Protein AF-A0AA36I013-F1 (afdb_monomer_lite)

Foldseek 3Di:
DVCQLEPVVLVCQVVLLVVCLVLLFLFAPLVSLLSNLLSVLVVVLVVDPVCVDPVSNLLSSLLSSLLSNCLRFVQNLLSLVCSVQPVDLDQAPVSSLSSSVSSLVSSVVCLVVVPPPPNDSFLQAEDDDDFDDPVCLVVLLVLLLVLLVLQLVLLVLLLVLLLCCDPPHPNCVVAPLVNLVVVLSVLLCVLQVPAQLSVDNLSVSLNLLLYFPPDPPDDDSSNCLNVDPDPVSLVVLLVSLLSNLVSLSVSLSSVPNGPTDGHNLSSQLSSQLSVQLSSQSVVQVCCVPPVPVDRRTSSLRSLSRSLSNNLSQAVDALSSLSSSCLNYLDLSSSLSNNSSSLSSNVSNVVRDDHSVVSVCVSVVPLDQDQLPPDQQPAFQLVLFDQDFDAAEQWNFFLQVVLVCLVPDPDQWHFYANDPVGQQGQFIAGSVVVNVVSVVVCVVPVDRRAIDGLPDDPRHNHPVVRGHRFAWEWERRFGLNVVSLCCSFVVDQKYFHDDLRGGRGIHGSVSSSVVVVVVVVVVVVVVPPPDDDDDDPDPPPPPVPPPPDDDDDDDDDDDDDDDDDDDDDDDDDDDDDDDDDDDDDDPDPDPPVVVVVVVVVVVPDDPPPPDDDDDDPVVLVVVLLPKAFAFPPPPPQVPPPDDPPVCPVVLQVLLLVLLQVLLVLLLVLLVLLCVLQVVLVVVLVPDDPDPVSLVVLLVLLLVLLLVLLVLCLVPVFAELCLLVLLLVLLGIDDPSQLEPSVLVSQSSSVSSNVSSLALFACQSNLLSNSLSSLQVSVVVDPDPGVVSSSLSSLLSQLSSNCSRQVFNSLSLVCSVQPRHLDDDPVSSSSSSSSSSSSSSSNVVSCVVDVVVVVLRAQLADEDDRFFDPVCLVVLLVLLLVLLVLLLVLLVLLLVLLVVCVVVVCPPSDPSLSVLSSVLSSLSSVLCVVAVCSVDLSLSSSLLLDFLVVPDVSVVVRVVNDPDDPPCLLVQLVVLQVNLVSLSVSLSSSHRSSTYGYCLSSQLSSQSSNQLSVQSVVCVVCVVVVNPGPDGSSLRSLSRSLSNNLSAAVDASSSLSSSCSSHSHSSCSSSSNSSSSSSSVNNVLRDDHSSVSVCVVVVRQDQDSDQDQFPAFQLVQFDQCPVDAAAQPFAFPVVLVVCLVPPSDQWHFYANDPVQQQTQAIAGSVLSVVVNVPPDDDDDDDDDDDDDDDDDPPTGDRCVSRGDRGAIETERRHGVSVVSCCCRRRRVRQKHFYDDSRHGRGIDGSSSSSVCVVPPPVVVVVVDSVVVVVVVVVVVPDPPDD

InterPro domains:
  IPR000644 CBS domain [PF00571] (467-515)
  IPR000644 CBS domain [PS51371] (466-521)
  IPR000644 CBS domain [SM00116] (389-438)
  IPR000644 CBS domain [SM00116] (469-516)
  IPR000644 CBS domain [SM00116] (1204-1252)
  IPR001807 Chloride channel [PF00654] (5-348)
  IPR001807 Chloride channel [PF00654] (715-1081)
  IPR001807 Chloride channel [PR00762] (13-32)
  IPR001807 Chloride channel [PR00762] (66-85)
  IPR001807 Chloride channel [PR00762] (260-280)
  IPR001807 Chloride channel [PR00762] (299-315)
  IPR001807 Chloride channel [PR00762] (317-336)
  IPR001807 Chloride channel [PR00762] (355-369)
  IPR014743 Chloride channel, core [SSF81340] (3-370)
  IPR014743 Chloride channel, core [SSF81340] (649-1101)
  IPR046342 CBS domain superfamily [G3DSA:3.10.580.10] (373-519)
  IPR046342 CBS domain superfamily [G3DSA:3.10.580.10] (1112-1264)
  IPR046342 CBS domain superfamily [SSF54631] (373-514)
  IPR046342 CBS domain superfamily [SSF54631] (1107-1252)

Secondary structure (DSSP, 8-state):
-GGGGSHHHHHHHHHHHHHHHHTT-S-BSHHHHHHHHHHHHHHHHTT-GGG-SHHHHHHHHHHHHHHHHHHHHS-HHHHHHHIIIII-S---HHHHHHHHHHHHHHHHHHHHH-TTSSS-S-SS-----SPPPTTTHHHHHHHHHHHHHHHHHHHHHHHHHHHHTSTTSHHHHHS-HHHHHHHHHHHHHHHHSS-HHHHS-HHHHHHHHH--TT--SS---TT-TT---SHHHHHHHHHHHHHHHHHHHHHHHHHTTSSS--BSHHHHHHHHHHHHHHHHHHHHHHHHHH--SS---HHHHHHHHHHHHHHHHH---HHHHHHHHHHH--GGGHHHHHHHHHHHHHHHHTT---HHHHHHHHTT------GGG-----BHHHHSB-----EESS-EEHHHHHHHHHH---SEEEEES-SS--BEEEEEEHHHHHHHHHHHHHHH--TTPEEESS--TTSEE-GGG-B----EE-TTSBHHHHHHIIIII--SEEEEEETTEEEEEEEHHHHHHHHHHHHHHHHHHHTTSS---S-SSSSTTSSSSS-------------------------------------------HHHHHHHHHHHHHSS-----------THHHHHHHHTPPBPPSSPP--TT--S--GGGHHHHHHHHHHHHHHHHHHHHHHHHHHHHHHHHHHHHHHT--S-HHHHHHHHHHHHHHHHHHHHHTTSS---B-SHHHHHHHHTTB--GGGGSHHHHHHHHHHHHHHHHTT-S-BSHHHHHHHHHHHHHHHHHHSS---HHHHHHHHHHHHHHHHHHHHT-HHHHHHHIIIII-S---HHHHHHHHHHHHHHHHHHHHHHHH-HHHHHHHS-SPPP--SPPPTTHHHHHHHHHHHHHHHHHHHHHHHHHHHHHHHHTTTTSTTHHHHHHHHHHHHHHHHHHHH-GGGT-HHHHHHHHHS-GGG--HHHHHTTSS-SS-TTSHHHHHHHHHHHHHHHHHHHHHHTTSSSB-BSHHHHHHHHHHHHHHHHHHHHHHHHHHT------HHHHHHHHHHHHHHHHH---HHHHHHHHHHH--GGGHHHHHHHHHHHHHHHHTT---HHHHHHHHHT------S-----SBGGGTSB---S-PEESS-EEHHHHHHHHHH-SSSEEEEES-TTT-BEEEEEEHHHHHHHHHHS-------------PPPS-TTEE--TTT-B----EE-TTSBHHHHHHIIIIIS--SEEEEEETTEEEEEEEHHHHHHHHHHHTHHHHTT-HHHHHHHHHHHHH-----

Sequence (1280 aa):
MQDVLSLRTLVVKILGLMLSVSSGLALGKEGPTVHIACCWANVCSQWSRRYSTELRRRELLSVAAAAGVSVAFGAPVGGVLFSYEEVSTRFPRATMIRAFFSAVVAALTLAWYDPLGTGKLTLFEVSYQNEPALLEYPLFLAMGCVGGLVGALFVKLNIQISEARKDGSAFREKVPITLEVALIALFTAITSYPSIYTRDLSSLAIHSLFCSCSSPTNGVDRLTLCEGDQEAASASLVAALLLAAAVRFAQVTVTFGTGVPCGLFVPSLYVGACLGRCLGIVAAWGNGYLHFAQRVHPGVYAMVGAASVLGGVCRVTISLVVIMFELTGGTHLILPFMIAVLAAKWVGDLFNDSIYDCCIHLRGYPYLHEPGDVTYSTRACDVMQEELHCLGVEPGPLGVLLKELREAPFKGFPVVKSEDDFSVVGYVKSKPLQKFLEDQLCQNNDDSVPVSFRGRPGAINADFLLDTSVLSVVPDTPVAQVHSIFRHMGGKLVFVTRLGQVVGIITKKHFLHCLSRSLDQEVEGLDVDQKSSEHSSYLQAYCHETSSYGLLSSPEESPDASPEVSPKTNITRASVSFIRHSLPSREFSLENMRQSAVRALKSCPVVATRSQSENPGGRKARHSAIQSISWPAEVNKGSSGRDLRKSGLHLGLPAVIGLLSGMTRCFLIWSISSFLEKLYEEGAALTLSAWEHLRWSLVCVALAVLAARLNWRVPCTASGMSEVKTILNGFVMDERLSFDVLFSRSLGLVFASAARLCLDLQGVMLHLAACWADLCYRLSSINNEATRRELISVACAAGISAAFGTPLGGVLWSYEQMSSKFTQQTLIYAFLASILADLVVDAYAQRFDAVREELQSLGARYDHLPAFVEYVVFVFLGVLGGVLGAACIFYNMLVCRARQNWGWTKWGVWGSISITLVTLCSCAISWFSPLLFRQDDALQALFASCTSRSPLAESFGICSGSVTAMHSEVAWSLCGCALLCWLELAITYDAGTPGGYFISSLLIGGCLGRGTGILVHEFGQWSQVPLPSQPGVYAMVGAAAMLAGITRVHISLVVMMFELTGALQLVVPFMVAIMTANWVGSLLTCSMDECHISLRGYPHLMSESVVFKSRAGDVMDEELDECLTCNACQISVLTKLVNQAEYGGFPVIVSEEDRALVGYVSTESLREYLQQLPVRVTMKTNPMASFQPLDDKTLDLSSLVDRTVIQIVPETRLEQVHQIFLETLGLKLVLVCSFGQLVGMITKKAFVQYLEQGEIGNMTRDPAVILEDHKKGLDEPLLP

Radius of gyration: 34.46 Å; chains: 1; bounding box: 108×86×106 Å

Structure (mmCIF, N/CA/C/O backbone):
data_AF-A0AA36I013-F1
#
_entry.id   AF-A0AA36I013-F1
#
loop_
_atom_site.group_PDB
_atom_site.id
_atom_site.type_symbol
_atom_site.label_atom_id
_atom_site.label_alt_id
_atom_site.label_comp_id
_atom_site.label_asym_id
_atom_site.label_entity_id
_atom_site.label_seq_id
_atom_site.pdbx_PDB_ins_code
_atom_site.Cartn_x
_atom_site.Cartn_y
_atom_site.Cartn_z
_atom_site.occupancy
_atom_site.B_iso_or_equiv
_atom_site.auth_seq_id
_atom_site.auth_comp_id
_atom_site.auth_asym_id
_atom_site.auth_atom_id
_atom_site.pdbx_PDB_model_num
ATOM 1 N N . MET A 1 1 ? -29.058 8.510 6.497 1.00 56.53 1 MET A N 1
ATOM 2 C CA . MET A 1 1 ? -27.930 8.029 5.658 1.00 56.53 1 MET A CA 1
ATOM 3 C C . MET A 1 1 ? -28.268 6.826 4.770 1.00 56.53 1 MET A C 1
ATOM 5 O O . MET A 1 1 ? -27.573 6.649 3.780 1.00 56.53 1 MET A O 1
ATOM 9 N N . GLN A 1 2 ? -29.287 5.998 5.060 1.00 56.88 2 GLN A N 1
ATOM 10 C CA . GLN A 1 2 ? -29.590 4.813 4.229 1.00 56.88 2 GLN A CA 1
ATOM 11 C C . GLN A 1 2 ? -29.959 5.160 2.770 1.00 56.88 2 GLN A C 1
ATOM 13 O O . GLN A 1 2 ? -29.617 4.401 1.866 1.00 56.88 2 GLN A O 1
ATOM 18 N N . ASP A 1 3 ? -30.527 6.344 2.524 1.00 73.12 3 ASP A N 1
ATOM 19 C CA . ASP A 1 3 ? -30.899 6.798 1.175 1.00 73.12 3 ASP A CA 1
ATOM 20 C C . ASP A 1 3 ? -29.718 7.255 0.301 1.00 73.12 3 ASP A C 1
ATOM 22 O O . ASP A 1 3 ? -29.855 7.358 -0.921 1.00 73.12 3 ASP A O 1
ATOM 26 N N . VAL A 1 4 ? -28.534 7.485 0.888 1.00 82.38 4 VAL A N 1
ATOM 27 C CA . VAL A 1 4 ? -27.352 8.014 0.173 1.00 82.38 4 VAL A CA 1
ATOM 28 C C . VAL A 1 4 ? -26.883 7.053 -0.921 1.00 82.38 4 VAL A C 1
ATOM 30 O O . VAL A 1 4 ? -26.505 7.490 -2.001 1.00 82.38 4 VAL A O 1
ATOM 33 N N . LEU A 1 5 ? -26.987 5.744 -0.687 1.00 86.06 5 LEU A N 1
ATOM 34 C CA . LEU A 1 5 ? -26.591 4.703 -1.644 1.00 86.06 5 LEU A CA 1
ATOM 35 C C . LEU A 1 5 ? -27.783 4.126 -2.428 1.00 86.06 5 LEU A C 1
ATOM 37 O O . LEU A 1 5 ? -27.675 3.047 -3.011 1.00 86.06 5 LEU A O 1
ATOM 41 N N . SER A 1 6 ? -28.948 4.779 -2.392 1.00 88.94 6 SER A N 1
ATOM 42 C CA . SER A 1 6 ? -30.172 4.262 -3.010 1.00 88.94 6 SER A CA 1
ATOM 43 C C . SER A 1 6 ? -30.101 4.224 -4.544 1.00 88.94 6 SER A C 1
ATOM 45 O O . SER A 1 6 ? -29.342 4.961 -5.177 1.00 88.94 6 SER A O 1
ATOM 47 N N . LEU A 1 7 ? -30.966 3.409 -5.159 1.00 89.75 7 LEU A N 1
ATOM 48 C CA . LEU A 1 7 ? -31.138 3.372 -6.617 1.00 89.75 7 LEU A CA 1
ATOM 49 C C . LEU A 1 7 ? -31.544 4.745 -7.184 1.00 89.75 7 LEU A C 1
ATOM 51 O O . LEU A 1 7 ? -31.145 5.106 -8.288 1.00 89.75 7 LEU A O 1
ATOM 55 N N . ARG A 1 8 ? -32.301 5.543 -6.419 1.00 91.44 8 ARG A N 1
ATOM 56 C CA . ARG A 1 8 ? -32.663 6.911 -6.820 1.00 91.44 8 ARG A CA 1
ATOM 57 C C . ARG A 1 8 ? -31.416 7.784 -6.942 1.00 91.44 8 ARG A C 1
ATOM 59 O O . ARG A 1 8 ? -31.240 8.458 -7.954 1.00 91.44 8 ARG A O 1
ATOM 66 N N . THR A 1 9 ? -30.520 7.715 -5.958 1.00 91.56 9 THR A N 1
ATOM 67 C CA . THR A 1 9 ? -29.256 8.462 -5.977 1.00 91.56 9 THR A CA 1
ATOM 68 C C . THR A 1 9 ? -28.357 8.042 -7.138 1.00 91.56 9 THR A C 1
ATOM 70 O O . THR A 1 9 ? -27.709 8.900 -7.734 1.00 91.56 9 THR A O 1
ATOM 73 N N . LEU A 1 10 ? -28.351 6.754 -7.502 1.00 92.81 10 LEU A N 1
ATOM 74 C CA . LEU A 1 10 ? -27.627 6.244 -8.671 1.00 92.81 10 LEU A CA 1
ATOM 75 C C . LEU A 1 10 ? -28.069 6.953 -9.962 1.00 92.81 10 LEU A C 1
ATOM 77 O O . LEU A 1 10 ? -27.236 7.538 -10.653 1.00 92.81 10 LEU A O 1
ATOM 81 N N . VAL A 1 11 ? -29.373 6.941 -10.262 1.00 93.50 11 VAL A N 1
ATOM 82 C CA . VAL A 1 11 ? -29.928 7.534 -11.494 1.00 93.50 11 VAL A CA 1
ATOM 83 C C . VAL A 1 11 ? -29.670 9.039 -11.544 1.00 93.50 11 VAL A C 1
ATOM 85 O O . VAL A 1 11 ? -29.201 9.557 -12.558 1.00 93.50 11 VAL A O 1
ATOM 88 N N . VAL A 1 12 ? -29.913 9.738 -10.430 1.00 91.81 12 VAL A N 1
ATOM 89 C CA . VAL A 1 12 ? -29.710 11.190 -10.340 1.00 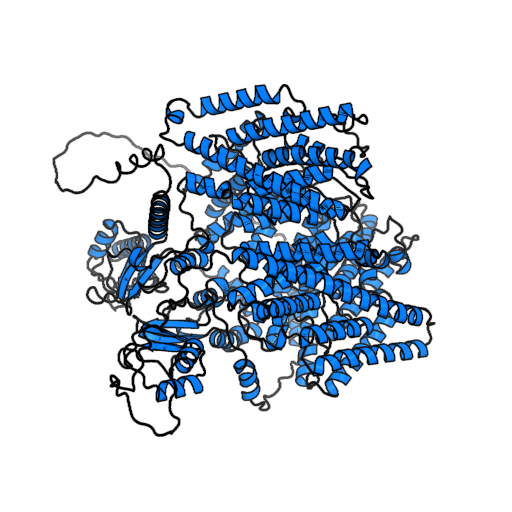91.81 12 VAL A CA 1
ATOM 90 C C . VAL A 1 12 ? -28.239 11.560 -10.527 1.00 91.81 12 VAL A C 1
ATOM 92 O O . VAL A 1 12 ? -27.942 12.510 -11.248 1.00 91.81 12 VAL A O 1
ATOM 95 N N . LYS A 1 13 ? -27.299 10.812 -9.932 1.00 92.44 13 LYS A N 1
ATOM 96 C CA . LYS A 1 13 ? -25.865 11.095 -10.090 1.00 92.44 13 LYS A CA 1
ATOM 97 C C . LYS A 1 13 ? -25.369 10.848 -11.508 1.00 92.44 13 LYS A C 1
ATOM 99 O O . LYS A 1 13 ? -24.577 11.654 -11.978 1.00 92.44 13 LYS A O 1
ATOM 104 N N . ILE A 1 14 ? -25.827 9.795 -12.189 1.00 93.19 14 ILE A N 1
ATOM 105 C CA . ILE A 1 14 ? -25.428 9.521 -13.580 1.00 93.19 14 ILE A CA 1
ATOM 106 C C . ILE A 1 14 ? -25.892 10.658 -14.500 1.00 93.19 14 ILE A C 1
ATOM 108 O O . ILE A 1 14 ? -25.070 11.261 -15.188 1.00 93.19 14 ILE A O 1
ATOM 112 N N . LEU A 1 15 ? -27.186 10.997 -14.470 1.00 94.19 15 LEU A N 1
ATOM 113 C CA . LEU A 1 15 ? -27.743 12.055 -15.322 1.00 94.19 15 LEU A CA 1
ATOM 114 C C . LEU A 1 15 ? -27.165 13.433 -14.974 1.00 94.19 15 LEU A C 1
ATOM 116 O O . LEU A 1 15 ? -26.785 14.190 -15.865 1.00 94.19 15 LEU A O 1
ATOM 120 N N . GLY A 1 16 ? -27.048 13.741 -13.680 1.00 92.31 16 GLY A N 1
ATOM 121 C CA . GLY A 1 16 ? -26.468 14.996 -13.212 1.00 92.31 16 GLY A CA 1
ATOM 122 C C . GLY A 1 16 ? -25.007 15.158 -13.628 1.00 92.31 16 GLY A C 1
ATOM 123 O O . GLY A 1 16 ? -24.611 16.256 -14.004 1.00 92.31 16 GLY A O 1
ATOM 124 N N . LEU A 1 17 ? -24.223 14.074 -13.611 1.00 91.75 17 LEU A N 1
ATOM 125 C CA . LEU A 1 17 ? -22.821 14.096 -14.026 1.00 91.75 17 LEU A CA 1
ATOM 126 C C . LEU A 1 17 ? -22.667 14.299 -15.536 1.00 91.75 17 LEU A C 1
ATOM 128 O O . LEU A 1 17 ? -21.806 15.060 -15.967 1.00 91.75 17 LEU A O 1
ATOM 132 N N . MET A 1 18 ? -23.513 13.654 -16.346 1.00 91.44 18 MET A N 1
ATOM 133 C CA . MET A 1 18 ? -23.511 13.853 -17.800 1.00 91.44 18 MET A CA 1
ATOM 134 C C . MET A 1 18 ? -23.785 15.316 -18.158 1.00 91.44 18 MET A C 1
ATOM 136 O O . MET A 1 18 ? -23.061 15.898 -18.964 1.00 91.44 18 MET A O 1
ATOM 140 N N . LEU A 1 19 ? -24.794 15.926 -17.529 1.00 91.62 19 LEU A N 1
ATOM 141 C CA . LEU A 1 19 ? -25.150 17.325 -17.770 1.00 91.62 19 LEU A CA 1
ATOM 142 C C . LEU A 1 19 ? -24.075 18.294 -17.261 1.00 91.62 19 LEU A C 1
ATOM 144 O O . LEU A 1 19 ? -23.754 19.254 -17.957 1.00 91.62 19 LEU A O 1
ATOM 148 N N . SER A 1 20 ? -23.489 18.032 -16.088 1.00 89.94 20 SER A N 1
ATOM 149 C CA . SER A 1 20 ? -22.498 18.921 -15.470 1.00 89.94 20 SER A CA 1
ATOM 150 C C . SER A 1 20 ? -21.152 18.936 -16.198 1.00 89.94 20 SER A C 1
ATOM 152 O O . SER A 1 20 ? -20.534 19.992 -16.340 1.00 89.94 20 SER A O 1
ATOM 154 N N . VAL A 1 21 ? -20.709 17.782 -16.705 1.00 87.88 21 VAL A N 1
ATOM 155 C CA . VAL A 1 21 ? -19.499 17.685 -17.535 1.00 87.88 21 VAL A CA 1
ATOM 156 C C . VAL A 1 21 ? -19.748 18.313 -18.909 1.00 87.88 21 VAL A C 1
ATOM 158 O O . VAL A 1 21 ? -18.909 19.067 -19.397 1.00 87.88 21 VAL A O 1
ATOM 161 N N . SER A 1 22 ? -20.923 18.076 -19.507 1.00 87.44 22 SER A N 1
ATOM 162 C CA . SER A 1 22 ? -21.277 18.637 -20.822 1.00 87.44 22 SER A CA 1
ATOM 163 C C . SER A 1 22 ? -21.408 20.163 -20.812 1.00 87.44 22 SER A C 1
ATOM 165 O O . SER A 1 22 ? -21.179 20.798 -21.837 1.00 87.44 22 SER A O 1
ATOM 167 N N . SER A 1 23 ? -21.741 20.775 -19.669 1.00 88.00 23 SER A N 1
ATOM 168 C CA . SER A 1 23 ? -21.825 22.235 -19.538 1.00 88.00 23 SER A CA 1
ATOM 169 C C . SER A 1 23 ? -20.464 22.940 -19.436 1.00 88.00 23 SER A C 1
ATOM 171 O O . SER A 1 23 ? -20.432 24.162 -19.324 1.00 88.00 23 SER A O 1
ATOM 173 N N . GLY A 1 24 ? -19.344 22.206 -19.435 1.00 84.56 24 GLY A N 1
ATOM 174 C CA . GLY A 1 24 ? -17.996 22.788 -19.382 1.00 84.56 24 GLY A CA 1
ATOM 175 C C . GLY A 1 24 ? -17.615 23.396 -18.026 1.00 84.56 24 GLY A C 1
ATOM 176 O O . GLY A 1 24 ? -16.705 24.222 -17.954 1.00 84.56 24 GLY A O 1
ATOM 177 N N . LEU A 1 25 ? -18.307 23.011 -16.947 1.00 87.88 25 LEU A N 1
ATOM 178 C CA . LEU A 1 25 ? -17.959 23.431 -15.589 1.00 87.88 25 LEU A CA 1
ATOM 179 C C . LEU A 1 25 ? -16.580 22.879 -15.196 1.00 87.88 25 LEU A C 1
ATOM 181 O O . LEU A 1 25 ? -16.195 21.787 -15.613 1.00 87.88 25 LEU A O 1
ATOM 185 N N . ALA A 1 26 ? -15.849 23.609 -14.351 1.00 87.00 26 ALA A N 1
ATOM 186 C CA . ALA A 1 26 ? -14.533 23.201 -13.852 1.00 87.00 26 ALA A CA 1
ATOM 187 C C . ALA A 1 26 ? -14.635 22.106 -12.770 1.00 87.00 26 ALA A C 1
ATOM 189 O O . ALA A 1 26 ? -14.281 22.316 -11.614 1.00 87.00 26 ALA A O 1
ATOM 190 N N . LEU A 1 27 ? -15.150 20.937 -13.146 1.00 88.56 27 LEU A N 1
ATOM 191 C CA . LEU A 1 27 ? -15.380 19.791 -12.269 1.00 88.56 27 LEU A CA 1
ATOM 192 C C . LEU A 1 27 ? -14.820 18.501 -12.876 1.00 88.56 27 LEU A C 1
ATOM 194 O O . LEU A 1 27 ? -14.705 18.352 -14.089 1.00 88.56 27 LEU A O 1
ATOM 198 N N . GLY A 1 28 ? -14.450 17.553 -12.018 1.00 86.56 28 GLY A N 1
ATOM 199 C CA . GLY A 1 28 ? -13.994 16.221 -12.408 1.00 86.56 28 GLY A CA 1
ATOM 200 C C . GLY A 1 28 ? -15.112 15.181 -12.345 1.00 86.56 28 GLY A C 1
ATOM 201 O O . GLY A 1 28 ? -15.974 15.238 -11.470 1.00 86.56 28 GLY A O 1
ATOM 202 N N . LYS A 1 29 ? -15.073 14.179 -13.228 1.00 88.06 29 LYS A N 1
ATOM 203 C CA . LYS A 1 29 ? -16.017 13.047 -13.187 1.00 88.06 29 LYS A CA 1
ATOM 204 C C . LYS A 1 29 ? -15.636 11.943 -12.192 1.00 88.06 29 LYS A C 1
ATOM 206 O O . LYS A 1 29 ? -16.505 11.202 -11.745 1.00 88.06 29 LYS A O 1
ATOM 211 N N . GLU A 1 30 ? -14.367 11.896 -11.790 1.00 87.94 30 GLU A N 1
ATOM 212 C CA . GLU A 1 30 ? -13.766 10.728 -11.126 1.00 87.94 30 GLU A CA 1
ATOM 213 C C . GLU A 1 30 ? -14.209 10.507 -9.673 1.00 87.94 30 GLU A C 1
ATOM 215 O O . GLU A 1 30 ? -14.318 9.378 -9.223 1.00 87.94 30 GLU A O 1
ATOM 220 N N . GLY A 1 31 ? -14.519 11.560 -8.911 1.00 88.56 31 GLY A N 1
ATOM 221 C CA . GLY A 1 31 ? -15.077 11.386 -7.559 1.00 88.56 31 GLY A CA 1
ATOM 222 C C . GLY A 1 31 ? -16.494 10.782 -7.589 1.00 88.56 31 GLY A C 1
ATOM 223 O O . GLY A 1 31 ? -16.767 9.774 -6.931 1.00 88.56 31 GLY A O 1
ATOM 224 N N . PRO A 1 32 ? -17.424 11.363 -8.374 1.00 92.06 32 PRO A N 1
ATOM 225 C CA . PRO A 1 32 ? -18.769 10.821 -8.546 1.00 92.06 32 PRO A CA 1
ATOM 226 C C . PRO A 1 32 ? -18.834 9.375 -9.064 1.00 92.06 32 PRO A C 1
ATOM 228 O O . PRO A 1 32 ? -19.739 8.651 -8.643 1.00 92.06 32 PRO A O 1
ATOM 231 N N . THR A 1 33 ? -17.909 8.930 -9.923 1.00 91.94 33 THR A N 1
ATOM 232 C CA . THR A 1 33 ? -17.881 7.543 -10.436 1.00 91.94 33 THR A CA 1
ATOM 233 C C . THR A 1 33 ? -17.631 6.518 -9.329 1.00 91.94 33 THR A C 1
ATOM 235 O O . THR A 1 33 ? -18.318 5.496 -9.295 1.00 91.94 33 THR A O 1
ATOM 238 N N . VAL A 1 34 ? -16.763 6.817 -8.356 1.00 93.31 34 VAL A N 1
ATOM 239 C CA . VAL A 1 34 ? -16.552 5.969 -7.164 1.00 93.31 34 VAL A CA 1
ATOM 240 C C . VAL A 1 34 ? -17.854 5.801 -6.378 1.00 93.31 34 VAL A C 1
ATOM 242 O O . VAL A 1 34 ? -18.255 4.690 -6.030 1.00 93.31 34 VAL A O 1
ATOM 245 N N . HIS A 1 35 ? -18.587 6.895 -6.157 1.00 92.75 35 HIS A N 1
ATOM 246 C CA . HIS A 1 35 ? -19.873 6.833 -5.462 1.00 92.75 35 HIS A CA 1
ATOM 247 C C . HIS A 1 35 ? -20.939 6.058 -6.259 1.00 92.75 35 HIS A C 1
ATOM 249 O O . HIS A 1 35 ? -21.758 5.347 -5.672 1.00 92.75 35 HIS A O 1
ATOM 255 N N . ILE A 1 36 ? -20.951 6.186 -7.589 1.00 94.12 36 ILE A N 1
ATOM 256 C CA . ILE A 1 36 ? -21.838 5.424 -8.482 1.00 94.12 36 ILE A CA 1
ATOM 257 C C . ILE A 1 36 ? -21.553 3.919 -8.361 1.00 94.12 36 ILE A C 1
ATOM 259 O O . ILE A 1 36 ? -22.497 3.138 -8.227 1.00 94.12 36 ILE A O 1
ATOM 263 N N . ALA A 1 37 ? -20.281 3.511 -8.311 1.00 94.69 37 ALA A N 1
ATOM 264 C CA . ALA A 1 37 ? -19.895 2.118 -8.088 1.00 94.69 37 ALA A CA 1
ATOM 265 C C . ALA A 1 37 ? -20.393 1.591 -6.726 1.00 94.69 37 ALA A C 1
ATOM 267 O O . ALA A 1 37 ? -20.988 0.513 -6.652 1.00 94.69 37 ALA A O 1
ATOM 268 N N . CYS A 1 38 ? -20.268 2.382 -5.656 1.00 93.38 38 CYS A N 1
ATOM 269 C CA . CYS A 1 38 ? -20.814 2.040 -4.336 1.00 93.38 38 CYS A CA 1
ATOM 270 C C . CYS A 1 38 ? -22.350 1.915 -4.326 1.00 93.38 38 CYS A C 1
ATOM 272 O O . CYS A 1 38 ? -22.899 1.056 -3.631 1.00 93.38 38 CYS A O 1
ATOM 274 N N . CYS A 1 39 ? -23.062 2.740 -5.101 1.00 93.19 39 CYS A N 1
ATOM 275 C CA . CYS A 1 39 ? -24.516 2.623 -5.254 1.00 93.19 39 CYS A CA 1
ATOM 276 C C . CYS A 1 39 ? -24.896 1.311 -5.953 1.00 93.19 39 CYS A C 1
ATOM 278 O O . CYS A 1 39 ? -25.796 0.612 -5.486 1.00 93.19 39 CYS A O 1
ATOM 280 N N . TRP A 1 40 ? -24.178 0.936 -7.016 1.00 92.81 40 TRP A N 1
ATOM 281 C CA . TRP A 1 40 ? -24.349 -0.363 -7.672 1.00 92.81 40 TRP A CA 1
ATOM 282 C C . TRP A 1 40 ? -24.118 -1.523 -6.709 1.00 92.81 40 TRP A C 1
ATOM 284 O O . TRP A 1 40 ? -24.955 -2.416 -6.606 1.00 92.81 40 TRP A O 1
ATOM 294 N N . ALA A 1 41 ? -23.039 -1.477 -5.934 1.00 91.94 41 ALA A N 1
ATOM 295 C CA . ALA A 1 41 ? -22.742 -2.501 -4.943 1.00 91.94 41 ALA A CA 1
ATOM 296 C C . ALA A 1 41 ? -23.830 -2.618 -3.866 1.00 91.94 41 ALA A C 1
ATOM 298 O O . ALA A 1 41 ? -24.195 -3.726 -3.474 1.00 91.94 41 ALA A O 1
ATOM 299 N N . ASN A 1 42 ? -24.409 -1.495 -3.429 1.00 90.00 42 ASN A N 1
ATOM 300 C CA . ASN A 1 42 ? -25.552 -1.507 -2.522 1.00 90.00 42 ASN A CA 1
ATOM 301 C C . ASN A 1 42 ? -26.777 -2.201 -3.143 1.00 90.00 42 ASN A C 1
ATOM 303 O O . ASN A 1 42 ? -27.400 -3.024 -2.474 1.00 90.00 42 ASN A O 1
ATOM 307 N N . VAL A 1 43 ? -27.102 -1.912 -4.405 1.00 89.31 43 VAL A N 1
ATOM 308 C CA . VAL A 1 43 ? -28.207 -2.573 -5.123 1.00 89.31 43 VAL A CA 1
ATOM 309 C C . VAL A 1 43 ? -27.941 -4.076 -5.247 1.00 89.31 43 VAL A C 1
ATOM 311 O O . VAL A 1 43 ? -28.784 -4.879 -4.855 1.00 89.31 43 VAL A O 1
ATOM 314 N N . CYS A 1 44 ? -26.738 -4.467 -5.669 1.00 88.38 44 CYS A N 1
ATOM 315 C CA . CYS A 1 44 ? -26.342 -5.871 -5.781 1.00 88.38 44 CYS A CA 1
ATOM 316 C C . CYS A 1 44 ? -26.348 -6.599 -4.426 1.00 88.38 44 CYS A C 1
ATOM 318 O O . CYS A 1 44 ? -26.679 -7.781 -4.359 1.00 88.38 44 CYS A O 1
ATOM 320 N N . SER A 1 45 ? -26.033 -5.905 -3.324 1.00 87.12 45 SER A N 1
ATOM 321 C CA . SER A 1 45 ? -26.045 -6.497 -1.977 1.00 87.12 45 SER A CA 1
ATOM 322 C C . SER A 1 45 ? -27.431 -6.986 -1.553 1.00 87.12 45 SER A C 1
ATOM 324 O O . SER A 1 45 ? -27.536 -7.945 -0.792 1.00 87.12 45 SER A O 1
ATOM 326 N N . GLN A 1 46 ? -28.498 -6.380 -2.086 1.00 83.31 46 GLN A N 1
ATOM 327 C CA . GLN A 1 46 ? -29.878 -6.772 -1.793 1.00 83.31 46 GLN A CA 1
ATOM 328 C C . GLN A 1 46 ? -30.247 -8.122 -2.424 1.00 83.31 46 GLN A C 1
ATOM 330 O O . GLN A 1 46 ? -31.171 -8.779 -1.950 1.00 83.31 46 GLN A O 1
ATOM 335 N N . TRP A 1 47 ? -29.510 -8.577 -3.445 1.00 83.44 47 TRP A N 1
ATOM 336 C CA . TRP A 1 47 ? -29.748 -9.864 -4.105 1.00 83.44 47 TRP A CA 1
ATOM 337 C C . TRP A 1 47 ? -29.222 -11.073 -3.320 1.00 83.44 47 TRP A C 1
ATOM 339 O O . TRP A 1 47 ? -29.560 -12.205 -3.656 1.00 83.44 47 TRP A O 1
ATOM 349 N N . SER A 1 48 ? -28.426 -10.878 -2.260 1.00 79.44 48 SER A N 1
ATOM 350 C CA . SER A 1 48 ? -27.885 -11.982 -1.458 1.00 79.44 48 SER A CA 1
ATOM 351 C C . SER A 1 48 ? -27.952 -11.713 0.044 1.00 79.44 48 SER A C 1
ATOM 353 O O . SER A 1 48 ? -27.342 -10.777 0.560 1.00 79.44 48 SER A O 1
ATOM 355 N N . ARG A 1 49 ? -28.596 -12.627 0.789 1.00 74.06 49 ARG A N 1
ATOM 356 C CA . ARG A 1 49 ? -28.654 -12.585 2.266 1.00 74.06 49 ARG A CA 1
ATOM 357 C C . ARG A 1 49 ? -27.268 -12.634 2.926 1.00 74.06 49 ARG A C 1
ATOM 359 O O . ARG A 1 49 ? -27.120 -12.188 4.062 1.00 74.06 49 ARG A O 1
ATOM 366 N N . ARG A 1 50 ? -26.234 -13.117 2.223 1.00 71.38 50 ARG A N 1
ATOM 367 C CA . ARG A 1 50 ? -24.856 -13.226 2.739 1.00 71.38 50 ARG A CA 1
ATOM 368 C C . ARG A 1 50 ? -24.242 -11.870 3.113 1.00 71.38 50 ARG A C 1
ATOM 370 O O . ARG A 1 50 ? -23.390 -11.838 4.004 1.00 71.38 50 ARG A O 1
ATOM 377 N N . TYR A 1 51 ? -24.690 -10.785 2.475 1.00 72.06 51 TYR A N 1
ATOM 378 C CA . TYR A 1 51 ? -24.243 -9.407 2.720 1.00 72.06 51 TYR A CA 1
ATOM 379 C C . TYR A 1 51 ? -25.183 -8.619 3.645 1.00 72.06 51 TYR A C 1
ATOM 381 O O . TYR A 1 51 ? -25.081 -7.399 3.741 1.00 72.06 51 TYR A O 1
ATOM 389 N N . SER A 1 52 ? -26.079 -9.304 4.366 1.00 65.44 52 SER A N 1
ATOM 390 C CA . SER A 1 52 ? -26.974 -8.662 5.335 1.00 65.44 52 SER A CA 1
ATOM 391 C C . SER A 1 52 ? -26.241 -8.113 6.568 1.00 65.44 52 SER A C 1
ATOM 393 O O . SER A 1 52 ? -26.812 -7.305 7.301 1.00 65.44 52 SER A O 1
ATOM 395 N N . THR A 1 53 ? -25.005 -8.549 6.841 1.00 69.44 53 THR A N 1
ATOM 396 C CA . THR A 1 53 ? -24.203 -8.035 7.958 1.00 69.44 53 THR A CA 1
ATOM 397 C C . THR A 1 53 ? -23.484 -6.741 7.581 1.00 69.44 53 THR A C 1
ATOM 399 O O . THR A 1 53 ? -22.859 -6.636 6.528 1.00 69.44 53 THR A O 1
ATOM 402 N N . GLU A 1 54 ? -23.509 -5.760 8.487 1.00 72.06 54 GLU A N 1
ATOM 403 C CA . GLU A 1 54 ? -22.878 -4.442 8.290 1.00 72.06 54 GLU A CA 1
ATOM 404 C C . GLU A 1 54 ? -21.377 -4.528 7.969 1.00 72.06 54 GLU A C 1
ATOM 406 O O . GLU A 1 54 ? -20.879 -3.753 7.159 1.00 72.06 54 GLU A O 1
ATOM 411 N N . LEU A 1 55 ? -20.654 -5.488 8.564 1.00 72.00 55 LEU A N 1
ATOM 412 C CA . LEU A 1 55 ? -19.227 -5.695 8.293 1.00 72.00 55 LEU A CA 1
ATOM 413 C C . LEU A 1 55 ? -18.984 -6.077 6.825 1.00 72.00 55 LEU A C 1
ATOM 415 O O . LEU A 1 55 ? -18.233 -5.404 6.128 1.00 72.00 55 LEU A O 1
ATOM 419 N N . ARG A 1 56 ? -19.686 -7.103 6.327 1.00 78.12 56 ARG A N 1
ATOM 420 C CA . ARG A 1 56 ? -19.558 -7.561 4.933 1.00 78.12 56 ARG A CA 1
ATOM 421 C C . ARG A 1 56 ? -20.069 -6.532 3.935 1.00 78.12 56 ARG A C 1
ATOM 423 O O . ARG A 1 56 ? -19.548 -6.434 2.829 1.00 78.12 56 ARG A O 1
ATOM 430 N N . ARG A 1 57 ? -21.082 -5.753 4.319 1.00 82.25 57 ARG A N 1
ATOM 431 C CA . ARG A 1 57 ? -21.562 -4.624 3.524 1.00 82.25 57 ARG A CA 1
ATOM 432 C C . ARG A 1 57 ? -20.476 -3.553 3.372 1.00 82.25 57 ARG A C 1
ATOM 434 O O . ARG A 1 57 ? -20.294 -3.060 2.267 1.00 82.25 57 ARG A O 1
ATOM 441 N N . ARG A 1 58 ? -19.730 -3.224 4.435 1.00 82.31 58 ARG A N 1
ATOM 442 C CA . ARG A 1 58 ? -18.581 -2.300 4.360 1.00 82.31 58 ARG A CA 1
ATOM 443 C C . ARG A 1 58 ? -17.463 -2.846 3.477 1.00 82.31 58 ARG A C 1
ATOM 445 O O . ARG A 1 58 ? -16.997 -2.115 2.615 1.00 82.31 58 ARG A O 1
ATOM 452 N N . GLU A 1 59 ? -17.110 -4.125 3.622 1.00 86.19 59 GLU A N 1
ATOM 453 C CA . GLU A 1 59 ? -16.129 -4.780 2.740 1.00 86.19 59 GLU A CA 1
ATOM 454 C C . GLU A 1 59 ? -16.539 -4.681 1.265 1.00 86.19 59 GLU A C 1
ATOM 456 O O . GLU A 1 59 ? -15.720 -4.342 0.415 1.00 86.19 59 GLU A O 1
ATOM 461 N N . LEU A 1 60 ? -17.817 -4.928 0.956 1.00 89.69 60 LEU A N 1
ATOM 462 C CA . LEU A 1 60 ? -18.344 -4.823 -0.405 1.00 89.69 60 LEU A CA 1
ATOM 463 C C . LEU A 1 60 ? -18.272 -3.387 -0.951 1.00 89.69 60 LEU A C 1
ATOM 465 O O . LEU A 1 60 ? -17.981 -3.205 -2.130 1.00 89.69 60 LEU A O 1
ATOM 469 N N . LEU A 1 61 ? -18.513 -2.374 -0.114 1.00 91.00 61 LEU A N 1
ATOM 470 C CA . LEU A 1 61 ? -18.380 -0.968 -0.509 1.00 91.00 61 LEU A CA 1
ATOM 471 C C . LEU A 1 61 ? -16.920 -0.585 -0.785 1.00 91.00 61 LEU A C 1
ATOM 473 O O . LEU A 1 61 ? -16.672 0.135 -1.746 1.00 91.00 61 LEU A O 1
ATOM 477 N N . SER A 1 62 ? -15.959 -1.099 -0.013 1.00 91.62 62 SER A N 1
ATOM 478 C CA . SER A 1 62 ? -14.530 -0.909 -0.297 1.00 91.62 62 SER A CA 1
ATOM 479 C C . SER A 1 62 ? -14.131 -1.556 -1.631 1.00 91.62 62 SER A C 1
ATOM 481 O O . SER A 1 62 ? -13.535 -0.911 -2.488 1.00 91.62 62 SER A O 1
ATOM 483 N N . VAL A 1 63 ? -14.560 -2.798 -1.884 1.00 93.69 63 VAL A N 1
ATOM 484 C CA . VAL A 1 63 ? -14.352 -3.473 -3.184 1.00 93.69 63 VAL A CA 1
ATOM 485 C C . VAL A 1 63 ? -14.937 -2.646 -4.339 1.00 93.69 63 VAL A C 1
ATOM 487 O O . VAL A 1 63 ? -14.290 -2.453 -5.364 1.00 93.69 63 VAL A O 1
ATOM 490 N N . ALA A 1 64 ? -16.142 -2.102 -4.161 1.00 94.75 64 ALA A N 1
ATOM 491 C CA . ALA A 1 64 ? -16.793 -1.269 -5.167 1.00 94.75 64 ALA A CA 1
ATOM 492 C C . ALA A 1 64 ? -16.066 0.058 -5.412 1.00 94.75 64 ALA A C 1
ATOM 494 O O . ALA A 1 64 ? -15.980 0.502 -6.557 1.00 94.75 64 ALA A O 1
ATOM 495 N N . ALA A 1 65 ? -15.527 0.679 -4.360 1.00 94.38 65 ALA A N 1
ATOM 496 C CA . ALA A 1 65 ? -14.736 1.892 -4.487 1.00 94.38 65 ALA A CA 1
ATOM 497 C C . ALA A 1 65 ? -13.464 1.642 -5.311 1.00 94.38 65 ALA A C 1
ATOM 499 O O . ALA A 1 65 ? -13.180 2.417 -6.222 1.00 94.38 65 ALA A O 1
ATOM 500 N N . ALA A 1 66 ? -12.766 0.524 -5.071 1.00 94.75 66 ALA A N 1
ATOM 501 C CA . ALA A 1 66 ? -11.593 0.132 -5.852 1.00 94.75 66 ALA A CA 1
ATOM 502 C C . ALA A 1 66 ? -11.913 -0.037 -7.347 1.00 94.75 66 ALA A C 1
ATOM 504 O O . ALA A 1 66 ? -11.219 0.522 -8.199 1.00 94.75 66 ALA A O 1
ATOM 505 N N . ALA A 1 67 ? -13.003 -0.741 -7.671 1.00 95.44 67 ALA A N 1
ATOM 506 C CA . ALA A 1 67 ? -13.475 -0.876 -9.048 1.00 95.44 67 ALA A CA 1
ATOM 507 C C . ALA A 1 67 ? -13.865 0.482 -9.663 1.00 95.44 67 ALA A C 1
ATOM 509 O O . ALA A 1 67 ? -13.535 0.758 -10.813 1.00 95.44 67 ALA A O 1
ATOM 510 N N . GLY A 1 68 ? -14.523 1.354 -8.893 1.00 94.31 68 GLY A N 1
ATOM 511 C CA . GLY A 1 68 ? -14.910 2.694 -9.335 1.00 94.31 68 GLY A CA 1
ATOM 512 C C . GLY A 1 68 ? -13.715 3.564 -9.728 1.00 94.31 68 GLY A C 1
ATOM 513 O O . GLY A 1 68 ? -13.742 4.173 -10.794 1.00 94.31 68 GLY A O 1
ATOM 514 N N . VAL A 1 69 ? -12.655 3.578 -8.912 1.00 93.06 69 VAL A N 1
ATOM 515 C CA . VAL A 1 69 ? -11.405 4.301 -9.216 1.00 93.06 69 VAL A CA 1
ATOM 516 C C . VAL A 1 69 ? -10.679 3.671 -10.408 1.00 93.06 69 VAL A C 1
ATOM 518 O O . VAL A 1 69 ? -10.191 4.391 -11.277 1.00 93.06 69 VAL A O 1
ATOM 521 N N . SER A 1 70 ? -10.669 2.337 -10.501 1.00 92.31 70 SER A N 1
ATOM 522 C CA . SER A 1 70 ? -10.075 1.621 -11.635 1.00 92.31 70 SER A CA 1
ATOM 523 C C . SER A 1 70 ? -10.726 2.006 -12.968 1.00 92.31 70 SER A C 1
ATOM 525 O O . SER A 1 70 ? -10.009 2.315 -13.914 1.00 92.31 70 SER A O 1
ATOM 527 N N . VAL A 1 71 ? -12.063 2.080 -13.043 1.00 90.56 71 VAL A N 1
ATOM 528 C CA . VAL A 1 71 ? -12.770 2.549 -14.254 1.00 90.56 71 VAL A CA 1
ATOM 529 C C . VAL A 1 71 ? -12.572 4.050 -14.487 1.00 90.56 71 VAL A C 1
ATOM 531 O O . VAL A 1 71 ? -12.497 4.490 -15.631 1.00 90.56 71 VAL A O 1
ATOM 534 N N . ALA A 1 72 ? -12.509 4.847 -13.418 1.00 88.81 72 ALA A N 1
ATOM 535 C CA . ALA A 1 72 ? -12.365 6.300 -13.492 1.00 88.81 72 ALA A CA 1
ATOM 536 C C . ALA A 1 72 ? -11.059 6.722 -14.188 1.00 88.81 72 ALA A C 1
ATOM 538 O O . ALA A 1 72 ? -11.077 7.542 -15.108 1.00 88.81 72 ALA A O 1
ATOM 539 N N . PHE A 1 73 ? -9.945 6.118 -13.768 1.00 86.44 73 PHE A N 1
ATOM 540 C CA . PHE A 1 73 ? -8.598 6.485 -14.210 1.00 86.44 73 PHE A CA 1
ATOM 541 C C . PHE A 1 73 ? -7.952 5.479 -15.169 1.00 86.44 73 PHE A C 1
ATOM 543 O O . PHE A 1 73 ? -6.909 5.784 -15.734 1.00 86.44 73 PHE A O 1
ATOM 550 N N . GLY A 1 74 ? -8.518 4.282 -15.345 1.00 86.06 74 GLY A N 1
ATOM 551 C CA . GLY A 1 74 ? -7.812 3.184 -16.019 1.00 86.06 74 GLY A CA 1
ATOM 552 C C . GLY A 1 74 ? -6.635 2.641 -15.196 1.00 86.06 74 GLY A C 1
ATOM 553 O O . GLY A 1 74 ? -5.718 2.050 -15.754 1.00 86.06 74 GLY A O 1
ATOM 554 N N . ALA A 1 75 ? -6.662 2.856 -13.875 1.00 89.00 75 ALA A N 1
ATOM 555 C CA . ALA A 1 75 ? -5.577 2.595 -12.928 1.00 89.00 75 ALA A CA 1
ATOM 556 C C . ALA A 1 75 ? -6.009 1.515 -11.907 1.00 89.00 75 ALA A C 1
ATOM 558 O O . ALA A 1 75 ? -6.549 1.846 -10.842 1.00 89.00 75 ALA A O 1
ATOM 559 N N . PRO A 1 76 ? -5.922 0.210 -12.243 1.00 91.38 76 PRO A N 1
ATOM 560 C CA . PRO A 1 76 ? -6.449 -0.861 -11.400 1.00 91.38 76 PRO A CA 1
ATOM 561 C C . PRO A 1 76 ? -5.696 -1.024 -10.079 1.00 91.38 76 PRO A C 1
ATOM 563 O O . PRO A 1 76 ? -6.345 -1.225 -9.050 1.00 91.38 76 PRO A O 1
ATOM 566 N N . VAL A 1 77 ? -4.365 -0.912 -10.068 1.00 91.25 77 VAL A N 1
ATOM 567 C CA . VAL A 1 77 ? -3.589 -1.035 -8.825 1.00 91.25 77 VAL A CA 1
ATOM 568 C C . VAL A 1 77 ? -3.796 0.207 -7.967 1.00 91.25 77 VAL A C 1
ATOM 570 O O . VAL A 1 77 ? -4.090 0.091 -6.773 1.00 91.25 77 VAL A O 1
ATOM 573 N N . GLY A 1 78 ? -3.752 1.386 -8.593 1.00 90.56 78 GLY A N 1
ATOM 574 C CA . GLY A 1 78 ? -4.048 2.656 -7.945 1.00 90.56 78 GLY A CA 1
ATOM 575 C C . GLY A 1 78 ? -5.435 2.679 -7.298 1.00 90.56 78 GLY A C 1
ATOM 576 O O . GLY A 1 78 ? -5.585 3.164 -6.180 1.00 90.56 78 GLY A O 1
ATOM 577 N N . GLY A 1 79 ? -6.441 2.073 -7.939 1.00 92.19 79 GLY A N 1
ATOM 578 C CA . GLY A 1 79 ? -7.797 1.972 -7.397 1.00 92.19 79 GLY A CA 1
ATOM 579 C C . GLY A 1 79 ? -7.918 1.105 -6.145 1.00 92.19 79 GLY A C 1
ATOM 580 O O . GLY A 1 79 ? -8.581 1.502 -5.182 1.00 92.19 79 GLY A O 1
ATOM 581 N N . VAL A 1 80 ? -7.253 -0.053 -6.112 1.00 92.38 80 VAL A N 1
ATOM 582 C CA . VAL A 1 80 ? -7.234 -0.912 -4.914 1.00 92.38 80 VAL A CA 1
ATOM 583 C C . VAL A 1 80 ? -6.529 -0.205 -3.761 1.00 92.38 80 VAL A C 1
ATOM 585 O O . VAL A 1 80 ? -7.046 -0.206 -2.643 1.00 92.38 80 VAL A O 1
ATOM 588 N N . LEU A 1 81 ? -5.399 0.449 -4.041 1.00 91.00 81 LEU A N 1
ATOM 589 C CA . LEU A 1 81 ? -4.655 1.216 -3.046 1.00 91.00 81 LEU A CA 1
ATOM 590 C C . LEU A 1 81 ? -5.429 2.444 -2.569 1.00 91.00 81 LEU A C 1
ATOM 592 O O . LEU A 1 81 ? -5.375 2.754 -1.389 1.00 91.00 81 LEU A O 1
ATOM 596 N N . PHE A 1 82 ? -6.203 3.102 -3.432 1.00 91.31 82 PHE A N 1
ATOM 597 C CA . PHE A 1 82 ? -7.048 4.225 -3.027 1.00 91.31 82 PHE A CA 1
ATOM 598 C C . PHE A 1 82 ? -8.170 3.775 -2.091 1.00 91.31 82 PHE A C 1
ATOM 600 O O . PHE A 1 82 ? -8.408 4.389 -1.053 1.00 91.31 82 PHE A O 1
ATOM 607 N N . SER A 1 83 ? -8.851 2.667 -2.412 1.00 91.31 83 SER A N 1
ATOM 608 C CA . SER A 1 83 ? -9.846 2.115 -1.486 1.00 91.31 83 SER A CA 1
ATOM 609 C C . SER A 1 83 ? -9.220 1.716 -0.153 1.00 91.31 83 SER A C 1
ATOM 611 O O . SER A 1 83 ? -9.908 1.744 0.868 1.00 91.31 83 SER A O 1
ATOM 613 N N . TYR A 1 84 ? -7.966 1.286 -0.184 1.00 84.94 84 TYR A N 1
ATOM 614 C CA . TYR A 1 84 ? -7.228 0.896 0.996 1.00 84.94 84 TYR A CA 1
ATOM 615 C C . TYR A 1 84 ? -6.831 2.108 1.855 1.00 84.94 84 TYR A C 1
ATOM 617 O O . TYR A 1 84 ? -7.153 2.128 3.038 1.00 84.94 84 TYR A O 1
ATOM 625 N N . GLU A 1 85 ? -6.187 3.110 1.254 1.00 85.06 85 GLU A N 1
ATOM 626 C CA . GLU A 1 85 ? -5.608 4.281 1.921 1.00 85.06 85 GLU A CA 1
ATOM 627 C C . GLU A 1 85 ? -6.675 5.277 2.400 1.00 85.06 85 GLU A C 1
ATOM 629 O O . GLU A 1 85 ? -6.568 5.774 3.519 1.00 85.06 85 GLU A O 1
ATOM 634 N N . GLU A 1 86 ? -7.716 5.516 1.591 1.00 84.50 86 GLU A N 1
ATOM 635 C CA . GLU A 1 86 ? -8.682 6.605 1.812 1.00 84.50 86 GLU A CA 1
ATOM 636 C C . GLU A 1 86 ? -10.070 6.117 2.265 1.00 84.50 86 GLU A C 1
ATOM 638 O O . GLU A 1 86 ? -10.759 6.774 3.042 1.00 84.50 86 GLU A O 1
ATOM 643 N N . VAL A 1 87 ? -10.534 4.957 1.780 1.00 84.75 87 VAL A N 1
ATOM 644 C CA . VAL A 1 87 ? -11.944 4.544 1.966 1.00 84.75 87 VAL A CA 1
ATOM 645 C C . VAL A 1 87 ? -12.142 3.608 3.161 1.00 84.75 87 VAL A C 1
ATOM 647 O O . VAL A 1 87 ? -13.221 3.592 3.762 1.00 84.75 87 VAL A O 1
ATOM 650 N N . SER A 1 88 ? -11.148 2.784 3.506 1.00 78.38 88 SER A N 1
ATOM 651 C CA . SER A 1 88 ? -11.306 1.716 4.500 1.00 78.38 88 SER A CA 1
ATOM 652 C C . SER A 1 88 ? -10.406 1.887 5.720 1.00 78.38 88 SER A C 1
ATOM 654 O O . SER A 1 88 ? -9.191 1.864 5.610 1.00 78.38 88 SER A O 1
ATOM 656 N N . THR A 1 89 ? -10.996 1.914 6.919 1.00 70.62 89 THR A N 1
ATOM 657 C CA . THR A 1 89 ? -10.227 1.886 8.181 1.00 70.62 89 THR A CA 1
ATOM 658 C C . THR A 1 89 ? -9.658 0.502 8.503 1.00 70.62 89 THR A C 1
ATOM 660 O O . THR A 1 89 ? -8.758 0.365 9.323 1.00 70.62 89 THR A O 1
ATOM 663 N N . ARG A 1 90 ? -10.245 -0.555 7.928 1.00 69.62 90 ARG A N 1
ATOM 664 C CA . ARG A 1 90 ? -9.808 -1.944 8.084 1.00 69.62 90 ARG A CA 1
ATOM 665 C C . ARG A 1 90 ? -9.956 -2.656 6.748 1.00 69.62 90 ARG A C 1
ATOM 667 O O . ARG A 1 90 ? -11.062 -2.714 6.211 1.00 69.62 90 ARG A O 1
ATOM 674 N N . PHE A 1 91 ? -8.867 -3.245 6.266 1.00 72.62 91 PHE A N 1
ATOM 675 C CA . PHE A 1 91 ? -8.824 -3.910 4.967 1.00 72.62 91 PHE A CA 1
ATOM 676 C C . PHE A 1 91 ? -8.212 -5.311 5.091 1.00 72.62 91 PHE A C 1
ATOM 678 O O . PHE A 1 91 ? -7.009 -5.491 4.910 1.00 72.62 91 PHE A O 1
ATOM 685 N N . PRO A 1 92 ? -9.024 -6.323 5.454 1.00 73.62 92 PRO A N 1
ATOM 686 C CA . PRO A 1 92 ? -8.549 -7.697 5.570 1.00 73.62 92 PRO A CA 1
ATOM 687 C C . PRO A 1 92 ? -7.940 -8.197 4.255 1.00 73.62 92 PRO A C 1
ATOM 689 O O . PRO A 1 92 ? -8.424 -7.843 3.176 1.00 73.62 92 PRO A O 1
ATOM 692 N N . ARG A 1 93 ? -6.958 -9.107 4.333 1.00 72.88 93 ARG A N 1
ATOM 693 C CA . ARG A 1 93 ? -6.327 -9.742 3.155 1.00 72.88 93 ARG A CA 1
ATOM 694 C C . ARG A 1 93 ? -7.357 -10.330 2.179 1.00 72.88 93 ARG A C 1
ATOM 696 O O . ARG A 1 93 ? -7.248 -10.157 0.971 1.00 72.88 93 ARG A O 1
ATOM 703 N N . ALA A 1 94 ? -8.427 -10.942 2.688 1.00 75.88 94 ALA A N 1
ATOM 704 C CA . ALA A 1 94 ? -9.510 -11.464 1.850 1.00 75.88 94 ALA A CA 1
ATOM 705 C C . ALA A 1 94 ? -10.267 -10.366 1.071 1.00 75.88 94 ALA A C 1
ATOM 707 O O . ALA A 1 94 ? -10.663 -10.579 -0.075 1.00 75.88 94 ALA A O 1
ATOM 708 N N . THR A 1 95 ? -10.474 -9.190 1.671 1.00 84.75 95 THR A N 1
ATOM 709 C CA . THR A 1 95 ? -11.108 -8.037 1.009 1.00 84.75 95 THR A CA 1
ATOM 710 C C . THR A 1 95 ? -10.181 -7.437 -0.039 1.00 84.75 95 THR A C 1
ATOM 712 O O . THR A 1 95 ? -10.650 -7.097 -1.122 1.00 84.75 95 THR A O 1
ATOM 715 N N . MET A 1 96 ? -8.874 -7.404 0.233 1.00 84.19 96 MET A N 1
ATOM 716 C CA . MET A 1 96 ? -7.849 -6.993 -0.726 1.00 84.19 96 MET A CA 1
ATOM 717 C C . MET A 1 96 ? -7.895 -7.831 -2.005 1.00 84.19 96 MET A C 1
ATOM 719 O O . MET A 1 96 ? -8.007 -7.269 -3.091 1.00 84.19 96 MET A O 1
ATOM 723 N N . ILE A 1 97 ? -7.926 -9.163 -1.888 1.00 83.69 97 ILE A N 1
ATOM 724 C CA . ILE A 1 97 ? -8.014 -10.068 -3.048 1.00 83.69 97 ILE A CA 1
ATOM 725 C C . ILE A 1 97 ? -9.308 -9.833 -3.845 1.00 83.69 97 ILE A C 1
ATOM 727 O O . ILE A 1 97 ? -9.292 -9.808 -5.076 1.00 83.69 97 ILE A O 1
ATOM 731 N N . ARG A 1 98 ? -10.443 -9.620 -3.163 1.00 89.06 98 ARG A N 1
ATOM 732 C CA . ARG A 1 98 ? -11.733 -9.331 -3.822 1.00 89.06 98 ARG A CA 1
ATOM 733 C C . ARG A 1 98 ? -11.727 -7.978 -4.538 1.00 89.06 98 ARG A C 1
ATOM 735 O O . ARG A 1 98 ? -12.235 -7.887 -5.653 1.00 89.06 98 ARG A O 1
ATOM 742 N N . ALA A 1 99 ? -11.158 -6.948 -3.912 1.00 91.56 99 ALA A N 1
ATOM 743 C CA . ALA A 1 99 ? -11.006 -5.617 -4.498 1.00 91.56 99 ALA A CA 1
ATOM 744 C C . ALA A 1 99 ? -10.133 -5.689 -5.750 1.00 91.56 99 ALA A C 1
ATOM 746 O O . ALA A 1 99 ? -10.507 -5.183 -6.805 1.00 91.56 99 ALA A O 1
ATOM 747 N N . PHE A 1 100 ? -9.031 -6.420 -5.653 1.00 87.81 100 PHE A N 1
ATOM 748 C CA . PHE A 1 100 ? -8.115 -6.657 -6.748 1.00 87.81 100 PHE A CA 1
ATOM 749 C C . PHE A 1 100 ? -8.786 -7.374 -7.927 1.00 87.81 100 PHE A C 1
ATOM 751 O O . PHE A 1 100 ? -8.722 -6.879 -9.048 1.00 87.81 100 PHE A O 1
ATOM 758 N N . PHE A 1 101 ? -9.537 -8.455 -7.680 1.00 90.00 101 PHE A N 1
ATOM 759 C CA . PHE A 1 101 ? -10.330 -9.116 -8.725 1.00 90.00 101 PHE A CA 1
ATOM 760 C C . PHE A 1 101 ? -11.305 -8.148 -9.405 1.00 90.00 101 PHE A C 1
ATOM 762 O O . PHE A 1 101 ? -11.397 -8.099 -10.630 1.00 90.00 101 PHE A O 1
ATOM 769 N N . SER A 1 102 ? -12.023 -7.350 -8.610 1.00 92.81 102 SER A N 1
ATOM 770 C CA . SER A 1 102 ? -12.992 -6.393 -9.145 1.00 92.81 102 SER A CA 1
ATOM 771 C C . SER A 1 102 ? -12.338 -5.294 -9.990 1.00 92.81 102 SER A C 1
ATOM 773 O O . SER A 1 102 ? -12.903 -4.910 -11.011 1.00 92.81 102 SER A O 1
ATOM 775 N N . ALA A 1 103 ? -11.138 -4.839 -9.614 1.00 92.75 103 ALA A N 1
ATOM 776 C CA . ALA A 1 103 ? -10.368 -3.845 -10.355 1.00 92.75 103 ALA A CA 1
ATOM 777 C C . ALA A 1 103 ? -9.820 -4.412 -11.675 1.00 92.75 103 ALA A C 1
ATOM 779 O O . ALA A 1 103 ? -9.887 -3.744 -12.700 1.00 92.75 103 ALA A O 1
ATOM 780 N N . VAL A 1 104 ? -9.362 -5.671 -11.689 1.00 89.25 104 VAL A N 1
ATOM 781 C CA . VAL A 1 104 ? -8.966 -6.371 -12.926 1.00 89.25 104 VAL A CA 1
ATOM 782 C C . VAL A 1 104 ? -10.136 -6.452 -13.899 1.00 89.25 104 VAL A C 1
ATOM 784 O O . VAL A 1 104 ? -9.996 -6.089 -15.063 1.00 89.25 104 VAL A O 1
ATOM 787 N N . VAL A 1 105 ? -11.302 -6.900 -13.425 1.00 90.56 105 VAL A N 1
ATOM 788 C CA . VAL A 1 105 ? -12.500 -7.000 -14.269 1.00 90.56 105 VAL A CA 1
ATOM 789 C C . VAL A 1 105 ? -12.905 -5.619 -14.784 1.00 90.56 105 VAL A C 1
ATOM 791 O O . VAL A 1 105 ? -13.162 -5.475 -15.975 1.00 90.56 105 VAL A O 1
ATOM 794 N N . ALA A 1 106 ? -12.893 -4.597 -13.926 1.00 91.50 106 ALA A N 1
ATOM 795 C CA . ALA A 1 106 ? -13.141 -3.212 -14.314 1.00 91.50 106 ALA A CA 1
ATOM 796 C C . ALA A 1 106 ? -12.190 -2.733 -15.427 1.00 91.50 106 ALA A C 1
ATOM 798 O O . ALA A 1 106 ? -12.654 -2.259 -16.466 1.00 91.50 106 ALA A O 1
ATOM 799 N N . ALA A 1 107 ? -10.879 -2.916 -15.263 1.00 87.62 107 ALA A N 1
ATOM 800 C CA . ALA A 1 107 ? -9.888 -2.534 -16.265 1.00 87.62 107 ALA A CA 1
ATOM 801 C C . ALA A 1 107 ? -10.067 -3.303 -17.584 1.00 87.62 107 ALA A C 1
ATOM 803 O O . ALA A 1 107 ? -10.069 -2.694 -18.649 1.00 87.62 107 ALA A O 1
ATOM 804 N N . LEU A 1 108 ? -10.306 -4.618 -17.534 1.00 85.81 108 LEU A N 1
ATOM 805 C CA . LEU A 1 108 ? -10.575 -5.423 -18.731 1.00 85.81 108 LEU A CA 1
ATOM 806 C C . LEU A 1 108 ? -11.847 -4.972 -19.457 1.00 85.81 108 LEU A C 1
ATOM 808 O O . LEU A 1 108 ? -11.862 -4.914 -20.684 1.00 85.81 108 LEU A O 1
ATOM 812 N N . THR A 1 109 ? -12.907 -4.618 -18.721 1.00 89.06 109 THR A N 1
ATOM 813 C CA . THR A 1 109 ? -14.131 -4.082 -19.338 1.00 89.06 109 THR A CA 1
ATOM 814 C C . THR A 1 109 ? -13.900 -2.725 -19.994 1.00 89.06 109 THR A C 1
ATOM 816 O O . THR A 1 109 ? -14.441 -2.477 -21.070 1.00 89.06 109 THR A O 1
ATOM 819 N N . LEU A 1 110 ? -13.064 -1.872 -19.392 1.00 85.50 110 LEU A N 1
ATOM 820 C CA . LEU A 1 110 ? -12.687 -0.584 -19.966 1.00 85.50 110 LEU A CA 1
ATOM 821 C C . LEU A 1 110 ? -11.839 -0.765 -21.235 1.00 85.50 110 LEU A C 1
ATOM 823 O O . LEU A 1 110 ? -12.135 -0.129 -22.242 1.00 85.50 110 LEU A O 1
ATOM 827 N N . ALA A 1 111 ? -10.858 -1.676 -21.211 1.00 79.81 111 ALA A N 1
ATOM 828 C CA . ALA A 1 111 ? -10.057 -2.039 -22.384 1.00 79.81 111 ALA A CA 1
ATOM 829 C C . ALA A 1 111 ? -10.915 -2.603 -23.522 1.00 79.81 111 ALA A C 1
ATOM 831 O O . ALA A 1 111 ? -10.672 -2.297 -24.682 1.00 79.81 111 ALA A O 1
ATOM 832 N N . TRP A 1 112 ? -11.912 -3.432 -23.198 1.00 82.00 112 TRP A N 1
ATOM 833 C CA . TRP A 1 112 ? -12.776 -4.051 -24.202 1.00 82.00 112 TRP A CA 1
ATOM 834 C C . TRP A 1 112 ? -13.723 -3.052 -24.870 1.00 82.00 112 TRP A C 1
ATOM 836 O O . TRP A 1 112 ? -13.958 -3.146 -26.072 1.00 82.00 112 TRP A O 1
ATOM 846 N N . TYR A 1 113 ? -14.278 -2.109 -24.102 1.00 84.56 113 TYR A N 1
ATOM 847 C CA . TYR A 1 113 ? -15.191 -1.101 -24.643 1.00 84.56 113 TYR A CA 1
ATOM 848 C C . TYR A 1 113 ? -14.459 0.018 -25.405 1.00 84.56 113 TYR A C 1
ATOM 850 O O . TYR A 1 113 ? -15.070 0.629 -26.275 1.00 84.56 113 TYR A O 1
ATOM 858 N N . ASP A 1 114 ? -13.191 0.288 -25.064 1.00 79.88 114 ASP A N 1
ATOM 859 C CA . ASP A 1 114 ? -12.327 1.344 -25.624 1.00 79.88 114 ASP A CA 1
ATOM 860 C C . ASP A 1 114 ? -13.088 2.640 -25.980 1.00 79.88 114 ASP A C 1
ATOM 862 O O . ASP A 1 114 ? -13.213 3.013 -27.150 1.00 79.88 114 ASP A O 1
ATOM 866 N N . PRO A 1 115 ? -13.631 3.358 -24.976 1.00 76.12 115 PRO A N 1
ATOM 867 C CA . PRO A 1 115 ? -14.479 4.524 -25.223 1.00 76.12 115 PRO A CA 1
ATOM 868 C C . PRO A 1 115 ? -13.748 5.679 -25.924 1.00 76.12 115 PRO A C 1
ATOM 870 O O . PRO A 1 115 ? -14.404 6.576 -26.450 1.00 76.12 115 PRO A O 1
ATOM 873 N N . LEU A 1 116 ? -12.411 5.693 -25.889 1.00 68.25 116 LEU A N 1
ATOM 874 C CA . LEU A 1 116 ? -11.574 6.738 -26.481 1.00 68.25 116 LEU A CA 1
ATOM 875 C C . LEU A 1 116 ? -11.047 6.352 -27.871 1.00 68.25 116 LEU A C 1
ATOM 877 O O . LEU A 1 116 ? -10.554 7.228 -28.582 1.00 68.25 116 LEU A O 1
ATOM 881 N N . GLY A 1 117 ? -11.154 5.079 -28.268 1.00 68.00 117 GLY A N 1
ATOM 882 C CA . GLY A 1 117 ? -10.636 4.568 -29.537 1.00 68.00 117 GLY A CA 1
ATOM 883 C C . GLY A 1 117 ? -9.109 4.633 -29.646 1.00 68.00 117 GLY A C 1
ATOM 884 O O . GLY A 1 117 ? -8.578 4.672 -30.756 1.00 68.00 117 GLY A O 1
ATOM 885 N N . THR A 1 118 ? -8.400 4.726 -28.516 1.00 66.50 118 THR A N 1
ATOM 886 C CA . THR A 1 118 ? -6.935 4.861 -28.471 1.00 66.50 118 THR A CA 1
ATOM 887 C C . THR A 1 118 ? -6.231 3.510 -28.403 1.00 66.50 118 THR A C 1
ATOM 889 O O . THR A 1 118 ? -5.011 3.460 -28.559 1.00 66.50 118 THR A O 1
ATOM 892 N N . GLY A 1 119 ? -6.967 2.420 -28.148 1.00 63.72 119 GLY A N 1
ATOM 893 C CA . GLY A 1 119 ? -6.407 1.090 -27.911 1.00 63.72 119 GLY A CA 1
ATOM 894 C C . GLY A 1 119 ? -5.537 1.000 -26.653 1.00 63.72 119 GLY A C 1
ATOM 895 O O . GLY A 1 119 ? -4.782 0.040 -26.505 1.00 63.72 119 GLY A O 1
ATOM 896 N N . LYS A 1 120 ? -5.605 1.996 -25.759 1.00 65.12 120 LYS A N 1
ATOM 897 C CA . LYS A 1 120 ? -4.779 2.120 -24.551 1.00 65.12 120 LYS A CA 1
ATOM 898 C C . LYS A 1 120 ? -5.663 2.263 -23.316 1.00 65.12 120 LYS A C 1
ATOM 900 O O . LYS A 1 120 ? -6.670 2.961 -23.337 1.00 65.12 120 LYS A O 1
ATOM 905 N N . LEU A 1 121 ? -5.253 1.618 -22.224 1.00 63.56 121 LEU A N 1
ATOM 906 C CA . LEU A 1 121 ? -5.934 1.688 -20.924 1.00 63.56 121 LEU A CA 1
ATOM 907 C C . LEU A 1 121 ? -5.744 3.038 -20.213 1.00 63.56 121 LEU A C 1
ATOM 909 O O . LEU A 1 121 ? -6.559 3.415 -19.375 1.00 63.56 121 LEU A O 1
ATOM 913 N N . THR A 1 122 ? -4.662 3.745 -20.529 1.00 65.56 122 THR A N 1
ATOM 914 C CA . THR A 1 122 ? -4.175 4.921 -19.806 1.00 65.56 122 THR A CA 1
ATOM 915 C C . THR A 1 122 ? -4.670 6.219 -20.439 1.00 65.56 122 THR A C 1
ATOM 917 O O . THR A 1 122 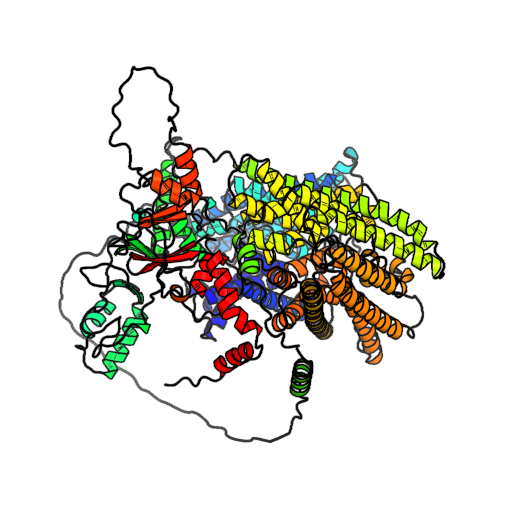? -4.701 6.378 -21.660 1.00 65.56 122 THR A O 1
ATOM 920 N N . LEU A 1 123 ? -5.060 7.180 -19.595 1.00 67.44 123 LEU A N 1
ATOM 921 C CA . LEU A 1 123 ? -5.637 8.448 -20.053 1.00 67.44 123 LEU A CA 1
ATOM 922 C C . LEU A 1 123 ? -4.576 9.463 -20.528 1.00 67.44 123 LEU A C 1
ATOM 924 O O . LEU A 1 123 ? -4.888 10.310 -21.365 1.00 67.44 123 LEU A O 1
ATOM 928 N N . PHE A 1 124 ? -3.346 9.403 -19.996 1.00 68.75 124 PHE A N 1
ATOM 929 C CA . PHE A 1 124 ? -2.307 10.429 -20.174 1.00 68.75 124 PHE A CA 1
ATOM 930 C C . PHE A 1 124 ? -0.916 9.854 -20.483 1.00 68.75 124 PHE A C 1
ATOM 932 O O . PHE A 1 124 ? 0.080 10.333 -19.944 1.00 68.75 124 PHE A O 1
ATOM 939 N N . GLU A 1 125 ? -0.825 8.822 -21.322 1.00 70.25 125 GLU A N 1
ATOM 940 C CA . GLU A 1 125 ? 0.460 8.165 -21.581 1.00 70.25 125 GLU A CA 1
ATOM 941 C C . GLU A 1 125 ? 1.465 9.100 -22.272 1.00 70.25 125 GLU A C 1
ATOM 943 O O . GLU A 1 125 ? 1.266 9.524 -23.412 1.00 70.25 125 GLU A O 1
ATOM 948 N N . VAL A 1 126 ? 2.584 9.374 -21.600 1.00 69.38 126 VAL A N 1
ATOM 949 C CA . VAL A 1 126 ? 3.703 10.145 -22.136 1.00 69.38 126 VAL A CA 1
ATOM 950 C C . VAL A 1 126 ? 5.007 9.402 -21.878 1.00 69.38 126 VAL A C 1
ATOM 952 O O . VAL A 1 126 ? 5.404 9.139 -20.746 1.00 69.38 126 VAL A O 1
ATOM 955 N N . SER A 1 127 ? 5.717 9.092 -22.959 1.00 63.75 127 SER A N 1
ATOM 956 C CA . SER A 1 127 ? 7.004 8.407 -22.888 1.00 63.75 127 SER A CA 1
ATOM 957 C C . SER A 1 127 ? 8.156 9.407 -22.811 1.00 63.75 127 SER A C 1
ATOM 959 O O . SER A 1 127 ? 8.505 10.050 -23.801 1.00 63.75 127 SER A O 1
ATOM 961 N N . TYR A 1 128 ? 8.795 9.477 -21.645 1.00 68.00 128 TYR A N 1
ATOM 962 C CA . TYR A 1 128 ? 10.131 10.047 -21.471 1.00 68.00 128 TYR A CA 1
ATOM 963 C C . TYR A 1 128 ? 11.169 8.922 -21.507 1.00 68.00 128 TYR A C 1
ATOM 965 O O . TYR A 1 128 ? 10.880 7.796 -21.099 1.00 68.00 128 TYR A O 1
ATOM 973 N N . GLN A 1 129 ? 12.346 9.191 -22.071 1.00 58.50 129 GLN A N 1
ATOM 974 C CA . GLN A 1 129 ? 13.428 8.201 -22.191 1.00 58.50 129 GLN A CA 1
ATOM 975 C C . GLN A 1 129 ? 14.628 8.508 -21.288 1.00 58.50 129 GLN A C 1
ATOM 977 O O . GLN A 1 129 ? 15.486 7.651 -21.130 1.00 58.50 129 GLN A O 1
ATOM 982 N N . ASN A 1 130 ? 14.682 9.701 -20.690 1.00 66.00 130 ASN A N 1
ATOM 983 C CA . ASN A 1 130 ? 15.797 10.119 -19.847 1.00 66.00 130 ASN A CA 1
ATOM 984 C C . ASN A 1 130 ? 15.390 10.075 -18.376 1.00 66.00 130 ASN A C 1
ATOM 986 O O . ASN A 1 130 ? 14.327 10.583 -18.012 1.00 66.00 130 ASN A O 1
ATOM 990 N N . GLU A 1 131 ? 16.260 9.504 -17.549 1.00 68.44 131 GLU A N 1
ATOM 991 C CA . GLU A 1 131 ? 16.191 9.642 -16.098 1.00 68.44 131 GLU A CA 1
ATOM 992 C C . GLU A 1 131 ? 16.465 11.099 -15.697 1.00 68.44 131 GLU A C 1
ATOM 994 O O . GLU A 1 131 ? 17.313 11.749 -16.318 1.00 68.44 131 GLU A O 1
ATOM 999 N N . PRO A 1 132 ? 15.760 11.634 -14.686 1.00 73.69 132 PRO A N 1
ATOM 1000 C CA . PRO A 1 132 ? 16.038 12.968 -14.177 1.00 73.69 132 PRO A CA 1
ATOM 1001 C C . PRO A 1 132 ? 17.432 13.022 -13.545 1.00 73.69 132 PRO A C 1
ATOM 1003 O O . PRO A 1 132 ? 17.853 12.109 -12.827 1.00 73.69 132 PRO A O 1
ATOM 1006 N N . ALA A 1 133 ? 18.152 14.118 -13.775 1.00 78.06 133 ALA A N 1
ATOM 1007 C CA . ALA A 1 133 ? 19.464 14.299 -13.168 1.00 78.06 133 ALA A CA 1
ATOM 1008 C C . ALA A 1 133 ? 19.345 14.453 -11.641 1.00 78.06 133 ALA A C 1
ATOM 1010 O O . ALA A 1 133 ? 18.375 15.023 -11.139 1.00 78.06 133 ALA A O 1
ATOM 1011 N N . LEU A 1 134 ? 20.376 14.049 -10.880 1.00 78.81 134 LEU A N 1
ATOM 1012 C CA . LEU A 1 134 ? 20.372 14.191 -9.411 1.00 78.81 134 LEU A CA 1
ATOM 1013 C C . LEU A 1 134 ? 20.107 15.633 -8.933 1.00 78.81 134 LEU A C 1
ATOM 1015 O O . LEU A 1 134 ? 19.536 15.847 -7.865 1.00 78.81 134 LEU A O 1
ATOM 1019 N N . LEU A 1 135 ? 20.501 16.628 -9.736 1.00 81.50 135 LEU A N 1
ATOM 1020 C CA . LEU A 1 135 ? 20.305 18.049 -9.443 1.00 81.50 135 LEU A CA 1
ATOM 1021 C C . LEU A 1 135 ? 18.842 18.514 -9.629 1.00 81.50 135 LEU A C 1
ATOM 1023 O O . LEU A 1 135 ? 18.489 19.596 -9.164 1.00 81.50 135 LEU A O 1
ATOM 1027 N N . GLU A 1 136 ? 17.978 17.713 -10.263 1.00 85.25 136 GLU A N 1
ATOM 1028 C CA . GLU A 1 136 ? 16.546 18.006 -10.426 1.00 85.25 136 GLU A CA 1
ATOM 1029 C C . GLU A 1 136 ? 15.716 17.624 -9.183 1.00 85.25 136 GLU A C 1
ATOM 1031 O O . GLU A 1 136 ? 14.706 18.273 -8.906 1.00 85.25 136 GLU A O 1
ATOM 1036 N N . TYR A 1 137 ? 16.152 16.652 -8.365 1.00 89.00 137 TYR A N 1
ATOM 1037 C CA . TYR A 1 137 ? 15.407 16.212 -7.170 1.00 89.00 137 TYR A CA 1
ATOM 1038 C C . TYR A 1 137 ? 15.100 17.328 -6.152 1.00 89.00 137 TYR A C 1
ATOM 1040 O O . TYR A 1 137 ? 13.959 17.391 -5.680 1.00 89.00 137 TYR A O 1
ATOM 1048 N N . PRO A 1 138 ? 16.024 18.259 -5.827 1.00 89.94 138 PRO A N 1
ATOM 1049 C CA . PRO A 1 138 ? 15.702 19.408 -4.978 1.00 89.94 138 PRO A CA 1
ATOM 1050 C C . PRO A 1 138 ? 14.606 20.315 -5.561 1.00 89.94 138 PRO A C 1
ATOM 1052 O O . PRO A 1 138 ? 13.824 20.899 -4.810 1.00 89.94 138 PRO A O 1
ATOM 1055 N N . LEU A 1 139 ? 14.509 20.418 -6.892 1.00 90.06 139 LEU A N 1
ATOM 1056 C CA . LEU A 1 139 ? 13.445 21.179 -7.552 1.00 90.06 139 LEU A CA 1
ATOM 1057 C C . LEU A 1 139 ? 12.098 20.455 -7.437 1.00 90.06 139 LEU A C 1
ATOM 1059 O O . LEU A 1 139 ? 11.087 21.107 -7.185 1.00 90.06 139 LEU A O 1
ATOM 1063 N N . PHE A 1 140 ? 12.071 19.122 -7.542 1.00 93.19 140 PHE A N 1
ATOM 1064 C CA . PHE A 1 140 ? 10.856 18.334 -7.285 1.00 93.19 140 PHE A CA 1
ATOM 1065 C C . PHE A 1 140 ? 10.391 18.438 -5.827 1.00 93.19 140 PHE A C 1
ATOM 1067 O O . PHE A 1 140 ? 9.191 18.542 -5.571 1.00 93.19 140 PHE A O 1
ATOM 1074 N N . LEU A 1 141 ? 11.322 18.505 -4.871 1.00 94.12 141 LEU A N 1
ATOM 1075 C CA . LEU A 1 141 ? 11.000 18.778 -3.469 1.00 94.12 141 LEU A CA 1
ATOM 1076 C C . LEU A 1 141 ? 10.352 20.164 -3.299 1.00 94.12 141 LEU A C 1
ATOM 1078 O O . LEU A 1 141 ? 9.307 20.285 -2.660 1.00 94.12 141 LEU A O 1
ATOM 1082 N N . ALA A 1 142 ? 10.926 21.203 -3.916 1.00 93.75 142 ALA A N 1
ATOM 1083 C CA . ALA A 1 142 ? 10.368 22.557 -3.883 1.00 93.75 142 ALA A CA 1
ATOM 1084 C C . ALA A 1 142 ? 8.973 22.631 -4.537 1.00 93.75 142 ALA A C 1
ATOM 1086 O O . ALA A 1 142 ? 8.068 23.265 -3.992 1.00 93.75 142 ALA A O 1
ATOM 1087 N N . MET A 1 143 ? 8.775 21.933 -5.661 1.00 94.62 143 MET A N 1
ATOM 1088 C CA . MET A 1 143 ? 7.467 21.743 -6.302 1.00 94.62 143 MET A CA 1
ATOM 1089 C C . MET A 1 143 ? 6.450 21.098 -5.356 1.00 94.62 143 MET A C 1
ATOM 1091 O O . MET A 1 143 ? 5.289 21.509 -5.326 1.00 94.62 143 MET A O 1
ATOM 1095 N N . GLY A 1 144 ? 6.884 20.096 -4.587 1.00 96.25 144 GLY A N 1
ATOM 1096 C CA . GLY A 1 144 ? 6.120 19.481 -3.504 1.00 96.25 144 GLY A CA 1
ATOM 1097 C C . GLY A 1 144 ? 5.617 20.520 -2.505 1.00 96.25 144 GLY A C 1
ATOM 1098 O O . GLY A 1 144 ? 4.416 20.673 -2.301 1.00 96.25 144 GLY A O 1
ATOM 1099 N N . CYS A 1 145 ? 6.531 21.320 -1.955 1.00 96.62 145 CYS A N 1
ATOM 1100 C CA . CYS A 1 145 ? 6.190 22.367 -0.992 1.00 96.62 145 CYS A CA 1
ATOM 1101 C C . CYS A 1 145 ? 5.189 23.393 -1.549 1.00 96.62 145 CYS A C 1
ATOM 1103 O O . CYS A 1 145 ? 4.234 23.763 -0.866 1.00 96.62 145 CYS A O 1
ATOM 1105 N N . VAL A 1 146 ? 5.375 23.837 -2.798 1.00 96.12 146 VAL A N 1
ATOM 1106 C CA . VAL A 1 146 ? 4.449 24.776 -3.455 1.00 96.12 146 VAL A CA 1
ATOM 1107 C C . VAL A 1 146 ? 3.066 24.149 -3.632 1.00 96.12 146 VAL A C 1
ATOM 1109 O O . VAL A 1 146 ? 2.067 24.795 -3.319 1.00 96.12 146 VAL A O 1
ATOM 1112 N N . GLY A 1 147 ? 2.980 22.896 -4.089 1.00 96.06 147 GLY A N 1
ATOM 1113 C CA . GLY A 1 147 ? 1.691 22.221 -4.251 1.00 96.06 147 GLY A CA 1
ATOM 1114 C C . GLY A 1 147 ? 0.984 21.940 -2.926 1.00 96.06 147 GLY A C 1
ATOM 1115 O O . GLY A 1 147 ? -0.234 22.087 -2.860 1.00 96.06 147 GLY A O 1
ATOM 1116 N N . GLY A 1 148 ? 1.733 21.661 -1.854 1.00 96.38 148 GLY A N 1
ATOM 1117 C CA . GLY A 1 148 ? 1.209 21.586 -0.488 1.00 96.38 148 GLY A CA 1
ATOM 1118 C C . GLY A 1 148 ? 0.588 22.903 -0.019 1.00 96.38 148 GLY A C 1
ATOM 1119 O O . GLY A 1 148 ? -0.542 22.913 0.464 1.00 96.38 148 GLY A O 1
ATOM 1120 N N . LEU A 1 149 ? 1.272 24.034 -0.238 1.00 96.94 149 LEU A N 1
ATOM 1121 C CA . LEU A 1 149 ? 0.760 25.364 0.116 1.00 96.94 149 LEU A CA 1
ATOM 1122 C C . LEU A 1 149 ? -0.485 25.746 -0.701 1.00 96.94 149 LEU A C 1
ATOM 1124 O O . LEU A 1 149 ? -1.462 26.248 -0.147 1.00 96.94 149 LEU A O 1
ATOM 1128 N N . VAL A 1 150 ? -0.466 25.495 -2.015 1.00 96.88 150 VAL A N 1
ATOM 1129 C CA . VAL A 1 150 ? -1.622 25.730 -2.899 1.00 96.88 150 VAL A CA 1
ATOM 1130 C C . VAL A 1 150 ? -2.800 24.845 -2.488 1.00 96.88 150 VAL A C 1
ATOM 1132 O O . VAL A 1 150 ? -3.934 25.322 -2.445 1.00 96.88 150 VAL A O 1
ATOM 1135 N N . GLY A 1 151 ? -2.543 23.583 -2.139 1.00 96.00 151 GLY A N 1
ATOM 1136 C CA . GLY A 1 151 ? -3.559 22.661 -1.645 1.00 96.00 151 GLY A CA 1
ATOM 1137 C C . GLY A 1 151 ? -4.166 23.108 -0.317 1.00 96.00 151 GLY A C 1
ATOM 1138 O O . GLY A 1 151 ? -5.388 23.172 -0.197 1.00 96.00 151 GLY A O 1
ATOM 1139 N N . ALA A 1 152 ? -3.339 23.526 0.643 1.00 95.31 152 ALA A N 1
ATOM 1140 C CA . ALA A 1 152 ? -3.808 24.080 1.910 1.00 95.31 152 ALA A CA 1
ATOM 1141 C C . ALA A 1 152 ? -4.645 25.355 1.712 1.00 95.31 152 ALA A C 1
ATOM 1143 O O . ALA A 1 152 ? -5.703 25.510 2.328 1.00 95.31 152 ALA A O 1
ATOM 1144 N N . LEU A 1 153 ? -4.220 26.250 0.813 1.00 96.38 153 LEU A N 1
ATOM 1145 C CA . LEU A 1 153 ? -4.987 27.445 0.461 1.00 96.38 153 LEU A CA 1
ATOM 1146 C C . LEU A 1 153 ? -6.344 27.082 -0.159 1.00 96.38 153 LEU A C 1
ATOM 1148 O O . LEU A 1 153 ? -7.356 27.669 0.223 1.00 96.38 153 LEU A O 1
ATOM 1152 N N . PHE A 1 154 ? -6.378 26.104 -1.072 1.00 95.94 154 PHE A N 1
ATOM 1153 C CA . PHE A 1 154 ? -7.620 25.600 -1.663 1.00 95.94 154 PHE A CA 1
ATOM 1154 C C . PHE A 1 154 ? -8.581 25.088 -0.586 1.00 95.94 154 PHE A C 1
ATOM 1156 O O . PHE A 1 154 ? -9.738 25.503 -0.567 1.00 95.94 154 PHE A O 1
ATOM 1163 N N . VAL A 1 155 ? -8.103 24.230 0.324 1.00 94.38 155 VAL A N 1
ATOM 1164 C CA . VAL A 1 155 ? -8.929 23.659 1.400 1.00 94.38 155 VAL A CA 1
ATOM 1165 C C . VAL A 1 155 ? -9.517 24.773 2.263 1.00 94.38 155 VAL A C 1
ATOM 1167 O O . VAL A 1 155 ? -10.731 24.832 2.444 1.00 94.38 155 VAL A O 1
ATOM 1170 N N . LYS A 1 156 ? -8.685 25.715 2.721 1.00 94.06 156 LYS A N 1
ATOM 1171 C CA . LYS A 1 156 ? -9.130 26.822 3.576 1.00 94.06 156 LYS A CA 1
ATOM 1172 C C . LYS A 1 156 ? -10.213 27.673 2.907 1.00 94.06 156 LYS A C 1
ATOM 1174 O O . LYS A 1 156 ? -11.246 27.938 3.516 1.00 94.06 156 LYS A O 1
ATOM 1179 N N . LEU A 1 157 ? -9.998 28.078 1.655 1.00 94.94 157 LEU A N 1
ATOM 1180 C CA . LEU A 1 157 ? -10.963 28.899 0.919 1.00 94.94 157 LEU A CA 1
ATOM 1181 C C . LEU A 1 157 ? -12.250 28.129 0.601 1.00 94.94 157 LEU A C 1
ATOM 1183 O O . LEU A 1 157 ? -13.346 28.676 0.719 1.00 94.94 157 LEU A O 1
ATOM 1187 N N . ASN A 1 158 ? -12.140 26.860 0.205 1.00 94.25 158 ASN A N 1
ATOM 1188 C CA . ASN A 1 158 ? -13.306 26.055 -0.129 1.00 94.25 158 ASN A CA 1
ATOM 1189 C C . ASN A 1 158 ? -14.192 25.785 1.095 1.00 94.25 158 ASN A C 1
ATOM 1191 O O . ASN A 1 158 ? -15.418 25.836 0.969 1.00 94.25 158 ASN A O 1
ATOM 1195 N N . ILE A 1 159 ? -13.600 25.546 2.268 1.00 91.50 159 ILE A N 1
ATOM 1196 C CA . ILE A 1 159 ? -14.361 25.362 3.507 1.00 91.50 159 ILE A CA 1
ATOM 1197 C C . ILE A 1 159 ? -15.090 26.648 3.897 1.00 91.50 159 ILE A C 1
ATOM 1199 O O . ILE A 1 159 ? -16.295 26.586 4.114 1.00 91.50 159 ILE A O 1
ATOM 1203 N N . GLN A 1 160 ? -14.439 27.814 3.833 1.00 91.06 160 GLN A N 1
ATOM 1204 C CA . GLN A 1 160 ? -15.100 29.107 4.077 1.00 91.06 160 GLN A CA 1
ATOM 1205 C C . GLN A 1 160 ? -16.309 29.341 3.152 1.00 91.06 160 GLN A C 1
ATOM 1207 O O . GLN A 1 160 ? -17.371 29.790 3.584 1.00 91.06 160 GLN A O 1
ATOM 1212 N N . ILE A 1 161 ? -16.182 29.004 1.863 1.00 91.12 161 ILE A N 1
ATOM 1213 C CA . ILE A 1 161 ? -17.300 29.099 0.911 1.00 91.12 161 ILE A CA 1
ATOM 1214 C C . ILE A 1 161 ? -18.392 28.074 1.243 1.00 91.12 161 ILE A C 1
ATOM 1216 O O . ILE A 1 161 ? -19.583 28.372 1.148 1.00 91.12 161 ILE A O 1
ATOM 1220 N N . SER A 1 162 ? -18.008 26.857 1.619 1.00 89.25 162 SER A N 1
ATOM 1221 C CA . SER A 1 162 ? -18.948 25.783 1.946 1.00 89.25 162 SER A CA 1
ATOM 1222 C C . SER A 1 162 ? -19.708 26.052 3.250 1.00 89.25 162 SER A C 1
ATOM 1224 O O . SER A 1 162 ? -20.886 25.711 3.344 1.00 89.25 162 SER A O 1
ATOM 1226 N N . GLU A 1 163 ? -19.092 26.732 4.215 1.00 87.12 163 GLU A N 1
ATOM 1227 C CA . GLU A 1 163 ? -19.746 27.261 5.416 1.00 87.12 163 GLU A CA 1
ATOM 1228 C C . GLU A 1 163 ? -20.786 28.322 5.061 1.00 87.12 163 GLU A C 1
ATOM 1230 O O . GLU A 1 163 ? -21.935 28.234 5.498 1.00 87.12 163 GLU A O 1
ATOM 1235 N N . ALA A 1 164 ? -20.434 29.267 4.182 1.00 85.94 164 ALA A N 1
ATOM 1236 C CA . ALA A 1 164 ? -21.384 30.256 3.682 1.00 85.94 164 ALA A CA 1
ATOM 1237 C C . ALA A 1 164 ? -22.576 29.609 2.948 1.00 85.94 164 ALA A C 1
ATOM 1239 O O . ALA A 1 164 ? -23.666 30.175 2.935 1.00 85.94 164 ALA A O 1
ATOM 1240 N N . ARG A 1 165 ? -22.420 28.408 2.379 1.00 85.69 165 ARG A N 1
ATOM 1241 C CA . ARG A 1 165 ? -23.484 27.652 1.684 1.00 85.69 165 ARG A CA 1
ATOM 1242 C C . ARG A 1 165 ? -24.379 26.807 2.588 1.00 85.69 165 ARG A C 1
ATOM 1244 O O . ARG A 1 165 ? -25.341 26.227 2.082 1.00 85.69 165 ARG A O 1
ATOM 1251 N N . LYS A 1 166 ? -24.063 26.691 3.879 1.00 82.88 166 LYS A N 1
ATOM 1252 C CA . LYS A 1 166 ? -24.788 25.822 4.811 1.00 82.88 166 LYS A CA 1
ATOM 1253 C C . LYS A 1 166 ? -26.266 26.219 4.902 1.00 82.88 166 LYS A C 1
ATOM 1255 O O . LYS A 1 166 ? -26.613 27.399 4.850 1.00 82.88 166 LYS A O 1
ATOM 1260 N N . ASP A 1 167 ? -27.141 25.225 5.033 1.00 72.81 167 ASP A N 1
ATOM 1261 C CA . ASP A 1 167 ? -28.574 25.472 5.194 1.00 72.81 167 ASP A CA 1
ATOM 1262 C C . ASP A 1 167 ? -28.817 26.281 6.485 1.00 72.81 167 ASP A C 1
ATOM 1264 O O . ASP A 1 167 ? -28.282 25.944 7.542 1.00 72.81 167 ASP A O 1
ATOM 1268 N N . GLY A 1 168 ? -29.573 27.380 6.376 1.00 72.31 168 GLY A N 1
ATOM 1269 C CA . GLY A 1 168 ? -29.772 28.360 7.455 1.00 72.31 168 GLY A CA 1
ATOM 1270 C C . GLY A 1 168 ? -28.808 29.557 7.447 1.00 72.31 168 GLY A C 1
ATOM 1271 O O . GLY A 1 168 ? -28.896 30.408 8.327 1.00 72.31 168 GLY A O 1
ATOM 1272 N N . SER A 1 169 ? -27.892 29.661 6.476 1.00 80.06 169 SER A N 1
ATOM 1273 C CA . SER A 1 169 ? -27.048 30.852 6.311 1.00 80.06 169 SER A CA 1
ATOM 1274 C C . SER A 1 169 ? -27.776 31.992 5.579 1.00 80.06 169 SER A C 1
ATOM 1276 O O . SER A 1 169 ? -28.592 31.768 4.680 1.00 80.06 169 SER A O 1
ATOM 1278 N N . ALA A 1 170 ? -27.391 33.241 5.870 1.00 80.81 170 ALA A N 1
ATOM 1279 C CA . ALA A 1 170 ? -27.924 34.433 5.194 1.00 80.81 170 ALA A CA 1
ATOM 1280 C C . ALA A 1 170 ? -27.687 34.440 3.668 1.00 80.81 170 ALA A C 1
ATOM 1282 O O . ALA A 1 170 ? -28.381 35.134 2.922 1.00 80.81 170 ALA A O 1
ATOM 1283 N N . PHE A 1 171 ? -26.687 33.692 3.191 1.00 84.56 171 PHE A N 1
ATOM 1284 C CA . PHE A 1 171 ? -26.420 33.518 1.765 1.00 84.56 171 PHE A CA 1
ATOM 1285 C C . PHE A 1 171 ? -27.414 32.538 1.130 1.00 84.56 171 PHE A C 1
ATOM 1287 O O . PHE A 1 171 ? -27.972 32.833 0.072 1.00 84.56 171 PHE A O 1
ATOM 1294 N N . ARG A 1 172 ? -27.688 31.408 1.795 1.00 84.06 172 ARG A N 1
ATOM 1295 C CA . ARG A 1 172 ? -28.597 30.366 1.304 1.00 84.06 172 ARG A CA 1
ATOM 1296 C C . ARG A 1 172 ? -30.049 30.831 1.220 1.00 84.06 172 ARG A C 1
ATOM 1298 O O . ARG A 1 172 ? -30.759 30.419 0.308 1.00 84.06 172 ARG A O 1
ATOM 1305 N N . GLU A 1 173 ? -30.465 31.724 2.115 1.00 82.75 173 GLU A N 1
ATOM 1306 C CA . GLU A 1 173 ? -31.789 32.360 2.067 1.00 82.75 173 GLU A CA 1
ATOM 1307 C C . GLU A 1 173 ? -31.970 33.269 0.841 1.00 82.75 173 GLU A C 1
ATOM 1309 O O . GLU A 1 173 ? -33.068 33.372 0.296 1.00 82.75 173 GLU A O 1
ATOM 1314 N N . LYS A 1 174 ? -30.894 33.922 0.384 1.00 85.00 174 LYS A N 1
ATOM 1315 C CA . LYS A 1 174 ? -30.931 34.877 -0.735 1.00 85.00 174 LYS A CA 1
ATOM 1316 C C . LYS A 1 174 ? -30.676 34.225 -2.093 1.00 85.00 174 LYS A C 1
ATOM 1318 O O . LYS A 1 174 ? -31.159 34.731 -3.104 1.00 85.00 174 LYS A O 1
ATOM 1323 N N . VAL A 1 175 ? -29.907 33.135 -2.134 1.00 86.06 175 VAL A N 1
ATOM 1324 C CA . VAL A 1 175 ? -29.465 32.491 -3.379 1.00 86.06 175 VAL A CA 1
ATOM 1325 C C . VAL A 1 175 ? -29.867 31.008 -3.387 1.00 86.06 175 VAL A C 1
ATOM 1327 O O . VAL A 1 175 ? -29.209 30.186 -2.742 1.00 86.06 175 VAL A O 1
ATOM 1330 N N . PRO A 1 176 ? -30.918 30.618 -4.140 1.00 88.25 176 PRO A N 1
ATOM 1331 C CA . PRO A 1 176 ? -31.281 29.212 -4.291 1.00 88.25 176 PRO A CA 1
ATOM 1332 C C . PRO A 1 176 ? -30.233 28.448 -5.118 1.00 88.25 176 PRO A C 1
ATOM 1334 O O . PRO A 1 176 ? -29.550 29.028 -5.963 1.00 88.25 176 PRO A O 1
ATOM 1337 N N . ILE A 1 177 ? -30.164 27.120 -4.934 1.00 88.94 177 ILE A N 1
ATOM 1338 C CA . ILE A 1 177 ? -29.191 26.221 -5.599 1.00 88.94 177 ILE A CA 1
ATOM 1339 C C . ILE A 1 177 ? -29.142 26.439 -7.117 1.00 88.94 177 ILE A C 1
ATOM 1341 O O . ILE A 1 177 ? -28.073 26.455 -7.718 1.00 88.94 177 ILE A O 1
ATOM 1345 N N . THR A 1 178 ? -30.301 26.597 -7.756 1.00 89.38 178 THR A N 1
ATOM 1346 C CA . THR A 1 178 ? -30.398 26.754 -9.213 1.00 89.38 178 THR A CA 1
ATOM 1347 C C . THR A 1 178 ? -29.779 28.062 -9.695 1.00 89.38 178 THR A C 1
ATOM 1349 O O . THR A 1 178 ? -29.051 28.059 -10.687 1.00 89.38 178 THR A O 1
ATOM 1352 N N . LEU A 1 179 ? -30.026 29.166 -8.981 1.00 90.81 179 LEU A N 1
ATOM 1353 C CA . LEU A 1 179 ? -29.439 30.468 -9.289 1.00 90.81 179 LEU A CA 1
ATOM 1354 C C . LEU A 1 179 ? -27.928 30.449 -9.049 1.00 90.81 179 LEU A C 1
ATOM 1356 O O . LEU A 1 179 ? -27.175 30.944 -9.879 1.00 90.81 179 LEU A O 1
ATOM 1360 N N . GLU A 1 180 ? -27.483 29.829 -7.957 1.00 90.69 180 GLU A N 1
ATOM 1361 C CA . GLU A 1 180 ? -26.063 29.654 -7.654 1.00 90.69 180 GLU A CA 1
ATOM 1362 C C . GLU A 1 180 ? -25.332 28.924 -8.789 1.00 90.69 180 GLU A C 1
ATOM 1364 O O . GLU A 1 180 ? -24.346 29.430 -9.323 1.00 90.69 180 GLU A O 1
ATOM 1369 N N . VAL A 1 181 ? -25.833 27.755 -9.200 1.00 91.62 181 VAL A N 1
ATOM 1370 C CA . VAL A 1 181 ? -25.218 26.961 -10.274 1.00 91.62 181 VAL A CA 1
ATOM 1371 C C . VAL A 1 181 ? -25.222 27.732 -11.596 1.00 91.62 181 VAL A C 1
ATOM 1373 O O . VAL A 1 181 ? -24.226 27.694 -12.317 1.00 91.62 181 VAL A O 1
ATOM 1376 N N . ALA A 1 182 ? -26.288 28.482 -11.897 1.00 92.12 182 ALA A N 1
ATOM 1377 C CA . ALA A 1 182 ? -26.349 29.336 -13.082 1.00 92.12 182 ALA A CA 1
ATOM 1378 C C . ALA A 1 182 ? -25.300 30.464 -13.049 1.00 92.12 182 ALA A C 1
ATOM 1380 O O . ALA A 1 182 ? -24.637 30.711 -14.056 1.00 92.12 182 ALA A O 1
ATOM 1381 N N . LEU A 1 183 ? -25.096 31.110 -11.895 1.00 92.25 183 LEU A N 1
ATOM 1382 C CA . LEU A 1 183 ? -24.067 32.140 -11.712 1.00 92.25 183 LEU A CA 1
ATOM 1383 C C . LEU A 1 183 ? -22.652 31.564 -11.829 1.00 92.25 183 LEU A C 1
ATOM 1385 O O . LEU A 1 183 ? -21.791 32.177 -12.455 1.00 92.25 183 LEU A O 1
ATOM 1389 N N . ILE A 1 184 ? -22.411 30.371 -11.284 1.00 92.38 184 ILE A N 1
ATOM 1390 C CA . ILE A 1 184 ? -21.116 29.684 -11.386 1.00 92.38 184 ILE A CA 1
ATOM 1391 C C . ILE A 1 184 ? -20.841 29.245 -12.828 1.00 92.38 184 ILE A C 1
ATOM 1393 O O . ILE A 1 184 ? -19.715 29.386 -13.310 1.00 92.38 184 ILE A O 1
ATOM 1397 N N . ALA A 1 185 ? -21.859 28.761 -13.545 1.00 91.94 185 ALA A N 1
ATOM 1398 C CA . ALA A 1 185 ? -21.753 28.442 -14.965 1.00 91.94 185 ALA A CA 1
ATOM 1399 C C . ALA A 1 185 ? -21.444 29.695 -15.797 1.00 91.94 185 ALA A C 1
ATOM 1401 O O . ALA A 1 185 ? -20.538 29.666 -16.630 1.00 91.94 185 ALA A O 1
ATOM 1402 N N . LEU A 1 186 ? -22.118 30.816 -15.518 1.00 92.69 186 LEU A N 1
ATOM 1403 C CA . LEU A 1 186 ? -21.848 32.100 -16.165 1.00 92.69 186 LEU A CA 1
ATOM 1404 C C . LEU A 1 186 ? -20.421 32.594 -15.876 1.00 92.69 186 LEU A C 1
ATOM 1406 O O . LEU A 1 186 ? -19.704 32.971 -16.801 1.00 92.69 186 LEU A O 1
ATOM 1410 N N . PHE A 1 187 ? -19.979 32.536 -14.617 1.00 92.00 187 PHE A N 1
ATOM 1411 C CA . PHE A 1 187 ? -18.612 32.878 -14.220 1.00 92.00 187 PHE A CA 1
ATOM 1412 C C . PHE A 1 187 ? -17.576 32.010 -14.944 1.00 92.00 187 PHE A C 1
ATOM 1414 O O . PHE A 1 187 ? -16.592 32.525 -15.478 1.00 92.00 187 PHE A O 1
ATOM 1421 N N . THR A 1 188 ? -17.820 30.700 -15.017 1.00 92.00 188 THR A N 1
ATOM 1422 C CA . THR A 1 188 ? -16.939 29.752 -15.711 1.00 92.00 188 THR A CA 1
ATOM 1423 C C . THR A 1 188 ? -16.884 30.053 -17.208 1.00 92.00 188 THR A C 1
ATOM 1425 O O . THR A 1 188 ? -15.795 30.060 -17.777 1.00 92.00 188 THR A O 1
ATOM 1428 N N . ALA A 1 189 ? -18.013 30.378 -17.845 1.00 91.19 189 ALA A N 1
ATOM 1429 C CA . ALA A 1 189 ? -18.062 30.739 -19.261 1.00 91.19 189 ALA A CA 1
ATOM 1430 C C . ALA A 1 189 ? -17.291 32.038 -19.560 1.00 91.19 189 ALA A C 1
ATOM 1432 O O . ALA A 1 189 ? -16.463 32.062 -20.469 1.00 91.19 189 ALA A O 1
ATOM 1433 N N . ILE A 1 190 ? -17.501 33.091 -18.759 1.00 92.44 190 ILE A N 1
ATOM 1434 C CA . ILE A 1 190 ? -16.834 34.396 -18.926 1.00 92.44 190 ILE A CA 1
ATOM 1435 C C . ILE A 1 190 ? -15.318 34.273 -18.759 1.00 92.44 190 ILE A C 1
ATOM 1437 O O . ILE A 1 190 ? -14.562 34.876 -19.514 1.00 92.44 190 ILE A O 1
ATOM 1441 N N . THR A 1 191 ? -14.867 33.497 -17.773 1.00 91.00 191 THR A N 1
ATOM 1442 C CA . THR A 1 191 ? -13.435 33.358 -17.466 1.00 91.00 191 THR A CA 1
ATOM 1443 C C . THR A 1 191 ? -12.720 32.326 -18.342 1.00 91.00 191 THR A C 1
ATOM 1445 O O . THR A 1 191 ? -11.514 32.451 -18.554 1.00 91.00 191 THR A O 1
ATOM 1448 N N . SER A 1 192 ? -13.431 31.331 -18.886 1.00 89.25 192 SER A N 1
ATOM 1449 C CA . SER A 1 192 ? -12.831 30.287 -19.737 1.00 89.25 192 SER A CA 1
ATOM 1450 C C . SER A 1 192 ? -12.810 30.640 -21.224 1.00 89.25 192 SER A C 1
ATOM 1452 O O . SER A 1 192 ? -11.931 30.179 -21.940 1.00 89.25 192 SER A O 1
ATOM 1454 N N . TYR A 1 193 ? -13.746 31.463 -21.709 1.00 87.06 193 TYR A N 1
ATOM 1455 C CA . TYR A 1 193 ? -13.809 31.841 -23.126 1.00 87.06 193 TYR A CA 1
ATOM 1456 C C . TYR A 1 193 ? -12.554 32.582 -23.651 1.00 87.06 193 TYR A C 1
ATOM 1458 O O . TYR A 1 193 ? -12.120 32.262 -24.760 1.00 87.06 193 TYR A O 1
ATOM 1466 N N . PRO A 1 194 ? -11.936 33.528 -22.905 1.00 86.38 194 PRO A N 1
ATOM 1467 C CA . PRO A 1 194 ? -10.819 34.329 -23.417 1.00 86.38 194 PRO A CA 1
ATOM 1468 C C . PRO A 1 194 ? -9.477 33.592 -23.508 1.00 86.38 194 PRO A C 1
ATOM 1470 O O . PRO A 1 194 ? -8.623 33.994 -24.294 1.00 86.38 194 PRO A O 1
ATOM 1473 N N . SER A 1 195 ? -9.253 32.554 -22.696 1.00 82.69 195 SER A N 1
ATOM 1474 C CA . SER A 1 195 ? -7.964 31.858 -22.619 1.00 82.69 195 SER A CA 1
ATOM 1475 C C . SER A 1 195 ? -8.038 30.500 -23.306 1.00 82.69 195 SER A C 1
ATOM 1477 O O . SER A 1 195 ? -8.852 29.649 -22.952 1.00 82.69 195 SER A O 1
ATOM 1479 N N . ILE A 1 196 ? -7.146 30.269 -24.273 1.00 81.50 196 ILE A N 1
ATOM 1480 C CA . ILE A 1 196 ? -7.059 28.987 -24.986 1.00 81.50 196 ILE A CA 1
ATOM 1481 C C . ILE A 1 196 ? -6.787 27.818 -24.027 1.00 81.50 196 ILE A C 1
ATOM 1483 O O . ILE A 1 196 ? -7.344 26.738 -24.196 1.00 81.50 196 ILE A O 1
ATOM 1487 N N . TYR A 1 197 ? -6.022 28.071 -22.960 1.00 80.56 197 TYR A N 1
ATOM 1488 C CA . TYR A 1 197 ? -5.642 27.077 -21.960 1.00 80.56 197 TYR A CA 1
ATOM 1489 C C . TYR A 1 197 ? -6.832 26.613 -21.111 1.00 80.56 197 TYR A C 1
ATOM 1491 O O . TYR A 1 197 ? -6.895 25.444 -20.730 1.00 80.56 197 TYR A O 1
ATOM 1499 N N . THR A 1 198 ? -7.785 27.503 -20.806 1.00 83.94 198 THR A N 1
ATOM 1500 C CA . THR A 1 198 ? -8.949 27.193 -19.956 1.00 83.94 198 THR A CA 1
ATOM 1501 C C . THR A 1 198 ? -10.211 26.853 -20.750 1.00 83.94 198 THR A C 1
ATOM 1503 O O . THR A 1 198 ? -11.159 26.325 -20.171 1.00 83.94 198 THR A O 1
ATOM 1506 N N . ARG A 1 199 ? -10.233 27.098 -22.063 1.00 85.50 199 ARG A N 1
ATOM 1507 C CA . ARG A 1 199 ? -11.369 26.768 -22.933 1.00 85.50 199 ARG A CA 1
ATOM 1508 C C . ARG A 1 199 ? -11.509 25.270 -23.216 1.00 85.50 199 ARG A C 1
ATOM 1510 O O . ARG A 1 199 ? -12.631 24.782 -23.318 1.00 85.50 199 ARG A O 1
ATOM 1517 N N . ASP A 1 200 ? -10.395 24.555 -23.351 1.00 79.25 200 ASP A N 1
ATOM 1518 C CA . ASP A 1 200 ? -10.403 23.126 -23.674 1.00 79.25 200 ASP A CA 1
ATOM 1519 C C . ASP A 1 200 ? -10.826 22.252 -22.478 1.00 79.25 200 ASP A C 1
ATOM 1521 O O . ASP A 1 200 ? -10.711 22.635 -21.305 1.00 79.25 200 ASP A O 1
ATOM 1525 N N . LEU A 1 201 ? -11.318 21.045 -22.785 1.00 82.19 201 LEU A N 1
ATOM 1526 C CA . LEU A 1 201 ? -11.676 20.042 -21.782 1.00 82.19 201 LEU A CA 1
ATOM 1527 C C . LEU A 1 201 ? -10.449 19.704 -20.925 1.00 82.19 201 LEU A C 1
ATOM 1529 O O . LEU A 1 201 ? -9.386 19.383 -21.457 1.00 82.19 201 LEU A O 1
ATOM 1533 N N . SER A 1 202 ? -10.601 19.731 -19.598 1.00 84.56 202 SER A N 1
ATOM 1534 C CA . SER A 1 202 ? -9.471 19.640 -18.664 1.00 84.56 202 SER A CA 1
ATOM 1535 C C . SER A 1 202 ? -8.599 18.397 -18.862 1.00 84.56 202 SER A C 1
ATOM 1537 O O . SER A 1 202 ? -7.384 18.511 -18.757 1.00 84.56 202 SER A O 1
ATOM 1539 N N . SER A 1 203 ? -9.176 17.237 -19.196 1.00 82.44 203 SER A N 1
ATOM 1540 C CA . SER A 1 203 ? -8.401 16.022 -19.492 1.00 82.44 203 SER A CA 1
ATOM 1541 C C . SER A 1 203 ? -7.514 16.190 -20.731 1.00 82.44 203 SER A C 1
ATOM 1543 O O . SER A 1 203 ? -6.316 15.937 -20.669 1.00 82.44 203 SER A O 1
ATOM 1545 N N . LEU A 1 204 ? -8.061 16.689 -21.841 1.00 80.50 204 LEU A N 1
ATOM 1546 C CA . LEU A 1 204 ? -7.289 16.919 -23.068 1.00 80.50 204 LEU A CA 1
ATOM 1547 C C . LEU A 1 204 ? -6.181 17.956 -22.856 1.00 80.50 204 LEU A C 1
ATOM 1549 O O . LEU A 1 204 ? -5.063 17.773 -23.332 1.00 80.50 204 LEU A O 1
ATOM 1553 N N . ALA A 1 205 ? -6.470 19.011 -22.093 1.00 84.69 205 ALA A N 1
ATOM 1554 C CA . ALA A 1 205 ? -5.488 20.041 -21.790 1.00 84.69 205 ALA A CA 1
ATOM 1555 C C . ALA A 1 205 ? -4.339 19.515 -20.903 1.00 84.69 205 ALA A C 1
ATOM 1557 O O . ALA A 1 205 ? -3.177 19.840 -21.151 1.00 84.69 205 ALA A O 1
ATOM 1558 N N . ILE A 1 206 ? -4.633 18.654 -19.918 1.00 88.06 206 ILE A N 1
ATOM 1559 C CA . ILE A 1 206 ? -3.608 17.974 -19.103 1.00 88.06 206 ILE A CA 1
ATOM 1560 C C . ILE A 1 206 ? -2.707 17.106 -19.984 1.00 88.06 206 ILE A C 1
ATOM 1562 O O . ILE A 1 206 ? -1.488 17.209 -19.875 1.00 88.06 206 ILE A O 1
ATOM 1566 N N . HIS A 1 207 ? -3.286 16.318 -20.897 1.00 83.88 207 HIS A N 1
ATOM 1567 C CA . HIS A 1 207 ? -2.506 15.509 -21.836 1.00 83.88 207 HIS A CA 1
ATOM 1568 C C . HIS A 1 207 ? -1.505 16.379 -22.616 1.00 83.88 207 HIS A C 1
ATOM 1570 O O . HIS A 1 207 ? -0.312 16.088 -22.633 1.00 83.88 207 HIS A O 1
ATOM 1576 N N . SER A 1 208 ? -1.952 17.500 -23.196 1.00 83.00 208 SER A N 1
ATOM 1577 C CA . SER A 1 208 ? -1.050 18.426 -23.901 1.00 83.00 208 SER A CA 1
ATOM 1578 C C . SER A 1 208 ? 0.004 19.079 -22.996 1.00 83.00 208 SER A C 1
ATOM 1580 O O . SER A 1 208 ? 1.133 19.286 -23.436 1.00 83.00 208 SER A O 1
ATOM 1582 N N . LEU A 1 209 ? -0.317 19.360 -21.725 1.00 86.44 209 LEU A N 1
ATOM 1583 C CA . LEU A 1 209 ? 0.641 19.893 -20.746 1.00 86.44 209 LEU A CA 1
ATOM 1584 C C . LEU A 1 209 ? 1.711 18.869 -20.350 1.00 86.44 209 LEU A C 1
ATOM 1586 O O . LEU A 1 209 ? 2.816 19.269 -19.975 1.00 86.44 209 LEU A O 1
ATOM 1590 N N . PHE A 1 210 ? 1.414 17.573 -20.437 1.00 86.88 210 PHE A N 1
ATOM 1591 C CA . PHE A 1 210 ? 2.381 16.509 -20.179 1.00 86.88 210 PHE A CA 1
ATOM 1592 C C . PHE A 1 210 ? 3.247 16.200 -21.401 1.00 86.88 210 PHE A C 1
ATOM 1594 O O . PHE A 1 210 ? 4.370 15.751 -21.231 1.00 86.88 210 PHE A O 1
ATOM 1601 N N . CYS A 1 211 ? 2.790 16.474 -22.626 1.00 78.00 211 CYS A N 1
ATOM 1602 C CA . CYS A 1 211 ? 3.568 16.191 -23.833 1.00 78.00 211 CYS A CA 1
ATOM 1603 C C . CYS A 1 211 ? 4.848 17.042 -23.961 1.00 78.00 211 CYS A C 1
ATOM 1605 O O . CYS A 1 211 ? 4.885 18.235 -23.640 1.00 78.00 211 CYS A O 1
ATOM 1607 N N . SER A 1 212 ? 5.893 16.427 -24.522 1.00 72.31 212 SER A N 1
ATOM 1608 C CA . SER A 1 212 ? 7.126 17.100 -24.955 1.00 72.31 212 SER A CA 1
ATOM 1609 C C . SER A 1 212 ? 7.008 17.669 -26.365 1.00 72.31 212 SER A C 1
ATOM 1611 O O . SER A 1 212 ? 6.372 17.070 -27.227 1.00 72.31 212 SER A O 1
ATOM 1613 N N . CYS A 1 213 ? 7.748 18.743 -26.636 1.00 67.31 213 CYS A N 1
ATOM 1614 C CA . CYS A 1 213 ? 7.812 19.415 -27.940 1.00 67.31 213 CYS A CA 1
ATOM 1615 C C . CYS A 1 213 ? 8.502 18.624 -29.068 1.00 67.31 213 CYS A C 1
ATOM 1617 O O . CYS A 1 213 ? 8.748 19.161 -30.139 1.00 67.31 213 CYS A O 1
ATOM 1619 N N . SER A 1 214 ? 8.854 17.358 -28.831 1.00 53.81 214 SER A N 1
ATOM 1620 C CA . SER A 1 214 ? 9.709 16.546 -29.708 1.00 53.81 214 SER A CA 1
ATOM 1621 C C . SER A 1 214 ? 8.982 15.376 -30.383 1.00 53.81 214 SER A C 1
ATOM 1623 O O . SER A 1 214 ? 9.603 14.680 -31.180 1.00 53.81 214 SER A O 1
ATOM 1625 N N . SER A 1 215 ? 7.712 15.104 -30.052 1.00 53.06 215 SER A N 1
ATOM 1626 C CA . SER A 1 215 ? 6.973 13.968 -30.632 1.00 53.06 215 SER A CA 1
ATOM 1627 C C . SER A 1 215 ? 6.349 14.334 -31.988 1.00 53.06 215 SER A C 1
ATOM 1629 O O . SER A 1 215 ? 5.520 15.240 -32.033 1.00 53.06 215 SER A O 1
ATOM 1631 N N . PRO A 1 216 ? 6.686 13.631 -33.089 1.00 46.19 216 PRO A N 1
ATOM 1632 C CA . PRO A 1 216 ? 6.214 13.950 -34.439 1.00 46.19 216 PRO A CA 1
ATOM 1633 C C . PRO A 1 216 ? 4.863 13.298 -34.807 1.00 46.19 216 PRO A C 1
ATOM 1635 O O . PRO A 1 216 ? 4.555 13.139 -35.986 1.00 46.19 216 PRO A O 1
ATOM 1638 N N . THR A 1 217 ? 4.037 12.878 -33.846 1.00 43.50 217 THR A N 1
ATOM 1639 C CA . THR A 1 217 ? 2.796 12.140 -34.133 1.00 43.50 217 THR A CA 1
ATOM 1640 C C . THR A 1 217 ? 1.575 13.060 -34.220 1.00 43.50 217 THR A C 1
ATOM 1642 O O . THR A 1 217 ? 0.900 13.293 -33.229 1.00 43.50 217 THR A O 1
ATOM 1645 N N . ASN A 1 218 ? 1.274 13.546 -35.431 1.00 39.91 218 ASN A N 1
ATOM 1646 C CA . ASN A 1 218 ? -0.057 13.910 -35.969 1.00 39.91 218 ASN A CA 1
ATOM 1647 C C . ASN A 1 218 ? -1.068 14.686 -35.085 1.00 39.91 218 ASN A C 1
ATOM 1649 O O . ASN A 1 218 ? -2.265 14.682 -35.373 1.00 39.91 218 ASN A O 1
ATOM 1653 N N . GLY A 1 219 ? -0.624 15.389 -34.048 1.00 47.03 219 GLY A N 1
ATOM 1654 C CA . GLY A 1 219 ? -1.432 16.306 -33.257 1.00 47.03 219 GLY A CA 1
ATOM 1655 C C . GLY A 1 219 ? -0.875 17.710 -33.407 1.00 47.03 219 GLY A C 1
ATOM 1656 O O . GLY A 1 219 ? 0.234 17.978 -32.963 1.00 47.03 219 GLY A O 1
ATOM 1657 N N . VAL A 1 220 ? -1.638 18.604 -34.036 1.00 51.47 220 VAL A N 1
ATOM 1658 C CA . VAL A 1 220 ? -1.399 20.053 -33.964 1.00 51.47 220 VAL A CA 1
ATOM 1659 C C . VAL A 1 220 ? -1.191 20.410 -32.489 1.00 51.47 220 VAL A C 1
ATOM 1661 O O . VAL A 1 220 ? -2.028 20.028 -31.672 1.00 51.47 220 VAL A O 1
ATOM 1664 N N . ASP A 1 221 ? -0.099 21.094 -32.137 1.00 58.31 221 ASP A N 1
ATOM 1665 C CA . ASP A 1 221 ? 0.131 21.625 -30.788 1.00 58.31 221 ASP A CA 1
ATOM 1666 C C . ASP A 1 221 ? -0.986 22.632 -30.455 1.00 58.31 221 ASP A C 1
ATOM 1668 O O . ASP A 1 221 ? -0.900 23.820 -30.757 1.00 58.31 221 ASP A O 1
ATOM 1672 N N . ARG A 1 222 ? -2.110 22.131 -29.919 1.00 60.59 222 ARG A N 1
ATOM 1673 C CA . ARG A 1 222 ? -3.371 22.888 -29.782 1.00 60.59 222 ARG A CA 1
ATOM 1674 C C . ARG A 1 222 ? -3.239 24.073 -28.828 1.00 60.59 222 ARG A C 1
ATOM 1676 O O . ARG A 1 222 ? -4.024 25.012 -28.922 1.00 60.59 222 ARG A O 1
ATOM 1683 N N . LEU A 1 223 ? -2.272 23.998 -27.913 1.00 65.44 223 LEU A N 1
ATOM 1684 C CA . LEU A 1 223 ? -1.978 25.012 -26.906 1.00 65.44 223 LEU A CA 1
ATOM 1685 C C . LEU A 1 223 ? -0.734 25.846 -27.252 1.00 65.44 223 LEU A C 1
ATOM 1687 O O . LEU A 1 223 ? -0.317 26.645 -26.414 1.00 65.44 223 LEU A O 1
ATOM 1691 N N . THR A 1 224 ? -0.151 25.682 -28.452 1.00 69.50 224 THR A N 1
ATOM 1692 C CA . THR A 1 224 ? 1.033 26.436 -28.919 1.00 69.50 224 THR A CA 1
ATOM 1693 C C . THR A 1 224 ? 2.163 26.457 -27.876 1.00 69.50 224 THR A C 1
ATOM 1695 O O . THR A 1 224 ? 2.803 27.479 -27.640 1.00 69.50 224 THR A O 1
ATOM 1698 N N . LEU A 1 225 ? 2.374 25.330 -27.185 1.00 72.25 225 LEU A N 1
ATOM 1699 C CA . LEU A 1 225 ? 3.330 25.201 -26.078 1.00 72.25 225 LEU A CA 1
ATOM 1700 C C . LEU A 1 225 ? 4.787 25.177 -26.561 1.00 72.25 225 LEU A C 1
ATOM 1702 O O . LEU A 1 225 ? 5.695 25.370 -25.752 1.00 72.25 225 LEU A O 1
ATOM 1706 N N . CYS A 1 226 ? 4.999 24.895 -27.846 1.00 65.69 226 CYS A N 1
ATOM 1707 C CA . CYS A 1 226 ? 6.299 24.616 -28.451 1.00 65.69 226 CYS A CA 1
ATOM 1708 C C . CYS A 1 226 ? 6.721 25.638 -29.518 1.00 65.69 226 CYS A C 1
ATOM 1710 O O . CYS A 1 226 ? 7.777 25.488 -30.120 1.00 65.69 226 CYS A O 1
ATOM 1712 N N . GLU A 1 227 ? 5.925 26.684 -29.749 1.00 57.94 227 GLU A N 1
ATOM 1713 C CA . GLU A 1 227 ? 6.142 27.678 -30.814 1.00 57.94 227 GLU A CA 1
ATOM 1714 C C . GLU A 1 227 ? 7.124 28.809 -30.411 1.00 57.94 227 GLU A C 1
ATOM 1716 O O . GLU A 1 227 ? 7.345 29.757 -31.161 1.00 57.94 227 GLU A O 1
ATOM 1721 N N . GLY A 1 228 ? 7.735 28.724 -29.220 1.00 53.31 228 GLY A N 1
ATOM 1722 C CA . GLY A 1 228 ? 8.527 29.794 -28.607 1.00 53.31 228 GLY A CA 1
ATOM 1723 C C . GLY A 1 228 ? 10.003 29.464 -28.370 1.00 53.31 228 GLY A C 1
ATOM 1724 O O . GLY A 1 228 ? 10.423 29.399 -27.220 1.00 53.31 228 GLY A O 1
ATOM 1725 N N . ASP A 1 229 ? 10.808 29.353 -29.430 1.00 50.16 229 ASP A N 1
ATOM 1726 C CA . ASP A 1 229 ? 12.285 29.277 -29.347 1.00 50.16 229 ASP A CA 1
ATOM 1727 C C . ASP A 1 229 ? 12.959 30.651 -29.065 1.00 50.16 229 ASP A C 1
ATOM 1729 O O . ASP A 1 229 ? 14.181 30.786 -29.120 1.00 50.16 229 ASP A O 1
ATOM 1733 N N . GLN A 1 230 ? 12.184 31.701 -28.749 1.00 55.12 230 GLN A N 1
ATOM 1734 C CA . GLN A 1 230 ? 12.675 33.045 -28.400 1.00 55.12 230 GLN A CA 1
ATOM 1735 C C . GLN A 1 230 ? 12.364 33.410 -26.935 1.00 55.12 230 GLN A C 1
ATOM 1737 O O . GLN A 1 230 ? 11.252 33.190 -26.457 1.00 55.12 230 GLN A O 1
ATOM 1742 N N . GLU A 1 231 ? 13.304 34.063 -26.239 1.00 57.91 231 GLU A N 1
ATOM 1743 C CA . GLU A 1 231 ? 13.197 34.434 -24.809 1.00 57.91 231 GLU A CA 1
ATOM 1744 C C . GLU A 1 231 ? 11.968 35.304 -24.456 1.00 57.91 231 GLU A C 1
ATOM 1746 O O . GLU A 1 231 ? 11.441 35.228 -23.349 1.00 57.91 231 GLU A O 1
ATOM 1751 N N . ALA A 1 232 ? 11.459 36.114 -25.392 1.00 52.34 232 ALA A N 1
ATOM 1752 C CA . ALA A 1 232 ? 10.246 36.916 -25.179 1.00 52.34 232 ALA A CA 1
ATOM 1753 C C . ALA A 1 232 ? 8.943 36.093 -25.302 1.00 52.34 232 ALA A C 1
ATOM 1755 O O . ALA A 1 232 ? 7.926 36.411 -24.674 1.00 52.34 232 ALA A O 1
ATOM 1756 N N . ALA A 1 233 ? 8.967 35.014 -26.089 1.00 59.16 233 ALA A N 1
ATOM 1757 C CA . ALA A 1 233 ? 7.835 34.108 -26.268 1.00 59.16 233 ALA A CA 1
ATOM 1758 C C . ALA A 1 233 ? 7.667 33.162 -25.062 1.00 59.16 233 ALA A C 1
ATOM 1760 O O . ALA A 1 233 ? 6.545 32.830 -24.687 1.00 59.16 233 ALA A O 1
ATOM 1761 N N . SER A 1 234 ? 8.759 32.796 -24.381 1.00 68.94 234 SER A N 1
ATOM 1762 C CA . SER A 1 234 ? 8.705 31.942 -23.186 1.00 68.94 234 SER A CA 1
ATOM 1763 C C . SER A 1 234 ? 8.152 32.669 -21.950 1.00 68.94 234 SER A C 1
ATOM 1765 O O . SER A 1 234 ? 7.373 32.086 -21.197 1.00 68.94 234 SER A O 1
ATOM 1767 N N . ALA A 1 235 ? 8.460 33.959 -21.760 1.00 78.44 235 ALA A N 1
ATOM 1768 C CA . ALA A 1 235 ? 7.929 34.744 -20.638 1.00 78.44 235 ALA A CA 1
ATOM 1769 C C . ALA A 1 235 ? 6.408 34.979 -20.735 1.00 78.44 235 ALA A C 1
ATOM 1771 O O . ALA A 1 235 ? 5.686 34.862 -19.741 1.00 78.44 235 ALA A O 1
ATOM 1772 N N . SER A 1 236 ? 5.906 35.273 -21.939 1.00 81.94 236 SER A N 1
ATOM 1773 C CA . SER A 1 236 ? 4.467 35.436 -22.190 1.00 81.94 236 SER A CA 1
ATOM 1774 C C . SER A 1 236 ? 3.699 34.119 -22.026 1.00 81.94 236 SER A C 1
ATOM 1776 O O . SER A 1 236 ? 2.606 34.119 -21.455 1.00 81.94 236 SER A O 1
ATOM 1778 N N . LEU A 1 237 ? 4.300 32.990 -22.417 1.00 83.81 237 LEU A N 1
ATOM 1779 C CA . LEU A 1 237 ? 3.762 31.652 -22.170 1.00 83.81 237 LEU A CA 1
ATOM 1780 C C . LEU A 1 237 ? 3.664 31.330 -20.668 1.00 83.81 237 LEU A C 1
ATOM 1782 O O . LEU A 1 237 ? 2.612 30.891 -20.203 1.00 83.81 237 LEU A O 1
ATOM 1786 N N . VAL A 1 238 ? 4.720 31.594 -19.888 1.00 87.50 238 VAL A N 1
ATOM 1787 C CA . VAL A 1 238 ? 4.706 31.395 -18.425 1.00 87.50 238 VAL A CA 1
ATOM 1788 C C . VAL A 1 238 ? 3.619 32.250 -17.766 1.00 87.50 238 VAL A C 1
ATOM 1790 O O . VAL A 1 238 ? 2.861 31.745 -16.938 1.00 87.50 238 VAL A O 1
ATOM 1793 N N . ALA A 1 239 ? 3.480 33.519 -18.163 1.00 89.00 239 ALA A N 1
ATOM 1794 C CA . ALA A 1 239 ? 2.420 34.389 -17.652 1.00 89.00 239 ALA A CA 1
ATOM 1795 C C . ALA A 1 239 ? 1.015 33.855 -17.987 1.00 89.00 239 ALA A C 1
ATOM 1797 O O . ALA A 1 239 ? 0.127 33.869 -17.132 1.00 89.00 239 ALA A O 1
ATOM 1798 N N . ALA A 1 240 ? 0.814 33.337 -19.202 1.00 89.06 240 ALA A N 1
ATOM 1799 C CA . ALA A 1 240 ? -0.462 32.770 -19.621 1.00 89.06 240 ALA A CA 1
ATOM 1800 C C . ALA A 1 240 ? -0.821 31.484 -18.855 1.00 89.06 240 ALA A C 1
ATOM 1802 O O . ALA A 1 240 ? -1.973 31.313 -18.453 1.00 89.06 240 ALA A O 1
ATOM 1803 N N . LEU A 1 241 ? 0.158 30.613 -18.591 1.00 90.56 241 LEU A N 1
ATOM 1804 C CA . LEU A 1 241 ? -0.024 29.399 -17.790 1.00 90.56 241 LEU A CA 1
ATOM 1805 C C . LEU A 1 241 ? -0.292 29.710 -16.309 1.00 90.56 241 LEU A C 1
ATOM 1807 O O . LEU A 1 241 ? -1.156 29.076 -15.704 1.00 90.56 241 LEU A O 1
ATOM 1811 N N . LEU A 1 242 ? 0.382 30.711 -15.728 1.00 93.00 242 LEU A N 1
ATOM 1812 C CA . LEU A 1 242 ? 0.097 31.181 -14.365 1.00 93.00 242 LEU A CA 1
ATOM 1813 C C . LEU A 1 242 ? -1.311 31.776 -14.254 1.00 93.00 242 LEU A C 1
ATOM 1815 O O . LEU A 1 242 ? -2.033 31.477 -13.302 1.00 93.00 242 LEU A O 1
ATOM 1819 N N . LEU A 1 243 ? -1.734 32.568 -15.244 1.00 93.00 243 LEU A N 1
ATOM 1820 C CA . LEU A 1 243 ? -3.098 33.090 -15.306 1.00 93.00 243 LEU A CA 1
ATOM 1821 C C . LEU A 1 243 ? -4.122 31.954 -15.442 1.00 93.00 243 LEU A C 1
ATOM 1823 O O . LEU A 1 243 ? -5.135 31.957 -14.744 1.00 93.00 243 LEU A O 1
ATOM 1827 N N . ALA A 1 244 ? -3.853 30.960 -16.293 1.00 92.06 244 ALA A N 1
ATOM 1828 C CA . ALA A 1 244 ? -4.709 29.785 -16.444 1.00 92.06 244 ALA A CA 1
ATOM 1829 C C . ALA A 1 244 ? -4.826 28.991 -15.132 1.00 92.06 244 ALA A C 1
ATOM 1831 O O . ALA A 1 244 ? -5.937 28.620 -14.745 1.00 92.06 244 ALA A O 1
ATOM 1832 N N . ALA A 1 245 ? -3.714 28.795 -14.415 1.00 94.31 245 ALA A N 1
ATOM 1833 C CA . ALA A 1 245 ? -3.696 28.156 -13.102 1.00 94.31 245 ALA A CA 1
ATOM 1834 C C . ALA A 1 245 ? -4.535 28.937 -12.080 1.00 94.31 245 ALA A C 1
ATOM 1836 O O . ALA A 1 245 ? -5.364 28.341 -11.398 1.00 94.31 245 ALA A O 1
ATOM 1837 N N . ALA A 1 246 ? -4.382 30.265 -12.011 1.00 94.81 246 ALA A N 1
ATOM 1838 C CA . ALA A 1 246 ? -5.132 31.118 -11.087 1.00 94.81 246 ALA A CA 1
ATOM 1839 C C . ALA A 1 246 ? -6.643 31.117 -11.378 1.00 94.81 246 ALA A C 1
ATOM 1841 O O . ALA A 1 246 ? -7.455 30.969 -10.463 1.00 94.81 246 ALA A O 1
ATOM 1842 N N . VAL A 1 247 ? -7.031 31.223 -12.654 1.00 93.69 247 VAL A N 1
ATOM 1843 C CA . VAL A 1 247 ? -8.441 31.159 -13.072 1.00 93.69 247 VAL A CA 1
ATOM 1844 C C . VAL A 1 247 ? -9.040 29.798 -12.725 1.00 93.69 247 VAL A C 1
ATOM 1846 O O . VAL A 1 247 ? -10.117 29.733 -12.132 1.00 93.69 247 VAL A O 1
ATOM 1849 N N . ARG A 1 248 ? -8.344 28.700 -13.041 1.00 92.69 248 ARG A N 1
ATOM 1850 C CA . ARG A 1 248 ? -8.823 27.344 -12.735 1.00 92.69 248 ARG A CA 1
ATOM 1851 C C . ARG A 1 248 ? -8.883 27.068 -11.241 1.00 92.69 248 ARG A C 1
ATOM 1853 O O . ARG A 1 248 ? -9.856 26.469 -10.795 1.00 92.69 248 ARG A O 1
ATOM 1860 N N . PHE A 1 249 ? -7.915 27.560 -10.472 1.00 95.06 249 PHE A N 1
ATOM 1861 C CA . PHE A 1 249 ? -7.930 27.510 -9.014 1.00 95.06 249 PHE A CA 1
ATOM 1862 C C . PHE A 1 249 ? -9.174 28.212 -8.446 1.00 95.06 249 PHE A C 1
ATOM 1864 O O . PHE A 1 249 ? -9.898 27.634 -7.635 1.00 95.06 249 PHE A O 1
ATOM 1871 N N . ALA A 1 250 ? -9.492 29.420 -8.921 1.00 94.44 250 ALA A N 1
ATOM 1872 C CA . ALA A 1 250 ? -10.693 30.138 -8.496 1.00 94.44 250 ALA A CA 1
ATOM 1873 C C . ALA A 1 250 ? -11.984 29.388 -8.881 1.00 94.44 250 ALA A C 1
ATOM 1875 O O . ALA A 1 250 ? -12.887 29.238 -8.057 1.00 94.44 250 ALA A O 1
ATOM 1876 N N . GLN A 1 251 ? -12.059 28.860 -10.108 1.00 93.19 251 GLN A N 1
ATOM 1877 C CA . GLN A 1 251 ? -13.210 28.083 -10.573 1.00 93.19 251 GLN A CA 1
ATOM 1878 C C . GLN A 1 251 ? -13.426 26.806 -9.748 1.00 93.19 251 GLN A C 1
ATOM 1880 O O . GLN A 1 251 ? -14.556 26.534 -9.340 1.00 93.19 251 GLN A O 1
ATOM 1885 N N . VAL A 1 252 ? -12.375 26.025 -9.469 1.00 92.81 252 VAL A N 1
ATOM 1886 C CA . VAL A 1 252 ? -12.511 24.783 -8.687 1.00 92.81 252 VAL A CA 1
ATOM 1887 C C . VAL A 1 252 ? -12.895 25.073 -7.233 1.00 92.81 252 VAL A C 1
ATOM 1889 O O . VAL A 1 252 ? -13.765 24.403 -6.681 1.00 92.81 252 VAL A O 1
ATOM 1892 N N . THR A 1 253 ? -12.329 26.131 -6.642 1.00 93.56 253 THR A N 1
ATOM 1893 C CA . THR A 1 253 ? -12.629 26.560 -5.265 1.00 93.56 253 THR A CA 1
ATOM 1894 C C . THR A 1 253 ? -14.106 26.903 -5.087 1.00 93.56 253 THR A C 1
ATOM 1896 O O . THR A 1 253 ? -14.703 26.539 -4.076 1.00 93.56 253 THR A O 1
ATOM 1899 N N . VAL A 1 254 ? -14.720 27.543 -6.089 1.00 92.12 254 VAL A N 1
ATOM 1900 C CA . VAL A 1 254 ? -16.148 27.886 -6.066 1.00 92.12 254 VAL A CA 1
ATOM 1901 C C . VAL A 1 254 ? -17.032 26.700 -6.469 1.00 92.12 254 VAL A C 1
ATOM 1903 O O . VAL A 1 254 ? -18.100 26.516 -5.895 1.00 92.12 254 VAL A O 1
ATOM 1906 N N . THR A 1 255 ? -16.647 25.876 -7.442 1.00 91.06 255 THR A N 1
ATOM 1907 C CA . THR A 1 255 ? -17.510 24.783 -7.944 1.00 91.06 255 THR A CA 1
ATOM 1908 C C . THR A 1 255 ? -17.610 23.596 -6.983 1.00 91.06 255 THR A C 1
ATOM 1910 O O . THR A 1 255 ? -18.678 22.980 -6.891 1.00 91.06 255 THR A O 1
ATOM 1913 N N . PHE A 1 256 ? -16.545 23.273 -6.245 1.00 90.00 256 PHE A N 1
ATOM 1914 C CA . PHE A 1 256 ? -16.565 22.172 -5.285 1.00 90.00 256 PHE A CA 1
ATOM 1915 C C . PHE A 1 256 ? -17.456 22.513 -4.078 1.00 90.00 256 PHE A C 1
ATOM 1917 O O . PHE A 1 256 ? -17.357 23.594 -3.500 1.00 90.00 256 PHE A O 1
ATOM 1924 N N . GLY A 1 257 ? -18.371 21.604 -3.724 1.00 85.62 257 GLY A N 1
ATOM 1925 C CA . GLY A 1 257 ? -19.379 21.825 -2.676 1.00 85.62 257 GLY A CA 1
ATOM 1926 C C . GLY A 1 257 ? -20.712 22.412 -3.165 1.00 85.62 257 GLY A C 1
ATOM 1927 O O . GLY A 1 257 ? -21.603 22.652 -2.353 1.00 85.62 257 GLY A O 1
ATOM 1928 N N . THR A 1 258 ? -20.885 22.616 -4.475 1.00 88.00 258 THR A N 1
ATOM 1929 C CA . THR A 1 258 ? -22.175 23.018 -5.069 1.00 88.00 258 THR A CA 1
ATOM 1930 C C . THR A 1 258 ? -23.186 21.862 -5.108 1.00 88.00 258 THR A C 1
ATOM 1932 O O . THR A 1 258 ? -22.844 20.695 -4.916 1.00 88.00 258 THR A O 1
ATOM 1935 N N . GLY A 1 259 ? -24.459 22.163 -5.396 1.00 84.88 259 GLY A N 1
ATOM 1936 C CA . GLY A 1 259 ? -25.545 21.170 -5.493 1.00 84.88 259 GLY A CA 1
ATOM 1937 C C . GLY A 1 259 ? -25.484 20.217 -6.700 1.00 84.88 259 GLY A C 1
ATOM 1938 O O . GLY A 1 259 ? -26.472 19.546 -6.993 1.00 84.88 259 GLY A O 1
ATOM 1939 N N . VAL A 1 260 ? -24.360 20.161 -7.416 1.00 89.00 260 VAL A N 1
ATOM 1940 C CA . VAL A 1 260 ? -24.149 19.365 -8.635 1.00 89.00 260 VAL A CA 1
ATOM 1941 C C . VAL A 1 260 ? -23.107 18.278 -8.345 1.00 89.00 260 VAL A C 1
ATOM 1943 O O . VAL A 1 260 ? -22.165 18.530 -7.595 1.00 89.00 260 VAL A O 1
ATOM 1946 N N . PRO A 1 261 ? -23.218 17.056 -8.906 1.00 89.12 261 PRO A N 1
ATOM 1947 C CA . PRO A 1 261 ? -22.160 16.061 -8.767 1.00 89.12 261 PRO A CA 1
ATOM 1948 C C . PRO A 1 261 ? -20.854 16.574 -9.391 1.00 89.12 261 PRO A C 1
ATOM 1950 O O . PRO A 1 261 ? -20.743 16.706 -10.610 1.00 89.12 261 PRO A O 1
ATOM 1953 N N . CYS A 1 262 ? -19.867 16.837 -8.537 1.00 88.44 262 CYS A N 1
ATOM 1954 C CA . CYS A 1 262 ? -18.540 17.311 -8.908 1.00 88.44 262 CYS A CA 1
ATOM 1955 C C . CYS A 1 262 ? -17.450 16.472 -8.226 1.00 88.44 262 CYS A C 1
ATOM 1957 O O . CYS A 1 262 ? -17.581 16.078 -7.067 1.00 88.44 262 CYS A O 1
ATOM 1959 N N . GLY A 1 263 ? -16.367 16.203 -8.946 1.00 89.19 263 GLY A N 1
ATOM 1960 C CA . GLY A 1 263 ? -15.131 15.617 -8.434 1.00 89.19 263 GLY A CA 1
ATOM 1961 C C . GLY A 1 263 ? -13.980 16.620 -8.481 1.00 89.19 263 GLY A C 1
ATOM 1962 O O . GLY A 1 263 ? -14.006 17.566 -9.266 1.00 89.19 263 GLY A O 1
ATOM 1963 N N . LEU A 1 264 ? -12.966 16.395 -7.650 1.00 91.06 264 LEU A N 1
ATOM 1964 C CA . LEU A 1 264 ? -11.865 17.339 -7.439 1.00 91.06 264 LEU A CA 1
ATOM 1965 C C . LEU A 1 264 ? -10.561 16.955 -8.157 1.00 91.06 264 LEU A C 1
ATOM 1967 O O . LEU A 1 264 ? -9.738 17.817 -8.438 1.00 91.06 264 LEU A O 1
ATOM 1971 N N . PHE A 1 265 ? -10.395 15.675 -8.502 1.00 90.81 265 PHE A N 1
ATOM 1972 C CA . PHE A 1 265 ? -9.138 15.119 -9.015 1.00 90.81 265 PHE A CA 1
ATOM 1973 C C . PHE A 1 265 ? -8.606 15.859 -10.252 1.00 90.81 265 PHE A C 1
ATOM 1975 O O . PHE A 1 265 ? -7.545 16.472 -10.198 1.00 90.81 265 PHE A O 1
ATOM 1982 N N . VAL A 1 266 ? -9.351 15.843 -11.362 1.00 90.69 266 VAL A N 1
ATOM 1983 C CA . VAL A 1 266 ? -8.892 16.401 -12.649 1.00 90.69 266 VAL A CA 1
ATOM 1984 C C . VAL A 1 266 ? -8.631 17.919 -12.590 1.00 90.69 266 VAL A C 1
ATOM 1986 O O . VAL A 1 266 ? -7.576 18.342 -13.060 1.00 90.69 266 VAL A O 1
ATOM 1989 N N . PRO A 1 267 ? -9.506 18.761 -12.003 1.00 91.75 267 PRO A N 1
ATOM 1990 C CA . PRO A 1 267 ? -9.214 20.191 -11.865 1.00 91.75 267 PRO A CA 1
ATOM 1991 C C . PRO A 1 267 ? -7.955 20.495 -11.037 1.00 91.75 267 PRO A C 1
ATOM 1993 O O . PRO A 1 267 ? -7.182 21.374 -11.417 1.00 91.75 267 PRO A O 1
ATOM 1996 N N . SER A 1 268 ? -7.706 19.757 -9.951 1.00 93.75 268 SER A N 1
ATOM 1997 C CA . SER A 1 268 ? -6.491 19.925 -9.138 1.00 93.75 268 SER A CA 1
ATOM 1998 C C . SER A 1 268 ? -5.229 19.495 -9.891 1.00 93.75 268 SER A C 1
ATOM 2000 O O . SER A 1 268 ? -4.224 20.207 -9.848 1.00 93.75 268 SER A O 1
ATOM 2002 N N . LEU A 1 269 ? -5.299 18.390 -10.649 1.00 93.88 269 LEU A N 1
ATOM 2003 C CA . LEU A 1 269 ? -4.219 17.969 -11.550 1.00 93.88 269 LEU A CA 1
ATOM 2004 C C . LEU A 1 269 ? -3.903 19.050 -12.583 1.00 93.88 269 LEU A C 1
ATOM 2006 O O . LEU A 1 269 ? -2.736 19.326 -12.830 1.00 93.88 269 LEU A O 1
ATOM 2010 N N . TYR A 1 270 ? -4.925 19.691 -13.156 1.00 93.69 270 TYR A N 1
ATOM 2011 C CA . TYR A 1 270 ? -4.737 20.769 -14.125 1.00 93.69 270 TYR A CA 1
ATOM 2012 C C . TYR A 1 270 ? -3.980 21.957 -13.514 1.00 93.69 270 TYR A C 1
ATOM 2014 O O . TYR A 1 270 ? -3.004 22.427 -14.096 1.00 93.69 270 TYR A O 1
ATOM 2022 N N . VAL A 1 271 ? -4.403 22.441 -12.337 1.00 95.50 271 VAL A N 1
ATOM 2023 C CA . VAL A 1 271 ? -3.743 23.576 -11.664 1.00 95.50 271 VAL A CA 1
ATOM 2024 C C . VAL A 1 271 ? -2.275 23.248 -11.391 1.00 95.50 271 VAL A C 1
ATOM 2026 O O . VAL A 1 271 ? -1.392 24.045 -11.712 1.00 95.50 271 VAL A O 1
ATOM 2029 N N . GLY A 1 272 ? -2.002 22.050 -10.869 1.00 95.56 272 GLY A N 1
ATOM 2030 C CA . GLY A 1 272 ? -0.637 21.586 -10.643 1.00 95.56 272 GLY A CA 1
ATOM 2031 C C . GLY A 1 272 ? 0.172 21.403 -11.928 1.00 95.56 272 GLY A C 1
ATOM 2032 O O . GLY A 1 272 ? 1.344 21.771 -11.955 1.00 95.56 272 GLY A O 1
ATOM 2033 N N . ALA A 1 273 ? -0.444 20.917 -13.009 1.00 94.00 273 ALA A N 1
ATOM 2034 C CA . ALA A 1 273 ? 0.206 20.760 -14.308 1.00 94.00 273 ALA A CA 1
ATOM 2035 C C . ALA A 1 273 ? 0.658 22.102 -14.888 1.00 94.00 273 ALA A C 1
ATOM 2037 O O . ALA A 1 273 ? 1.780 22.206 -15.381 1.00 94.00 273 ALA A O 1
ATOM 2038 N N . CYS A 1 274 ? -0.169 23.146 -14.778 1.00 93.75 274 CYS A N 1
ATOM 2039 C CA . CYS A 1 274 ? 0.212 24.496 -15.189 1.00 93.75 274 CYS A CA 1
ATOM 2040 C C . CYS A 1 274 ? 1.385 25.034 -14.358 1.00 93.75 274 CYS A C 1
ATOM 2042 O O . CYS A 1 274 ? 2.373 25.486 -14.934 1.00 93.75 274 CYS A O 1
ATOM 2044 N N . LEU A 1 275 ? 1.315 24.944 -13.022 1.00 94.75 275 LEU A N 1
ATOM 2045 C CA . LEU A 1 275 ? 2.391 25.409 -12.134 1.00 94.75 275 LEU A CA 1
ATOM 2046 C C . LEU A 1 275 ? 3.705 24.648 -12.371 1.00 94.75 275 LEU A C 1
ATOM 2048 O O . LEU A 1 275 ? 4.775 25.253 -12.433 1.00 94.75 275 LEU A O 1
ATOM 2052 N N . GLY A 1 276 ? 3.616 23.332 -12.561 1.00 93.44 276 GLY A N 1
ATOM 2053 C CA . GLY A 1 276 ? 4.751 22.477 -12.884 1.00 93.44 276 GLY A CA 1
ATOM 2054 C C . GLY A 1 276 ? 5.368 22.802 -14.237 1.00 93.44 276 GLY A C 1
ATOM 2055 O O . GLY A 1 276 ? 6.576 23.004 -14.325 1.00 93.44 276 GLY A O 1
ATOM 2056 N N . ARG A 1 277 ? 4.553 22.949 -15.289 1.00 89.88 277 ARG A N 1
ATOM 2057 C CA . ARG A 1 277 ? 5.037 23.327 -16.624 1.00 89.88 277 ARG A CA 1
ATOM 2058 C C . ARG A 1 277 ? 5.747 24.683 -16.597 1.00 89.88 277 ARG A C 1
ATOM 2060 O O . ARG A 1 277 ? 6.803 24.807 -17.211 1.00 89.88 277 ARG A O 1
ATOM 2067 N N . CYS A 1 278 ? 5.223 25.665 -15.853 1.00 90.00 278 CYS A N 1
ATOM 2068 C CA . CYS A 1 278 ? 5.886 26.957 -15.647 1.00 90.00 278 CYS A CA 1
ATOM 2069 C C . CYS A 1 278 ? 7.284 26.787 -15.048 1.00 90.00 278 CYS A C 1
ATOM 2071 O O . CYS A 1 278 ? 8.254 27.312 -15.591 1.00 90.00 278 CYS A O 1
ATOM 2073 N N . LEU A 1 279 ? 7.399 26.034 -13.952 1.00 88.69 279 LEU A N 1
ATOM 2074 C CA . LEU A 1 279 ? 8.678 25.824 -13.275 1.00 88.69 279 LEU A CA 1
ATOM 2075 C C . LEU A 1 279 ? 9.661 25.013 -14.128 1.00 88.69 279 LEU A C 1
ATOM 2077 O O . LEU A 1 279 ? 10.846 25.333 -14.141 1.00 88.69 279 LEU A O 1
ATOM 2081 N N . GLY A 1 280 ? 9.176 24.060 -14.927 1.00 87.38 280 GLY A N 1
ATOM 2082 C CA . GLY A 1 280 ? 9.987 23.340 -15.910 1.00 87.38 280 GLY A CA 1
ATOM 2083 C C . GLY A 1 280 ? 10.533 24.231 -17.033 1.00 87.38 280 GLY A C 1
ATOM 2084 O O . GLY A 1 280 ? 11.692 24.089 -17.412 1.00 87.38 280 GLY A O 1
ATOM 2085 N N . ILE A 1 281 ? 9.740 25.184 -17.544 1.00 84.69 281 ILE A N 1
ATOM 2086 C CA . ILE A 1 281 ? 10.198 26.167 -18.548 1.00 84.69 281 ILE A CA 1
ATOM 2087 C C . ILE A 1 281 ? 11.254 27.104 -17.941 1.00 84.69 281 ILE A C 1
ATOM 2089 O O . ILE A 1 281 ? 12.281 27.365 -18.565 1.00 84.69 281 ILE A O 1
ATOM 2093 N N . VAL A 1 282 ? 11.037 27.573 -16.708 1.00 84.56 282 VAL A N 1
ATOM 2094 C CA . VAL A 1 282 ? 12.000 28.430 -15.993 1.00 84.56 282 VAL A CA 1
ATOM 2095 C C . VAL A 1 282 ? 13.306 27.680 -15.709 1.00 84.56 282 VAL A C 1
ATOM 2097 O O . VAL A 1 282 ? 14.387 28.227 -15.927 1.00 84.56 282 VAL A O 1
ATOM 2100 N N . ALA A 1 283 ? 13.231 26.418 -15.278 1.00 80.88 283 ALA A N 1
ATOM 2101 C CA . ALA A 1 283 ? 14.405 25.574 -15.056 1.00 80.88 283 ALA A CA 1
ATOM 2102 C C . ALA A 1 283 ? 15.177 25.310 -16.360 1.00 80.88 283 ALA A C 1
ATOM 2104 O O . ALA A 1 283 ? 16.407 25.371 -16.371 1.00 80.88 283 ALA A O 1
ATOM 2105 N N . ALA A 1 284 ? 14.468 25.102 -17.475 1.00 77.69 284 ALA A N 1
ATOM 2106 C CA . ALA A 1 284 ? 15.083 24.964 -18.792 1.00 77.69 284 ALA A CA 1
ATOM 2107 C C . ALA A 1 284 ? 15.828 26.241 -19.232 1.00 77.69 284 ALA A C 1
ATOM 2109 O O . ALA A 1 284 ? 16.898 26.136 -19.830 1.00 77.69 284 ALA A O 1
ATOM 2110 N N . TRP A 1 285 ? 15.325 27.435 -18.885 1.00 73.75 285 TRP A N 1
ATOM 2111 C CA . TRP A 1 285 ? 16.013 28.710 -19.142 1.00 73.75 285 TRP A CA 1
ATOM 2112 C C . TRP A 1 285 ? 17.286 28.870 -18.295 1.00 73.75 285 TRP A C 1
ATOM 2114 O O . TRP A 1 285 ? 18.337 29.261 -18.802 1.00 73.75 285 TRP A O 1
ATOM 2124 N N . GLY A 1 286 ? 17.225 28.489 -17.014 1.00 67.25 286 GLY A N 1
ATOM 2125 C CA . GLY A 1 286 ? 18.355 28.555 -16.077 1.00 67.25 286 GLY A CA 1
ATOM 2126 C C . GLY A 1 286 ? 19.532 27.626 -16.408 1.00 67.25 286 GLY A C 1
ATOM 2127 O O . GLY A 1 286 ? 20.613 27.774 -15.828 1.00 67.25 286 GLY A O 1
ATOM 2128 N N . ASN A 1 287 ? 19.367 26.701 -17.360 1.00 64.62 287 ASN A N 1
ATOM 2129 C CA . ASN A 1 287 ? 20.403 25.747 -17.754 1.00 64.62 287 ASN A CA 1
ATOM 2130 C C . ASN A 1 287 ? 21.671 26.418 -18.331 1.00 64.62 287 ASN A C 1
ATOM 2132 O O . ASN A 1 287 ? 22.761 25.855 -18.257 1.00 64.62 287 ASN A O 1
ATOM 2136 N N . GLY A 1 288 ? 21.562 27.663 -18.814 1.00 53.81 288 GLY A N 1
ATOM 2137 C CA . GLY A 1 288 ? 22.714 28.470 -19.235 1.00 53.81 288 GLY A CA 1
ATOM 2138 C C . GLY A 1 288 ? 23.645 28.928 -18.098 1.00 53.81 288 GLY A C 1
ATOM 2139 O O . GLY A 1 288 ? 24.803 29.230 -18.368 1.00 53.81 288 GLY A O 1
ATOM 2140 N N . TYR A 1 289 ? 23.177 28.959 -16.840 1.00 52.53 289 TYR A N 1
ATOM 2141 C CA . TYR A 1 289 ? 23.942 29.459 -15.681 1.00 52.53 289 TYR A CA 1
ATOM 2142 C C . TYR A 1 289 ? 24.352 28.369 -14.679 1.00 52.53 289 TYR A C 1
ATOM 2144 O O . TYR A 1 289 ? 25.387 28.497 -14.030 1.00 52.53 289 TYR A O 1
ATOM 2152 N N . LEU A 1 290 ? 23.547 27.312 -14.532 1.00 56.88 290 LEU A N 1
ATOM 2153 C CA . LEU A 1 290 ? 23.736 26.267 -13.512 1.00 56.88 290 LEU A CA 1
ATOM 2154 C C . LEU A 1 290 ? 24.379 24.974 -14.047 1.00 56.88 290 LEU A C 1
ATOM 2156 O O . LEU A 1 290 ? 24.614 24.065 -13.258 1.00 56.88 290 LEU A O 1
ATOM 2160 N N . HIS A 1 291 ? 24.683 24.896 -15.353 1.00 54.34 291 HIS A N 1
ATOM 2161 C CA . HIS A 1 291 ? 25.243 23.711 -16.020 1.00 54.34 291 HIS A CA 1
ATOM 2162 C C . HIS A 1 291 ? 24.554 22.399 -15.579 1.00 54.34 291 HIS A C 1
ATOM 2164 O O . HIS A 1 291 ? 25.214 21.477 -15.095 1.00 54.34 291 HIS A O 1
ATOM 2170 N N . PHE A 1 292 ? 23.228 22.284 -15.749 1.00 57.16 292 PHE A N 1
ATOM 2171 C CA . PHE A 1 292 ? 22.585 20.974 -15.623 1.00 57.16 292 PHE A CA 1
ATOM 2172 C C . PHE A 1 292 ? 23.085 20.116 -16.795 1.00 57.16 292 PHE A C 1
ATOM 2174 O O . PHE A 1 292 ? 22.908 20.462 -17.961 1.00 57.16 292 PHE A O 1
ATOM 2181 N N . ALA A 1 293 ? 23.759 19.004 -16.501 1.00 48.19 293 ALA A N 1
ATOM 2182 C CA . ALA A 1 293 ? 24.438 18.172 -17.499 1.00 48.19 293 ALA A CA 1
ATOM 2183 C C . ALA A 1 293 ? 23.499 17.524 -18.549 1.00 48.19 293 ALA A C 1
ATOM 2185 O O . ALA A 1 293 ? 23.983 16.897 -19.491 1.00 48.19 293 ALA A O 1
ATOM 2186 N N . GLN A 1 294 ? 22.173 17.677 -18.421 1.00 57.25 294 GLN A N 1
ATOM 2187 C CA . GLN A 1 294 ? 21.150 17.119 -19.312 1.00 57.25 294 GLN A CA 1
ATOM 2188 C C . GLN A 1 294 ? 20.017 18.124 -19.603 1.00 57.25 294 GLN A C 1
ATOM 2190 O O . GLN A 1 294 ? 19.806 19.099 -18.881 1.00 57.25 294 GLN A O 1
ATOM 2195 N N . ARG A 1 295 ? 19.297 17.907 -20.714 1.00 65.81 295 ARG A N 1
ATOM 2196 C CA . ARG A 1 295 ? 18.147 18.729 -21.127 1.00 65.81 295 ARG A CA 1
ATOM 2197 C C . ARG A 1 295 ? 16.967 18.506 -20.174 1.00 65.81 295 ARG A C 1
ATOM 2199 O O . ARG A 1 295 ? 16.369 17.436 -20.186 1.00 65.81 295 ARG A O 1
ATOM 2206 N N . VAL A 1 296 ? 16.601 19.542 -19.422 1.00 75.75 296 VAL A N 1
ATOM 2207 C CA . VAL A 1 296 ? 15.392 19.579 -18.585 1.00 75.75 296 VAL A CA 1
ATOM 2208 C C . VAL A 1 296 ? 14.144 19.504 -19.471 1.00 75.75 296 VAL A C 1
ATOM 2210 O O . VAL A 1 296 ? 14.002 20.284 -20.415 1.00 75.75 296 VAL A O 1
ATOM 2213 N N . HIS A 1 297 ? 13.224 18.589 -19.164 1.00 81.06 297 HIS A N 1
ATOM 2214 C CA . HIS A 1 297 ? 11.970 18.421 -19.901 1.00 81.06 297 HIS A CA 1
ATOM 2215 C C . HIS A 1 297 ? 10.780 19.044 -19.144 1.00 81.06 297 HIS A C 1
ATOM 2217 O O . HIS A 1 297 ? 10.345 18.491 -18.132 1.00 81.06 297 HIS A O 1
ATOM 2223 N N . PRO A 1 298 ? 10.159 20.134 -19.641 1.00 85.06 298 PRO A N 1
ATOM 2224 C CA . PRO A 1 298 ? 9.082 20.813 -18.913 1.00 85.06 298 PRO A CA 1
ATOM 2225 C C . PRO A 1 298 ? 7.825 19.972 -18.645 1.00 85.06 298 PRO A C 1
ATOM 2227 O O . PRO A 1 298 ? 7.116 20.228 -17.674 1.00 85.06 298 PRO A O 1
ATOM 2230 N N . GLY A 1 299 ? 7.527 18.971 -19.481 1.00 84.94 299 GLY A N 1
ATOM 2231 C CA . GLY A 1 299 ? 6.374 18.090 -19.259 1.00 84.94 299 GLY A CA 1
ATOM 2232 C C . GLY A 1 299 ? 6.551 17.137 -18.067 1.00 84.94 299 GLY A C 1
ATOM 2233 O O . GLY A 1 299 ? 5.567 16.831 -17.398 1.00 84.94 299 GLY A O 1
ATOM 2234 N N . VAL A 1 300 ? 7.792 16.780 -17.698 1.00 87.94 300 VAL A N 1
ATOM 2235 C CA . VAL A 1 300 ? 8.082 16.034 -16.457 1.00 87.94 300 VAL A CA 1
ATOM 2236 C C . VAL A 1 300 ? 7.678 16.851 -15.233 1.00 87.94 300 VAL A C 1
ATOM 2238 O O . VAL A 1 300 ? 6.953 16.369 -14.365 1.00 87.94 300 VAL A O 1
ATOM 2241 N N . TYR A 1 301 ? 8.055 18.130 -15.212 1.00 90.94 301 TYR A N 1
ATOM 2242 C CA . TYR A 1 301 ? 7.675 19.047 -14.140 1.00 90.94 301 TYR A CA 1
ATOM 2243 C C . TYR A 1 301 ? 6.163 19.275 -14.089 1.00 90.94 301 TYR A C 1
ATOM 2245 O O . TYR A 1 301 ? 5.610 19.394 -12.999 1.00 90.94 301 TYR A O 1
ATOM 2253 N N . ALA A 1 302 ? 5.479 19.298 -15.239 1.00 92.00 302 ALA A N 1
ATOM 2254 C CA . ALA A 1 302 ? 4.021 19.376 -15.290 1.00 92.00 302 ALA A CA 1
ATOM 2255 C C . ALA A 1 302 ? 3.365 18.167 -14.603 1.00 92.00 302 ALA A C 1
ATOM 2257 O O . ALA A 1 302 ? 2.469 18.343 -13.780 1.00 92.00 302 ALA A O 1
ATOM 2258 N N . MET A 1 303 ? 3.841 16.948 -14.866 1.00 92.19 303 MET A N 1
ATOM 2259 C CA . MET A 1 303 ? 3.330 15.749 -14.197 1.00 92.19 303 MET A CA 1
ATOM 2260 C C . MET A 1 303 ? 3.578 15.793 -12.686 1.00 92.19 303 MET A C 1
ATOM 2262 O O . MET A 1 303 ? 2.647 15.592 -11.903 1.00 92.19 303 MET A O 1
ATOM 2266 N N . VAL A 1 304 ? 4.810 16.102 -12.262 1.00 93.88 304 VAL A N 1
ATOM 2267 C CA . VAL A 1 304 ? 5.176 16.183 -10.836 1.00 93.88 304 VAL A CA 1
ATOM 2268 C C . VAL A 1 304 ? 4.382 17.286 -10.124 1.00 93.88 304 VAL A C 1
ATOM 2270 O O . VAL A 1 304 ? 3.897 17.084 -9.012 1.00 93.88 304 VAL A O 1
ATOM 2273 N N . GLY A 1 305 ? 4.171 18.432 -10.777 1.00 95.56 305 GLY A N 1
ATOM 2274 C CA . GLY A 1 305 ? 3.334 19.519 -10.268 1.00 95.56 305 GLY A CA 1
ATOM 2275 C C . GLY A 1 305 ? 1.864 19.130 -10.123 1.00 95.56 305 GLY A C 1
ATOM 2276 O O . GLY A 1 305 ? 1.245 19.459 -9.110 1.00 95.56 305 GLY A O 1
ATOM 2277 N N . ALA A 1 306 ? 1.315 18.387 -11.090 1.00 95.19 306 ALA A N 1
ATOM 2278 C CA . ALA A 1 306 ? -0.045 17.853 -11.026 1.00 95.19 306 ALA A CA 1
ATOM 2279 C C . ALA A 1 306 ? -0.225 16.933 -9.809 1.00 95.19 306 ALA A C 1
ATOM 2281 O O . ALA A 1 306 ? -1.153 17.131 -9.021 1.00 95.19 306 ALA A O 1
ATOM 2282 N N . ALA A 1 307 ? 0.704 15.990 -9.613 1.00 95.38 307 ALA A N 1
ATOM 2283 C CA . ALA A 1 307 ? 0.719 15.101 -8.453 1.00 95.38 307 ALA A CA 1
ATOM 2284 C C . ALA A 1 307 ? 0.861 15.882 -7.135 1.00 95.38 307 ALA A C 1
ATOM 2286 O O . ALA A 1 307 ? 0.125 15.626 -6.187 1.00 95.38 307 ALA A O 1
ATOM 2287 N N . SER A 1 308 ? 1.756 16.872 -7.090 1.00 96.50 308 SER A N 1
ATOM 2288 C CA . SER A 1 308 ? 2.014 17.702 -5.908 1.00 96.50 308 SER A CA 1
ATOM 2289 C C . SER A 1 308 ? 0.766 18.458 -5.431 1.00 96.50 308 SER A C 1
ATOM 2291 O O . SER A 1 308 ? 0.390 18.353 -4.266 1.00 96.50 308 SER A O 1
ATOM 2293 N N . VAL A 1 309 ? 0.059 19.168 -6.322 1.00 96.81 309 VAL A N 1
ATOM 2294 C CA . VAL A 1 309 ? -1.166 19.900 -5.938 1.00 96.81 309 VAL A CA 1
ATOM 2295 C C . VAL A 1 309 ? -2.281 18.939 -5.525 1.00 96.81 309 VAL A C 1
ATOM 2297 O O . VAL A 1 309 ? -2.957 19.185 -4.527 1.00 96.81 309 VAL A O 1
ATOM 2300 N N . LEU A 1 310 ? -2.472 17.825 -6.240 1.00 94.81 310 LEU A N 1
ATOM 2301 C CA . LEU A 1 310 ? -3.489 16.842 -5.859 1.00 94.81 310 LEU A CA 1
ATOM 2302 C C . LEU A 1 310 ? -3.176 16.194 -4.496 1.00 94.81 310 LEU A C 1
ATOM 2304 O O . LEU A 1 310 ? -4.087 16.038 -3.680 1.00 94.81 310 LEU A O 1
ATOM 2308 N N . GLY A 1 311 ? -1.903 15.895 -4.225 1.00 93.81 311 GLY A N 1
ATOM 2309 C CA . GLY A 1 311 ? -1.420 15.379 -2.941 1.00 93.81 311 GLY A CA 1
ATOM 2310 C C . GLY A 1 311 ? -1.577 16.390 -1.809 1.00 93.81 311 GLY A C 1
ATOM 2311 O O . GLY A 1 311 ? -2.029 16.030 -0.726 1.00 93.81 311 GLY A O 1
ATOM 2312 N N . GLY A 1 312 ? -1.321 17.672 -2.075 1.00 94.06 312 GLY A N 1
ATOM 2313 C CA . GLY A 1 312 ? -1.553 18.761 -1.124 1.00 94.06 312 GLY A CA 1
ATOM 2314 C C . GLY A 1 312 ? -3.032 18.992 -0.791 1.00 94.06 312 GLY A C 1
ATOM 2315 O O . GLY A 1 312 ? -3.349 19.419 0.315 1.00 94.06 312 GLY A O 1
ATOM 2316 N N . VAL A 1 313 ? -3.952 18.699 -1.714 1.00 94.06 313 VAL A N 1
ATOM 2317 C CA . VAL A 1 313 ? -5.403 18.849 -1.496 1.00 94.06 313 VAL A CA 1
ATOM 2318 C C . VAL A 1 313 ? -6.014 17.628 -0.801 1.00 94.06 313 VAL A C 1
ATOM 2320 O O . VAL A 1 313 ? -6.789 17.780 0.143 1.00 94.06 313 VAL A O 1
ATOM 2323 N N . CYS A 1 314 ? -5.697 16.418 -1.275 1.00 91.56 314 CYS A N 1
ATOM 2324 C CA . CYS A 1 314 ? -6.309 15.185 -0.769 1.00 91.56 314 CYS A CA 1
ATOM 2325 C C . CYS A 1 314 ? -5.555 14.576 0.420 1.00 91.56 314 CYS A C 1
ATOM 2327 O O . CYS A 1 314 ? -6.146 13.798 1.147 1.00 91.56 314 CYS A O 1
ATOM 2329 N N . ARG A 1 315 ? -4.270 14.903 0.623 1.00 89.38 315 ARG A N 1
ATOM 2330 C CA . ARG A 1 315 ? -3.385 14.304 1.651 1.00 89.38 315 ARG A CA 1
ATOM 2331 C C . ARG A 1 315 ? -3.157 12.800 1.528 1.00 89.38 315 ARG A C 1
ATOM 2333 O O . ARG A 1 315 ? -2.659 12.175 2.463 1.00 89.38 315 ARG A O 1
ATOM 2340 N N . VAL A 1 316 ? -3.430 12.274 0.338 1.00 87.81 316 VAL A N 1
ATOM 2341 C CA . VAL A 1 316 ? -3.213 10.888 -0.075 1.00 87.81 316 VAL A CA 1
ATOM 2342 C C . VAL A 1 316 ? -1.818 10.742 -0.692 1.00 87.81 316 VAL A C 1
ATOM 2344 O O . VAL A 1 316 ? -1.377 11.618 -1.439 1.00 87.81 316 VAL A O 1
ATOM 2347 N N . THR A 1 317 ? -1.126 9.641 -0.395 1.00 89.19 317 THR A N 1
ATOM 2348 C CA . THR A 1 317 ? 0.279 9.402 -0.760 1.00 89.19 317 THR A CA 1
ATOM 2349 C C . THR A 1 317 ? 0.453 8.273 -1.773 1.00 89.19 317 THR A C 1
ATOM 2351 O O . THR A 1 317 ? 0.604 8.538 -2.966 1.00 89.19 317 THR A O 1
ATOM 2354 N N . ILE A 1 318 ? 0.442 7.015 -1.328 1.00 88.94 318 ILE A N 1
ATOM 2355 C CA . ILE A 1 318 ? 0.842 5.857 -2.138 1.00 88.94 318 ILE A CA 1
ATOM 2356 C C . ILE A 1 318 ? -0.112 5.656 -3.304 1.00 88.94 318 ILE A C 1
ATOM 2358 O O . ILE A 1 318 ? 0.330 5.496 -4.441 1.00 88.94 318 ILE A O 1
ATOM 2362 N N . SER A 1 319 ? -1.417 5.680 -3.047 1.00 91.25 319 SER A N 1
ATOM 2363 C CA . SER A 1 319 ? -2.400 5.483 -4.105 1.00 91.25 319 SER A CA 1
ATOM 2364 C C . SER A 1 319 ? -2.348 6.608 -5.132 1.00 91.25 319 SER A C 1
ATOM 2366 O O . SER A 1 319 ? -2.475 6.333 -6.319 1.00 91.25 319 SER A O 1
ATOM 2368 N N . LEU A 1 320 ? -2.057 7.846 -4.717 1.00 92.88 320 LEU A N 1
ATOM 2369 C CA . LEU A 1 320 ? -1.862 8.956 -5.643 1.00 92.88 320 LEU A CA 1
ATOM 2370 C C . LEU A 1 320 ? -0.629 8.752 -6.529 1.00 92.88 320 LEU A C 1
ATOM 2372 O O . LEU A 1 320 ? -0.730 8.937 -7.739 1.00 92.88 320 LEU A O 1
ATOM 2376 N N . VAL A 1 321 ? 0.512 8.359 -5.956 1.00 92.44 321 VAL A N 1
ATOM 2377 C CA . VAL A 1 321 ? 1.722 8.091 -6.747 1.00 92.44 321 VAL A CA 1
ATOM 2378 C C . VAL A 1 321 ? 1.474 6.962 -7.739 1.00 92.44 321 VAL A C 1
ATOM 2380 O O . VAL A 1 321 ? 1.776 7.138 -8.914 1.00 92.44 321 VAL A O 1
ATOM 2383 N N . VAL A 1 322 ? 0.852 5.858 -7.313 1.00 90.81 322 VAL A N 1
ATOM 2384 C CA . VAL A 1 322 ? 0.532 4.733 -8.205 1.00 90.81 322 VAL A CA 1
ATOM 2385 C C . VAL A 1 322 ? -0.471 5.139 -9.286 1.00 90.81 322 VAL A C 1
ATOM 2387 O O . VAL A 1 322 ? -0.262 4.789 -10.439 1.00 90.81 322 VAL A O 1
ATOM 2390 N N . ILE A 1 323 ? -1.514 5.916 -8.968 1.00 90.88 323 ILE A N 1
ATOM 2391 C CA . ILE A 1 323 ? -2.468 6.424 -9.970 1.00 90.88 323 ILE A CA 1
ATOM 2392 C C . ILE A 1 323 ? -1.754 7.329 -10.979 1.00 90.88 323 ILE A C 1
ATOM 2394 O O . ILE A 1 323 ? -1.926 7.155 -12.180 1.00 90.88 323 ILE A O 1
ATOM 2398 N N . MET A 1 324 ? -0.951 8.293 -10.518 1.00 89.75 324 MET A N 1
ATOM 2399 C CA . MET A 1 324 ? -0.223 9.214 -11.401 1.00 89.75 324 MET A CA 1
ATOM 2400 C C . MET A 1 324 ? 0.757 8.473 -12.296 1.00 89.75 324 MET A C 1
ATOM 2402 O O . MET A 1 324 ? 0.873 8.763 -13.485 1.00 89.75 324 MET A O 1
ATOM 2406 N N . PHE A 1 325 ? 1.431 7.489 -11.729 1.00 84.88 325 PHE A N 1
ATOM 2407 C CA . PHE A 1 325 ? 2.337 6.624 -12.441 1.00 84.88 325 PHE A CA 1
ATOM 2408 C C . PHE A 1 325 ? 1.597 5.746 -13.489 1.00 84.88 325 PHE A C 1
ATOM 2410 O O . PHE A 1 325 ? 1.959 5.785 -14.667 1.00 84.88 325 PHE A O 1
ATOM 2417 N N . GLU A 1 326 ? 0.506 5.053 -13.121 1.00 85.19 326 GLU A N 1
ATOM 2418 C CA . GLU A 1 326 ? -0.322 4.251 -14.045 1.00 85.19 326 GLU A CA 1
ATOM 2419 C C . GLU A 1 326 ? -0.933 5.109 -15.162 1.00 85.19 326 GLU A C 1
ATOM 2421 O O . GLU A 1 326 ? -1.030 4.662 -16.300 1.00 85.19 326 GLU A O 1
ATOM 2426 N N . LEU A 1 327 ? -1.294 6.361 -14.871 1.00 84.31 327 LEU A N 1
ATOM 2427 C CA . LEU A 1 327 ? -1.822 7.299 -15.861 1.00 84.31 327 LEU A CA 1
ATOM 2428 C C . LEU A 1 327 ? -0.772 7.779 -16.866 1.00 84.31 327 LEU A C 1
ATOM 2430 O O . LEU A 1 327 ? -1.128 8.025 -18.019 1.00 84.31 327 LEU A O 1
ATOM 2434 N N . THR A 1 328 ? 0.473 7.972 -16.423 1.00 81.44 328 THR A N 1
ATOM 2435 C CA . THR A 1 328 ? 1.498 8.692 -17.195 1.00 81.44 328 THR A CA 1
ATOM 2436 C C . THR A 1 328 ? 2.399 7.799 -18.021 1.00 81.44 328 THR A C 1
ATOM 2438 O O . THR A 1 328 ? 2.906 8.269 -19.033 1.00 81.44 328 THR A O 1
ATOM 2441 N N . GLY A 1 329 ? 2.607 6.529 -17.671 1.00 74.00 329 GLY A N 1
ATOM 2442 C CA . GLY A 1 329 ? 3.455 5.666 -18.503 1.00 74.00 329 GLY A CA 1
ATOM 2443 C C . GLY A 1 329 ? 4.906 5.509 -18.035 1.00 74.00 329 GLY A C 1
ATOM 2444 O O . GLY A 1 329 ? 5.590 4.593 -18.482 1.00 74.00 329 GLY A O 1
ATOM 2445 N N . GLY A 1 330 ? 5.411 6.425 -17.200 1.00 73.19 330 GLY A N 1
ATOM 2446 C CA . GLY A 1 330 ? 6.853 6.626 -17.006 1.00 73.19 330 GLY A CA 1
ATOM 2447 C C . GLY A 1 330 ? 7.387 6.111 -15.671 1.00 73.19 330 GLY A C 1
ATOM 2448 O O . GLY A 1 330 ? 7.185 6.753 -14.645 1.00 73.19 330 GLY A O 1
ATOM 2449 N N . THR A 1 331 ? 8.116 4.992 -15.667 1.00 70.69 331 THR A N 1
ATOM 2450 C CA . THR A 1 331 ? 8.665 4.382 -14.434 1.00 70.69 331 THR A CA 1
ATOM 2451 C C . THR A 1 331 ? 9.723 5.211 -13.745 1.00 70.69 331 THR A C 1
ATOM 2453 O O . THR A 1 331 ? 9.731 5.308 -12.524 1.00 70.69 331 THR A O 1
ATOM 2456 N N . HIS A 1 332 ? 10.552 5.905 -14.517 1.00 77.38 332 HIS A N 1
ATOM 2457 C CA . HIS A 1 332 ? 11.578 6.801 -13.982 1.00 77.38 332 HIS A CA 1
ATOM 2458 C C . HIS A 1 332 ? 10.992 8.012 -13.223 1.00 77.38 332 HIS A C 1
ATOM 2460 O O . HIS A 1 332 ? 11.730 8.781 -12.616 1.00 77.38 332 HIS A O 1
ATOM 2466 N N . LEU A 1 333 ? 9.665 8.209 -13.253 1.00 83.62 333 LEU A N 1
ATOM 2467 C CA . LEU A 1 333 ? 8.973 9.290 -12.547 1.00 83.62 333 LEU A CA 1
ATOM 2468 C C . LEU A 1 333 ? 8.474 8.891 -11.158 1.00 83.62 333 LEU A C 1
ATOM 2470 O O . LEU A 1 333 ? 8.014 9.763 -10.423 1.00 83.62 333 LEU A O 1
ATOM 2474 N N . ILE A 1 334 ? 8.587 7.614 -10.779 1.00 87.50 334 ILE A N 1
ATOM 2475 C CA . ILE A 1 334 ? 8.128 7.128 -9.475 1.00 87.50 334 ILE A CA 1
ATOM 2476 C C . ILE A 1 334 ? 8.832 7.893 -8.352 1.00 87.50 334 ILE A C 1
ATOM 2478 O O . ILE A 1 334 ? 8.157 8.542 -7.554 1.00 87.50 334 ILE A O 1
ATOM 2482 N N . LEU A 1 335 ? 10.169 7.925 -8.338 1.00 88.69 335 LEU A N 1
ATOM 2483 C CA . LEU A 1 335 ? 10.931 8.612 -7.293 1.00 88.69 335 LEU A CA 1
ATOM 2484 C C . LEU A 1 335 ? 10.633 10.135 -7.229 1.00 88.69 335 LEU A C 1
ATOM 2486 O O . LEU A 1 335 ? 10.327 10.628 -6.137 1.00 88.69 335 LEU A O 1
ATOM 2490 N N . PRO A 1 336 ? 10.597 10.891 -8.353 1.00 90.94 336 PRO A N 1
ATOM 2491 C CA . PRO A 1 336 ? 10.110 12.276 -8.370 1.00 90.94 336 PRO A CA 1
ATOM 2492 C C . PRO A 1 336 ? 8.696 12.472 -7.804 1.00 90.94 336 PRO A C 1
ATOM 2494 O O . PRO A 1 336 ? 8.476 13.402 -7.022 1.00 90.94 336 PRO A O 1
ATOM 2497 N N . PHE A 1 337 ? 7.736 11.610 -8.165 1.00 92.81 337 PHE A N 1
ATOM 2498 C CA . PHE A 1 337 ? 6.373 11.680 -7.632 1.00 92.81 337 PHE A CA 1
ATOM 2499 C C . PHE A 1 337 ? 6.348 11.431 -6.128 1.00 92.81 337 PHE A C 1
ATOM 2501 O O . PHE A 1 337 ? 5.696 12.182 -5.404 1.00 92.81 337 PHE A O 1
ATOM 2508 N N . MET A 1 338 ? 7.078 10.420 -5.651 1.00 93.12 338 MET A N 1
ATOM 2509 C CA . MET A 1 338 ? 7.165 10.095 -4.230 1.00 93.12 338 MET A CA 1
ATOM 2510 C C . MET A 1 338 ? 7.690 11.286 -3.415 1.00 93.12 338 MET A C 1
ATOM 2512 O O . MET A 1 338 ? 7.061 11.682 -2.434 1.00 93.12 338 MET A O 1
ATOM 2516 N N . ILE A 1 339 ? 8.787 11.915 -3.850 1.00 93.00 339 ILE A N 1
ATOM 2517 C CA . ILE A 1 339 ? 9.379 13.076 -3.163 1.00 93.00 339 ILE A CA 1
ATOM 2518 C C . ILE A 1 339 ? 8.408 14.263 -3.142 1.00 93.00 339 ILE A C 1
ATOM 2520 O O . ILE A 1 339 ? 8.176 14.857 -2.086 1.00 93.00 339 ILE A O 1
ATOM 2524 N N . ALA A 1 340 ? 7.821 14.605 -4.292 1.00 95.31 340 ALA A N 1
ATOM 2525 C CA . ALA A 1 340 ? 6.938 15.760 -4.400 1.00 95.31 340 ALA A CA 1
ATOM 2526 C C . ALA A 1 340 ? 5.631 15.575 -3.614 1.00 95.31 340 ALA A C 1
ATOM 2528 O O . ALA A 1 340 ? 5.216 16.490 -2.906 1.00 95.31 340 ALA A O 1
ATOM 2529 N N . VAL A 1 341 ? 4.999 14.399 -3.693 1.00 95.25 341 VAL A N 1
ATOM 2530 C CA . VAL A 1 341 ? 3.750 14.098 -2.972 1.00 95.25 341 VAL A CA 1
ATOM 2531 C C . VAL A 1 341 ? 3.984 14.056 -1.463 1.00 95.25 341 VAL A C 1
ATOM 2533 O O . VAL A 1 341 ? 3.178 14.608 -0.714 1.00 95.25 341 VAL A O 1
ATOM 2536 N N . LEU A 1 342 ? 5.097 13.474 -1.003 1.00 92.31 342 LEU A N 1
ATOM 2537 C CA . LEU A 1 342 ? 5.441 13.447 0.419 1.00 92.31 342 LEU A CA 1
ATOM 2538 C C . LEU A 1 342 ? 5.660 14.863 0.974 1.00 92.31 342 LEU A C 1
ATOM 2540 O O . LEU A 1 342 ? 5.110 15.210 2.019 1.00 92.31 342 LEU A O 1
ATOM 2544 N N . ALA A 1 343 ? 6.399 15.707 0.248 1.00 93.38 343 ALA A N 1
ATOM 2545 C CA . ALA A 1 343 ? 6.602 17.102 0.629 1.00 93.38 343 ALA A CA 1
ATOM 2546 C C . ALA A 1 343 ? 5.302 17.919 0.586 1.00 93.38 343 ALA A C 1
ATOM 2548 O O . ALA A 1 343 ? 5.046 18.702 1.500 1.00 93.38 343 ALA A O 1
ATOM 2549 N N . ALA A 1 344 ? 4.457 17.712 -0.428 1.00 95.81 344 ALA A N 1
ATOM 2550 C CA . ALA A 1 344 ? 3.154 18.364 -0.523 1.00 95.81 344 ALA A CA 1
ATOM 2551 C C . ALA A 1 344 ? 2.239 17.988 0.643 1.00 95.81 344 ALA A C 1
ATOM 2553 O O . ALA A 1 344 ? 1.586 18.864 1.213 1.00 95.81 344 ALA A O 1
ATOM 2554 N N . LYS A 1 345 ? 2.231 16.708 1.035 1.00 91.12 345 LYS A N 1
ATOM 2555 C CA . LYS A 1 345 ? 1.496 16.242 2.208 1.00 91.12 345 LYS A CA 1
ATOM 2556 C C . LYS A 1 345 ? 2.005 16.910 3.480 1.00 91.12 345 LYS A C 1
ATOM 2558 O O . LYS A 1 345 ? 1.199 17.503 4.182 1.00 91.12 345 LYS A O 1
ATOM 2563 N N . TRP A 1 346 ? 3.311 16.868 3.758 1.00 89.50 346 TRP A N 1
ATOM 2564 C CA . TRP A 1 346 ? 3.859 17.477 4.975 1.00 89.50 346 TRP A CA 1
ATOM 2565 C C . TRP A 1 346 ? 3.572 18.970 5.051 1.00 89.50 346 TRP A C 1
ATOM 2567 O O . TRP A 1 346 ? 3.085 19.441 6.071 1.00 89.50 346 TRP A O 1
ATOM 2577 N N . VAL A 1 347 ? 3.829 19.713 3.971 1.00 93.19 347 VAL A N 1
ATOM 2578 C CA . VAL A 1 347 ? 3.550 21.152 3.950 1.00 93.19 347 VAL A CA 1
ATOM 2579 C C . VAL A 1 347 ? 2.061 21.421 4.116 1.00 93.19 347 VAL A C 1
ATOM 2581 O O . VAL A 1 347 ? 1.708 22.344 4.837 1.00 93.19 347 VAL A O 1
ATOM 2584 N N . GLY A 1 348 ? 1.190 20.616 3.510 1.00 91.12 348 GLY A N 1
ATOM 2585 C CA . GLY A 1 348 ? -0.242 20.720 3.742 1.00 91.12 348 GLY A CA 1
ATOM 2586 C C . GLY A 1 348 ? -0.624 20.463 5.206 1.00 91.12 348 GLY A C 1
ATOM 2587 O O . GLY A 1 348 ? -1.378 21.250 5.781 1.00 91.12 348 GLY A O 1
ATOM 2588 N N . ASP A 1 349 ? -0.112 19.378 5.802 1.00 87.62 349 ASP A N 1
ATOM 2589 C CA . ASP A 1 349 ? -0.471 18.912 7.155 1.00 87.62 349 ASP A CA 1
ATOM 2590 C C . ASP A 1 349 ? -0.072 19.956 8.219 1.00 87.62 349 ASP A C 1
ATOM 2592 O O . ASP A 1 349 ? -0.676 20.018 9.283 1.00 87.62 349 ASP A O 1
ATOM 2596 N N . LEU A 1 350 ? 0.879 20.849 7.906 1.00 87.62 350 LEU A N 1
ATOM 2597 C CA . LEU A 1 350 ? 1.229 22.000 8.745 1.00 87.62 350 LEU A CA 1
ATOM 2598 C C . LEU A 1 350 ? 0.134 23.082 8.837 1.00 87.62 350 LEU A C 1
ATOM 2600 O O . LEU A 1 350 ? 0.172 23.881 9.773 1.00 87.62 350 LEU A O 1
ATOM 2604 N N . PHE A 1 351 ? -0.790 23.173 7.873 1.00 89.56 351 PHE A N 1
ATOM 2605 C CA . PHE A 1 351 ? -1.769 24.269 7.798 1.00 89.56 351 PHE A CA 1
ATOM 2606 C C . PHE A 1 351 ? -3.212 23.849 8.093 1.00 89.56 351 PHE A C 1
ATOM 2608 O O . PHE A 1 351 ? -3.939 24.620 8.718 1.00 89.56 351 PHE A O 1
ATOM 2615 N N . ASN A 1 352 ? -3.661 22.702 7.580 1.00 87.38 352 ASN A N 1
ATOM 2616 C CA . ASN A 1 352 ? -5.036 22.203 7.730 1.00 87.38 352 ASN A CA 1
ATOM 2617 C C . ASN A 1 352 ? -5.143 20.711 7.395 1.00 87.38 352 ASN A C 1
ATOM 2619 O O . ASN A 1 352 ? -4.225 20.163 6.793 1.00 87.38 352 ASN A O 1
ATOM 2623 N N . ASP A 1 353 ? -6.271 20.085 7.738 1.00 86.69 353 ASP A N 1
ATOM 2624 C CA . ASP A 1 353 ? -6.578 18.687 7.404 1.00 86.69 353 ASP A CA 1
ATOM 2625 C C . ASP A 1 353 ? -6.899 18.485 5.911 1.00 86.69 353 ASP A C 1
ATOM 2627 O O . ASP A 1 353 ? -6.961 19.432 5.117 1.00 86.69 353 ASP A O 1
ATOM 2631 N N . SER A 1 354 ? -7.107 17.227 5.508 1.00 89.50 354 SER A N 1
ATOM 2632 C CA . SER A 1 354 ? -7.530 16.897 4.148 1.00 89.50 354 SER A CA 1
ATOM 2633 C C . SER A 1 354 ? -8.902 17.496 3.816 1.00 89.50 354 SER A C 1
ATOM 2635 O O . SER A 1 354 ? -9.768 17.669 4.677 1.00 89.50 354 SER A O 1
ATOM 2637 N N . ILE A 1 355 ? -9.151 17.760 2.529 1.00 90.88 355 ILE A N 1
ATOM 2638 C CA . ILE A 1 355 ? -10.452 18.274 2.078 1.00 90.88 355 ILE A CA 1
ATOM 2639 C C . ILE A 1 355 ? -11.625 17.367 2.484 1.00 90.88 355 ILE A C 1
ATOM 2641 O O . ILE A 1 355 ? -12.714 17.862 2.791 1.00 90.88 355 ILE A O 1
ATOM 2645 N N . TYR A 1 356 ? -11.424 16.046 2.471 1.00 88.44 356 TYR A N 1
ATOM 2646 C CA . TYR A 1 356 ? -12.473 15.082 2.783 1.00 88.44 356 TYR A CA 1
ATOM 2647 C C . TYR A 1 356 ? -12.765 15.052 4.284 1.00 88.44 356 TYR A C 1
ATOM 2649 O O . TYR A 1 356 ? -13.944 15.074 4.647 1.00 88.44 356 TYR A O 1
ATOM 2657 N N . ASP A 1 357 ? -11.740 15.121 5.136 1.00 85.75 357 ASP A N 1
ATOM 2658 C CA . ASP A 1 357 ? -11.907 15.235 6.589 1.00 85.75 357 ASP A CA 1
ATOM 2659 C C . ASP A 1 357 ? -12.620 16.540 6.959 1.00 85.75 357 ASP A C 1
ATOM 2661 O O . ASP A 1 357 ? -13.631 16.520 7.666 1.00 85.75 357 ASP A O 1
ATOM 2665 N N . CYS A 1 358 ? -12.203 17.676 6.387 1.00 87.00 358 CYS A N 1
ATOM 2666 C CA . CYS A 1 358 ? -12.889 18.949 6.609 1.00 87.00 358 CYS A CA 1
ATOM 2667 C C . CYS A 1 358 ? -14.363 18.901 6.160 1.00 87.00 358 CYS A C 1
ATOM 2669 O O . CYS A 1 358 ? -15.239 19.440 6.836 1.00 87.00 358 CYS A O 1
ATOM 2671 N N . CYS A 1 359 ? -14.679 18.225 5.048 1.00 86.31 359 CYS A N 1
ATOM 2672 C CA . CYS A 1 359 ? -16.063 18.047 4.596 1.00 86.31 359 CYS A CA 1
ATOM 2673 C C . CYS A 1 359 ? -16.893 17.147 5.529 1.00 86.31 359 CYS A C 1
ATOM 2675 O O . CYS A 1 359 ? -18.102 17.363 5.666 1.00 86.31 359 CYS A O 1
ATOM 2677 N N . ILE A 1 360 ? -16.279 16.128 6.139 1.00 84.69 360 ILE A N 1
ATOM 2678 C CA . ILE A 1 360 ? -16.912 15.256 7.141 1.00 84.69 360 ILE A CA 1
ATOM 2679 C C . ILE A 1 360 ? -17.283 16.080 8.377 1.00 84.69 360 ILE A C 1
ATOM 2681 O O . ILE A 1 360 ? -18.436 16.013 8.819 1.00 84.69 360 ILE A O 1
ATOM 2685 N N . HIS A 1 361 ? -16.350 16.903 8.864 1.00 81.94 361 HIS A N 1
ATOM 2686 C CA . HIS A 1 361 ? -16.558 17.819 9.990 1.00 81.94 361 HIS A CA 1
ATOM 2687 C C . HIS A 1 361 ? -17.626 18.870 9.690 1.00 81.94 361 HIS A C 1
ATOM 2689 O O . HIS A 1 361 ? -18.588 19.004 10.444 1.00 81.94 361 HIS A O 1
ATOM 2695 N N . LEU A 1 362 ? -17.548 19.533 8.531 1.00 83.31 362 LEU A N 1
ATOM 2696 C CA . LEU A 1 362 ? -18.509 20.561 8.118 1.00 83.31 362 LEU A CA 1
ATOM 2697 C C . LEU A 1 362 ? -19.956 20.037 8.066 1.00 83.31 362 LEU A C 1
ATOM 2699 O O . LEU A 1 362 ? -20.908 20.762 8.373 1.00 83.31 362 LEU A O 1
ATOM 2703 N N . ARG A 1 363 ? -20.133 18.766 7.679 1.00 80.88 363 ARG A N 1
ATOM 2704 C CA . ARG A 1 363 ? -21.440 18.092 7.614 1.00 80.88 363 ARG A CA 1
ATOM 2705 C C . ARG A 1 363 ? -21.859 17.421 8.925 1.00 80.88 363 ARG A C 1
ATOM 2707 O O . ARG A 1 363 ? -22.963 16.880 8.979 1.00 80.88 363 ARG A O 1
ATOM 2714 N N . GLY A 1 364 ? -21.007 17.428 9.951 1.00 72.88 364 GLY A N 1
ATOM 2715 C CA . GLY A 1 364 ? -21.270 16.786 11.239 1.00 72.88 364 GLY A CA 1
ATOM 2716 C C . GLY A 1 364 ? -21.445 15.269 11.131 1.00 72.88 364 GLY A C 1
ATOM 2717 O O . GLY A 1 364 ? -22.258 14.679 11.848 1.00 72.88 364 GLY A O 1
ATOM 2718 N N . TYR A 1 365 ? -20.752 14.617 10.190 1.00 78.25 365 TYR A N 1
ATOM 2719 C CA . TYR A 1 365 ? -20.840 13.166 10.068 1.00 78.25 365 TYR A CA 1
ATOM 2720 C C . TYR A 1 365 ? -20.057 12.486 11.202 1.00 78.25 365 TYR A C 1
ATOM 2722 O O . TYR A 1 365 ? -18.890 12.798 11.413 1.00 78.25 365 TYR A O 1
ATOM 2730 N N . PRO A 1 366 ? -20.665 11.523 11.921 1.00 68.81 366 PRO A N 1
ATOM 2731 C CA . PRO A 1 366 ? -20.016 10.850 13.039 1.00 68.81 366 PRO A CA 1
ATOM 2732 C C . PRO A 1 366 ? -18.870 9.957 12.533 1.00 68.81 366 PRO A C 1
ATOM 2734 O O . PRO A 1 366 ? -19.112 8.846 12.049 1.00 68.81 366 PRO A O 1
ATOM 2737 N N . TYR A 1 367 ? -17.631 10.440 12.656 1.00 70.25 367 TYR A N 1
ATOM 2738 C CA . TYR A 1 367 ? -16.406 9.758 12.231 1.00 70.25 367 TYR A CA 1
ATOM 2739 C C . TYR A 1 367 ? -15.419 9.623 13.396 1.00 70.25 367 TYR A C 1
ATOM 2741 O O . TYR A 1 367 ? -15.193 10.557 14.160 1.00 70.25 367 TYR A O 1
ATOM 2749 N N . LEU A 1 368 ? -14.861 8.421 13.554 1.00 69.69 368 LEU A N 1
ATOM 2750 C CA . LEU A 1 368 ? -13.899 8.104 14.609 1.00 69.69 368 LEU A CA 1
ATOM 2751 C C . LEU A 1 368 ? -12.496 8.355 14.027 1.00 69.69 368 LEU A C 1
ATOM 2753 O O . LEU A 1 368 ? -12.078 7.579 13.168 1.00 69.69 368 LEU A O 1
ATOM 2757 N N . HIS A 1 369 ? -11.802 9.416 14.452 1.00 64.94 369 HIS A N 1
ATOM 2758 C CA . HIS A 1 369 ? -10.442 9.742 13.985 1.00 64.94 369 HIS A CA 1
ATOM 2759 C C . HIS A 1 369 ? -9.412 8.732 14.513 1.00 64.94 369 HIS A C 1
ATOM 2761 O O . HIS A 1 369 ? -9.775 7.744 15.147 1.00 64.94 369 HIS A O 1
ATOM 2767 N N . GLU A 1 370 ? -8.137 8.856 14.159 1.00 60.09 370 GLU A N 1
ATOM 2768 C CA . GLU A 1 370 ? -7.086 8.009 14.731 1.00 60.09 370 GLU A CA 1
ATOM 2769 C C . GLU A 1 370 ? -6.693 8.581 16.111 1.00 60.09 370 GLU A C 1
ATOM 2771 O O . GLU A 1 370 ? -6.656 9.796 16.268 1.00 60.09 370 GLU A O 1
ATOM 2776 N N . PRO A 1 371 ? -6.459 7.759 17.153 1.00 48.88 371 PRO A N 1
ATOM 2777 C CA . PRO A 1 371 ? -6.251 8.259 18.521 1.00 48.88 371 PRO A CA 1
ATOM 2778 C C . PRO A 1 371 ? -4.993 9.124 18.710 1.00 48.88 371 PRO A C 1
ATOM 2780 O O . PRO A 1 371 ? -4.801 9.647 19.801 1.00 48.88 371 PRO A O 1
ATOM 2783 N N . GLY A 1 372 ? -4.125 9.232 17.697 1.00 44.25 372 GLY A N 1
ATOM 2784 C CA . GLY A 1 372 ? -2.837 9.921 17.788 1.00 44.25 372 GLY A CA 1
ATOM 2785 C C . GLY A 1 372 ? -2.933 11.435 17.980 1.00 44.25 372 GLY A C 1
ATOM 2786 O O . GLY A 1 372 ? -2.008 12.010 18.545 1.00 44.25 372 GLY A O 1
ATOM 2787 N N . ASP A 1 373 ? -4.047 12.056 17.587 1.00 40.50 373 ASP A N 1
ATOM 2788 C CA . ASP A 1 373 ? -4.157 13.522 17.554 1.00 40.50 373 ASP A CA 1
ATOM 2789 C C . ASP A 1 373 ? -4.868 14.122 18.774 1.00 40.50 373 ASP A C 1
ATOM 2791 O O . ASP A 1 373 ? -4.829 15.332 18.979 1.00 40.50 373 ASP A O 1
ATOM 2795 N N . VAL A 1 374 ? -5.488 13.296 19.628 1.00 43.25 374 VAL A N 1
ATOM 2796 C CA . VAL A 1 374 ? -6.247 13.784 20.787 1.00 43.25 374 VAL A CA 1
ATOM 2797 C C . VAL A 1 374 ? -5.927 12.940 22.014 1.00 43.25 374 VAL A C 1
ATOM 2799 O O . VAL A 1 374 ? -6.394 11.810 22.173 1.00 43.25 374 VAL A O 1
ATOM 2802 N N . THR A 1 375 ? -5.120 13.499 22.914 1.00 46.88 375 THR A N 1
ATOM 2803 C CA . THR A 1 375 ? -4.896 12.928 24.246 1.00 46.88 375 THR A CA 1
ATOM 2804 C C . THR A 1 375 ? -6.183 13.073 25.048 1.00 46.88 375 THR A C 1
ATOM 2806 O O . THR A 1 375 ? -6.396 14.072 25.726 1.00 46.88 375 THR A O 1
ATOM 2809 N N . TYR A 1 376 ? -7.069 12.082 24.969 1.00 56.34 376 TYR A N 1
ATOM 2810 C CA . TYR A 1 376 ? -8.257 12.069 25.812 1.00 56.34 376 TYR A CA 1
ATOM 2811 C C . TYR A 1 376 ? -7.823 11.921 27.275 1.00 56.34 376 TYR A C 1
ATOM 2813 O O . TYR A 1 376 ? -7.424 10.840 27.709 1.00 56.34 376 TYR A O 1
ATOM 2821 N N . SER A 1 377 ? -7.875 13.019 28.030 1.00 59.62 377 SER A N 1
ATOM 2822 C CA . SER A 1 377 ? -7.661 13.021 29.484 1.00 59.62 377 SER A CA 1
ATOM 2823 C C . SER A 1 377 ? -8.840 12.398 30.246 1.00 59.62 377 SER A C 1
ATOM 2825 O O . SER A 1 377 ? -8.719 12.067 31.428 1.00 59.62 377 SER A O 1
ATOM 2827 N N . THR A 1 378 ? -9.964 12.204 29.553 1.00 72.88 378 THR A N 1
ATOM 2828 C CA . THR A 1 378 ? -11.207 11.635 30.064 1.00 72.88 378 THR A CA 1
ATOM 2829 C C . THR A 1 378 ? -11.146 10.113 30.193 1.00 72.88 378 THR A C 1
ATOM 2831 O O . THR A 1 378 ? -10.439 9.402 29.464 1.00 72.88 378 THR A O 1
ATOM 2834 N N . ARG A 1 379 ? -11.908 9.596 31.155 1.00 81.56 379 ARG A N 1
ATOM 2835 C CA . ARG A 1 379 ? -12.033 8.167 31.456 1.00 81.56 379 ARG A CA 1
ATOM 2836 C C . ARG A 1 379 ? -13.362 7.625 30.944 1.00 81.56 379 ARG A C 1
ATOM 2838 O O . ARG A 1 379 ? -14.287 8.372 30.637 1.00 81.56 379 ARG A O 1
ATOM 2845 N N . ALA A 1 380 ? -13.471 6.304 30.863 1.00 82.69 380 ALA A N 1
ATOM 2846 C CA . ALA A 1 380 ? -14.693 5.626 30.449 1.00 82.69 380 ALA A CA 1
ATOM 2847 C C . ALA A 1 380 ? -15.904 6.022 31.315 1.00 82.69 380 ALA A C 1
ATOM 2849 O O . ALA A 1 380 ? -17.000 6.158 30.774 1.00 82.69 380 ALA A O 1
ATOM 2850 N N . CYS A 1 381 ? -15.711 6.267 32.619 1.00 84.31 381 CYS A N 1
ATOM 2851 C CA . CYS A 1 381 ? -16.773 6.752 33.507 1.00 84.31 381 CYS A CA 1
ATOM 2852 C C . CYS A 1 381 ? -17.355 8.108 33.108 1.00 84.31 381 CYS A C 1
ATOM 2854 O O . CYS A 1 381 ? -18.536 8.335 33.324 1.00 84.31 381 CYS A O 1
ATOM 2856 N N . ASP A 1 382 ? -16.565 8.977 32.485 1.00 83.44 382 ASP A N 1
ATOM 2857 C CA . ASP A 1 382 ? -17.006 10.329 32.130 1.00 83.44 382 ASP A CA 1
ATOM 2858 C C . ASP A 1 382 ? -17.883 10.327 30.863 1.00 83.44 382 ASP A C 1
ATOM 2860 O O . ASP A 1 382 ? -18.548 11.311 30.548 1.00 83.44 382 ASP A O 1
ATOM 2864 N N . VAL A 1 383 ? -17.867 9.218 30.112 1.00 84.31 383 VAL A N 1
ATOM 2865 C CA . VAL A 1 383 ? -18.523 9.070 28.801 1.00 84.31 383 VAL A CA 1
ATOM 2866 C C . VAL A 1 383 ? -19.624 7.999 28.816 1.00 84.31 383 VAL A C 1
ATOM 2868 O O . VAL A 1 383 ? -20.351 7.839 27.834 1.00 84.31 383 VAL A O 1
ATOM 2871 N N . MET A 1 384 ? -19.741 7.222 29.893 1.00 87.31 384 MET A N 1
ATOM 2872 C CA . MET A 1 384 ? -20.729 6.149 29.990 1.00 87.31 384 MET A CA 1
ATOM 2873 C C . MET A 1 384 ? -22.129 6.678 30.282 1.00 87.31 384 MET A C 1
ATOM 2875 O O . MET A 1 384 ? -22.312 7.676 30.970 1.00 87.31 384 MET A O 1
ATOM 2879 N N . GLN A 1 385 ? -23.130 5.954 29.791 1.00 85.88 385 GLN A N 1
ATOM 2880 C CA . GLN A 1 385 ? -24.504 6.147 30.223 1.00 85.88 385 GLN A CA 1
ATOM 2881 C C . GLN A 1 385 ? -24.735 5.339 31.508 1.00 85.88 385 GLN A C 1
ATOM 2883 O O . GLN A 1 385 ? -24.575 4.117 31.479 1.00 85.88 385 GLN A O 1
ATOM 2888 N N . GLU A 1 386 ? -25.084 6.018 32.605 1.00 81.62 386 GLU A N 1
ATOM 2889 C CA . GLU A 1 386 ? -25.285 5.419 33.941 1.00 81.62 386 GLU A CA 1
ATOM 2890 C C . GLU A 1 386 ? -26.715 4.899 34.155 1.00 81.62 386 GLU A C 1
ATOM 2892 O O . GLU A 1 386 ? -26.920 3.879 34.807 1.00 81.62 386 GLU A O 1
ATOM 2897 N N . GLU A 1 387 ? -27.717 5.560 33.567 1.00 78.62 387 GLU A N 1
ATOM 2898 C CA . GLU A 1 387 ? -29.111 5.112 33.638 1.00 78.62 387 GLU A CA 1
ATOM 2899 C C . GLU A 1 387 ? -29.342 3.945 32.674 1.00 78.62 387 GLU A C 1
ATOM 2901 O O . GLU A 1 387 ? -29.527 4.125 31.462 1.00 78.62 387 GLU A O 1
ATOM 2906 N N . LEU A 1 388 ? -29.296 2.732 33.227 1.00 80.38 388 LEU A N 1
ATOM 2907 C CA . LEU A 1 388 ? -29.438 1.485 32.493 1.00 80.38 388 LEU A CA 1
ATOM 2908 C C . LEU A 1 388 ? -30.743 0.783 32.843 1.00 80.38 388 LEU A C 1
ATOM 2910 O O . LEU A 1 388 ? -31.007 0.468 34.000 1.00 80.38 388 LEU A O 1
ATOM 2914 N N . HIS A 1 389 ? -31.517 0.466 31.809 1.00 84.06 389 HIS A N 1
ATOM 2915 C CA . HIS A 1 389 ? -32.646 -0.445 31.930 1.00 84.06 389 HIS A CA 1
ATOM 2916 C C . HIS A 1 389 ? -32.162 -1.868 31.652 1.00 84.06 389 HIS A C 1
ATOM 2918 O O . HIS A 1 389 ? -31.833 -2.193 30.507 1.00 84.06 389 HIS A O 1
ATOM 2924 N N . CYS A 1 390 ? -32.054 -2.689 32.694 1.00 85.38 390 CYS A N 1
ATOM 2925 C CA . CYS A 1 390 ? -31.519 -4.048 32.624 1.00 85.38 390 CYS A CA 1
ATOM 2926 C C . CYS A 1 390 ? -32.642 -5.083 32.708 1.00 85.38 390 CYS A C 1
ATOM 2928 O O . CYS A 1 390 ? -33.594 -4.900 33.455 1.00 85.38 390 CYS A O 1
ATOM 2930 N N . LEU A 1 391 ? -32.508 -6.189 31.974 1.00 87.88 391 LEU A N 1
ATOM 2931 C CA . LEU A 1 391 ? -33.392 -7.347 32.112 1.00 87.88 391 LEU A CA 1
ATOM 2932 C C . LEU A 1 391 ? -32.721 -8.387 33.011 1.00 87.88 391 LEU A C 1
ATOM 2934 O O . LEU A 1 391 ? -31.558 -8.727 32.793 1.00 87.88 391 LEU A O 1
ATOM 2938 N N . GLY A 1 392 ? -33.438 -8.930 33.991 1.00 85.94 392 GLY A N 1
ATOM 2939 C CA . GLY A 1 392 ? -32.971 -10.113 34.717 1.00 85.94 392 GLY A CA 1
ATOM 2940 C C . GLY A 1 392 ? -32.864 -11.340 33.800 1.00 85.94 392 GLY A C 1
ATOM 2941 O O . GLY A 1 392 ? -33.459 -11.380 32.721 1.00 85.94 392 GLY A O 1
ATOM 2942 N N . VAL A 1 393 ? -32.153 -12.387 34.236 1.00 84.88 393 VAL A N 1
ATOM 2943 C CA . VAL A 1 393 ? -32.169 -13.707 33.563 1.00 84.88 393 VAL A CA 1
ATOM 2944 C C . VAL A 1 393 ? -33.598 -14.252 33.453 1.00 84.88 393 VAL A C 1
ATOM 2946 O O . VAL A 1 393 ? -33.929 -14.931 32.478 1.00 84.88 393 VAL A O 1
ATOM 2949 N N . GLU A 1 394 ? -34.438 -13.917 34.432 1.00 84.75 394 GLU A N 1
ATOM 2950 C CA . GLU A 1 394 ? -35.875 -14.180 34.461 1.00 84.75 394 GLU A CA 1
ATOM 2951 C C . GLU A 1 394 ? -36.634 -12.842 34.519 1.00 84.75 394 GLU A C 1
ATOM 2953 O O . GLU A 1 394 ? -37.003 -12.394 35.601 1.00 84.75 394 GLU A O 1
ATOM 2958 N N . PRO A 1 395 ? -36.864 -12.174 33.375 1.00 79.56 395 PRO A N 1
ATOM 2959 C CA . PRO A 1 395 ? -37.509 -10.857 33.336 1.00 79.56 395 PRO A CA 1
ATOM 2960 C C . PRO A 1 395 ? -39.020 -10.902 33.635 1.00 79.56 395 PRO A C 1
ATOM 2962 O O . PRO A 1 395 ? -39.665 -9.863 33.714 1.00 79.56 395 PRO A O 1
ATOM 2965 N N . GLY A 1 396 ? -39.606 -12.097 33.775 1.00 84.75 396 GLY A N 1
ATOM 2966 C CA . GLY A 1 396 ? -41.019 -12.291 34.096 1.00 84.75 396 GLY A CA 1
ATOM 2967 C C . GLY A 1 396 ? -41.847 -12.923 32.965 1.00 84.75 396 GLY A C 1
ATOM 2968 O O . GLY A 1 396 ? -41.294 -13.597 32.086 1.00 84.75 396 GLY A O 1
ATOM 2969 N N . PRO A 1 397 ? -43.188 -12.789 33.014 1.00 87.00 397 PRO A N 1
ATOM 2970 C CA . PRO A 1 397 ? -44.100 -13.405 32.052 1.00 87.00 397 PRO A CA 1
ATOM 2971 C C . PRO A 1 397 ? -44.060 -12.727 30.674 1.00 87.00 397 PRO A C 1
ATOM 2973 O O . PRO A 1 397 ? -43.863 -11.514 30.557 1.00 87.00 397 PRO A O 1
ATOM 2976 N N . LEU A 1 398 ? -44.305 -13.529 29.635 1.00 86.56 398 LEU A N 1
ATOM 2977 C CA . LEU A 1 398 ? -44.253 -13.163 28.217 1.00 86.56 398 LEU A CA 1
ATOM 2978 C C . LEU A 1 398 ? -44.972 -11.843 27.899 1.00 86.56 398 LEU A C 1
ATOM 2980 O O . LEU A 1 398 ? -44.386 -10.972 27.257 1.00 86.56 398 LEU A O 1
ATOM 2984 N N . GLY A 1 399 ? -46.216 -11.672 28.355 1.00 84.06 399 GLY A N 1
ATOM 2985 C CA . GLY A 1 399 ? -47.029 -10.493 28.041 1.00 84.06 399 GLY A CA 1
ATOM 2986 C C . GLY A 1 399 ? -46.480 -9.184 28.620 1.00 84.06 399 GLY A C 1
ATOM 2987 O O . GLY A 1 399 ? -46.556 -8.141 27.969 1.00 84.06 399 GLY A O 1
ATOM 2988 N N . VAL A 1 400 ? -45.881 -9.237 29.815 1.00 87.31 400 VAL A N 1
ATOM 2989 C CA . VAL A 1 400 ? -45.294 -8.059 30.481 1.00 87.31 400 VAL A CA 1
ATOM 2990 C C . VAL A 1 400 ? -44.030 -7.625 29.751 1.00 87.31 400 VAL A C 1
ATOM 2992 O O . VAL A 1 400 ? -43.926 -6.466 29.350 1.00 87.31 400 VAL A O 1
ATOM 2995 N N . LEU A 1 401 ? -43.134 -8.575 29.475 1.00 87.50 401 LEU A N 1
ATOM 2996 C CA . LEU A 1 401 ? -41.903 -8.311 28.735 1.00 87.50 401 LEU A CA 1
ATOM 2997 C C . LEU A 1 401 ? -42.196 -7.785 27.322 1.00 87.50 401 LEU A C 1
ATOM 2999 O O . LEU A 1 401 ? -41.538 -6.870 26.839 1.00 87.50 401 LEU A O 1
ATOM 3003 N N . LEU A 1 402 ? -43.205 -8.327 26.638 1.00 87.50 402 LEU A N 1
ATOM 3004 C CA . LEU A 1 402 ? -43.554 -7.900 25.281 1.00 87.50 402 LEU A CA 1
ATOM 3005 C C . LEU A 1 402 ? -44.133 -6.476 25.257 1.00 87.50 402 LEU A C 1
ATOM 3007 O O . LEU A 1 402 ? -43.849 -5.713 24.330 1.00 87.50 402 LEU A O 1
ATOM 3011 N N . LYS A 1 403 ? -44.897 -6.091 26.288 1.00 87.50 403 LYS A N 1
ATOM 3012 C CA . LYS A 1 403 ? -45.365 -4.710 26.471 1.00 87.50 403 LYS A CA 1
ATOM 3013 C C . LYS A 1 403 ? -44.194 -3.759 26.725 1.00 87.50 403 LYS A C 1
ATOM 3015 O O . LYS A 1 403 ? -44.086 -2.737 26.052 1.00 87.50 403 LYS A O 1
ATOM 3020 N N . GLU A 1 404 ? -43.285 -4.144 27.612 1.00 87.25 404 GLU A N 1
ATOM 3021 C CA . GLU A 1 404 ? -42.070 -3.391 27.919 1.00 87.25 404 GLU A CA 1
ATOM 3022 C C . GLU A 1 404 ? -41.189 -3.193 26.675 1.00 87.25 404 GLU A C 1
ATOM 3024 O O . GLU A 1 404 ? -40.751 -2.082 26.390 1.00 87.25 404 GLU A O 1
ATOM 3029 N N . LEU A 1 405 ? -41.016 -4.230 25.848 1.00 86.44 405 LEU A N 1
ATOM 3030 C CA . LEU A 1 405 ? -40.265 -4.146 24.591 1.00 86.44 405 LEU A CA 1
ATOM 3031 C C . LEU A 1 405 ? -40.906 -3.219 23.545 1.00 86.44 405 LEU A C 1
ATOM 3033 O O . LEU A 1 405 ? -40.175 -2.647 22.733 1.00 86.44 405 LEU A O 1
ATOM 3037 N N . ARG A 1 406 ? -42.240 -3.074 23.536 1.00 86.06 406 ARG A N 1
ATOM 3038 C CA . ARG A 1 406 ? -42.957 -2.154 22.628 1.00 86.06 406 ARG A CA 1
ATOM 3039 C C . ARG A 1 406 ? -42.864 -0.700 23.076 1.00 86.06 406 ARG A C 1
ATOM 3041 O O . ARG A 1 406 ? -42.796 0.184 22.226 1.00 86.06 406 ARG A O 1
ATOM 3048 N N . GLU A 1 407 ? -42.909 -0.466 24.383 1.00 85.94 407 GLU A N 1
ATOM 3049 C CA . GLU A 1 407 ? -42.880 0.875 24.976 1.00 85.94 407 GLU A CA 1
ATOM 3050 C C . GLU A 1 407 ? -41.447 1.411 25.118 1.00 85.94 407 GLU A C 1
ATOM 3052 O O . GLU A 1 407 ? -41.230 2.624 25.108 1.00 85.94 407 GLU A O 1
ATOM 3057 N N . ALA A 1 408 ? -40.451 0.527 25.190 1.00 81.06 408 ALA A N 1
ATOM 3058 C CA . ALA A 1 408 ? -39.071 0.926 25.391 1.00 81.06 408 ALA A CA 1
ATOM 3059 C C . ALA A 1 408 ? -38.448 1.630 24.165 1.00 81.06 408 ALA A C 1
ATOM 3061 O O . ALA A 1 408 ? -38.451 1.095 23.051 1.00 81.06 408 ALA A O 1
ATOM 3062 N N . PRO A 1 409 ? -37.771 2.779 24.361 1.00 77.50 409 PRO A N 1
ATOM 3063 C CA . PRO A 1 409 ? -37.066 3.488 23.289 1.00 77.50 409 PRO A CA 1
ATOM 3064 C C . PRO A 1 409 ? -35.725 2.829 22.900 1.00 77.50 409 PRO A C 1
ATOM 3066 O O . PRO A 1 409 ? -35.047 3.272 21.964 1.00 77.50 409 PRO A O 1
ATOM 3069 N N . PHE A 1 410 ? -35.301 1.783 23.617 1.00 80.62 410 PHE A N 1
ATOM 3070 C CA . PHE A 1 410 ? -33.977 1.178 23.493 1.00 80.62 410 PHE A CA 1
ATOM 3071 C C . PHE A 1 410 ? -33.914 0.104 22.395 1.00 80.62 410 PHE A C 1
ATOM 3073 O O . PHE A 1 410 ? -34.830 -0.685 22.178 1.00 80.62 410 PHE A O 1
ATOM 3080 N N . LYS A 1 411 ? -32.776 0.021 21.689 1.00 80.12 411 LYS A N 1
ATOM 3081 C CA . LYS A 1 411 ? -32.564 -0.984 20.621 1.00 80.12 411 LYS A CA 1
ATOM 3082 C C . LYS A 1 411 ? -32.210 -2.381 21.144 1.00 80.12 411 LYS A C 1
ATOM 3084 O O . LYS A 1 411 ? -32.150 -3.328 20.353 1.00 80.12 411 LYS A O 1
ATOM 3089 N N . GLY A 1 412 ? -31.976 -2.513 22.441 1.00 86.06 412 GLY A N 1
ATOM 3090 C CA . GLY A 1 412 ? -31.643 -3.752 23.129 1.00 86.06 412 GLY A CA 1
ATOM 3091 C C . GLY A 1 412 ? -31.271 -3.480 24.578 1.00 86.06 412 GLY A C 1
ATOM 3092 O O . GLY A 1 412 ? -31.078 -2.319 24.943 1.00 86.06 412 GLY A O 1
ATOM 3093 N N . PHE A 1 413 ? -31.161 -4.549 25.357 1.00 88.06 413 PHE A N 1
ATOM 3094 C CA . PHE A 1 413 ? -31.064 -4.510 26.809 1.00 88.06 413 PHE A CA 1
ATOM 3095 C C . PHE A 1 413 ? -29.870 -5.334 27.297 1.00 88.06 413 PHE A C 1
ATOM 3097 O O . PHE A 1 413 ? -29.622 -6.424 26.765 1.00 88.06 413 PHE A O 1
ATOM 3104 N N . PRO A 1 414 ? -29.118 -4.833 28.287 1.00 88.25 414 PRO A N 1
ATOM 3105 C CA . PRO A 1 414 ? -28.203 -5.659 29.056 1.00 88.25 414 PRO A CA 1
ATOM 3106 C C . PRO A 1 414 ? -28.992 -6.675 29.890 1.00 88.25 414 PRO A C 1
ATOM 3108 O O . PRO A 1 414 ? -29.998 -6.330 30.508 1.00 88.25 414 PRO A O 1
ATOM 3111 N N . VAL A 1 415 ? -28.534 -7.925 29.891 1.00 87.94 415 VAL A N 1
ATOM 3112 C CA . VAL A 1 415 ? -29.101 -8.996 30.714 1.00 87.94 415 VAL A CA 1
ATOM 3113 C C . VAL A 1 415 ? -28.194 -9.211 31.919 1.00 87.94 415 VAL A C 1
ATOM 3115 O O . VAL A 1 415 ? -26.999 -9.476 31.753 1.00 87.94 415 VAL A O 1
ATOM 3118 N N . VAL A 1 416 ? -28.760 -9.079 33.116 1.00 87.75 416 VAL A N 1
ATOM 3119 C CA . VAL A 1 416 ? -28.082 -9.217 34.413 1.00 87.75 416 VAL A CA 1
ATOM 3120 C C . VAL A 1 416 ? -28.619 -10.418 35.183 1.00 87.75 416 VAL A C 1
ATOM 3122 O O . VAL A 1 416 ? -29.706 -10.916 34.897 1.00 87.75 416 VAL A O 1
ATOM 3125 N N . LYS A 1 417 ? -27.849 -10.918 36.152 1.00 83.12 417 LYS A N 1
ATOM 3126 C CA . LYS A 1 417 ? -28.191 -12.135 36.901 1.00 83.12 417 LYS A CA 1
ATOM 3127 C C . LYS A 1 417 ? -29.495 -11.990 37.693 1.00 83.12 417 LYS A C 1
ATOM 3129 O O . LYS A 1 417 ? -30.328 -12.891 37.643 1.00 83.12 417 LYS A O 1
ATOM 3134 N N . SER A 1 418 ? -29.667 -10.865 38.382 1.00 80.94 418 SER A N 1
ATOM 3135 C CA . SER A 1 418 ? -30.881 -10.486 39.114 1.00 80.94 418 SER A CA 1
ATOM 3136 C C . SER A 1 418 ? -31.031 -8.963 39.097 1.00 80.94 418 SER A C 1
ATOM 3138 O O . SER A 1 418 ? -30.050 -8.264 38.860 1.00 80.94 418 SER A O 1
ATOM 3140 N N . GLU A 1 419 ? -32.220 -8.433 39.385 1.00 75.06 419 GLU A N 1
ATOM 3141 C CA . GLU A 1 419 ? -32.418 -6.981 39.551 1.00 75.06 419 GLU A CA 1
ATOM 3142 C C . GLU A 1 419 ? -31.636 -6.417 40.752 1.00 75.06 419 GLU A C 1
ATOM 3144 O O . GLU A 1 419 ? -31.229 -5.259 40.731 1.00 75.06 419 GLU A O 1
ATOM 3149 N N . ASP A 1 420 ? -31.343 -7.258 41.750 1.00 76.94 420 ASP A N 1
ATOM 3150 C CA . ASP A 1 420 ? -30.514 -6.899 42.911 1.00 76.94 420 ASP A CA 1
ATOM 3151 C C . ASP A 1 420 ? -29.003 -7.089 42.664 1.00 76.94 420 ASP A C 1
ATOM 3153 O O . ASP A 1 420 ? -28.169 -6.513 43.362 1.00 76.94 420 ASP A O 1
ATOM 3157 N N . ASP A 1 421 ? -28.636 -7.918 41.680 1.00 78.38 421 ASP A N 1
ATOM 3158 C CA . ASP A 1 421 ? -27.257 -8.302 41.362 1.00 78.38 421 ASP A CA 1
ATOM 3159 C C . ASP A 1 421 ? -26.973 -8.001 39.885 1.00 78.38 421 ASP A C 1
ATOM 3161 O O . ASP A 1 421 ? -27.153 -8.848 39.001 1.00 78.38 421 ASP A O 1
ATOM 3165 N N . PHE A 1 422 ? -26.498 -6.774 39.633 1.00 82.62 422 PHE A N 1
ATOM 3166 C CA . PHE A 1 422 ? -26.168 -6.203 38.317 1.00 82.62 422 PHE A CA 1
ATOM 3167 C C . PHE A 1 422 ? -24.980 -6.881 37.606 1.00 82.62 422 PHE A C 1
ATOM 3169 O O . PHE A 1 422 ? -24.371 -6.309 36.699 1.00 82.62 422 PHE A O 1
ATOM 3176 N N . SER A 1 423 ? -24.623 -8.097 38.006 1.00 81.50 423 SER A N 1
ATOM 3177 C CA . SER A 1 423 ? -23.622 -8.932 37.351 1.00 81.50 423 SER A CA 1
ATOM 3178 C C . SER A 1 423 ? -24.020 -9.235 35.902 1.00 81.50 423 SER A C 1
ATOM 3180 O O . SER A 1 423 ? -25.109 -9.753 35.641 1.00 81.50 423 SER A O 1
ATOM 3182 N N . VAL A 1 424 ? -23.137 -8.914 34.950 1.00 80.81 424 VAL A N 1
ATOM 3183 C CA . VAL A 1 424 ? -23.433 -9.022 33.509 1.00 80.81 424 VAL A CA 1
ATOM 3184 C C . VAL A 1 424 ? -23.519 -10.483 33.074 1.00 80.81 424 VAL A C 1
ATOM 3186 O O . VAL A 1 424 ? -22.609 -11.264 33.344 1.00 80.81 424 VAL A O 1
ATOM 3189 N N . VAL A 1 425 ? -24.570 -10.837 32.334 1.00 79.81 425 VAL A N 1
ATOM 3190 C CA . VAL A 1 425 ? -24.711 -12.150 31.680 1.00 79.81 425 VAL A CA 1
ATOM 3191 C C . VAL A 1 425 ? -24.554 -12.024 30.164 1.00 79.81 425 VAL A C 1
ATOM 3193 O O . VAL A 1 425 ? -23.923 -12.869 29.534 1.00 79.81 425 VAL A O 1
ATOM 3196 N N . GLY A 1 426 ? -25.111 -10.967 29.565 1.00 82.12 426 GLY A N 1
ATOM 3197 C CA . GLY A 1 426 ? -25.003 -10.728 28.127 1.00 82.12 426 GLY A CA 1
ATOM 3198 C C . GLY A 1 426 ? -25.818 -9.534 27.638 1.00 82.12 426 GLY A C 1
ATOM 3199 O O . GLY A 1 426 ? -26.243 -8.682 28.418 1.00 82.12 426 GLY A O 1
ATOM 3200 N N . TYR A 1 427 ? -26.041 -9.464 26.328 1.00 86.62 427 TYR A N 1
ATOM 3201 C CA . TYR A 1 427 ? -26.829 -8.415 25.681 1.00 86.62 427 TYR A CA 1
ATOM 3202 C C . TYR A 1 427 ? -27.851 -9.006 24.709 1.00 86.62 427 TYR A C 1
ATOM 3204 O O . TYR A 1 427 ? -27.514 -9.850 23.879 1.00 86.62 427 TYR A O 1
ATOM 3212 N N . VAL A 1 428 ? -29.093 -8.520 24.751 1.00 88.81 428 VAL A N 1
ATOM 3213 C CA . VAL A 1 428 ? -30.160 -8.957 23.842 1.00 88.81 428 VAL A CA 1
ATOM 3214 C C . VAL A 1 428 ? -30.694 -7.787 23.019 1.00 88.81 428 VAL A C 1
ATOM 3216 O O . VAL A 1 428 ? -30.926 -6.686 23.515 1.00 88.81 428 VAL A O 1
ATOM 3219 N N . LYS A 1 429 ? -30.897 -8.000 21.716 1.00 87.00 429 LYS A N 1
ATOM 3220 C CA . LYS A 1 429 ? -31.485 -6.980 20.832 1.00 87.00 429 LYS A CA 1
ATOM 3221 C C . LYS A 1 429 ? -33.005 -6.982 20.975 1.00 87.00 429 LYS A C 1
ATOM 3223 O O . LYS A 1 429 ? -33.618 -8.042 20.919 1.00 87.00 429 LYS A O 1
ATOM 3228 N N . SER A 1 430 ? -33.607 -5.793 21.022 1.00 86.94 430 SER A N 1
ATOM 3229 C CA . SER A 1 430 ? -35.055 -5.636 21.220 1.00 86.94 430 SER A CA 1
ATOM 3230 C C . SER A 1 430 ? -35.867 -6.222 20.053 1.00 86.94 430 SER A C 1
ATOM 3232 O O . SER A 1 430 ? -36.708 -7.080 20.270 1.00 86.94 430 SER A O 1
ATOM 3234 N N . LYS A 1 431 ? -35.557 -5.881 18.789 1.00 86.06 431 LYS A N 1
ATOM 3235 C CA . LYS A 1 431 ? -36.352 -6.351 17.627 1.00 86.06 431 LYS A CA 1
ATOM 3236 C C . LYS A 1 431 ? -36.387 -7.878 17.426 1.00 86.06 431 LYS A C 1
ATOM 3238 O O . LYS A 1 431 ? -37.470 -8.399 17.177 1.00 86.06 431 LYS A O 1
ATOM 3243 N N . PRO A 1 432 ? -35.251 -8.610 17.457 1.00 87.19 432 PRO A N 1
ATOM 3244 C CA . PRO A 1 432 ? -35.270 -10.068 17.338 1.00 87.19 432 PRO A CA 1
ATOM 3245 C C . PRO A 1 432 ? -36.010 -10.729 18.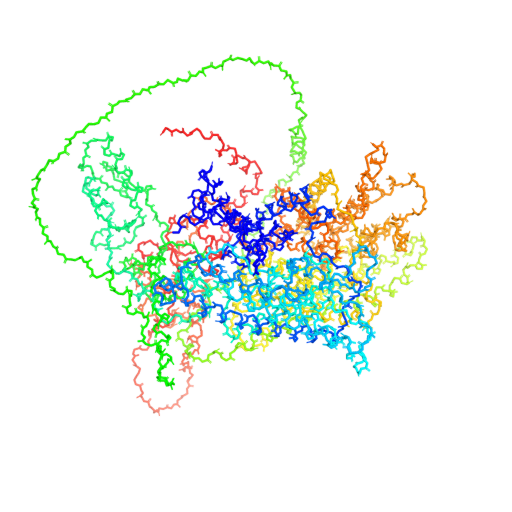497 1.00 87.19 432 PRO A C 1
ATOM 3247 O O . PRO A 1 432 ? -36.760 -11.667 18.260 1.00 87.19 432 PRO A O 1
ATOM 3250 N N . LEU A 1 433 ? -35.825 -10.211 19.717 1.00 89.00 433 LEU A N 1
ATOM 3251 C CA . LEU A 1 433 ? -36.521 -10.696 20.901 1.00 89.00 433 LEU A CA 1
ATOM 3252 C C . LEU A 1 433 ? -38.025 -10.455 20.783 1.00 89.00 433 LEU A C 1
ATOM 3254 O O . LEU A 1 433 ? -38.786 -11.401 20.898 1.00 89.00 433 LEU A O 1
ATOM 3258 N N . GLN A 1 434 ? -38.449 -9.238 20.444 1.00 89.06 434 GLN A N 1
ATOM 3259 C CA . GLN A 1 434 ? -39.853 -8.906 20.224 1.00 89.06 434 GLN A CA 1
ATOM 3260 C C . GLN A 1 434 ? -40.485 -9.840 19.189 1.00 89.06 434 GLN A C 1
ATOM 3262 O O . GLN A 1 434 ? -41.520 -10.430 19.463 1.00 89.06 434 GLN A O 1
ATOM 3267 N N . LYS A 1 435 ? -39.838 -10.026 18.031 1.00 88.56 435 LYS A N 1
ATOM 3268 C CA . LYS A 1 435 ? -40.351 -10.918 16.987 1.00 88.56 435 LYS A CA 1
ATOM 3269 C C . LYS A 1 435 ? -40.468 -12.365 17.478 1.00 88.56 435 LYS A C 1
ATOM 3271 O O . LYS A 1 435 ? -41.479 -13.008 17.237 1.00 88.56 435 LYS A O 1
ATOM 3276 N N . PHE A 1 436 ? -39.451 -12.865 18.178 1.00 88.75 436 PHE A N 1
ATOM 3277 C CA . PHE A 1 436 ? -39.472 -14.216 18.732 1.00 88.75 436 PHE A CA 1
ATOM 3278 C C . PHE A 1 436 ? -40.591 -14.399 19.764 1.00 88.75 436 PHE A C 1
ATOM 3280 O O . PHE A 1 436 ? -41.301 -15.399 19.729 1.00 88.75 436 PHE A O 1
ATOM 3287 N N . LEU A 1 437 ? -40.777 -13.425 20.654 1.00 88.12 437 LEU A N 1
ATOM 3288 C CA . LEU A 1 437 ? -41.829 -13.462 21.662 1.00 88.12 437 LEU A CA 1
ATOM 3289 C C . LEU A 1 437 ? -43.225 -13.323 21.030 1.00 88.12 437 LEU A C 1
ATOM 3291 O O . LEU A 1 437 ? -44.143 -14.003 21.470 1.00 88.12 437 LEU A O 1
ATOM 3295 N N . GLU A 1 438 ? -43.387 -12.523 19.969 1.00 88.75 438 GLU A N 1
ATOM 3296 C CA . GLU A 1 438 ? -44.628 -12.441 19.180 1.00 88.75 438 GLU A CA 1
ATOM 3297 C C . GLU A 1 438 ? -44.950 -13.774 18.484 1.00 88.75 438 GLU A C 1
ATOM 3299 O O . GLU A 1 438 ? -46.097 -14.221 18.520 1.00 88.75 438 GLU A O 1
ATOM 3304 N N . ASP A 1 439 ? -43.943 -14.445 17.917 1.00 87.50 439 ASP A N 1
ATOM 3305 C CA . ASP A 1 439 ? -44.100 -15.766 17.300 1.00 87.50 439 ASP A CA 1
ATOM 3306 C C . ASP A 1 439 ? -44.497 -16.829 18.350 1.00 87.50 439 ASP A C 1
ATOM 3308 O O . ASP A 1 439 ? -45.368 -17.660 18.091 1.00 87.50 439 ASP A O 1
ATOM 3312 N N . GLN A 1 440 ? -43.913 -16.785 19.555 1.00 85.88 440 GLN A N 1
ATOM 3313 C CA . GLN A 1 440 ? -44.265 -17.680 20.669 1.00 85.88 440 GLN A CA 1
ATOM 3314 C C . GLN A 1 440 ? -45.658 -17.396 21.245 1.00 85.88 440 GLN A C 1
ATOM 3316 O O . GLN A 1 440 ? -46.394 -18.335 21.552 1.00 85.88 440 GLN A O 1
ATOM 3321 N N . LEU A 1 441 ? -46.051 -16.123 21.335 1.00 86.06 441 LEU A N 1
ATOM 3322 C CA . LEU A 1 441 ? -47.397 -15.710 21.737 1.00 86.06 441 LEU A CA 1
ATOM 3323 C C . LEU A 1 441 ? -48.448 -16.268 20.768 1.00 86.06 441 LEU A C 1
ATOM 3325 O O . LEU A 1 441 ? -49.454 -16.825 21.197 1.00 86.06 441 LEU A O 1
ATOM 3329 N N . CYS A 1 442 ? -48.173 -16.197 19.460 1.00 82.94 442 CYS A N 1
ATOM 3330 C CA . CYS A 1 442 ? -49.049 -16.747 18.422 1.00 82.94 442 CYS A CA 1
ATOM 3331 C C . CYS A 1 442 ? -49.159 -18.281 18.469 1.00 82.94 442 CYS A C 1
ATOM 3333 O O . CYS A 1 442 ? -50.171 -18.827 18.033 1.00 82.94 442 CYS A O 1
ATOM 3335 N N . GLN A 1 443 ? -48.127 -18.980 18.951 1.00 82.88 443 GLN A N 1
ATOM 3336 C CA . GLN A 1 443 ? -48.116 -20.444 19.045 1.00 82.88 443 GLN A CA 1
ATOM 3337 C C . GLN A 1 443 ? -48.796 -20.961 20.318 1.00 82.88 443 GLN A C 1
ATOM 3339 O O . GLN A 1 443 ? -49.560 -21.921 20.244 1.00 82.88 443 GLN A O 1
ATOM 3344 N N . ASN A 1 444 ? -48.530 -20.336 21.469 1.00 74.94 444 ASN A N 1
ATOM 3345 C CA . ASN A 1 444 ? -48.982 -20.829 22.773 1.00 74.94 444 ASN A CA 1
ATOM 3346 C C . ASN A 1 444 ? -50.284 -20.180 23.270 1.00 74.94 444 ASN A C 1
ATOM 3348 O O . ASN A 1 444 ? -50.941 -20.776 24.119 1.00 74.94 444 ASN A O 1
ATOM 3352 N N . ASN A 1 445 ? -50.686 -19.010 22.748 1.00 76.31 445 ASN A N 1
ATOM 3353 C CA . ASN A 1 445 ? -51.885 -18.261 23.175 1.00 76.31 445 ASN A CA 1
ATOM 3354 C C . ASN A 1 445 ? -51.966 -17.982 24.697 1.00 76.31 445 ASN A C 1
ATOM 3356 O O . ASN A 1 445 ? -53.049 -17.710 25.218 1.00 76.31 445 ASN A O 1
ATOM 3360 N N . ASP A 1 446 ? -50.840 -18.062 25.410 1.00 78.88 446 ASP A N 1
ATOM 3361 C CA . ASP A 1 446 ? -50.747 -17.854 26.854 1.00 78.88 446 ASP A CA 1
ATOM 3362 C C . ASP A 1 446 ? -49.646 -16.835 27.172 1.00 78.88 446 ASP A C 1
ATOM 3364 O O . ASP A 1 446 ? -48.449 -17.085 27.007 1.00 78.88 446 ASP A O 1
ATOM 3368 N N . ASP A 1 447 ? -50.077 -15.667 27.633 1.00 81.00 447 ASP A N 1
ATOM 3369 C CA . ASP A 1 447 ? -49.238 -14.512 27.942 1.00 81.00 447 ASP A CA 1
ATOM 3370 C C . ASP A 1 447 ? -48.532 -14.652 29.304 1.00 81.00 447 ASP A C 1
ATOM 3372 O O . ASP A 1 447 ? -47.648 -13.854 29.631 1.00 81.00 447 ASP A O 1
ATOM 3376 N N . SER A 1 448 ? -48.922 -15.644 30.117 1.00 81.69 448 SER A N 1
ATOM 3377 C CA . SER A 1 448 ? -48.427 -15.834 31.487 1.00 81.69 448 SER A CA 1
ATOM 3378 C C . SER A 1 448 ? -47.159 -16.686 31.580 1.00 81.69 448 SER A C 1
ATOM 3380 O O . SER A 1 448 ? -46.537 -16.754 32.643 1.00 81.69 448 SER A O 1
ATOM 3382 N N . VAL A 1 449 ? -46.742 -17.308 30.473 1.00 85.06 449 VAL A N 1
ATOM 3383 C CA . VAL A 1 449 ? -45.572 -18.190 30.444 1.00 85.06 449 VAL A CA 1
ATOM 3384 C C . VAL A 1 449 ? -44.300 -17.382 30.743 1.00 85.06 449 VAL A C 1
ATOM 3386 O O . VAL A 1 449 ? -44.048 -16.374 30.075 1.00 85.06 449 VAL A O 1
ATOM 3389 N N . PRO A 1 450 ? -43.476 -17.791 31.726 1.00 84.81 450 PRO A N 1
ATOM 3390 C CA . PRO A 1 450 ? -42.237 -17.093 32.045 1.00 84.81 450 PRO A CA 1
ATOM 3391 C C . PRO A 1 450 ? -41.214 -17.249 30.918 1.00 84.81 450 PRO A C 1
ATOM 3393 O O . PRO A 1 450 ? -41.064 -18.326 30.334 1.00 84.81 450 PRO A O 1
ATOM 3396 N N . VAL A 1 451 ? -40.483 -16.176 30.628 1.00 85.56 451 VAL A N 1
ATOM 3397 C CA . VAL A 1 451 ? -39.349 -16.183 29.695 1.00 85.56 451 VAL A CA 1
ATOM 3398 C C . VAL A 1 451 ? -38.063 -16.322 30.501 1.00 85.56 451 VAL A C 1
ATOM 3400 O O . VAL A 1 451 ? -37.929 -15.718 31.563 1.00 85.56 451 VAL A O 1
ATOM 3403 N N . SER A 1 452 ? -37.110 -17.118 30.017 1.00 87.06 452 SER A N 1
ATOM 3404 C CA . SER A 1 452 ? -35.808 -17.264 30.666 1.00 87.06 452 SER A CA 1
ATOM 3405 C C . SER A 1 452 ? -34.666 -17.237 29.656 1.00 87.06 452 SER A C 1
ATOM 3407 O O . SER A 1 452 ? -34.722 -17.886 28.608 1.00 87.06 452 SER A O 1
ATOM 3409 N N . PHE A 1 453 ? -33.609 -16.499 29.997 1.00 83.44 453 PHE A N 1
ATOM 3410 C CA . PHE A 1 453 ? -32.363 -16.435 29.230 1.00 83.44 453 PHE A CA 1
ATOM 3411 C C . PHE A 1 453 ? -31.349 -17.513 29.628 1.00 83.44 453 PHE A C 1
ATOM 3413 O O . PHE A 1 453 ? -30.327 -17.647 28.969 1.00 83.44 453 PHE A O 1
ATOM 3420 N N . ARG A 1 454 ? -31.612 -18.302 30.678 1.00 76.75 454 ARG A N 1
ATOM 3421 C CA . ARG A 1 454 ? -30.834 -19.504 31.008 1.00 76.75 454 ARG A CA 1
ATOM 3422 C C . ARG A 1 454 ? -31.792 -20.645 31.286 1.00 76.75 454 ARG A C 1
ATOM 3424 O O . ARG A 1 454 ? -32.490 -20.630 32.291 1.00 76.75 454 ARG A O 1
ATOM 3431 N N . GLY A 1 455 ? -31.820 -21.609 30.367 1.00 72.25 455 GLY A N 1
ATOM 3432 C CA . GLY A 1 455 ? -32.836 -22.657 30.269 1.00 72.25 455 GLY A CA 1
ATOM 3433 C C . GLY A 1 455 ? -33.401 -23.140 31.609 1.00 72.25 455 GLY A C 1
ATOM 3434 O O . GLY A 1 455 ? -32.714 -23.804 32.384 1.00 72.25 455 GLY A O 1
ATOM 3435 N N . ARG A 1 456 ? -34.686 -22.848 31.836 1.00 77.25 456 ARG A N 1
ATOM 3436 C CA . ARG A 1 456 ? -35.480 -23.365 32.953 1.00 77.25 456 ARG A CA 1
ATOM 3437 C C . ARG A 1 456 ? -36.593 -24.268 32.414 1.00 77.25 456 ARG A C 1
ATOM 3439 O O . ARG A 1 456 ? -37.277 -23.879 31.466 1.00 77.25 456 ARG A O 1
ATOM 3446 N N . PRO A 1 457 ? -36.812 -25.460 32.994 1.00 70.69 457 PRO A N 1
ATOM 3447 C CA . PRO A 1 457 ? -37.917 -26.321 32.584 1.00 70.69 457 PRO A CA 1
ATOM 3448 C C . PRO A 1 457 ? -39.264 -25.618 32.819 1.00 70.69 457 PRO A C 1
ATOM 3450 O O . PRO A 1 457 ? -39.551 -25.186 33.934 1.00 70.69 457 PRO A O 1
ATOM 3453 N N . GLY A 1 458 ? -40.076 -25.497 31.763 1.00 73.75 458 GLY A N 1
ATOM 3454 C CA . GLY A 1 458 ? -41.390 -24.833 31.789 1.00 73.75 458 GLY A CA 1
ATOM 3455 C C . GLY A 1 458 ? -41.396 -23.345 31.407 1.00 73.75 458 GLY A C 1
ATOM 3456 O O . GLY A 1 458 ? -42.470 -22.754 31.365 1.00 73.75 458 GLY A O 1
ATOM 3457 N N . ALA A 1 459 ? -40.237 -22.750 31.105 1.00 81.50 459 ALA A N 1
ATOM 3458 C CA . ALA A 1 459 ? -40.112 -21.375 30.615 1.00 81.50 459 ALA A CA 1
ATOM 3459 C C . ALA A 1 459 ? -39.762 -21.338 29.116 1.00 81.50 459 ALA A C 1
ATOM 3461 O O . ALA A 1 459 ? -39.135 -22.263 28.590 1.00 81.50 459 ALA A O 1
ATOM 3462 N N . ILE A 1 460 ? -40.120 -20.251 28.427 1.00 83.38 460 ILE A N 1
ATOM 3463 C CA . ILE A 1 460 ? -39.696 -20.007 27.042 1.00 83.38 460 ILE A CA 1
ATOM 3464 C C . ILE A 1 460 ? -38.196 -19.711 27.052 1.00 83.38 460 ILE A C 1
ATOM 3466 O O . ILE A 1 460 ? -37.750 -18.736 27.658 1.00 83.38 460 ILE A O 1
ATOM 3470 N N . ASN A 1 461 ? -37.417 -20.556 26.375 1.00 84.31 461 ASN A N 1
ATOM 3471 C CA . ASN A 1 461 ? -35.967 -20.425 26.331 1.00 84.31 461 ASN A CA 1
ATOM 3472 C C . ASN A 1 461 ? -35.539 -19.396 25.272 1.00 84.31 461 ASN A C 1
ATOM 3474 O O . ASN A 1 461 ? -35.659 -19.647 24.072 1.00 84.31 461 ASN A O 1
ATOM 3478 N N . ALA A 1 462 ? -35.016 -18.258 25.727 1.00 84.00 462 ALA A N 1
ATOM 3479 C CA . ALA A 1 462 ? -34.498 -17.181 24.886 1.00 84.00 462 ALA A CA 1
ATOM 3480 C C . ALA A 1 462 ? -32.954 -17.113 24.859 1.00 84.00 462 ALA A C 1
ATOM 3482 O O . ALA A 1 462 ? -32.397 -16.162 24.312 1.00 84.00 462 ALA A O 1
ATOM 3483 N N . ASP A 1 463 ? -32.255 -18.112 25.411 1.00 82.88 463 ASP A N 1
ATOM 3484 C CA . ASP A 1 463 ? -30.784 -18.153 25.526 1.00 82.88 463 ASP A CA 1
ATOM 3485 C C . ASP A 1 463 ? -30.072 -17.991 24.168 1.00 82.88 463 ASP A C 1
ATOM 3487 O O . ASP A 1 463 ? -29.098 -17.260 24.037 1.00 82.88 463 ASP A O 1
ATOM 3491 N N . PHE A 1 464 ? -30.619 -18.556 23.087 1.00 80.69 464 PHE A N 1
ATOM 3492 C CA . PHE A 1 464 ? -30.024 -18.447 21.745 1.00 80.69 464 PHE A CA 1
ATOM 3493 C C . PHE A 1 464 ? -30.007 -17.016 21.164 1.00 80.69 464 PHE A C 1
ATOM 3495 O O . PHE A 1 464 ? -29.307 -16.758 20.181 1.00 80.69 464 PHE A O 1
ATOM 3502 N N . LEU A 1 465 ? -30.796 -16.093 21.728 1.00 83.44 465 LEU A N 1
ATOM 3503 C CA . LEU A 1 465 ? -30.811 -14.674 21.352 1.00 83.44 465 LEU A CA 1
ATOM 3504 C C . LEU A 1 465 ? -29.840 -13.835 22.187 1.00 83.44 465 LEU A C 1
ATOM 3506 O O . LEU A 1 465 ? -29.597 -12.674 21.834 1.00 83.44 465 LEU A O 1
ATOM 3510 N N . LEU A 1 466 ? -29.320 -14.397 23.278 1.00 83.12 466 LEU A N 1
ATOM 3511 C CA . LEU A 1 466 ? -28.390 -13.736 24.172 1.00 83.12 466 LEU A CA 1
ATOM 3512 C C . LEU A 1 466 ? -27.002 -13.699 23.530 1.00 83.12 466 LEU A C 1
ATOM 3514 O O . LEU A 1 466 ? -26.386 -14.725 23.248 1.00 83.12 466 LEU A O 1
ATOM 3518 N N . ASP A 1 467 ? -26.490 -12.492 23.308 1.00 77.56 467 ASP A N 1
ATOM 3519 C CA . ASP A 1 467 ? -25.091 -12.305 22.952 1.00 77.56 467 ASP A CA 1
ATOM 3520 C C . ASP A 1 467 ? -24.272 -12.281 24.242 1.00 77.56 467 ASP A C 1
ATOM 3522 O O . ASP A 1 467 ? -24.280 -11.290 24.973 1.00 77.56 467 ASP A O 1
ATOM 3526 N N . THR A 1 468 ? -23.610 -13.393 24.551 1.00 72.75 468 THR A N 1
ATOM 3527 C CA . THR A 1 468 ? -22.725 -13.524 25.717 1.00 72.75 468 THR A CA 1
ATOM 3528 C C . THR A 1 468 ? -21.325 -12.973 25.448 1.00 72.75 468 THR A C 1
ATOM 3530 O O . THR A 1 468 ? -20.580 -12.716 26.386 1.00 72.75 468 THR A O 1
ATOM 3533 N N . SER A 1 469 ? -20.963 -12.714 24.183 1.00 68.94 469 SER A N 1
ATOM 3534 C CA . SER A 1 469 ? -19.636 -12.224 23.780 1.00 68.94 469 SER A CA 1
ATOM 3535 C C . SER A 1 469 ? -19.483 -10.707 23.943 1.00 68.94 469 SER A C 1
ATOM 3537 O O . SER A 1 469 ? -19.082 -9.974 23.036 1.00 68.94 469 SER A O 1
ATOM 3539 N N . VAL A 1 470 ? -19.854 -10.216 25.120 1.00 73.94 470 VAL A N 1
ATOM 3540 C CA . VAL A 1 470 ? -19.872 -8.794 25.436 1.00 73.94 470 VAL A CA 1
ATOM 3541 C C . VAL A 1 470 ? -18.486 -8.328 25.874 1.00 73.94 470 VAL A C 1
ATOM 3543 O O . VAL A 1 470 ? -17.875 -8.906 26.766 1.00 73.94 470 VAL A O 1
ATOM 3546 N N . LEU A 1 471 ? -18.005 -7.241 25.272 1.00 77.12 471 LEU A N 1
ATOM 3547 C CA . LEU A 1 471 ? -16.761 -6.587 25.675 1.00 77.12 471 LEU A CA 1
ATOM 3548 C C . LEU A 1 471 ? -17.015 -5.638 26.848 1.00 77.12 471 LEU A C 1
ATOM 3550 O O . LEU A 1 471 ? -17.865 -4.745 26.742 1.00 77.12 471 LEU A O 1
ATOM 3554 N N . SER A 1 472 ? -16.244 -5.792 27.923 1.00 79.69 472 SER A N 1
ATOM 3555 C CA . SER A 1 472 ? -16.280 -4.921 29.096 1.00 79.69 472 SER A CA 1
ATOM 3556 C C . SER A 1 472 ? -14.952 -4.191 29.323 1.00 79.69 472 SER A C 1
ATOM 3558 O O . SER A 1 472 ? -13.874 -4.668 28.968 1.00 79.69 472 SER A O 1
ATOM 3560 N N . VAL A 1 473 ? -15.044 -2.996 29.902 1.00 81.81 473 VAL A N 1
ATOM 3561 C CA . VAL A 1 473 ? -13.922 -2.178 30.373 1.00 81.81 473 VAL A CA 1
ATOM 3562 C C . VAL A 1 473 ? -14.211 -1.674 31.783 1.00 81.81 473 VAL A C 1
ATOM 3564 O O . VAL A 1 473 ? -15.354 -1.678 32.239 1.00 81.81 473 VAL A O 1
ATOM 3567 N N . VAL A 1 474 ? -13.179 -1.219 32.482 1.00 81.94 474 VAL A N 1
ATOM 3568 C CA . VAL A 1 474 ? -13.299 -0.673 33.838 1.00 81.94 474 VAL A CA 1
ATOM 3569 C C . VAL A 1 474 ? -13.590 0.837 33.749 1.00 81.94 474 VAL A C 1
ATOM 3571 O O . VAL A 1 474 ? -13.151 1.483 32.798 1.00 81.94 474 VAL A O 1
ATOM 3574 N N . PRO A 1 475 ? -14.300 1.450 34.719 1.00 83.81 475 PRO A N 1
ATOM 3575 C CA . PRO A 1 475 ? -14.562 2.895 34.733 1.00 83.81 475 PRO A CA 1
ATOM 3576 C C . PRO A 1 475 ? -13.318 3.782 34.545 1.00 83.81 475 PRO A C 1
ATOM 3578 O O . PRO A 1 475 ? -13.398 4.827 33.907 1.00 83.81 475 PRO A O 1
ATOM 3581 N N . ASP A 1 476 ? -12.164 3.344 35.060 1.00 79.81 476 ASP A N 1
ATOM 3582 C CA . ASP A 1 476 ? -10.891 4.072 34.983 1.00 79.81 476 ASP A CA 1
ATOM 3583 C C . ASP A 1 476 ? -10.182 3.964 33.620 1.00 79.81 476 ASP A C 1
ATOM 3585 O O . ASP A 1 476 ? -9.137 4.587 33.423 1.00 79.81 476 ASP A O 1
ATOM 3589 N N . THR A 1 477 ? -10.710 3.168 32.685 1.00 76.75 477 THR A N 1
ATOM 3590 C CA . THR A 1 477 ? -10.101 2.957 31.371 1.00 76.75 477 THR A CA 1
ATOM 3591 C C . THR A 1 477 ? -10.022 4.276 30.592 1.00 76.75 477 THR A C 1
ATOM 3593 O O . THR A 1 477 ? -11.045 4.949 30.441 1.00 76.75 477 THR A O 1
ATOM 3596 N N . PRO A 1 478 ? -8.846 4.656 30.056 1.00 77.75 478 PRO A N 1
ATOM 3597 C CA . PRO A 1 478 ? -8.713 5.843 29.223 1.00 77.75 478 PRO A CA 1
ATOM 3598 C C . PRO A 1 478 ? -9.632 5.779 28.002 1.00 77.75 478 PRO A C 1
ATOM 3600 O O . PRO A 1 478 ? -9.721 4.748 27.325 1.00 77.75 478 PRO A O 1
ATOM 3603 N N . VAL A 1 479 ? -10.255 6.905 27.655 1.00 78.50 479 VAL A N 1
ATOM 3604 C CA . VAL A 1 479 ? -11.124 7.014 26.472 1.00 78.50 479 VAL A CA 1
ATOM 3605 C C . VAL A 1 479 ? -10.388 6.636 25.181 1.00 78.50 479 VAL A C 1
ATOM 3607 O O . VAL A 1 479 ? -10.999 6.059 24.285 1.00 78.50 479 VAL A O 1
ATOM 3610 N N . ALA A 1 480 ? -9.065 6.825 25.106 1.00 72.38 480 ALA A N 1
ATOM 3611 C CA . ALA A 1 480 ? -8.235 6.369 23.985 1.00 72.38 480 ALA A CA 1
ATOM 3612 C C . ALA A 1 480 ? -8.301 4.844 23.744 1.00 72.38 480 ALA A C 1
ATOM 3614 O O . ALA A 1 480 ? -8.306 4.386 22.598 1.00 72.38 480 ALA A O 1
ATOM 3615 N N . GLN A 1 481 ? -8.402 4.043 24.807 1.00 74.62 481 GLN A N 1
ATOM 3616 C CA . GLN A 1 481 ? -8.536 2.589 24.703 1.00 74.62 481 GLN A CA 1
ATOM 3617 C C . GLN A 1 481 ? -9.969 2.186 24.328 1.00 74.62 481 GLN A C 1
ATOM 3619 O O . GLN A 1 481 ? -10.171 1.301 23.502 1.00 74.62 481 GLN A O 1
ATOM 3624 N N . VAL A 1 482 ? -10.982 2.883 24.850 1.00 78.38 482 VAL A N 1
ATOM 3625 C CA . VAL A 1 482 ? -12.383 2.692 24.426 1.00 78.38 482 VAL A CA 1
ATOM 3626 C C . VAL A 1 482 ? -12.557 3.045 22.942 1.00 78.38 482 VAL A C 1
ATOM 3628 O O . VAL A 1 482 ? -13.209 2.333 22.174 1.00 78.38 482 VAL A O 1
ATOM 3631 N N . HIS A 1 483 ? -11.904 4.117 22.508 1.00 78.06 483 HIS A N 1
ATOM 3632 C CA . HIS A 1 483 ? -11.834 4.540 21.120 1.00 78.06 483 HIS A CA 1
ATOM 3633 C C . HIS A 1 483 ? -11.188 3.468 20.230 1.00 78.06 483 HIS A C 1
ATOM 3635 O O . HIS A 1 483 ? -11.744 3.111 19.184 1.00 78.06 483 HIS A O 1
ATOM 3641 N N . SER A 1 484 ? -10.063 2.886 20.664 1.00 71.44 484 SER A N 1
ATOM 3642 C CA . SER A 1 484 ? -9.393 1.816 19.922 1.00 71.44 484 SER A CA 1
ATOM 3643 C C . SER A 1 484 ? -10.270 0.563 19.805 1.00 71.44 484 SER A C 1
ATOM 3645 O O . SER A 1 484 ? -10.322 -0.027 18.723 1.00 71.44 484 SER A O 1
ATOM 3647 N N . ILE A 1 485 ? -11.047 0.223 20.841 1.00 75.50 485 ILE A N 1
ATOM 3648 C CA . ILE A 1 485 ? -12.054 -0.848 20.807 1.00 75.50 485 ILE A CA 1
ATOM 3649 C C . ILE A 1 485 ? -13.110 -0.574 19.719 1.00 75.50 485 ILE A C 1
ATOM 3651 O O . ILE A 1 485 ? -13.345 -1.421 18.851 1.00 75.50 485 ILE A O 1
ATOM 3655 N N . PHE A 1 486 ? -13.717 0.618 19.693 1.00 78.75 486 PHE A N 1
ATOM 3656 C CA . PHE A 1 486 ? -14.749 0.961 18.700 1.00 78.75 486 PHE A CA 1
ATOM 3657 C C . PHE A 1 486 ? -14.240 1.072 17.258 1.00 78.75 486 PHE A C 1
ATOM 3659 O O . PHE A 1 486 ? -15.023 0.870 16.314 1.00 78.75 486 PHE A O 1
ATOM 3666 N N . ARG A 1 487 ? -12.967 1.435 17.073 1.00 73.06 487 ARG A N 1
ATOM 3667 C CA . ARG A 1 487 ? -12.320 1.533 15.756 1.00 73.06 487 ARG A CA 1
ATOM 3668 C C . ARG A 1 487 ? -11.936 0.154 15.230 1.00 73.06 487 ARG A C 1
ATOM 3670 O O . ARG A 1 487 ? -12.371 -0.218 14.144 1.00 73.06 487 ARG A O 1
ATOM 3677 N N . HIS A 1 488 ? -11.179 -0.613 16.012 1.00 65.06 488 HIS A N 1
ATOM 3678 C CA . HIS A 1 488 ? -10.524 -1.831 15.534 1.00 65.06 488 HIS A CA 1
ATOM 3679 C C . HIS A 1 488 ? -11.412 -3.072 15.655 1.00 65.06 488 HIS A C 1
ATOM 3681 O O . HIS A 1 488 ? -11.465 -3.877 14.721 1.00 65.06 488 HIS A O 1
ATOM 3687 N N . MET A 1 489 ? -12.128 -3.235 16.777 1.00 65.38 489 MET A N 1
ATOM 3688 C CA . MET A 1 489 ? -13.029 -4.384 16.967 1.00 65.38 489 MET A CA 1
ATOM 3689 C C . MET A 1 489 ? -14.383 -4.164 16.290 1.00 65.38 489 MET A C 1
ATOM 3691 O O . MET A 1 489 ? -15.160 -5.099 16.118 1.00 65.38 489 MET A O 1
ATOM 3695 N N . GLY A 1 490 ? -14.689 -2.925 15.889 1.00 63.75 490 GLY A N 1
ATOM 3696 C CA . GLY A 1 490 ? -15.953 -2.591 15.235 1.00 63.75 490 GLY A CA 1
ATOM 3697 C C . GLY A 1 490 ? -17.178 -2.809 16.130 1.00 63.75 490 GLY A C 1
ATOM 3698 O O . GLY A 1 490 ? -18.302 -2.848 15.618 1.00 63.75 490 GLY A O 1
ATOM 3699 N N . GLY A 1 491 ? -16.964 -2.937 17.446 1.00 67.75 491 GLY A N 1
ATOM 3700 C CA . GLY A 1 491 ? -18.018 -3.063 18.442 1.00 67.75 491 GLY A CA 1
ATOM 3701 C C . GLY A 1 491 ? -19.023 -1.918 18.324 1.00 67.75 491 GLY A C 1
ATOM 3702 O O . GLY A 1 491 ? -18.689 -0.795 17.940 1.00 67.75 491 GLY A O 1
ATOM 3703 N N . LYS A 1 492 ? -20.295 -2.201 18.607 1.00 73.25 492 LYS A N 1
ATOM 3704 C CA . LYS A 1 492 ? -21.346 -1.165 18.677 1.00 73.25 492 LYS A CA 1
ATOM 3705 C C . LYS A 1 492 ? -21.551 -0.655 20.102 1.00 73.25 492 LYS A C 1
ATOM 3707 O O . LYS A 1 492 ? -22.102 0.432 20.282 1.00 73.25 492 LYS A O 1
ATOM 3712 N N . LEU A 1 493 ? -21.112 -1.457 21.064 1.00 84.69 493 LEU A N 1
ATOM 3713 C CA . LEU A 1 493 ? -21.384 -1.351 22.482 1.00 84.69 493 LEU A CA 1
ATOM 3714 C C . LEU A 1 493 ? -20.158 -1.838 23.253 1.00 84.69 493 LEU A C 1
ATOM 3716 O O . LEU A 1 493 ? -19.557 -2.832 22.846 1.00 84.69 493 LEU A O 1
ATOM 3720 N N . VAL A 1 494 ? -19.824 -1.154 24.338 1.00 86.12 494 VAL A N 1
ATOM 3721 C CA . VAL A 1 494 ? -18.847 -1.592 25.335 1.00 86.12 494 VAL A CA 1
ATOM 3722 C C . VAL A 1 494 ? -19.489 -1.396 26.700 1.00 86.12 494 VAL A C 1
ATOM 3724 O O . VAL A 1 494 ? -20.076 -0.346 26.961 1.00 86.12 494 VAL A O 1
ATOM 3727 N N . PHE A 1 495 ? -19.410 -2.409 27.550 1.00 86.56 495 PHE A N 1
ATOM 3728 C CA . PHE A 1 495 ? -19.909 -2.328 28.915 1.00 86.56 495 PHE A CA 1
ATOM 3729 C C . PHE A 1 495 ? -18.845 -1.740 29.826 1.00 86.56 495 PHE A C 1
ATOM 3731 O O . PHE A 1 495 ? -17.666 -2.049 29.686 1.00 86.56 495 PHE A O 1
ATOM 3738 N N . VAL A 1 496 ? -19.260 -0.915 30.776 1.00 87.56 496 VAL A N 1
ATOM 3739 C CA . VAL A 1 496 ? -18.394 -0.423 31.839 1.00 87.56 496 VAL A CA 1
ATOM 3740 C C . VAL A 1 496 ? -18.757 -1.175 33.106 1.00 87.56 496 VAL A C 1
ATOM 3742 O O . VAL A 1 496 ? -19.855 -1.016 33.641 1.00 87.56 496 VAL A O 1
ATOM 3745 N N . THR A 1 497 ? -17.845 -2.029 33.562 1.00 84.25 497 THR A N 1
ATOM 3746 C CA . THR A 1 497 ? -18.068 -2.924 34.698 1.00 84.25 497 THR A CA 1
ATOM 3747 C C . THR A 1 497 ? -17.105 -2.635 35.834 1.00 84.25 497 THR A C 1
ATOM 3749 O O . THR A 1 497 ? -15.905 -2.464 35.613 1.00 84.25 497 THR A O 1
ATOM 3752 N N . ARG A 1 498 ? -17.606 -2.650 37.069 1.00 83.00 498 ARG A N 1
ATOM 3753 C CA . ARG A 1 498 ? -16.790 -2.586 38.286 1.00 83.00 498 ARG A CA 1
ATOM 3754 C C . ARG A 1 498 ? -16.993 -3.891 39.048 1.00 83.00 498 ARG A C 1
ATOM 3756 O O . ARG A 1 498 ? -18.113 -4.187 39.438 1.00 83.00 498 ARG A O 1
ATOM 3763 N N . LEU A 1 499 ? -15.925 -4.677 39.214 1.00 74.75 499 LEU A N 1
ATOM 3764 C CA . LEU A 1 499 ? -15.971 -5.991 39.881 1.00 74.75 499 LEU A CA 1
ATOM 3765 C C . LEU A 1 499 ? -17.054 -6.935 39.303 1.00 74.75 499 LEU A C 1
ATOM 3767 O O . LEU A 1 499 ? -17.727 -7.638 40.042 1.00 74.75 499 LEU A O 1
ATOM 3771 N N . GLY A 1 500 ? -17.260 -6.920 37.980 1.00 71.62 500 GLY A N 1
ATOM 3772 C CA . GLY A 1 500 ? -18.258 -7.762 37.296 1.00 71.62 500 GLY A CA 1
ATOM 3773 C C . GLY A 1 500 ? -19.680 -7.199 37.216 1.00 71.62 500 GLY A C 1
ATOM 3774 O O . GLY A 1 500 ? -20.471 -7.687 36.408 1.00 71.62 500 GLY A O 1
ATOM 3775 N N . GLN A 1 501 ? -19.996 -6.147 37.973 1.00 83.31 501 GLN A N 1
ATOM 3776 C CA . GLN A 1 501 ? -21.300 -5.482 37.928 1.00 83.31 501 GLN A CA 1
ATOM 3777 C C . GLN A 1 501 ? -21.325 -4.395 36.852 1.00 83.31 501 GLN A C 1
ATOM 3779 O O . GLN A 1 501 ? -20.359 -3.636 36.721 1.00 83.31 501 GLN A O 1
ATOM 3784 N N . VAL A 1 502 ? -22.416 -4.301 36.083 1.00 85.00 502 VAL A N 1
ATOM 3785 C CA . VAL A 1 502 ? -22.607 -3.211 35.115 1.00 85.00 502 VAL A CA 1
ATOM 3786 C C . VAL A 1 502 ? -22.815 -1.902 35.871 1.00 85.00 502 VAL A C 1
ATOM 3788 O O . VAL A 1 502 ? -23.756 -1.776 36.646 1.00 85.00 502 VAL A O 1
ATOM 3791 N N . VAL A 1 503 ? -21.957 -0.919 35.609 1.00 86.88 503 VAL A N 1
ATOM 3792 C CA . VAL A 1 503 ? -22.104 0.456 36.118 1.00 86.88 503 VAL A CA 1
ATOM 3793 C C . VAL A 1 503 ? -22.590 1.389 35.015 1.00 86.88 503 VAL A C 1
ATOM 3795 O O . VAL A 1 503 ? -23.317 2.338 35.272 1.00 86.88 503 VAL A O 1
ATOM 3798 N N . GLY A 1 504 ? -22.195 1.115 33.773 1.00 88.38 504 GLY A N 1
ATOM 3799 C CA . GLY A 1 504 ? -22.579 1.936 32.639 1.00 88.38 504 GLY A CA 1
ATOM 3800 C C . GLY A 1 504 ? -22.416 1.209 31.317 1.00 88.38 504 GLY A C 1
ATOM 3801 O O . GLY A 1 504 ? -21.802 0.143 31.224 1.00 88.38 504 GLY A O 1
ATOM 3802 N N . ILE A 1 505 ? -22.962 1.802 30.262 1.00 88.62 505 ILE A N 1
ATOM 3803 C CA . ILE A 1 505 ? -22.795 1.315 28.895 1.00 88.62 505 ILE A CA 1
ATOM 3804 C C . ILE A 1 505 ? -22.334 2.464 28.008 1.00 88.62 505 ILE A C 1
ATOM 3806 O O . ILE A 1 505 ? -22.882 3.563 28.036 1.00 88.62 505 ILE A O 1
ATOM 3810 N N . ILE A 1 506 ? -21.343 2.191 27.164 1.00 88.81 506 ILE A N 1
ATOM 3811 C CA . ILE A 1 506 ? -20.876 3.122 26.143 1.00 88.81 506 ILE A CA 1
ATOM 3812 C C . ILE A 1 506 ? -21.341 2.594 24.786 1.00 88.81 506 ILE A C 1
ATOM 3814 O O . ILE A 1 506 ? -20.931 1.527 24.326 1.00 88.81 506 ILE A O 1
ATOM 3818 N N . THR A 1 507 ? -22.216 3.343 24.112 1.00 87.00 507 THR A N 1
ATOM 3819 C CA . THR A 1 507 ? -22.585 3.063 22.714 1.00 87.00 507 THR A CA 1
ATOM 3820 C C . THR A 1 507 ? -21.690 3.865 21.776 1.00 87.00 507 THR A C 1
ATOM 3822 O O . THR A 1 507 ? -21.371 5.015 22.063 1.00 87.00 507 THR A O 1
ATOM 3825 N N . LYS A 1 508 ? -21.356 3.328 20.594 1.00 81.94 508 LYS A N 1
ATOM 3826 C CA . LYS A 1 508 ? -20.529 4.060 19.610 1.00 81.94 508 LYS A CA 1
ATOM 3827 C C . LYS A 1 508 ? -21.115 5.428 19.228 1.00 81.94 508 LYS A C 1
ATOM 3829 O O . LYS A 1 508 ? -20.374 6.373 18.984 1.00 81.94 508 LYS A O 1
ATOM 3834 N N . LYS A 1 509 ? -22.448 5.534 19.164 1.00 79.25 509 LYS A N 1
ATOM 3835 C CA . LYS A 1 509 ? -23.144 6.791 18.846 1.00 79.25 509 LYS A CA 1
ATOM 3836 C C . LYS A 1 509 ? -22.976 7.818 19.968 1.00 79.25 509 LYS A C 1
ATOM 3838 O O . LYS A 1 509 ? -22.658 8.962 19.675 1.00 79.25 509 LYS A O 1
ATOM 3843 N N . HIS A 1 510 ? -23.204 7.408 21.215 1.00 81.88 510 HIS A N 1
ATOM 3844 C CA . HIS A 1 510 ? -23.061 8.292 22.370 1.00 81.88 510 HIS A CA 1
ATOM 3845 C C . HIS A 1 510 ? -21.603 8.709 22.566 1.00 81.88 510 HIS A C 1
ATOM 3847 O O . HIS A 1 510 ? -21.318 9.889 22.706 1.00 81.88 510 HIS A O 1
ATOM 3853 N N . PHE A 1 511 ? -20.680 7.759 22.423 1.00 84.44 511 PHE A N 1
ATOM 3854 C CA . PHE A 1 511 ? -19.245 7.999 22.479 1.00 84.44 511 PHE A CA 1
ATOM 3855 C C . PHE A 1 511 ? -18.786 9.082 21.495 1.00 84.44 511 PHE A C 1
ATOM 3857 O O . PHE A 1 511 ? -18.101 10.017 21.887 1.00 84.44 511 PHE A O 1
ATOM 3864 N N . LEU A 1 512 ? -19.220 8.998 20.232 1.00 78.56 512 LEU A N 1
ATOM 3865 C CA . LEU A 1 512 ? -18.922 10.009 19.211 1.00 78.56 512 LEU A CA 1
ATOM 3866 C C . LEU A 1 512 ? -19.481 11.393 19.557 1.00 78.56 512 LEU A C 1
ATOM 3868 O O . LEU A 1 512 ? -18.829 12.392 19.287 1.00 78.56 512 LEU A O 1
ATOM 3872 N N . HIS A 1 513 ? -20.669 11.445 20.157 1.00 77.00 513 HIS A N 1
ATOM 3873 C CA . HIS A 1 513 ? -21.292 12.699 20.573 1.00 77.00 513 HIS A CA 1
ATOM 3874 C C . HIS A 1 513 ? -20.582 13.331 21.781 1.00 77.00 513 HIS A C 1
ATOM 3876 O O . HIS A 1 513 ? -20.437 14.547 21.856 1.00 77.00 513 HIS A O 1
ATOM 3882 N N . CYS A 1 514 ? -20.140 12.520 22.743 1.00 76.56 514 CYS A N 1
ATOM 3883 C CA . CYS A 1 514 ? -19.341 13.011 23.863 1.00 76.56 514 CYS A CA 1
ATOM 3884 C C . CYS A 1 514 ? -17.976 13.507 23.382 1.00 76.56 514 CYS A C 1
ATOM 3886 O O . CYS A 1 514 ? -17.563 14.591 23.770 1.00 76.56 514 CYS A O 1
ATOM 3888 N N . LEU A 1 515 ? -17.336 12.774 22.467 1.00 72.88 515 LEU A N 1
ATOM 3889 C CA . LEU A 1 515 ? -16.076 13.179 21.845 1.00 72.88 515 LEU A CA 1
ATOM 3890 C C . LEU A 1 515 ? -16.171 14.524 21.123 1.00 72.88 515 LEU A C 1
ATOM 3892 O O . LEU A 1 515 ? -15.314 15.373 21.339 1.00 72.88 515 LEU A O 1
ATOM 3896 N N . SER A 1 516 ? -17.202 14.735 20.295 1.00 67.75 516 SER A N 1
ATOM 3897 C CA . SER A 1 516 ? -17.377 16.018 19.602 1.00 67.75 516 SER A CA 1
ATOM 3898 C C . SER A 1 516 ? -17.550 17.166 20.594 1.00 67.75 516 SER A C 1
ATOM 3900 O O . SER A 1 516 ? -16.923 18.203 20.448 1.00 67.75 516 SER A O 1
ATOM 3902 N N . ARG A 1 517 ? -18.319 16.944 21.666 1.00 66.88 517 ARG A N 1
ATOM 3903 C CA . ARG A 1 517 ? -18.555 17.956 22.700 1.00 66.88 517 ARG A CA 1
ATOM 3904 C C . ARG A 1 517 ? -17.301 18.285 23.516 1.00 66.88 517 ARG A C 1
ATOM 3906 O O . ARG A 1 517 ? -17.110 19.435 23.891 1.00 66.88 517 ARG A O 1
ATOM 3913 N N . SER A 1 518 ? -16.469 17.288 23.816 1.00 62.34 518 SER A N 1
ATOM 3914 C CA . SER A 1 518 ? -15.196 17.500 24.514 1.00 62.34 518 SER A CA 1
ATOM 3915 C C . SER A 1 518 ? -14.197 18.275 23.653 1.00 62.34 518 SER A C 1
ATOM 3917 O O . SER A 1 518 ? -13.509 19.143 24.176 1.00 62.34 518 SER A O 1
ATOM 3919 N N . LEU A 1 519 ? -14.161 18.008 22.342 1.00 58.16 519 LEU A N 1
ATOM 3920 C CA . LEU A 1 519 ? -13.342 18.770 21.394 1.00 58.16 519 LEU A CA 1
ATOM 3921 C C . LEU A 1 519 ? -13.781 20.239 21.314 1.00 58.16 519 LEU A C 1
ATOM 3923 O O . LEU A 1 519 ? -12.930 21.122 21.360 1.00 58.16 519 LEU A O 1
ATOM 3927 N N . ASP A 1 520 ? -15.090 20.509 21.283 1.00 52.81 520 ASP A N 1
ATOM 3928 C CA . ASP A 1 520 ? -15.622 21.882 21.279 1.00 52.81 520 ASP A CA 1
ATOM 3929 C C . ASP A 1 520 ? -15.195 22.668 22.538 1.00 52.81 520 ASP A C 1
ATOM 3931 O O . ASP A 1 520 ? -14.846 23.845 22.461 1.00 52.81 520 ASP A O 1
ATOM 3935 N N . GLN A 1 521 ? -15.153 22.006 23.701 1.00 49.59 521 GLN A N 1
ATOM 3936 C CA . GLN A 1 521 ? -14.752 22.620 24.975 1.00 49.59 521 GLN A CA 1
ATOM 3937 C C . GLN A 1 521 ? -13.244 22.902 25.079 1.00 49.59 521 GLN A C 1
ATOM 3939 O O . GLN A 1 521 ? -12.852 23.881 25.714 1.00 49.59 521 GLN A O 1
ATOM 3944 N N . GLU A 1 522 ? -12.389 22.069 24.477 1.00 49.62 522 GLU A N 1
ATOM 3945 C CA . GLU A 1 522 ? -10.939 22.310 24.444 1.00 49.62 522 GLU A CA 1
ATOM 3946 C C . GLU A 1 522 ? -10.572 23.469 23.504 1.00 49.62 522 GLU A C 1
ATOM 3948 O O . GLU A 1 522 ? -9.688 24.262 23.835 1.00 49.62 522 GLU A O 1
ATOM 3953 N N . VAL A 1 523 ? -11.285 23.621 22.381 1.00 45.16 523 VAL A N 1
ATOM 3954 C CA . VAL A 1 523 ? -11.109 24.756 21.457 1.00 45.16 523 VAL A CA 1
ATOM 3955 C C . VAL A 1 523 ? -11.518 26.074 22.125 1.00 45.16 523 VAL A C 1
ATOM 3957 O O . VAL A 1 523 ? -10.760 27.040 22.078 1.00 45.16 523 VAL A O 1
ATOM 3960 N N . GLU A 1 524 ? -12.644 26.106 22.845 1.00 35.06 524 GLU A N 1
ATOM 3961 C CA . GLU A 1 524 ? -13.068 27.294 23.607 1.00 35.06 524 GLU A CA 1
ATOM 3962 C C . GLU A 1 524 ? -12.120 27.641 24.777 1.00 35.06 524 GLU A C 1
ATOM 3964 O O . GLU A 1 524 ? -12.004 28.806 25.159 1.00 35.06 524 GLU A O 1
ATOM 3969 N N . GLY A 1 525 ? -11.411 26.654 25.339 1.00 31.94 525 GLY A N 1
ATOM 3970 C CA . GLY A 1 525 ? -10.442 26.854 26.423 1.00 31.94 525 GLY A CA 1
ATOM 3971 C C . GLY A 1 525 ? -9.081 27.409 25.980 1.00 31.94 525 GLY A C 1
ATOM 3972 O O . GLY A 1 525 ? -8.386 28.029 26.788 1.00 31.94 525 GLY A O 1
ATOM 3973 N N . LEU A 1 526 ? -8.696 27.215 24.714 1.00 35.38 526 LEU A N 1
ATOM 3974 C CA . LEU A 1 526 ? -7.427 27.695 24.147 1.00 35.38 526 LEU A CA 1
ATOM 3975 C C . LEU A 1 526 ? -7.492 29.153 23.648 1.00 35.38 526 LEU A C 1
ATOM 3977 O O . LEU A 1 526 ? -6.454 29.808 23.557 1.00 35.38 526 LEU A O 1
ATOM 3981 N N . ASP A 1 527 ? -8.692 29.693 23.415 1.00 29.59 527 ASP A N 1
ATOM 3982 C CA . ASP A 1 527 ? -8.913 31.056 22.900 1.00 29.59 527 ASP A CA 1
ATOM 3983 C C . ASP A 1 527 ? -8.996 32.156 23.986 1.00 29.59 527 ASP A C 1
ATOM 3985 O O . ASP A 1 527 ? -9.290 33.318 23.692 1.00 29.59 527 ASP A O 1
ATOM 3989 N N . VAL A 1 528 ? -8.687 31.849 25.253 1.00 33.69 528 VAL A N 1
ATOM 3990 C CA . VAL A 1 528 ? -8.771 32.837 26.352 1.00 33.69 528 VAL A CA 1
ATOM 3991 C C . VAL A 1 528 ? -7.568 33.800 26.418 1.00 33.69 528 VAL A C 1
ATOM 3993 O O . VAL A 1 528 ? -7.679 34.841 27.063 1.00 33.69 528 VAL A O 1
ATOM 3996 N N . ASP A 1 529 ? -6.466 33.566 25.692 1.00 30.22 529 ASP A N 1
ATOM 3997 C CA . ASP A 1 529 ? -5.262 34.416 25.809 1.00 30.22 529 ASP A CA 1
ATOM 3998 C C . ASP A 1 529 ? -4.967 35.394 24.653 1.00 30.22 529 ASP A C 1
ATOM 4000 O O . ASP A 1 529 ? -4.056 36.213 24.796 1.00 30.22 529 ASP A O 1
ATOM 4004 N N . GLN A 1 530 ? -5.739 35.452 23.556 1.00 27.64 530 GLN A N 1
ATOM 4005 C CA . GLN A 1 530 ? -5.571 36.524 22.551 1.00 27.64 530 GLN A CA 1
ATOM 4006 C C . GLN A 1 530 ? -6.880 37.006 21.896 1.00 27.64 530 GLN A C 1
ATOM 4008 O O . GLN A 1 530 ? -7.338 36.473 20.899 1.00 27.64 530 GLN A O 1
ATOM 4013 N N . LYS A 1 531 ? -7.370 38.144 22.413 1.00 23.67 531 LYS A N 1
ATOM 4014 C CA . LYS A 1 531 ? -8.265 39.147 21.793 1.00 23.67 531 LYS A CA 1
ATOM 4015 C C . LYS A 1 531 ? -9.606 38.670 21.207 1.00 23.67 531 LYS A C 1
ATOM 4017 O O . LYS A 1 531 ? -9.714 38.149 20.106 1.00 23.67 531 LYS A O 1
ATOM 4022 N N . SER A 1 532 ? -10.648 39.109 21.904 1.00 23.48 532 SER A N 1
ATOM 4023 C CA . SER A 1 532 ? -12.039 39.202 21.476 1.00 23.48 532 SER A CA 1
ATOM 4024 C C . SER A 1 532 ? -12.256 39.986 20.172 1.00 23.48 532 SER A C 1
ATOM 4026 O O . SER A 1 532 ? -11.787 41.116 20.028 1.00 23.48 532 SER A O 1
ATOM 4028 N N . SER A 1 533 ? -13.057 39.402 19.273 1.00 27.55 533 SER A N 1
ATOM 4029 C CA . SER A 1 533 ? -14.235 39.993 18.603 1.00 27.55 533 SER A CA 1
ATOM 4030 C C . SER A 1 533 ? -14.520 39.233 17.297 1.00 27.55 533 SER A C 1
ATOM 4032 O O . SER A 1 533 ? -13.662 39.203 16.428 1.00 27.55 533 SER A O 1
ATOM 4034 N N . GLU A 1 534 ? -15.745 38.699 17.152 1.00 27.48 534 GLU A N 1
ATOM 4035 C CA . GLU A 1 534 ? -16.364 38.106 15.935 1.00 27.48 534 GLU A CA 1
ATOM 4036 C C . GLU A 1 534 ? -16.439 36.568 15.764 1.00 27.48 534 GLU A C 1
ATOM 4038 O O . GLU A 1 534 ? -16.615 36.106 14.642 1.00 27.48 534 GLU A O 1
ATOM 4043 N N . HIS A 1 535 ? -16.415 35.744 16.822 1.00 28.42 535 HIS A N 1
ATOM 4044 C CA . HIS A 1 535 ? -16.742 34.295 16.710 1.00 28.42 535 HIS A CA 1
ATOM 4045 C C . HIS A 1 535 ? -17.868 33.795 17.643 1.00 28.42 535 HIS A C 1
ATOM 4047 O O . HIS A 1 535 ? -18.088 32.598 17.773 1.00 28.42 535 HIS A O 1
ATOM 4053 N N . SER A 1 536 ? -18.652 34.691 18.257 1.00 26.19 536 SER A N 1
ATOM 4054 C CA . SER A 1 536 ? -19.588 34.330 19.345 1.00 26.19 536 SER A CA 1
ATOM 4055 C C . SER A 1 536 ? -21.088 34.470 19.007 1.00 26.19 536 SER A C 1
ATOM 4057 O O . SER A 1 536 ? -21.885 34.841 19.861 1.00 26.19 536 SER A O 1
ATOM 4059 N N . SER A 1 537 ? -21.527 34.184 17.774 1.00 24.83 537 SER A N 1
ATOM 4060 C CA . SER A 1 537 ? -22.968 34.282 17.436 1.00 24.83 537 SER A CA 1
ATOM 4061 C C . SER A 1 537 ? -23.583 33.123 16.644 1.00 24.83 537 SER A C 1
ATOM 4063 O O . SER A 1 537 ? -24.713 33.265 16.187 1.00 24.83 537 SER A O 1
ATOM 4065 N N . TYR A 1 538 ? -22.917 31.970 16.486 1.00 36.84 538 TYR A N 1
ATOM 4066 C CA . TYR A 1 538 ? -23.341 30.993 15.462 1.00 36.84 538 TYR A CA 1
ATOM 4067 C C . TYR A 1 538 ? -23.742 29.579 15.919 1.00 36.84 538 TYR A C 1
ATOM 4069 O O . TYR A 1 538 ? -24.109 28.770 15.071 1.00 36.84 538 TYR A O 1
ATOM 4077 N N . LEU A 1 539 ? -23.796 29.273 17.223 1.00 32.62 539 LEU A N 1
ATOM 4078 C CA . LEU A 1 539 ? -24.217 27.940 17.710 1.00 32.62 539 LEU A CA 1
ATOM 4079 C C . LEU A 1 539 ? -25.477 27.921 18.596 1.00 32.62 539 LEU A C 1
ATOM 4081 O O . LEU A 1 539 ? -25.972 26.851 18.939 1.00 32.62 539 LEU A O 1
ATOM 4085 N N . GLN A 1 540 ? -26.087 29.075 18.884 1.00 25.27 540 GLN A N 1
ATOM 4086 C CA . GLN A 1 540 ? -27.318 29.141 19.690 1.00 25.27 540 GLN A CA 1
ATOM 4087 C C . GLN A 1 540 ? -28.593 28.683 18.951 1.00 25.27 540 GLN A C 1
ATOM 4089 O O . GLN A 1 540 ? -29.635 28.511 19.579 1.00 25.27 540 GLN A O 1
ATOM 4094 N N . ALA A 1 541 ? -28.529 28.425 17.639 1.00 27.48 541 ALA A N 1
ATOM 4095 C CA . ALA A 1 541 ? -29.698 28.043 16.842 1.00 27.48 541 ALA A CA 1
ATOM 4096 C C . ALA A 1 541 ? -30.068 26.544 16.910 1.00 27.48 541 ALA A C 1
ATOM 4098 O O . ALA A 1 541 ? -31.155 26.182 16.474 1.00 27.48 541 ALA A O 1
ATOM 4099 N N . TYR A 1 542 ? -29.220 25.668 17.469 1.00 29.42 542 TYR A N 1
ATOM 4100 C CA . TYR A 1 542 ? -29.485 24.215 17.500 1.00 29.42 542 TYR A CA 1
ATOM 4101 C C . TYR A 1 542 ? -30.025 23.680 18.840 1.00 29.42 542 TYR A C 1
ATOM 4103 O O . TYR A 1 542 ? -30.410 22.516 18.926 1.00 29.42 542 TYR A O 1
ATOM 4111 N N . CYS A 1 543 ? -30.126 24.520 19.876 1.00 24.89 543 CYS A N 1
ATOM 4112 C CA . CYS A 1 543 ? -30.693 24.130 21.176 1.00 24.89 543 CYS A CA 1
ATOM 4113 C C . CYS A 1 543 ? -32.228 24.245 21.259 1.00 24.89 543 CYS A C 1
ATOM 4115 O O . CYS A 1 543 ? -32.797 23.897 22.292 1.00 24.89 543 CYS A O 1
ATOM 4117 N N . HIS A 1 544 ? -32.918 24.700 20.205 1.00 24.84 544 HIS A N 1
ATOM 4118 C CA . HIS A 1 544 ? -34.356 24.991 20.276 1.00 24.84 544 HIS A CA 1
ATOM 4119 C C . HIS A 1 544 ? -35.313 23.881 19.797 1.00 24.84 544 HIS A C 1
ATOM 4121 O O . HIS A 1 544 ? -36.520 24.075 19.904 1.00 24.84 544 HIS A O 1
ATOM 4127 N N . GLU A 1 545 ? -34.833 22.704 19.369 1.00 27.91 545 GLU A N 1
ATOM 4128 C CA . GLU A 1 545 ? -35.718 21.605 18.912 1.00 27.91 545 GLU A CA 1
ATOM 4129 C C . GLU A 1 545 ? -35.631 20.283 19.700 1.00 27.91 545 GLU A C 1
ATOM 4131 O O . GLU A 1 545 ? -36.316 19.320 19.364 1.00 27.91 545 GLU A O 1
ATOM 4136 N N . THR A 1 546 ? -34.885 20.219 20.807 1.00 25.59 546 THR A N 1
ATOM 4137 C CA . THR A 1 546 ? -34.885 19.030 21.697 1.00 25.59 546 THR A CA 1
ATOM 4138 C C . THR A 1 546 ? -35.249 19.336 23.152 1.00 25.59 546 THR A C 1
ATOM 4140 O O . THR A 1 546 ? -35.019 18.516 24.035 1.00 25.59 546 THR A O 1
ATOM 4143 N N . SER A 1 547 ? -35.859 20.497 23.405 1.00 24.36 547 SER A N 1
ATOM 4144 C CA . SER A 1 547 ? -36.388 20.913 24.711 1.00 24.36 547 SER A CA 1
ATOM 4145 C C . SER A 1 547 ? -37.903 21.118 24.635 1.00 24.36 547 SER A C 1
ATOM 4147 O O . SER A 1 547 ? -38.426 22.219 24.799 1.00 24.36 547 SER A O 1
ATOM 4149 N N . SER A 1 548 ? -38.640 20.058 24.349 1.00 25.80 548 SER A N 1
ATOM 4150 C CA . SER A 1 548 ? -40.067 19.960 24.655 1.00 25.80 548 SER A CA 1
ATOM 4151 C C . SER A 1 548 ? -40.370 18.480 24.743 1.00 25.80 548 SER A C 1
ATOM 4153 O O . SER A 1 548 ? -40.064 17.773 23.797 1.00 25.80 548 SER A O 1
ATOM 4155 N N . TYR A 1 549 ? -40.856 18.029 25.894 1.00 26.42 549 TYR A N 1
ATOM 4156 C CA . TYR A 1 549 ? -41.775 16.907 26.126 1.00 26.42 549 TYR A CA 1
ATOM 4157 C C . TYR A 1 549 ? -41.479 16.297 27.496 1.00 26.42 549 TYR A C 1
ATOM 4159 O O . TYR A 1 549 ? -40.840 15.262 27.644 1.00 26.42 549 TYR A O 1
ATOM 4167 N N . GLY A 1 550 ? -42.006 16.974 28.510 1.00 24.59 550 GLY A N 1
ATOM 4168 C CA . GLY A 1 550 ? -42.450 16.354 29.743 1.00 24.59 550 GLY A CA 1
ATOM 4169 C C . GLY A 1 550 ? -43.732 17.062 30.158 1.00 24.59 550 GLY A C 1
ATOM 4170 O O . GLY A 1 550 ? -43.676 18.261 30.405 1.00 24.59 550 GLY A O 1
ATOM 4171 N N . LEU A 1 551 ? -44.864 16.347 30.145 1.00 24.47 551 LEU A N 1
ATOM 4172 C CA . LEU A 1 551 ? -45.978 16.413 31.110 1.00 24.47 551 LEU A CA 1
ATOM 4173 C C . LEU A 1 551 ? -47.275 15.828 30.528 1.00 24.47 551 LEU A C 1
ATOM 4175 O O . LEU A 1 551 ? -47.641 16.062 29.380 1.00 24.47 551 LEU A O 1
ATOM 4179 N N . LEU A 1 552 ? -47.945 15.050 31.379 1.00 26.38 552 LEU A N 1
ATOM 4180 C CA . LEU A 1 552 ? -49.220 14.374 31.170 1.00 26.38 552 LEU A CA 1
ATOM 4181 C C . LEU A 1 552 ? -50.369 15.329 30.802 1.00 26.38 552 LEU A C 1
ATOM 4183 O O . LEU A 1 552 ? -50.514 16.383 31.414 1.00 26.38 552 LEU A O 1
ATOM 4187 N N . SER A 1 553 ? -51.286 14.868 29.947 1.00 22.94 553 SER A N 1
ATOM 4188 C CA . SER A 1 553 ? -52.741 14.933 30.193 1.00 22.94 553 SER A CA 1
ATOM 4189 C C . SER A 1 553 ? -53.507 14.023 29.219 1.00 22.94 553 SER A C 1
ATOM 4191 O O . SER A 1 553 ? -53.126 13.847 28.066 1.00 22.94 553 SER A O 1
ATOM 4193 N N . SER A 1 554 ? -54.542 13.374 29.747 1.00 22.64 554 SER A N 1
ATOM 4194 C CA . SER A 1 554 ? -55.445 12.412 29.103 1.00 22.64 554 SER A CA 1
ATOM 4195 C C . SER A 1 554 ? -56.738 13.116 28.597 1.00 22.64 554 SER A C 1
ATOM 4197 O O . SER A 1 554 ? -56.774 14.342 28.624 1.00 22.64 554 SER A O 1
ATOM 4199 N N . PRO A 1 555 ? -57.781 12.417 28.095 1.00 36.66 555 PRO A N 1
ATOM 4200 C CA . PRO A 1 555 ? -58.246 12.509 26.705 1.00 36.66 555 PRO A CA 1
ATOM 4201 C C . PRO A 1 555 ? -59.628 13.179 26.531 1.00 36.66 555 PRO A C 1
ATOM 4203 O O . PRO A 1 555 ? -60.459 13.102 27.429 1.00 36.66 555 PRO A O 1
ATOM 4206 N N . GLU A 1 556 ? -59.931 13.711 25.341 1.00 22.81 556 GLU A N 1
ATOM 4207 C CA . GLU A 1 556 ? -61.311 14.045 24.938 1.00 22.81 556 GLU A CA 1
ATOM 4208 C C . GLU A 1 556 ? -61.625 13.606 23.490 1.00 22.81 556 GLU A C 1
ATOM 4210 O O . GLU A 1 556 ? -60.936 13.953 22.535 1.00 22.81 556 GLU A O 1
ATOM 4215 N N . GLU A 1 557 ? -62.638 12.738 23.431 1.00 23.78 557 GLU A N 1
ATOM 4216 C CA . GLU A 1 557 ? -63.716 12.454 22.465 1.00 23.78 557 GLU A CA 1
ATOM 4217 C C . GLU A 1 557 ? -63.652 12.817 20.953 1.00 23.78 557 GLU A C 1
ATOM 4219 O O . GLU A 1 557 ? -63.342 13.918 20.514 1.00 23.78 557 GLU A O 1
ATOM 4224 N N . SER A 1 558 ? -64.090 11.813 20.175 1.00 22.41 558 SER A N 1
ATOM 4225 C CA . SER A 1 558 ? -64.578 11.725 18.774 1.00 22.41 558 SER A CA 1
ATOM 4226 C C . SER A 1 558 ? -65.746 12.698 18.427 1.00 22.41 558 SER A C 1
ATOM 4228 O O . SER A 1 558 ? -66.274 13.255 19.387 1.00 22.41 558 SER A O 1
ATOM 4230 N N . PRO A 1 559 ? -66.283 12.849 17.170 1.00 35.84 559 PRO A N 1
ATOM 4231 C CA . PRO A 1 559 ? -66.422 11.801 16.132 1.00 35.84 559 PRO A CA 1
ATOM 4232 C C . PRO A 1 559 ? -66.430 12.192 14.618 1.00 35.84 559 PRO A C 1
ATOM 4234 O O . PRO A 1 559 ? -66.378 13.353 14.231 1.00 35.84 559 PRO A O 1
ATOM 4237 N N . ASP A 1 560 ? -66.531 11.131 13.798 1.00 23.11 560 ASP A N 1
ATOM 4238 C CA . ASP A 1 560 ? -67.123 10.987 12.449 1.00 23.11 560 ASP A CA 1
ATOM 4239 C C . ASP A 1 560 ? -66.537 11.686 11.202 1.00 23.11 560 ASP A C 1
ATOM 4241 O O . ASP A 1 560 ? -66.655 12.891 11.009 1.00 23.11 560 ASP A O 1
ATOM 4245 N N . ALA A 1 561 ? -66.059 10.876 10.240 1.00 23.11 561 ALA A N 1
ATOM 4246 C CA . ALA A 1 561 ? -66.810 10.551 9.010 1.00 23.11 561 ALA A CA 1
ATOM 4247 C C . ALA A 1 561 ? -65.980 9.687 8.028 1.00 23.11 561 ALA A C 1
ATOM 4249 O O . ALA A 1 561 ? -64.866 10.032 7.639 1.00 23.11 561 ALA A O 1
ATOM 4250 N N . SER A 1 562 ? -66.569 8.577 7.579 1.00 21.78 562 SER A N 1
ATOM 4251 C CA . SER A 1 562 ? -66.203 7.828 6.359 1.00 21.78 562 SER A CA 1
ATOM 4252 C C . SER A 1 562 ? -67.297 8.080 5.294 1.00 21.78 562 SER A C 1
ATOM 4254 O O . SER A 1 562 ? -68.343 8.613 5.681 1.00 21.78 562 SER A O 1
ATOM 4256 N N . PRO A 1 563 ? -67.113 7.779 3.982 1.00 34.56 563 PRO A N 1
ATOM 4257 C CA . PRO A 1 563 ? -67.145 6.382 3.515 1.00 34.56 563 PRO A CA 1
ATOM 4258 C C . PRO A 1 563 ? -66.279 6.015 2.274 1.00 34.56 563 PRO A C 1
ATOM 4260 O O . PRO A 1 563 ? -65.918 6.851 1.455 1.00 34.56 563 PRO A O 1
ATOM 4263 N N . GLU A 1 564 ? -65.995 4.706 2.188 1.00 23.09 564 GLU A N 1
ATOM 4264 C CA . GLU A 1 564 ? -65.993 3.782 1.025 1.00 23.09 564 GLU A CA 1
ATOM 4265 C C . GLU A 1 564 ? -65.304 4.121 -0.322 1.00 23.09 564 GLU A C 1
ATOM 4267 O O . GLU A 1 564 ? -65.585 5.117 -0.974 1.00 23.09 564 GLU A O 1
ATOM 4272 N N . VAL A 1 565 ? -64.495 3.177 -0.841 1.00 23.78 565 VAL A N 1
ATOM 4273 C CA . VAL A 1 565 ? -64.877 2.174 -1.874 1.00 23.78 565 VAL A CA 1
ATOM 4274 C C . VAL A 1 565 ? -63.651 1.300 -2.232 1.00 23.78 565 VAL A C 1
ATOM 4276 O O . VAL A 1 565 ? -62.564 1.793 -2.518 1.00 23.78 565 VAL A O 1
ATOM 4279 N N . SER A 1 566 ? -63.846 -0.023 -2.267 1.00 25.17 566 SER A N 1
ATOM 4280 C CA . SER A 1 566 ? -63.022 -1.004 -3.009 1.00 25.17 566 SER A CA 1
ATOM 4281 C C . SER A 1 566 ? -63.930 -1.686 -4.051 1.00 25.17 566 SER A C 1
ATOM 4283 O O . SER A 1 566 ? -65.150 -1.618 -3.873 1.00 25.17 566 SER A O 1
ATOM 4285 N N . PRO A 1 567 ? -63.423 -2.353 -5.114 1.00 31.14 567 PRO A N 1
ATOM 4286 C CA . PRO A 1 567 ? -63.066 -3.766 -4.938 1.00 31.14 567 PRO A CA 1
ATOM 4287 C C . PRO A 1 567 ? -61.970 -4.344 -5.871 1.00 31.14 567 PRO A C 1
ATOM 4289 O O . PRO A 1 567 ? -61.522 -3.762 -6.852 1.00 31.14 567 PRO A O 1
ATOM 4292 N N . LYS A 1 568 ? -61.587 -5.568 -5.494 1.00 24.17 568 LYS A N 1
ATOM 4293 C CA . LYS A 1 568 ? -60.725 -6.598 -6.105 1.00 24.17 568 LYS A CA 1
ATOM 4294 C C . LYS A 1 568 ? -60.948 -6.860 -7.609 1.00 24.17 568 LYS A C 1
ATOM 4296 O O . LYS A 1 568 ? -62.082 -6.796 -8.069 1.00 24.17 568 LYS A O 1
ATOM 4301 N N . THR A 1 569 ? -59.931 -7.402 -8.300 1.00 23.75 569 THR A N 1
ATOM 4302 C CA . THR A 1 569 ? -60.034 -8.676 -9.065 1.00 23.75 569 THR A CA 1
ATOM 4303 C C . THR A 1 569 ? -58.681 -9.212 -9.566 1.00 23.75 569 THR A C 1
ATOM 4305 O O . THR A 1 569 ? -57.749 -8.468 -9.847 1.00 23.75 569 THR A O 1
ATOM 4308 N N . ASN A 1 570 ? -58.614 -10.548 -9.613 1.00 23.05 570 ASN A N 1
ATOM 4309 C CA . ASN A 1 570 ? -57.532 -11.434 -10.061 1.00 23.05 570 ASN A CA 1
ATOM 4310 C C . ASN A 1 570 ? -57.437 -11.519 -11.596 1.00 23.05 570 ASN A C 1
ATOM 4312 O O . ASN A 1 570 ? -58.376 -11.089 -12.256 1.00 23.05 570 ASN A O 1
ATOM 4316 N N . ILE A 1 571 ? -56.382 -12.193 -12.102 1.00 24.11 571 ILE A N 1
ATOM 4317 C CA . ILE A 1 571 ? -56.275 -13.093 -13.295 1.00 24.11 571 ILE A CA 1
ATOM 4318 C C . ILE A 1 571 ? -54.844 -12.934 -13.869 1.00 24.11 571 ILE A C 1
ATOM 4320 O O . ILE A 1 571 ? -54.397 -11.811 -14.041 1.00 24.11 571 ILE A O 1
ATOM 4324 N N . THR A 1 572 ? -54.003 -13.923 -14.193 1.00 24.09 572 THR A N 1
ATOM 4325 C CA . THR A 1 572 ? -53.979 -15.399 -14.140 1.00 24.09 572 THR A CA 1
ATOM 4326 C C . THR A 1 572 ? -52.530 -15.830 -14.423 1.00 24.09 572 THR A C 1
ATOM 4328 O O . THR A 1 572 ? -51.867 -15.241 -15.275 1.00 24.09 572 THR A O 1
ATOM 4331 N N . ARG A 1 573 ? -52.059 -16.899 -13.767 1.00 24.75 573 ARG A N 1
ATOM 4332 C CA . ARG A 1 573 ? -50.900 -17.693 -14.211 1.00 24.75 573 ARG A CA 1
ATOM 4333 C C . ARG A 1 573 ? -51.272 -18.447 -15.490 1.00 24.75 573 ARG A C 1
ATOM 4335 O O . ARG A 1 573 ? -52.280 -19.147 -15.491 1.00 24.75 573 ARG A O 1
ATOM 4342 N N . ALA A 1 574 ? -50.435 -18.360 -16.520 1.00 23.70 574 ALA A N 1
ATOM 4343 C CA . ALA A 1 574 ? -50.474 -19.255 -17.671 1.00 23.70 574 ALA A CA 1
ATOM 4344 C C . ALA A 1 574 ? -49.287 -20.222 -17.601 1.00 23.70 574 ALA A C 1
ATOM 4346 O O . ALA A 1 574 ? -48.126 -19.819 -17.541 1.00 23.70 574 ALA A O 1
ATOM 4347 N N . SER A 1 575 ? -49.628 -21.503 -17.563 1.00 23.31 575 SER A N 1
ATOM 4348 C CA . SER A 1 575 ? -48.747 -22.661 -17.610 1.00 23.31 575 SER A CA 1
ATOM 4349 C C . SER A 1 575 ? -48.253 -22.894 -19.040 1.00 23.31 575 SER A C 1
ATOM 4351 O O . SER A 1 575 ? -49.066 -22.896 -19.961 1.00 23.31 575 SER A O 1
ATOM 4353 N N . VAL A 1 576 ? -46.964 -23.189 -19.226 1.00 24.23 576 VAL A N 1
ATOM 4354 C CA . VAL A 1 576 ? -46.466 -23.900 -20.416 1.00 24.23 576 VAL A CA 1
ATOM 4355 C C . VAL A 1 576 ? -45.515 -24.995 -19.947 1.00 24.23 576 VAL A C 1
ATOM 4357 O O . VAL A 1 576 ? -44.572 -24.750 -19.198 1.00 24.23 576 VAL A O 1
ATOM 4360 N N . SER A 1 577 ? -45.821 -26.219 -20.358 1.00 21.33 577 SER A N 1
ATOM 4361 C CA . SER A 1 577 ? -45.163 -27.464 -19.982 1.00 21.33 577 SER A CA 1
ATOM 4362 C C . SER A 1 577 ? -44.591 -28.175 -21.213 1.00 21.33 577 SER A C 1
ATOM 4364 O O . SER A 1 577 ? -45.252 -28.183 -22.248 1.00 21.33 577 SER A O 1
ATOM 4366 N N . PHE A 1 578 ? -43.461 -28.871 -21.007 1.00 23.28 578 PHE A N 1
ATOM 4367 C CA . PHE A 1 578 ? -42.760 -29.833 -21.888 1.00 23.28 578 PHE A CA 1
ATOM 4368 C C . PHE A 1 578 ? -42.002 -29.221 -23.085 1.00 23.28 578 PHE A C 1
ATOM 4370 O O . PHE A 1 578 ? -42.499 -28.328 -23.750 1.00 23.28 578 PHE A O 1
ATOM 4377 N N . ILE A 1 579 ? -40.753 -29.607 -23.396 1.00 23.19 579 ILE A N 1
ATOM 4378 C CA . ILE A 1 579 ? -40.254 -30.965 -23.689 1.00 23.19 579 ILE A CA 1
ATOM 4379 C C . ILE A 1 579 ? -38.787 -31.133 -23.223 1.00 23.19 579 ILE A C 1
ATOM 4381 O O . ILE A 1 579 ? -37.917 -30.339 -23.575 1.00 23.19 579 ILE A O 1
ATOM 4385 N N . ARG A 1 580 ? -38.497 -32.210 -22.473 1.00 23.42 580 ARG A N 1
ATOM 4386 C CA . ARG A 1 580 ? -37.137 -32.743 -22.260 1.00 23.42 580 ARG A CA 1
ATOM 4387 C C . ARG A 1 580 ? -36.740 -33.566 -23.487 1.00 23.42 580 ARG A C 1
ATOM 4389 O O . ARG A 1 580 ? -37.351 -34.602 -23.728 1.00 23.42 580 ARG A O 1
ATOM 4396 N N . HIS A 1 581 ? -35.691 -33.152 -24.193 1.00 24.53 581 HIS A N 1
ATOM 4397 C CA . HIS A 1 581 ? -34.930 -34.026 -25.084 1.00 24.53 581 HIS A CA 1
ATOM 4398 C C . HIS A 1 581 ? -33.557 -34.301 -24.470 1.00 24.53 581 HIS A C 1
ATOM 4400 O O . HIS A 1 581 ? -32.788 -33.395 -24.165 1.00 24.53 581 HIS A O 1
ATOM 4406 N N . SER A 1 582 ? -33.295 -35.586 -24.269 1.00 25.42 582 SER A N 1
ATOM 4407 C CA . SER A 1 582 ? -32.016 -36.182 -23.910 1.00 25.42 582 SER A CA 1
ATOM 4408 C C . SER A 1 582 ? -31.030 -36.114 -25.080 1.00 25.42 582 SER A C 1
ATOM 4410 O O . SER A 1 582 ? -31.321 -36.658 -26.145 1.00 25.42 582 SER A O 1
ATOM 4412 N N . LEU A 1 583 ? -29.849 -35.535 -24.856 1.00 24.03 583 LEU A N 1
ATOM 4413 C CA . LEU A 1 583 ? -28.641 -35.731 -25.668 1.00 24.03 583 LEU A CA 1
ATOM 4414 C C . LEU A 1 583 ? -27.438 -35.903 -24.717 1.00 24.03 583 LEU A C 1
ATOM 4416 O O . LEU A 1 583 ? -27.374 -35.200 -23.708 1.00 24.03 583 LEU A O 1
ATOM 4420 N N . PRO A 1 584 ? -26.510 -36.843 -24.983 1.00 24.36 584 PRO A N 1
ATOM 4421 C CA . PRO A 1 584 ? -25.444 -37.196 -24.054 1.00 24.36 584 PRO A CA 1
ATOM 4422 C C . PRO A 1 584 ? -24.203 -36.328 -24.299 1.00 24.36 584 PRO A C 1
ATOM 4424 O O . PRO A 1 584 ? -23.515 -36.487 -25.306 1.00 24.36 584 PRO A O 1
ATOM 4427 N N . SER A 1 585 ? -23.869 -35.436 -23.369 1.00 24.75 585 SER A N 1
ATOM 4428 C CA . SER A 1 585 ? -22.547 -34.806 -23.322 1.00 24.75 585 SER A CA 1
ATOM 4429 C C . SER A 1 585 ? -21.590 -35.713 -22.549 1.00 24.75 585 SER A C 1
ATOM 4431 O O . SER A 1 585 ? -21.715 -35.889 -21.340 1.00 24.75 585 SER A O 1
ATOM 4433 N N . ARG A 1 586 ? -20.636 -36.316 -23.268 1.00 25.34 586 ARG A N 1
ATOM 4434 C CA . ARG A 1 586 ? -19.452 -36.966 -22.695 1.00 25.34 586 ARG A CA 1
ATOM 4435 C C . ARG A 1 586 ? -18.643 -35.919 -21.924 1.00 25.34 586 ARG A C 1
ATOM 4437 O O . ARG A 1 586 ? -17.928 -35.131 -22.536 1.00 25.34 586 ARG A O 1
ATOM 4444 N N . GLU A 1 587 ? -18.749 -35.918 -20.601 1.00 27.94 587 GLU A N 1
ATOM 4445 C CA . GLU A 1 587 ? -17.822 -35.189 -19.738 1.00 27.94 587 GLU A CA 1
ATOM 4446 C C . GLU A 1 587 ? -16.458 -35.889 -19.745 1.00 27.94 587 GLU A C 1
ATOM 4448 O O . GLU A 1 587 ? -16.316 -37.061 -19.390 1.00 27.94 587 GLU A O 1
ATOM 4453 N N . PHE A 1 588 ? -15.443 -35.150 -20.185 1.00 27.89 588 PHE A N 1
ATOM 4454 C CA . PHE A 1 588 ? -14.035 -35.495 -20.042 1.00 27.89 588 PHE A CA 1
ATOM 4455 C C . PHE A 1 588 ? -13.671 -35.351 -18.554 1.00 27.89 588 PHE A C 1
ATOM 4457 O O . PHE A 1 588 ? -13.660 -34.252 -18.003 1.00 27.89 588 PHE A O 1
ATOM 4464 N N . SER A 1 589 ? -13.445 -36.470 -17.867 1.00 29.30 589 SER A N 1
ATOM 4465 C CA . SER A 1 589 ? -13.352 -36.518 -16.405 1.00 29.30 589 SER A CA 1
ATOM 4466 C C . SER A 1 589 ? -12.024 -35.956 -15.860 1.00 29.30 589 SER A C 1
ATOM 4468 O O . SER A 1 589 ? -11.019 -36.671 -15.817 1.00 29.30 589 SER A O 1
ATOM 4470 N N . LEU A 1 590 ? -12.045 -34.729 -15.323 1.00 33.50 590 LEU A N 1
ATOM 4471 C CA . LEU A 1 590 ? -11.043 -34.228 -14.358 1.00 33.50 590 LEU A CA 1
ATOM 4472 C C . LEU A 1 590 ? -10.946 -35.131 -13.107 1.00 33.50 590 LEU A C 1
ATOM 4474 O O . LEU A 1 590 ? -9.907 -35.208 -12.451 1.00 33.50 590 LEU A O 1
ATOM 4478 N N . GLU A 1 591 ? -12.017 -35.871 -12.816 1.00 31.62 591 GLU A N 1
ATOM 4479 C CA . GLU A 1 591 ? -12.139 -36.779 -11.674 1.00 31.62 591 GLU A CA 1
ATOM 4480 C C . GLU A 1 591 ? -11.140 -37.950 -11.729 1.00 31.62 591 GLU A C 1
ATOM 4482 O O . GLU A 1 591 ? -10.591 -38.350 -10.703 1.00 31.62 591 GLU A O 1
ATOM 4487 N N . ASN A 1 592 ? -10.813 -38.457 -12.924 1.00 30.88 592 ASN A N 1
ATOM 4488 C CA . ASN A 1 592 ? -9.851 -39.556 -13.075 1.00 30.88 592 ASN A CA 1
ATOM 4489 C C . ASN A 1 592 ? -8.396 -39.095 -12.904 1.00 30.88 592 ASN A C 1
ATOM 4491 O O . ASN A 1 592 ? -7.576 -39.843 -12.368 1.00 30.88 592 ASN A O 1
ATOM 4495 N N . MET A 1 593 ? -8.079 -37.851 -13.281 1.00 33.75 593 MET A N 1
ATOM 4496 C CA . MET A 1 593 ? -6.762 -37.253 -13.027 1.00 33.75 593 MET A CA 1
ATOM 4497 C C . MET A 1 593 ? -6.581 -36.976 -11.525 1.00 33.75 593 MET A C 1
ATOM 4499 O O . MET A 1 593 ? -5.545 -37.305 -10.946 1.00 33.75 593 MET A O 1
ATOM 4503 N N . ARG A 1 594 ? -7.646 -36.498 -10.866 1.00 33.88 594 ARG A N 1
ATOM 4504 C CA . ARG A 1 594 ? -7.713 -36.267 -9.416 1.00 33.88 594 ARG A CA 1
ATOM 4505 C C . ARG A 1 594 ? -7.564 -37.557 -8.607 1.00 33.88 594 ARG A C 1
ATOM 4507 O O . ARG A 1 594 ? -6.769 -37.609 -7.673 1.00 33.88 594 ARG A O 1
ATOM 4514 N N . GLN A 1 595 ? -8.272 -38.624 -8.982 1.00 32.38 595 GLN A N 1
ATOM 4515 C CA . GLN A 1 595 ? -8.152 -39.918 -8.304 1.00 32.38 595 GLN A CA 1
ATOM 4516 C C . GLN A 1 595 ? -6.799 -40.594 -8.557 1.00 32.38 595 GLN A C 1
ATOM 4518 O O . GLN A 1 595 ? -6.301 -41.290 -7.674 1.00 32.38 595 GLN A O 1
ATOM 4523 N N . SER A 1 596 ? -6.173 -40.359 -9.714 1.00 32.72 596 SER A N 1
ATOM 4524 C CA . SER A 1 596 ? -4.836 -40.886 -10.017 1.00 32.72 596 SER A CA 1
ATOM 4525 C C . SER A 1 596 ? -3.738 -40.157 -9.235 1.00 32.72 596 SER A C 1
ATOM 4527 O O . SER A 1 596 ? -2.865 -40.819 -8.679 1.00 32.72 596 SER A O 1
ATOM 4529 N N . ALA A 1 597 ? -3.829 -38.830 -9.081 1.00 32.47 597 ALA A N 1
ATOM 4530 C CA . ALA A 1 597 ? -2.913 -38.048 -8.242 1.00 32.47 597 ALA A CA 1
ATOM 4531 C C . ALA A 1 597 ? -3.034 -38.414 -6.750 1.00 32.47 597 ALA A C 1
ATOM 4533 O O . ALA A 1 597 ? -2.030 -38.601 -6.065 1.00 32.47 597 ALA A O 1
ATOM 4534 N N . VAL A 1 598 ? -4.262 -38.618 -6.255 1.00 34.59 598 VAL A N 1
ATOM 4535 C CA . VAL A 1 598 ? -4.511 -39.049 -4.867 1.00 34.59 598 VAL A CA 1
ATOM 4536 C C . VAL A 1 598 ? -4.075 -40.501 -4.627 1.00 34.59 598 VAL A C 1
ATOM 4538 O O . VAL A 1 598 ? -3.593 -40.819 -3.541 1.00 34.59 598 VAL A O 1
ATOM 4541 N N . ARG A 1 599 ? -4.188 -41.397 -5.620 1.00 28.58 599 ARG A N 1
ATOM 4542 C CA . ARG A 1 599 ? -3.657 -42.771 -5.515 1.00 28.58 599 ARG A CA 1
ATOM 4543 C C . ARG A 1 599 ? -2.130 -42.808 -5.562 1.00 28.58 599 ARG A C 1
ATOM 4545 O O . ARG A 1 599 ? -1.556 -43.558 -4.780 1.00 28.58 599 ARG A O 1
ATOM 4552 N N . ALA A 1 600 ? -1.490 -41.968 -6.378 1.00 33.03 600 ALA A N 1
ATOM 4553 C CA . ALA A 1 600 ? -0.032 -41.825 -6.403 1.00 33.03 600 ALA A CA 1
ATOM 4554 C C . ALA A 1 600 ? 0.524 -41.286 -5.069 1.00 33.03 600 ALA A C 1
ATOM 4556 O O . ALA A 1 600 ? 1.561 -41.750 -4.602 1.00 33.03 600 ALA A O 1
ATOM 4557 N N . LEU A 1 601 ? -0.206 -40.379 -4.405 1.00 33.38 601 LEU A N 1
ATOM 4558 C CA . LEU A 1 601 ? 0.124 -39.875 -3.063 1.00 33.38 601 LEU A CA 1
ATOM 4559 C C . LEU A 1 601 ? -0.095 -40.913 -1.944 1.00 33.38 601 LEU A C 1
ATOM 4561 O O . LEU A 1 601 ? 0.564 -40.837 -0.911 1.00 33.38 601 LEU A O 1
ATOM 4565 N N . LYS A 1 602 ? -0.986 -41.896 -2.139 1.00 27.64 602 LYS A N 1
ATOM 4566 C CA . LYS A 1 602 ? -1.277 -42.958 -1.154 1.00 27.64 602 LYS A CA 1
ATOM 4567 C C . LYS A 1 602 ? -0.401 -44.210 -1.290 1.00 27.64 602 LYS A C 1
ATOM 4569 O O . LYS A 1 602 ? -0.353 -44.995 -0.348 1.00 27.64 602 LYS A O 1
ATOM 4574 N N . SER A 1 603 ? 0.269 -44.429 -2.424 1.00 24.38 603 SER A N 1
ATOM 4575 C CA . SER A 1 603 ? 1.022 -45.668 -2.695 1.00 24.38 603 SER A CA 1
ATOM 4576 C C . SER A 1 603 ? 2.504 -45.643 -2.301 1.00 24.38 603 SER A C 1
ATOM 4578 O O . SER A 1 603 ? 3.174 -46.664 -2.442 1.00 24.38 603 SER A O 1
ATOM 4580 N N . CYS A 1 604 ? 3.036 -44.526 -1.801 1.00 23.34 604 CYS A N 1
ATOM 4581 C CA . CYS A 1 604 ? 4.402 -44.484 -1.274 1.00 23.34 604 CYS A CA 1
ATOM 4582 C C . CYS A 1 604 ? 4.397 -44.796 0.230 1.00 23.34 604 CYS A C 1
ATOM 4584 O O . CYS A 1 604 ? 3.604 -44.203 0.964 1.00 23.34 604 CYS A O 1
ATOM 4586 N N . PRO A 1 605 ? 5.266 -45.699 0.724 1.00 26.70 605 PRO A N 1
ATOM 4587 C CA . PRO A 1 605 ? 5.302 -46.045 2.132 1.00 26.70 605 PRO A CA 1
ATOM 4588 C C . PRO A 1 605 ? 5.836 -44.839 2.908 1.00 26.70 605 PRO A C 1
ATOM 4590 O O . PRO A 1 605 ? 7.042 -44.623 3.009 1.00 26.70 605 PRO A O 1
ATOM 4593 N N . VAL A 1 606 ? 4.931 -44.041 3.473 1.00 25.50 606 VAL A N 1
ATOM 4594 C CA . VAL A 1 606 ? 5.257 -43.183 4.607 1.00 25.50 606 VAL A CA 1
ATOM 4595 C C . VAL A 1 606 ? 5.645 -44.143 5.721 1.00 25.50 606 VAL A C 1
ATOM 4597 O O . VAL A 1 606 ? 4.796 -44.803 6.317 1.00 25.50 606 VAL A O 1
ATOM 4600 N N . VAL A 1 607 ? 6.954 -44.301 5.921 1.00 24.98 607 VAL A N 1
ATOM 4601 C CA . VAL A 1 607 ? 7.525 -45.093 7.005 1.00 24.98 607 VAL A CA 1
ATOM 4602 C C . VAL A 1 607 ? 6.913 -44.579 8.301 1.00 24.98 607 VAL A C 1
ATOM 4604 O O . VAL A 1 607 ? 7.232 -43.487 8.768 1.00 24.98 607 VAL A O 1
ATOM 4607 N N . ALA A 1 608 ? 6.004 -45.372 8.863 1.00 23.80 608 ALA A N 1
ATOM 4608 C CA . ALA A 1 608 ? 5.548 -45.235 10.228 1.00 23.80 608 ALA A CA 1
ATOM 4609 C C . ALA A 1 608 ? 6.776 -45.393 11.130 1.00 23.80 608 ALA A C 1
ATOM 4611 O O . ALA A 1 608 ? 7.189 -46.504 11.468 1.00 23.80 608 ALA A O 1
ATOM 4612 N N . THR A 1 609 ? 7.409 -44.282 11.498 1.00 23.06 609 THR A N 1
ATOM 4613 C CA . THR A 1 609 ? 8.393 -44.292 12.569 1.00 23.06 609 THR A CA 1
ATOM 4614 C C . THR A 1 609 ? 7.637 -44.566 13.857 1.00 23.06 609 THR A C 1
ATOM 4616 O O . THR A 1 609 ? 7.001 -43.681 14.430 1.00 23.06 609 THR A O 1
ATOM 4619 N N . ARG A 1 610 ? 7.704 -45.829 14.294 1.00 21.00 610 ARG A N 1
ATOM 4620 C CA . ARG A 1 610 ? 7.640 -46.220 15.704 1.00 21.00 610 ARG A CA 1
ATOM 4621 C C . ARG A 1 610 ? 8.304 -45.112 16.519 1.00 21.00 610 ARG A C 1
ATOM 4623 O O . ARG A 1 610 ? 9.478 -44.822 16.303 1.00 21.00 610 ARG A O 1
ATOM 4630 N N . SER A 1 611 ? 7.545 -44.502 17.420 1.00 23.14 611 SER A N 1
ATOM 4631 C CA . SER A 1 611 ? 8.042 -43.558 18.410 1.00 23.14 611 SER A CA 1
ATOM 4632 C C . SER A 1 611 ? 9.097 -44.250 19.276 1.00 23.14 611 SER A C 1
ATOM 4634 O O . SER A 1 611 ? 8.783 -44.855 20.302 1.00 23.14 611 SER A O 1
ATOM 4636 N N . GLN A 1 612 ? 10.360 -44.200 18.865 1.00 21.58 612 GLN A N 1
ATOM 4637 C CA . GLN A 1 612 ? 11.441 -44.291 19.827 1.00 21.58 612 GLN A CA 1
ATOM 4638 C C . GLN A 1 612 ? 11.498 -42.937 20.522 1.00 21.58 612 GLN A C 1
ATOM 4640 O O . GLN A 1 612 ? 11.861 -41.943 19.912 1.00 21.58 612 GLN A O 1
ATOM 4645 N N . SER A 1 613 ? 11.006 -42.934 21.762 1.00 25.25 613 SER A N 1
ATOM 4646 C CA . SER A 1 613 ? 11.396 -42.074 22.882 1.00 25.25 613 SER A CA 1
ATOM 4647 C C . SER A 1 613 ? 12.512 -41.060 22.562 1.00 25.25 613 SER A C 1
ATOM 4649 O O . SER A 1 613 ? 13.667 -41.243 22.931 1.00 25.25 613 SER A O 1
ATOM 4651 N N . GLU A 1 614 ? 12.164 -39.959 21.899 1.00 25.92 614 GLU A N 1
ATOM 4652 C CA . GLU A 1 614 ? 12.898 -38.707 22.042 1.00 25.92 614 GLU A CA 1
ATOM 4653 C C . GLU A 1 614 ? 12.203 -37.912 23.144 1.00 25.92 614 GLU A C 1
ATOM 4655 O O . GLU A 1 614 ? 10.985 -37.725 23.128 1.00 25.92 614 GLU A O 1
ATOM 4660 N N . ASN A 1 615 ? 12.985 -37.491 24.138 1.00 24.84 615 ASN A N 1
ATOM 4661 C CA . ASN A 1 615 ? 12.517 -36.747 25.300 1.00 24.84 615 ASN A CA 1
ATOM 4662 C C . ASN A 1 615 ? 11.632 -35.549 24.883 1.00 24.84 615 ASN A C 1
ATOM 4664 O O . ASN A 1 615 ? 12.150 -34.603 24.279 1.00 24.84 615 ASN A O 1
ATOM 4668 N N . PRO A 1 616 ? 10.344 -35.492 25.281 1.00 26.69 616 PRO A N 1
ATOM 4669 C CA . PRO A 1 616 ? 9.480 -34.331 25.031 1.00 26.69 616 PRO A CA 1
ATOM 4670 C C . PRO A 1 616 ? 10.002 -33.026 25.671 1.00 26.69 616 PRO A C 1
ATOM 4672 O O . PRO A 1 616 ? 9.566 -31.934 25.303 1.00 26.69 616 PRO A O 1
ATOM 4675 N N . GLY A 1 617 ? 10.988 -33.110 26.574 1.00 24.02 617 GLY A N 1
ATOM 4676 C CA . GLY A 1 617 ? 11.654 -31.956 27.186 1.00 24.02 617 GLY A CA 1
ATOM 4677 C C . GLY A 1 617 ? 12.448 -31.071 26.212 1.00 24.02 617 GLY A C 1
ATOM 4678 O O . GLY A 1 617 ? 12.534 -29.867 26.431 1.00 24.02 617 GLY A O 1
ATOM 4679 N N . GLY A 1 618 ? 12.974 -31.612 25.103 1.00 25.48 618 GLY A N 1
ATOM 4680 C CA . GLY A 1 618 ? 13.806 -30.839 24.165 1.00 25.48 618 GLY A CA 1
ATOM 4681 C C . GLY A 1 618 ? 13.027 -29.838 23.300 1.00 25.48 618 GLY A C 1
ATOM 4682 O O . GLY A 1 618 ? 13.529 -28.753 23.005 1.00 25.48 618 GLY A O 1
ATOM 4683 N N . ARG A 1 619 ? 11.782 -30.172 22.924 1.00 26.72 619 ARG A N 1
ATOM 4684 C CA . ARG A 1 619 ? 10.870 -29.242 22.230 1.00 26.72 619 ARG A CA 1
ATOM 4685 C C . ARG A 1 619 ? 10.299 -28.206 23.195 1.00 26.72 619 ARG A C 1
ATOM 4687 O O . ARG A 1 619 ? 10.353 -27.020 22.884 1.00 26.72 619 ARG A O 1
ATOM 4694 N N . LYS A 1 620 ? 9.857 -28.621 24.391 1.00 27.70 620 LYS A N 1
ATOM 4695 C CA . LYS A 1 620 ? 9.371 -27.693 25.430 1.00 27.70 620 LYS A CA 1
ATOM 4696 C C . LYS A 1 620 ? 10.423 -26.636 25.812 1.00 27.70 620 LYS A C 1
ATOM 4698 O O . LYS A 1 620 ? 10.072 -25.467 25.920 1.00 27.70 620 LYS A O 1
ATOM 4703 N N . ALA A 1 621 ? 11.706 -27.008 25.895 1.00 27.34 621 ALA A N 1
ATOM 4704 C CA . ALA A 1 621 ? 12.802 -26.086 26.222 1.00 27.34 621 ALA A CA 1
ATOM 4705 C C . ALA A 1 621 ? 13.110 -25.025 25.140 1.00 27.34 621 ALA A C 1
ATOM 4707 O O . ALA A 1 621 ? 13.614 -23.952 25.457 1.00 27.34 621 ALA A O 1
ATOM 4708 N N . ARG A 1 622 ? 12.821 -25.294 23.855 1.00 33.09 622 ARG A N 1
ATOM 4709 C CA . ARG A 1 622 ? 13.008 -24.299 22.777 1.00 33.09 622 ARG A CA 1
ATOM 4710 C C . ARG A 1 622 ? 11.861 -23.294 22.711 1.00 33.09 622 ARG A C 1
ATOM 4712 O O . ARG A 1 622 ? 12.106 -22.117 22.471 1.00 33.09 622 ARG A O 1
ATOM 4719 N N . HIS A 1 623 ? 10.633 -23.740 22.970 1.00 36.25 623 HIS A N 1
ATOM 4720 C CA . HIS A 1 623 ? 9.475 -22.849 23.051 1.00 36.25 623 HIS A CA 1
ATOM 4721 C C . HIS A 1 623 ? 9.463 -22.027 24.350 1.00 36.25 623 HIS A C 1
ATOM 4723 O O . HIS A 1 623 ? 8.963 -20.904 24.347 1.00 36.25 623 HIS A O 1
ATOM 4729 N N . SER A 1 624 ? 10.030 -22.527 25.457 1.00 37.72 624 SER A N 1
ATOM 4730 C CA . SER A 1 624 ? 10.074 -21.790 26.729 1.00 37.72 624 SER A CA 1
ATOM 4731 C C . SER A 1 624 ? 10.965 -20.539 26.678 1.00 37.72 624 SER A C 1
ATOM 4733 O O . SER A 1 624 ? 10.610 -19.555 27.318 1.00 37.72 624 SER A O 1
ATOM 4735 N N . ALA A 1 625 ? 12.014 -20.511 25.847 1.00 33.25 625 ALA A N 1
ATOM 4736 C CA . ALA A 1 625 ? 12.966 -19.395 25.759 1.00 33.25 625 ALA A CA 1
ATOM 4737 C C . ALA A 1 625 ? 12.432 -18.120 25.067 1.00 33.25 625 ALA A C 1
ATOM 4739 O O . ALA A 1 625 ? 12.960 -17.037 25.298 1.00 33.25 625 ALA A O 1
ATOM 4740 N N . ILE A 1 626 ? 11.395 -18.223 24.225 1.00 43.16 626 ILE A N 1
ATOM 4741 C CA . ILE A 1 626 ? 10.876 -17.083 23.447 1.00 43.16 626 ILE A CA 1
ATOM 4742 C C . ILE A 1 626 ? 9.765 -16.379 24.242 1.00 43.16 626 ILE A C 1
ATOM 4744 O O . ILE A 1 626 ? 8.769 -17.006 24.625 1.00 43.16 626 ILE A O 1
ATOM 4748 N N . GLN A 1 627 ? 9.941 -15.081 24.501 1.00 47.72 627 GLN A N 1
ATOM 4749 C CA . GLN A 1 627 ? 8.996 -14.227 25.234 1.00 47.72 627 GLN A CA 1
ATOM 4750 C C . GLN A 1 627 ? 8.110 -13.412 24.274 1.00 47.72 627 GLN A C 1
ATOM 4752 O O . GLN A 1 627 ? 8.500 -13.136 23.141 1.00 47.72 627 GLN A O 1
ATOM 4757 N N . SER A 1 628 ? 6.903 -13.031 24.706 1.00 45.62 628 SER A N 1
ATOM 4758 C CA . SER A 1 628 ? 5.963 -12.196 23.935 1.00 45.62 628 SER A CA 1
ATOM 4759 C C . SER A 1 628 ? 5.940 -10.745 24.426 1.00 45.62 628 SER A C 1
ATOM 4761 O O . SER A 1 628 ? 6.026 -10.501 25.628 1.00 45.62 628 SER A O 1
ATOM 4763 N N . ILE A 1 629 ? 5.745 -9.790 23.514 1.00 46.12 629 ILE A N 1
ATOM 4764 C CA . ILE A 1 629 ? 5.788 -8.334 23.753 1.00 46.12 629 ILE A CA 1
ATOM 4765 C C . ILE A 1 629 ? 4.378 -7.729 23.869 1.00 46.12 629 ILE A C 1
ATOM 4767 O O . ILE A 1 629 ? 3.444 -8.213 23.235 1.00 46.12 629 ILE A O 1
ATOM 4771 N N . SER A 1 630 ? 4.224 -6.639 24.630 1.00 39.25 630 SER A N 1
ATOM 4772 C CA . SER A 1 630 ? 2.970 -5.902 24.834 1.00 39.25 630 SER A CA 1
ATOM 4773 C C . SER A 1 630 ? 2.767 -4.847 23.761 1.00 39.25 630 SER A C 1
ATOM 4775 O O . SER A 1 630 ? 3.687 -4.147 23.344 1.00 39.25 630 SER A O 1
ATOM 4777 N N . TRP A 1 631 ? 1.533 -4.770 23.285 1.00 36.81 631 TRP A N 1
ATOM 4778 C CA . TRP A 1 631 ? 0.891 -3.553 22.807 1.00 36.81 631 TRP A CA 1
ATOM 4779 C C . TRP A 1 631 ? -0.376 -3.383 23.645 1.00 36.81 631 TRP A C 1
ATOM 4781 O O . TRP A 1 631 ? -1.074 -4.386 23.799 1.00 36.81 631 TRP A O 1
ATOM 4791 N N . PRO A 1 632 ? -0.716 -2.186 24.152 1.00 39.97 632 PRO A N 1
ATOM 4792 C CA . PRO A 1 632 ? 0.018 -0.917 24.095 1.00 39.97 632 PRO A CA 1
ATOM 4793 C C . PRO A 1 632 ? 1.163 -0.862 25.123 1.00 39.97 632 PRO A C 1
ATOM 4795 O O . PRO A 1 632 ? 1.297 -1.756 25.958 1.00 39.97 632 PRO A O 1
ATOM 4798 N N . ALA A 1 633 ? 1.994 0.184 25.051 1.00 35.06 633 ALA A N 1
ATOM 4799 C CA . ALA A 1 633 ? 2.858 0.563 26.166 1.00 35.06 633 ALA A CA 1
ATOM 4800 C C . ALA A 1 633 ? 1.990 0.729 27.423 1.00 35.06 633 ALA A C 1
ATOM 4802 O O . ALA A 1 633 ? 0.918 1.334 27.341 1.00 35.06 633 ALA A O 1
ATOM 4803 N N . GLU A 1 634 ? 2.432 0.179 28.556 1.00 38.09 634 GLU A N 1
ATOM 4804 C CA . GLU A 1 634 ? 1.817 0.475 29.850 1.00 38.09 634 GLU A CA 1
ATOM 4805 C C . GLU A 1 634 ? 1.708 2.001 29.962 1.00 38.09 634 GLU A C 1
ATOM 4807 O O . GLU A 1 634 ? 2.703 2.718 29.809 1.00 38.09 634 GLU A O 1
ATOM 4812 N N . VAL A 1 635 ? 0.489 2.515 30.154 1.00 37.47 635 VAL A N 1
ATOM 4813 C CA . VAL A 1 635 ? 0.273 3.938 30.429 1.00 37.47 635 VAL A CA 1
ATOM 4814 C C . VAL A 1 635 ? 0.776 4.168 31.847 1.00 37.47 635 VAL A C 1
ATOM 4816 O O . VAL A 1 635 ? 0.011 4.196 32.810 1.00 37.47 635 VAL A O 1
ATOM 4819 N N . ASN A 1 636 ? 2.095 4.276 31.989 1.00 30.52 636 ASN A N 1
ATOM 4820 C CA . ASN A 1 636 ? 2.710 4.649 33.243 1.00 30.52 636 ASN A CA 1
ATOM 4821 C C . ASN A 1 636 ? 2.197 6.046 33.591 1.00 30.52 636 ASN A C 1
ATOM 4823 O O . ASN A 1 636 ? 2.531 7.036 32.940 1.00 30.52 636 ASN A O 1
ATOM 4827 N N . LYS A 1 637 ? 1.391 6.123 34.655 1.00 31.48 637 LYS A N 1
ATOM 4828 C CA . LYS A 1 637 ? 0.773 7.346 35.199 1.00 31.48 637 LYS A CA 1
ATOM 4829 C C . LYS A 1 637 ? 1.785 8.435 35.623 1.00 31.48 637 LYS A C 1
ATOM 4831 O O . LYS A 1 637 ? 1.379 9.457 36.165 1.00 31.48 637 LYS A O 1
ATOM 4836 N N . GLY A 1 638 ? 3.086 8.241 35.386 1.00 27.64 638 GLY A N 1
ATOM 4837 C CA . GLY A 1 638 ? 4.172 9.152 35.752 1.00 27.64 638 GLY A CA 1
ATOM 4838 C C . GLY A 1 638 ? 4.716 10.051 34.633 1.00 27.64 638 GLY A C 1
ATOM 4839 O O . GLY A 1 638 ? 5.365 11.046 34.947 1.00 27.64 638 GLY A O 1
ATOM 4840 N N . SER A 1 639 ? 4.464 9.784 33.344 1.00 29.20 639 SER A N 1
ATOM 4841 C CA . SER A 1 639 ? 4.978 10.638 32.254 1.00 29.20 639 SER A CA 1
ATOM 4842 C C . SER A 1 639 ? 3.985 11.747 31.888 1.00 29.20 639 SER A C 1
ATOM 4844 O O . SER A 1 639 ? 3.423 11.781 30.794 1.00 29.20 639 SER A O 1
ATOM 4846 N N . SER A 1 640 ? 3.738 12.655 32.831 1.00 26.94 640 SER A N 1
ATOM 4847 C CA . SER A 1 640 ? 2.910 13.838 32.597 1.00 26.94 640 SER A CA 1
ATOM 4848 C C . SER A 1 640 ? 3.664 14.887 31.761 1.00 26.94 640 SER A C 1
ATOM 4850 O O . SER A 1 640 ? 4.659 15.467 32.200 1.00 26.94 640 SER A O 1
ATOM 4852 N N . GLY A 1 641 ? 3.169 15.141 30.546 1.00 29.12 641 GLY A N 1
ATOM 4853 C CA . GLY A 1 641 ? 2.978 16.511 30.057 1.00 29.12 641 GLY A CA 1
ATOM 4854 C C . GLY A 1 641 ? 4.124 17.264 29.370 1.00 29.12 641 GLY A C 1
ATOM 4855 O O . GLY A 1 641 ? 4.024 18.484 29.288 1.00 29.12 641 GLY A O 1
ATOM 4856 N N . ARG A 1 642 ? 5.200 16.637 28.860 1.00 24.20 642 ARG A N 1
ATOM 4857 C CA . ARG A 1 642 ? 6.299 17.415 28.224 1.00 24.20 642 ARG A CA 1
ATOM 4858 C C . ARG A 1 642 ? 6.948 16.877 26.939 1.00 24.20 642 ARG A C 1
ATOM 4860 O O . ARG A 1 642 ? 7.993 17.391 26.549 1.00 24.20 642 ARG A O 1
ATOM 4867 N N . ASP A 1 643 ? 6.332 15.929 26.233 1.00 34.19 643 ASP A N 1
ATOM 4868 C CA . ASP A 1 643 ? 6.979 15.240 25.095 1.00 34.19 643 ASP A CA 1
ATOM 4869 C C . ASP A 1 643 ? 6.455 15.596 23.685 1.00 34.19 643 ASP A C 1
ATOM 4871 O O . ASP A 1 643 ? 6.827 14.954 22.707 1.00 34.19 643 ASP A O 1
ATOM 4875 N N . LEU A 1 644 ? 5.702 16.691 23.523 1.00 36.53 644 LEU A N 1
ATOM 4876 C CA . LEU A 1 644 ? 5.292 17.207 22.198 1.00 36.53 644 LEU A CA 1
ATOM 4877 C C . LEU A 1 644 ? 6.464 17.729 21.336 1.00 36.53 644 LEU A C 1
ATOM 4879 O O . LEU A 1 644 ? 6.320 17.923 20.133 1.00 36.53 644 LEU A O 1
ATOM 4883 N N . ARG A 1 645 ? 7.659 17.931 21.914 1.00 30.20 645 ARG A N 1
ATOM 4884 C CA . ARG A 1 645 ? 8.851 18.409 21.181 1.00 30.20 645 ARG A CA 1
ATOM 4885 C C . ARG A 1 645 ? 9.633 17.304 20.449 1.00 30.20 645 ARG A C 1
ATOM 4887 O O . ARG A 1 645 ? 10.651 17.610 19.831 1.00 30.20 645 ARG A O 1
ATOM 4894 N N . LYS A 1 646 ? 9.190 16.038 20.503 1.00 40.75 646 LYS A N 1
ATOM 4895 C CA . LYS A 1 646 ? 9.897 14.877 19.921 1.00 40.75 646 LYS A CA 1
ATOM 4896 C C . LYS A 1 646 ? 9.496 14.511 18.484 1.00 40.75 646 LYS A C 1
ATO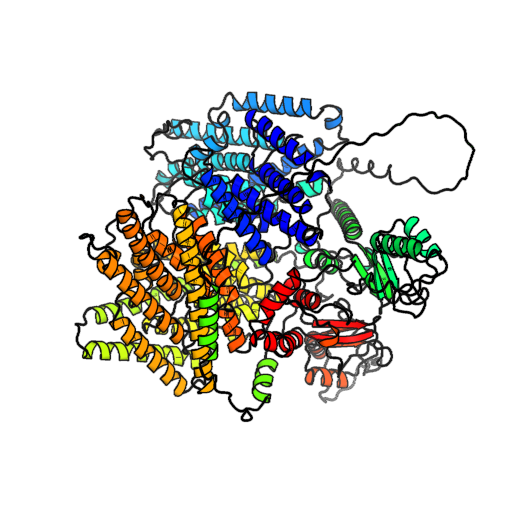M 4898 O O . LYS A 1 646 ? 10.146 13.643 17.910 1.00 40.75 646 LYS A O 1
ATOM 4903 N N . SER A 1 647 ? 8.545 15.198 17.842 1.00 40.69 647 SER A N 1
ATOM 4904 C CA . SER A 1 647 ? 8.134 14.902 16.450 1.00 40.69 647 SER A CA 1
ATOM 4905 C C . SER A 1 647 ? 9.281 14.970 15.425 1.00 40.69 647 SER A C 1
ATOM 4907 O O . SER A 1 647 ? 9.294 14.207 14.465 1.00 40.69 647 SER A O 1
ATOM 4909 N N . GLY A 1 648 ? 10.304 15.806 15.655 1.00 40.88 648 GLY A N 1
ATOM 4910 C CA . GLY A 1 648 ? 11.488 15.881 14.784 1.00 40.88 648 GLY A CA 1
ATOM 4911 C C . GLY A 1 648 ? 12.433 14.671 14.876 1.00 40.88 648 GLY A C 1
ATOM 4912 O O . GLY A 1 648 ? 13.087 14.329 13.893 1.00 40.88 648 GLY A O 1
ATOM 4913 N N . LEU A 1 649 ? 12.481 13.984 16.026 1.00 44.88 649 LEU A N 1
ATOM 4914 C CA . LEU A 1 649 ? 13.309 12.783 16.213 1.00 44.88 649 LEU A CA 1
ATOM 4915 C C . LEU A 1 649 ? 12.684 11.555 15.524 1.00 44.88 649 LEU A C 1
ATOM 4917 O O . LEU A 1 649 ? 13.405 10.657 15.092 1.00 44.88 649 LEU A O 1
ATOM 4921 N N . HIS A 1 650 ? 11.356 11.553 15.358 1.00 63.56 650 HIS A N 1
ATOM 4922 C CA . HIS A 1 650 ? 10.613 10.471 14.708 1.00 63.56 650 HIS A CA 1
ATOM 4923 C C . HIS A 1 650 ? 10.844 10.385 13.192 1.00 63.56 650 HIS A C 1
ATOM 4925 O O . HIS A 1 650 ? 10.769 9.291 12.646 1.00 63.56 650 HIS A O 1
ATOM 4931 N N . LEU A 1 651 ? 11.188 11.489 12.513 1.00 70.62 651 LEU A N 1
ATOM 4932 C CA . LEU A 1 651 ? 11.468 11.478 11.069 1.00 70.62 651 LEU A CA 1
ATOM 4933 C C . LEU A 1 651 ? 12.941 11.186 10.738 1.00 70.62 651 LEU A C 1
ATOM 4935 O O . LEU A 1 651 ? 13.248 10.581 9.710 1.00 70.62 651 LEU A O 1
ATOM 4939 N N . GLY A 1 652 ? 13.858 11.593 11.622 1.00 82.81 652 GLY A N 1
ATOM 4940 C CA . GLY A 1 652 ? 15.295 11.411 11.414 1.00 82.81 652 GLY A CA 1
ATOM 4941 C C . GLY A 1 652 ? 15.721 9.942 11.400 1.00 82.81 652 GLY A C 1
ATOM 4942 O O . GLY A 1 652 ? 16.542 9.549 10.575 1.00 82.81 652 GLY A O 1
ATOM 4943 N N . LEU A 1 653 ? 15.144 9.110 12.273 1.00 88.31 653 LEU A N 1
ATOM 4944 C CA . LEU A 1 653 ? 15.541 7.705 12.393 1.00 88.31 653 LEU A CA 1
ATOM 4945 C C . LEU A 1 653 ? 15.163 6.862 11.152 1.00 88.31 653 LEU A C 1
ATOM 4947 O O . LEU A 1 653 ? 16.056 6.203 10.617 1.00 88.31 653 LEU A O 1
ATOM 4951 N N . PRO A 1 654 ? 13.920 6.922 10.620 1.00 91.06 654 PRO A N 1
ATOM 4952 C CA . PRO A 1 654 ? 13.567 6.301 9.339 1.00 91.06 654 PRO A CA 1
ATOM 4953 C C . PRO A 1 654 ? 14.480 6.721 8.184 1.00 91.06 654 PRO A C 1
ATOM 4955 O O . PRO A 1 654 ? 14.892 5.881 7.385 1.00 91.06 654 PRO A O 1
ATOM 4958 N N . ALA A 1 655 ? 14.837 8.008 8.118 1.00 91.38 655 ALA A N 1
ATOM 4959 C CA . ALA A 1 655 ? 15.704 8.523 7.066 1.00 91.38 655 ALA A CA 1
ATOM 4960 C C . ALA A 1 655 ? 17.113 7.914 7.121 1.00 91.38 655 ALA A C 1
ATOM 4962 O O . ALA A 1 655 ? 17.643 7.469 6.102 1.00 91.38 655 ALA A O 1
ATOM 4963 N N . VAL A 1 656 ? 17.699 7.828 8.319 1.00 93.62 656 VAL A N 1
ATOM 4964 C CA . VAL A 1 656 ? 19.007 7.191 8.535 1.00 93.62 656 VAL A CA 1
ATOM 4965 C C . VAL A 1 656 ? 18.965 5.702 8.181 1.00 93.62 656 VAL A C 1
ATOM 4967 O O . VAL A 1 656 ? 19.881 5.213 7.524 1.00 93.62 656 VAL A O 1
ATOM 4970 N N . ILE A 1 657 ? 17.897 4.991 8.553 1.00 94.25 657 ILE A N 1
ATOM 4971 C CA . ILE A 1 657 ? 17.714 3.570 8.212 1.00 94.25 657 ILE A CA 1
ATOM 4972 C C . ILE A 1 657 ? 17.694 3.369 6.689 1.00 94.25 657 ILE A C 1
ATOM 4974 O O . ILE A 1 657 ? 18.346 2.449 6.188 1.00 94.25 657 ILE A O 1
ATOM 4978 N N . GLY A 1 658 ? 16.994 4.239 5.952 1.00 94.69 658 GLY A N 1
ATOM 4979 C CA . GLY A 1 658 ? 16.975 4.226 4.486 1.00 94.69 658 GLY A CA 1
ATOM 4980 C C . GLY A 1 658 ? 18.371 4.400 3.884 1.00 94.69 658 GLY A C 1
ATOM 4981 O O . GLY A 1 658 ? 18.823 3.557 3.110 1.00 94.69 658 GLY A O 1
ATOM 4982 N N . LEU A 1 659 ? 19.101 5.433 4.320 1.00 95.19 659 LEU A N 1
ATOM 4983 C CA . LEU A 1 659 ? 20.468 5.706 3.860 1.00 95.19 659 LEU A CA 1
ATOM 4984 C C . LEU A 1 659 ? 21.422 4.531 4.130 1.00 95.19 659 LEU A C 1
ATOM 4986 O O . LEU A 1 659 ? 22.142 4.101 3.231 1.00 95.19 659 LEU A O 1
ATOM 4990 N N . LEU A 1 660 ? 21.407 3.974 5.347 1.00 95.44 660 LEU A N 1
ATOM 4991 C CA . LEU A 1 660 ? 22.258 2.837 5.724 1.00 95.44 660 LEU A CA 1
ATOM 4992 C C . LEU A 1 660 ? 21.923 1.573 4.924 1.00 95.44 660 LEU A C 1
ATOM 4994 O O . LEU A 1 660 ? 22.829 0.827 4.539 1.00 95.44 660 LEU A O 1
ATOM 4998 N N . SER A 1 661 ? 20.640 1.346 4.637 1.00 94.69 661 SER A N 1
ATOM 4999 C CA . SER A 1 661 ? 20.193 0.232 3.797 1.00 94.69 661 SER A CA 1
ATOM 5000 C C . SER A 1 661 ? 20.712 0.392 2.364 1.00 94.69 661 SER A C 1
ATOM 5002 O O . SER A 1 661 ? 21.370 -0.515 1.858 1.00 94.69 661 SER A O 1
ATOM 5004 N N . GLY A 1 662 ? 20.545 1.563 1.743 1.00 92.88 662 GLY A N 1
ATOM 5005 C CA . GLY A 1 662 ? 21.100 1.838 0.411 1.00 92.88 662 GLY A CA 1
ATOM 5006 C C . GLY A 1 662 ? 22.626 1.670 0.356 1.00 92.88 662 GLY A C 1
ATOM 5007 O O . GLY A 1 662 ? 23.152 0.967 -0.504 1.00 92.88 662 GLY A O 1
ATOM 5008 N N . MET A 1 663 ? 23.354 2.205 1.344 1.00 92.75 663 MET A N 1
ATOM 5009 C CA . MET A 1 663 ? 24.815 2.049 1.431 1.00 92.75 663 MET A CA 1
ATOM 5010 C C . MET A 1 663 ? 25.248 0.583 1.569 1.00 92.75 663 MET A C 1
ATOM 5012 O O . MET A 1 663 ? 26.241 0.170 0.967 1.00 92.75 663 MET A O 1
ATOM 5016 N N . THR A 1 664 ? 24.503 -0.213 2.341 1.00 92.81 664 THR A N 1
ATOM 5017 C CA . THR A 1 664 ? 24.774 -1.648 2.516 1.00 92.81 664 THR A CA 1
ATOM 5018 C C . THR A 1 664 ? 24.596 -2.400 1.198 1.00 92.81 664 THR A C 1
ATOM 5020 O O . THR A 1 664 ? 25.435 -3.235 0.859 1.00 92.81 664 THR A O 1
ATOM 5023 N N . ARG A 1 665 ? 23.565 -2.066 0.408 1.00 90.25 665 ARG A N 1
ATOM 5024 C CA . ARG A 1 665 ? 23.383 -2.617 -0.941 1.00 90.25 665 ARG A CA 1
ATOM 5025 C C . ARG A 1 665 ? 24.567 -2.275 -1.840 1.00 90.25 665 ARG A C 1
ATOM 5027 O O . ARG A 1 665 ? 25.138 -3.192 -2.424 1.00 90.25 665 ARG A O 1
ATOM 5034 N N . CYS A 1 666 ? 24.967 -1.004 -1.916 1.00 88.88 666 CYS A N 1
ATOM 5035 C CA . CYS A 1 666 ? 26.094 -0.578 -2.753 1.00 88.88 666 CYS A CA 1
ATOM 5036 C C . CYS A 1 666 ? 27.395 -1.294 -2.362 1.00 88.88 666 CYS A C 1
ATOM 5038 O O . CYS A 1 666 ? 28.142 -1.742 -3.229 1.00 88.88 666 CYS A O 1
ATOM 5040 N N . PHE A 1 667 ? 27.643 -1.468 -1.059 1.00 89.06 667 PHE A N 1
ATOM 5041 C CA . PHE A 1 667 ? 28.792 -2.226 -0.564 1.00 89.06 667 PHE A CA 1
ATOM 5042 C C . PHE A 1 667 ? 28.751 -3.704 -0.982 1.00 89.06 667 PHE A C 1
ATOM 5044 O O . PHE A 1 667 ? 29.777 -4.257 -1.388 1.00 89.06 667 PHE A O 1
ATOM 5051 N N . LEU A 1 668 ? 27.582 -4.347 -0.896 1.00 87.12 668 LEU A N 1
ATOM 5052 C CA . LEU A 1 668 ? 27.410 -5.742 -1.300 1.00 87.12 668 LEU A CA 1
ATOM 5053 C C . LEU A 1 668 ? 27.574 -5.915 -2.812 1.00 87.12 668 LEU A C 1
ATOM 5055 O O . LEU A 1 668 ? 28.288 -6.829 -3.206 1.00 87.12 668 LEU A O 1
ATOM 5059 N N . ILE A 1 669 ? 27.009 -5.024 -3.639 1.00 81.38 669 ILE A N 1
ATOM 5060 C CA . ILE A 1 669 ? 27.226 -5.023 -5.099 1.00 81.38 669 ILE A CA 1
ATOM 5061 C C . ILE A 1 669 ? 28.707 -4.911 -5.403 1.00 81.38 669 ILE A C 1
ATOM 5063 O O . ILE A 1 669 ? 29.264 -5.792 -6.040 1.00 81.38 669 ILE A O 1
ATOM 5067 N N . TRP A 1 670 ? 29.353 -3.860 -4.893 1.00 84.12 670 TRP A N 1
ATOM 5068 C CA . TRP A 1 670 ? 30.765 -3.604 -5.148 1.00 84.12 670 TRP A CA 1
ATOM 5069 C C . TRP A 1 670 ? 31.645 -4.790 -4.748 1.00 84.12 670 TRP A C 1
ATOM 5071 O O . TRP A 1 670 ? 32.577 -5.146 -5.469 1.00 84.12 670 TRP A O 1
ATOM 5081 N N . SER A 1 671 ? 31.340 -5.422 -3.611 1.00 84.25 671 SER A N 1
ATOM 5082 C CA . SER A 1 671 ? 32.056 -6.611 -3.153 1.00 84.25 671 SER A CA 1
ATOM 5083 C C . SER A 1 671 ? 31.807 -7.796 -4.082 1.00 84.25 671 SER A C 1
ATOM 5085 O O . SER A 1 671 ? 32.753 -8.460 -4.492 1.00 84.25 671 SER A O 1
ATOM 5087 N N . ILE A 1 672 ? 30.550 -8.066 -4.430 1.00 78.62 672 ILE A N 1
ATOM 5088 C CA . ILE A 1 672 ? 30.173 -9.195 -5.279 1.00 78.62 672 ILE A CA 1
ATOM 5089 C C . ILE A 1 672 ? 30.783 -9.036 -6.674 1.00 78.62 672 ILE A C 1
ATOM 5091 O O . ILE A 1 672 ? 31.473 -9.954 -7.103 1.00 78.62 672 ILE A O 1
ATOM 5095 N N . SER A 1 673 ? 30.636 -7.886 -7.334 1.00 73.62 673 SER A N 1
ATOM 5096 C CA . SER A 1 673 ? 31.184 -7.646 -8.675 1.00 73.62 673 SER A CA 1
ATOM 5097 C C . SER A 1 673 ? 32.714 -7.696 -8.686 1.00 73.62 673 SER A C 1
ATOM 5099 O O . SER A 1 673 ? 33.297 -8.450 -9.462 1.00 73.62 673 SER A O 1
ATOM 5101 N N . SER A 1 674 ? 33.384 -7.029 -7.737 1.00 76.31 674 SER A N 1
ATOM 5102 C CA . SER A 1 674 ? 34.856 -7.027 -7.652 1.00 76.31 674 SER A CA 1
ATOM 5103 C C . SER A 1 674 ? 35.459 -8.419 -7.416 1.00 76.31 674 SER A C 1
ATOM 5105 O O . SER A 1 674 ? 36.577 -8.696 -7.863 1.00 76.31 674 SER A O 1
ATOM 5107 N N . PHE A 1 675 ? 34.765 -9.284 -6.665 1.00 73.25 675 PHE A N 1
ATOM 5108 C CA . PHE A 1 675 ? 35.199 -10.662 -6.417 1.00 73.25 675 PHE A CA 1
ATOM 5109 C C . PHE A 1 675 ? 34.786 -11.612 -7.550 1.00 73.25 675 PHE A C 1
ATOM 5111 O O . PHE A 1 675 ? 35.592 -12.458 -7.944 1.00 73.25 675 PHE A O 1
ATOM 5118 N N . LEU A 1 676 ? 33.562 -11.486 -8.075 1.00 67.56 676 LEU A N 1
ATOM 5119 C CA . LEU A 1 676 ? 33.035 -12.339 -9.140 1.00 67.56 676 LEU A CA 1
ATOM 5120 C C . LEU A 1 676 ? 33.747 -12.101 -10.464 1.00 67.56 676 LEU A C 1
ATOM 5122 O O . LEU A 1 676 ? 34.094 -13.089 -11.093 1.00 67.56 676 LEU A O 1
ATOM 5126 N N . GLU A 1 677 ? 34.012 -10.859 -10.876 1.00 65.31 677 GLU A N 1
ATOM 5127 C CA . GLU A 1 677 ? 34.686 -10.573 -12.153 1.00 65.31 677 GLU A CA 1
ATOM 5128 C C . GLU A 1 677 ? 36.080 -11.200 -12.210 1.00 65.31 677 GLU A C 1
ATOM 5130 O O . GLU A 1 677 ? 36.401 -11.889 -13.174 1.00 65.31 677 GLU A O 1
ATOM 5135 N N . LYS A 1 678 ? 36.873 -11.083 -11.137 1.00 67.12 678 LYS A N 1
ATOM 5136 C CA . LYS A 1 678 ? 38.207 -11.710 -11.061 1.00 67.12 678 LYS A CA 1
ATOM 5137 C C . LYS A 1 678 ? 38.142 -13.233 -11.113 1.00 67.12 678 LYS A C 1
ATOM 5139 O O . LYS A 1 678 ? 38.939 -13.874 -11.790 1.00 67.12 678 LYS A O 1
ATOM 5144 N N . LEU A 1 679 ? 37.176 -13.819 -10.408 1.00 65.94 679 LEU A N 1
ATOM 5145 C CA . LEU A 1 679 ? 36.910 -15.255 -10.464 1.00 65.94 679 LEU A CA 1
ATOM 5146 C C . LEU A 1 679 ? 36.400 -15.672 -11.860 1.00 65.94 679 LEU A C 1
ATOM 5148 O O . LEU A 1 679 ? 36.711 -16.760 -12.338 1.00 65.94 679 LEU A O 1
ATOM 5152 N N . TYR A 1 680 ? 35.634 -14.817 -12.532 1.00 63.62 680 TYR A N 1
ATOM 5153 C CA . TYR A 1 680 ? 35.040 -15.068 -13.841 1.00 63.62 680 TYR A CA 1
ATOM 5154 C C . TYR A 1 680 ? 36.068 -14.984 -14.968 1.00 63.62 680 TYR A C 1
ATOM 5156 O O . TYR A 1 680 ? 36.056 -15.848 -15.835 1.00 63.62 680 TYR A O 1
ATOM 5164 N N . GLU A 1 681 ? 36.982 -14.014 -14.949 1.00 63.62 681 GLU A N 1
ATOM 5165 C CA . GLU A 1 681 ? 38.084 -13.918 -15.917 1.00 63.62 681 GLU A CA 1
ATOM 5166 C C . GLU A 1 681 ? 38.982 -15.163 -15.867 1.00 63.62 681 GLU A C 1
ATOM 5168 O O . GLU A 1 681 ? 39.349 -15.714 -16.906 1.00 63.62 681 GLU A O 1
ATOM 5173 N N . GLU A 1 682 ? 39.259 -15.682 -14.666 1.00 59.72 682 GLU A N 1
ATOM 5174 C CA . GLU A 1 682 ? 39.997 -16.938 -14.489 1.00 59.72 682 GLU A CA 1
ATOM 5175 C C . GLU A 1 682 ? 39.180 -18.192 -14.857 1.00 59.72 682 GLU A C 1
ATOM 5177 O O . GLU A 1 682 ? 39.761 -19.237 -15.163 1.00 59.72 682 GLU A O 1
ATOM 5182 N N . GLY A 1 683 ? 37.846 -18.108 -14.798 1.00 56.53 683 GLY A N 1
ATOM 5183 C CA . GLY A 1 683 ? 36.914 -19.205 -15.067 1.00 56.53 683 GLY A CA 1
ATOM 5184 C C . GLY A 1 683 ? 36.483 -19.330 -16.534 1.00 56.53 683 GLY A C 1
ATOM 5185 O O . GLY A 1 683 ? 36.363 -20.437 -17.048 1.00 56.53 683 GLY A O 1
ATOM 5186 N N . ALA A 1 684 ? 36.276 -18.212 -17.230 1.00 52.19 684 ALA A N 1
ATOM 5187 C CA . ALA A 1 684 ? 35.855 -18.153 -18.632 1.00 52.19 684 ALA A CA 1
ATOM 5188 C C . ALA A 1 684 ? 36.992 -18.496 -19.610 1.00 52.19 684 ALA A C 1
ATOM 5190 O O . ALA A 1 684 ? 36.736 -18.869 -20.752 1.00 52.19 684 ALA A O 1
ATOM 5191 N N . ALA A 1 685 ? 38.246 -18.421 -19.154 1.00 48.97 685 ALA A N 1
ATOM 5192 C CA . ALA A 1 685 ? 39.412 -18.898 -19.893 1.00 48.97 685 ALA A CA 1
ATOM 5193 C C . ALA A 1 685 ? 39.545 -20.437 -19.907 1.00 48.97 685 ALA A C 1
ATOM 5195 O O . ALA A 1 685 ? 40.444 -20.963 -20.564 1.00 48.97 685 ALA A O 1
ATOM 5196 N N . LEU A 1 686 ? 38.684 -21.165 -19.181 1.00 50.41 686 LEU A N 1
ATOM 5197 C CA . LEU A 1 686 ? 38.782 -22.615 -19.029 1.00 50.41 686 LEU A CA 1
ATOM 5198 C C . LEU A 1 686 ? 38.142 -23.325 -20.225 1.00 50.41 686 LEU A C 1
ATOM 5200 O O . LEU A 1 686 ? 36.953 -23.194 -20.519 1.00 50.41 686 LEU A O 1
ATOM 5204 N N . THR A 1 687 ? 38.961 -24.109 -20.913 1.00 53.50 687 THR A N 1
ATOM 5205 C CA . THR A 1 687 ? 38.526 -25.053 -21.939 1.00 53.50 687 THR A CA 1
ATOM 5206 C C . THR A 1 687 ? 37.676 -26.184 -21.332 1.00 53.50 687 THR A C 1
ATOM 5208 O O . THR A 1 687 ? 37.602 -26.361 -20.122 1.00 53.50 687 THR A O 1
ATOM 5211 N N . LEU A 1 688 ? 37.019 -26.994 -22.171 1.00 58.53 688 LEU A N 1
ATOM 5212 C CA . LEU A 1 688 ? 36.146 -28.133 -21.804 1.00 58.53 688 LEU A CA 1
ATOM 5213 C C . LEU A 1 688 ? 36.835 -29.276 -21.006 1.00 58.53 688 LEU A C 1
ATOM 5215 O O . LEU A 1 688 ? 36.344 -30.406 -20.985 1.00 58.53 688 LEU A O 1
ATOM 5219 N N . SER A 1 689 ? 37.990 -29.045 -20.379 1.00 71.44 689 SER A N 1
ATOM 5220 C CA . SER A 1 689 ? 38.744 -30.085 -19.688 1.00 71.44 689 SER A CA 1
ATOM 5221 C C . SER A 1 689 ? 38.152 -30.397 -18.303 1.00 71.44 689 SER A C 1
ATOM 5223 O O . SER A 1 689 ? 37.869 -29.518 -17.489 1.00 71.44 689 SER A O 1
ATOM 5225 N N . ALA A 1 690 ? 37.997 -31.688 -17.991 1.00 75.06 690 ALA A N 1
ATOM 5226 C CA . ALA A 1 690 ? 37.451 -32.143 -16.706 1.00 75.06 690 ALA A CA 1
ATOM 5227 C C . ALA A 1 690 ? 38.287 -31.687 -15.489 1.00 75.06 690 ALA A C 1
ATOM 5229 O O . ALA A 1 690 ? 37.766 -31.555 -14.381 1.00 75.06 690 ALA A O 1
ATOM 5230 N N . TRP A 1 691 ? 39.585 -31.432 -15.687 1.00 77.25 691 TRP A N 1
ATOM 5231 C CA . TRP A 1 691 ? 40.491 -30.956 -14.640 1.00 77.25 691 TRP A CA 1
ATOM 5232 C C . TRP A 1 691 ? 40.202 -29.509 -14.229 1.00 77.25 691 TRP A C 1
ATOM 5234 O O . TRP A 1 691 ? 40.229 -29.174 -13.044 1.00 77.25 691 TRP A O 1
ATOM 5244 N N . GLU A 1 692 ? 39.874 -28.660 -15.198 1.00 73.50 692 GLU A N 1
ATOM 5245 C CA . GLU A 1 692 ? 39.512 -27.267 -14.959 1.00 73.50 692 GLU A CA 1
ATOM 5246 C C . GLU A 1 692 ? 38.175 -27.165 -14.217 1.00 73.50 692 GLU A C 1
ATOM 5248 O O . GLU A 1 692 ? 38.069 -26.407 -13.251 1.00 73.50 692 GLU A O 1
ATOM 5253 N N . HIS A 1 693 ? 37.205 -28.020 -14.567 1.00 76.38 693 HIS A N 1
ATOM 5254 C CA . HIS A 1 693 ? 35.948 -28.146 -13.828 1.00 76.38 693 HIS A CA 1
ATOM 5255 C C . HIS A 1 693 ? 36.153 -28.575 -12.370 1.00 76.38 693 HIS A C 1
ATOM 5257 O O . HIS A 1 693 ? 35.542 -28.015 -11.456 1.00 76.38 693 HIS A O 1
ATOM 5263 N N . LEU A 1 694 ? 37.034 -29.553 -12.133 1.00 82.44 694 LEU A N 1
ATOM 5264 C CA . LEU A 1 694 ? 37.354 -30.021 -10.786 1.00 82.44 694 LEU A CA 1
ATOM 5265 C C . LEU A 1 694 ? 38.024 -28.917 -9.959 1.00 82.44 694 LEU A C 1
ATOM 5267 O O . LEU A 1 694 ? 37.618 -28.676 -8.821 1.00 82.44 694 LEU A O 1
ATOM 5271 N N . ARG A 1 695 ? 39.013 -28.215 -10.534 1.00 81.75 695 ARG A N 1
ATOM 5272 C CA . ARG A 1 695 ? 39.677 -27.067 -9.891 1.00 81.75 695 ARG A CA 1
ATOM 5273 C C . ARG A 1 695 ? 38.653 -26.015 -9.481 1.00 81.75 695 ARG A C 1
ATOM 5275 O O . ARG A 1 695 ? 38.690 -25.526 -8.355 1.00 81.75 695 ARG A O 1
ATOM 5282 N N . TRP A 1 696 ? 37.726 -25.709 -10.380 1.00 79.19 696 TRP A N 1
ATOM 5283 C CA . TRP A 1 696 ? 36.682 -24.726 -10.146 1.00 79.19 696 TRP A CA 1
ATOM 5284 C C . TRP A 1 696 ? 35.702 -25.135 -9.048 1.00 79.19 696 TRP A C 1
ATOM 5286 O O . TRP A 1 696 ? 35.442 -24.373 -8.117 1.00 79.19 696 TRP A O 1
ATOM 5296 N N . SER A 1 697 ? 35.238 -26.383 -9.098 1.00 84.69 697 SER A N 1
ATOM 5297 C CA . SER A 1 697 ? 34.331 -26.950 -8.098 1.00 84.69 697 SER A CA 1
ATOM 5298 C C . SER A 1 697 ? 34.949 -26.935 -6.696 1.00 84.69 697 SER A C 1
ATOM 5300 O O . SER A 1 697 ? 34.264 -26.638 -5.720 1.00 84.69 697 SER A O 1
ATOM 5302 N N . LEU A 1 698 ? 36.259 -27.185 -6.577 1.00 87.94 698 LEU A N 1
ATOM 5303 C CA . LEU A 1 698 ? 36.977 -27.109 -5.300 1.00 87.94 698 LEU A CA 1
ATOM 5304 C C . LEU A 1 698 ? 37.034 -25.682 -4.735 1.00 87.94 698 LEU A C 1
ATOM 5306 O O . LEU A 1 698 ? 36.885 -25.509 -3.524 1.00 87.94 698 LEU A O 1
ATOM 5310 N N . VAL A 1 699 ? 37.208 -24.665 -5.587 1.00 87.12 699 VAL A N 1
ATOM 5311 C CA . VAL A 1 699 ? 37.164 -23.253 -5.168 1.00 87.12 699 VAL A CA 1
ATOM 5312 C C . VAL A 1 699 ? 35.768 -22.895 -4.655 1.00 87.12 699 VAL A C 1
ATOM 5314 O O . VAL A 1 699 ? 35.646 -22.355 -3.555 1.00 87.12 699 VAL A O 1
ATOM 5317 N N . CYS A 1 700 ? 34.712 -23.261 -5.387 1.00 86.75 700 CYS A N 1
ATOM 5318 C CA . CYS A 1 700 ? 33.330 -23.030 -4.959 1.00 86.75 700 CYS A CA 1
ATOM 5319 C C . CYS A 1 700 ? 33.018 -23.725 -3.623 1.00 86.75 700 CYS A C 1
ATOM 5321 O O . CYS A 1 700 ? 32.449 -23.103 -2.726 1.00 86.75 700 CYS A O 1
ATOM 5323 N N . VAL A 1 701 ? 33.453 -24.977 -3.439 1.00 91.00 701 VAL A N 1
ATOM 5324 C CA . VAL A 1 701 ? 33.304 -25.703 -2.165 1.00 91.00 701 VAL A CA 1
ATOM 5325 C C . VAL A 1 701 ? 34.029 -24.988 -1.023 1.00 91.00 701 VAL A C 1
ATOM 5327 O O . VAL A 1 701 ? 33.457 -24.833 0.056 1.00 91.00 701 VAL A O 1
ATOM 5330 N N . ALA A 1 702 ? 35.265 -24.524 -1.234 1.00 90.75 702 ALA A N 1
ATOM 5331 C CA . ALA A 1 702 ? 36.023 -23.818 -0.202 1.00 90.75 702 ALA A CA 1
ATOM 5332 C C . ALA A 1 702 ? 35.310 -22.532 0.252 1.00 90.75 702 ALA A C 1
ATOM 5334 O O . ALA A 1 702 ? 35.198 -22.278 1.455 1.00 90.75 702 ALA A O 1
ATOM 5335 N N . LEU A 1 703 ? 34.768 -21.764 -0.698 1.00 89.50 703 LEU A N 1
ATOM 5336 C CA . LEU A 1 703 ? 33.991 -20.554 -0.424 1.00 89.50 703 LEU A CA 1
ATOM 5337 C C . LEU A 1 703 ? 32.672 -20.865 0.300 1.00 89.50 703 LEU A C 1
ATOM 5339 O O . LEU A 1 703 ? 32.353 -20.211 1.293 1.00 89.50 703 LEU A O 1
ATOM 5343 N N . ALA A 1 704 ? 31.941 -21.902 -0.120 1.00 88.31 704 ALA A N 1
ATOM 5344 C CA . ALA A 1 704 ? 30.692 -22.310 0.525 1.00 88.31 704 ALA A CA 1
ATOM 5345 C C . ALA A 1 704 ? 30.909 -22.795 1.968 1.00 88.31 704 ALA A C 1
ATOM 5347 O O . ALA A 1 704 ? 30.140 -22.462 2.874 1.00 88.31 704 ALA A O 1
ATOM 5348 N N . VAL A 1 705 ? 31.987 -23.547 2.214 1.00 89.38 705 VAL A N 1
ATOM 5349 C CA . VAL A 1 705 ? 32.366 -23.978 3.565 1.00 89.38 705 VAL A CA 1
ATOM 5350 C C . VAL A 1 705 ? 32.766 -22.779 4.423 1.00 89.38 705 VAL A C 1
ATOM 5352 O O . VAL A 1 705 ? 32.375 -22.724 5.589 1.00 89.38 705 VAL A O 1
ATOM 5355 N N . LEU A 1 706 ? 33.492 -21.801 3.870 1.00 88.81 706 LEU A N 1
ATOM 5356 C CA . LEU A 1 706 ? 33.831 -20.567 4.581 1.00 88.81 706 LEU A CA 1
ATOM 5357 C C . LEU A 1 706 ? 32.571 -19.776 4.965 1.00 88.81 706 LEU A C 1
ATOM 5359 O O . LEU A 1 706 ? 32.434 -19.381 6.124 1.00 88.81 706 LEU A O 1
ATOM 5363 N N . ALA A 1 707 ? 31.622 -19.630 4.036 1.00 87.38 707 ALA A N 1
ATOM 5364 C CA . ALA A 1 707 ? 30.324 -19.008 4.291 1.00 87.38 707 ALA A CA 1
ATOM 5365 C C . ALA A 1 707 ? 29.568 -19.719 5.428 1.00 87.38 707 ALA A C 1
ATOM 5367 O O . ALA A 1 707 ? 29.129 -19.081 6.384 1.00 87.38 707 ALA A O 1
ATOM 5368 N N . ALA A 1 708 ? 29.482 -21.052 5.382 1.00 84.69 708 ALA A N 1
ATOM 5369 C CA . ALA A 1 708 ? 28.832 -21.847 6.423 1.00 84.69 708 ALA A CA 1
ATOM 5370 C C . ALA A 1 708 ? 29.549 -21.750 7.786 1.00 84.69 708 ALA A C 1
ATOM 5372 O O . ALA A 1 708 ? 28.905 -21.781 8.836 1.00 84.69 708 ALA A O 1
ATOM 5373 N N . ARG A 1 709 ? 30.882 -21.612 7.797 1.00 84.25 709 ARG A N 1
ATOM 5374 C CA . ARG A 1 709 ? 31.684 -21.468 9.024 1.00 84.25 709 ARG A CA 1
ATOM 5375 C C . ARG A 1 709 ? 31.524 -20.104 9.684 1.00 84.25 709 ARG A C 1
ATOM 5377 O O . ARG A 1 709 ? 31.530 -20.050 10.910 1.00 84.25 709 ARG A O 1
ATOM 5384 N N . LEU A 1 710 ? 31.348 -19.026 8.921 1.00 82.62 710 LEU A N 1
ATOM 5385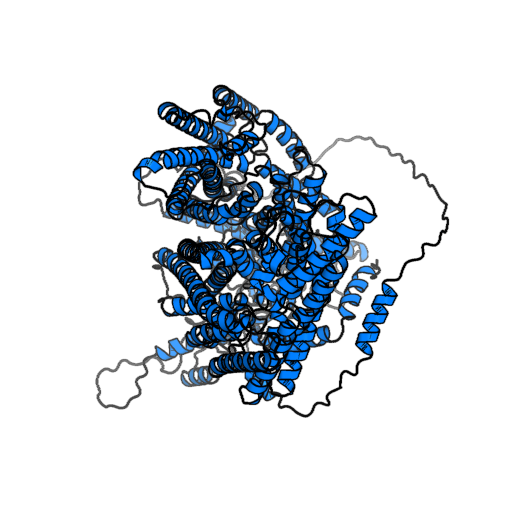 C CA . LEU A 1 710 ? 31.042 -17.706 9.487 1.00 82.62 710 LEU A CA 1
ATOM 5386 C C . LEU A 1 710 ? 29.711 -17.718 10.253 1.00 82.62 710 LEU A C 1
ATOM 5388 O O . LEU A 1 710 ? 29.623 -17.146 11.339 1.00 82.62 710 LEU A O 1
ATOM 5392 N N . ASN A 1 711 ? 28.729 -18.477 9.760 1.00 74.94 711 ASN A N 1
ATOM 5393 C CA . ASN A 1 711 ? 27.433 -18.678 10.421 1.00 74.94 711 ASN A CA 1
ATOM 5394 C C . ASN A 1 711 ? 27.491 -19.610 11.639 1.00 74.94 711 ASN A C 1
ATOM 5396 O O . ASN A 1 711 ? 26.489 -19.802 12.319 1.00 74.94 711 ASN A O 1
ATOM 5400 N N . TRP A 1 712 ? 28.645 -20.212 11.941 1.00 70.81 712 TRP A N 1
ATOM 5401 C CA . TRP A 1 712 ? 28.779 -21.064 13.120 1.00 70.81 712 TRP A CA 1
ATOM 5402 C C . TRP A 1 712 ? 28.561 -20.277 14.412 1.00 70.81 712 TRP A C 1
ATOM 5404 O O . TRP A 1 712 ? 27.948 -20.776 15.352 1.00 70.81 712 TRP A O 1
ATOM 5414 N N . ARG A 1 713 ? 29.119 -19.060 14.484 1.00 66.19 713 ARG A N 1
ATOM 5415 C CA . ARG A 1 713 ? 29.066 -18.241 15.703 1.00 66.19 713 ARG A CA 1
ATOM 5416 C C . ARG A 1 713 ? 27.669 -17.688 15.955 1.00 66.19 713 ARG A C 1
ATOM 5418 O O . ARG A 1 713 ? 27.299 -17.530 17.111 1.00 66.19 713 ARG A O 1
ATOM 5425 N N . VAL A 1 714 ? 26.911 -17.432 14.889 1.00 68.62 714 VAL A N 1
ATOM 5426 C CA . VAL A 1 714 ? 25.550 -16.904 14.960 1.00 68.62 714 VAL A CA 1
ATOM 5427 C C . VAL A 1 714 ? 24.701 -17.617 13.903 1.00 68.62 714 VAL A C 1
ATOM 5429 O O . VAL A 1 714 ? 25.011 -17.487 12.719 1.00 68.62 714 VAL A O 1
ATOM 5432 N N . PRO A 1 715 ? 23.670 -18.398 14.284 1.00 67.19 715 PRO A N 1
ATOM 5433 C CA . PRO A 1 715 ? 22.972 -19.315 13.379 1.00 67.19 715 PRO A CA 1
ATOM 5434 C C . PRO A 1 715 ? 22.128 -18.581 12.322 1.00 67.19 715 PRO A C 1
ATOM 5436 O O . PRO A 1 715 ? 20.913 -18.478 12.446 1.00 67.19 715 PRO A O 1
ATOM 5439 N N . CYS A 1 716 ? 22.758 -18.087 11.261 1.00 68.69 716 CYS A N 1
ATOM 5440 C CA . CYS A 1 716 ? 22.164 -17.187 10.272 1.00 68.69 716 CYS A CA 1
ATOM 5441 C C . CYS A 1 716 ? 21.921 -17.860 8.908 1.00 68.69 716 CYS A C 1
ATOM 5443 O O . CYS A 1 716 ? 22.495 -17.451 7.902 1.00 68.69 716 CYS A O 1
ATOM 5445 N N . THR A 1 717 ? 21.083 -18.899 8.846 1.00 77.19 717 THR A N 1
ATOM 5446 C CA . THR A 1 717 ? 20.768 -19.577 7.571 1.00 77.19 717 THR A CA 1
ATOM 5447 C C . THR A 1 717 ? 19.630 -18.904 6.804 1.00 77.19 717 THR A C 1
ATOM 5449 O O . THR A 1 717 ? 18.836 -18.151 7.379 1.00 77.19 717 THR A O 1
ATOM 5452 N N . ALA A 1 718 ? 19.539 -19.205 5.503 1.00 84.31 718 ALA A N 1
ATOM 5453 C CA . ALA A 1 718 ? 18.447 -18.803 4.611 1.00 84.31 718 ALA A CA 1
ATOM 5454 C C . ALA A 1 718 ? 18.308 -17.273 4.448 1.00 84.31 718 ALA A C 1
ATOM 5456 O O . ALA A 1 718 ? 19.301 -16.547 4.533 1.00 84.31 718 ALA A O 1
ATOM 5457 N N . SER A 1 719 ? 17.103 -16.764 4.175 1.00 85.69 719 SER A N 1
ATOM 5458 C CA . SER A 1 719 ? 16.867 -15.336 3.914 1.00 85.69 719 SER A CA 1
ATOM 5459 C C . SER A 1 719 ? 16.889 -14.504 5.198 1.00 85.69 719 SER A C 1
ATOM 5461 O O . SER A 1 719 ? 17.520 -13.454 5.244 1.00 85.69 719 SER A O 1
ATOM 5463 N N . GLY A 1 720 ? 16.288 -15.003 6.281 1.00 84.50 720 GLY A N 1
ATOM 5464 C CA . GLY A 1 720 ? 16.059 -14.228 7.505 1.00 84.50 720 GLY A CA 1
ATOM 5465 C C . GLY A 1 720 ? 14.639 -13.664 7.631 1.00 84.50 720 GLY A C 1
ATOM 5466 O O . GLY A 1 720 ? 14.295 -13.090 8.661 1.00 84.50 720 GLY A O 1
ATOM 5467 N N . MET A 1 721 ? 13.804 -13.829 6.596 1.00 87.31 721 MET A N 1
ATOM 5468 C CA . MET A 1 721 ? 12.432 -13.301 6.577 1.00 87.31 721 MET A CA 1
ATOM 5469 C C . MET A 1 721 ? 11.545 -13.971 7.631 1.00 87.31 721 MET A C 1
ATOM 5471 O O . MET A 1 721 ? 10.757 -13.296 8.290 1.00 87.31 721 MET A O 1
ATOM 5475 N N . SER A 1 722 ? 11.715 -15.280 7.851 1.00 87.06 722 SER A N 1
ATOM 5476 C CA . SER A 1 722 ? 10.962 -16.033 8.862 1.00 87.06 722 SER A CA 1
ATOM 5477 C C . SER A 1 722 ? 11.175 -15.494 10.283 1.00 87.06 722 SER A C 1
ATOM 5479 O O . SER A 1 722 ? 10.232 -15.392 11.071 1.00 87.06 722 SER A O 1
ATOM 5481 N N . GLU A 1 723 ? 12.407 -15.097 10.601 1.00 87.50 723 GLU A N 1
ATOM 5482 C CA . GLU A 1 723 ? 12.798 -14.542 11.890 1.00 87.50 723 GLU A CA 1
ATOM 5483 C C . GLU A 1 723 ? 12.181 -13.157 12.081 1.00 87.50 723 GLU A C 1
ATOM 5485 O O . GLU A 1 723 ? 11.489 -12.927 13.072 1.00 87.50 723 GLU A O 1
ATOM 5490 N N . VAL A 1 724 ? 12.351 -12.262 11.104 1.00 89.56 724 VAL A N 1
ATOM 5491 C CA . VAL A 1 724 ? 11.818 -10.894 11.175 1.00 89.56 724 VAL A CA 1
ATOM 5492 C C . VAL A 1 724 ? 10.286 -10.891 11.217 1.00 89.56 724 VAL A C 1
ATOM 5494 O O . VAL A 1 724 ? 9.703 -10.202 12.055 1.00 89.56 724 VAL A O 1
ATOM 5497 N N . LYS A 1 725 ? 9.617 -11.728 10.409 1.00 86.94 725 LYS A N 1
ATOM 5498 C CA . LYS A 1 725 ? 8.152 -11.898 10.444 1.00 86.94 725 LYS A CA 1
ATOM 5499 C C . LYS A 1 725 ? 7.689 -12.358 11.828 1.00 86.94 725 LYS A C 1
ATOM 5501 O O . LYS A 1 725 ? 6.694 -11.860 12.346 1.00 86.94 725 LYS A O 1
ATOM 5506 N N . THR A 1 726 ? 8.416 -13.261 12.479 1.00 84.38 726 THR A N 1
ATOM 5507 C CA . THR A 1 726 ? 8.086 -13.713 13.841 1.00 84.38 726 THR A CA 1
ATOM 5508 C C . THR A 1 726 ? 8.276 -12.594 14.883 1.00 84.38 726 THR A C 1
ATOM 5510 O O . THR A 1 726 ? 7.433 -12.448 15.771 1.00 84.38 726 THR A O 1
ATOM 5513 N N . ILE A 1 727 ? 9.305 -11.746 14.736 1.00 85.19 727 ILE A N 1
ATOM 5514 C CA . ILE A 1 727 ? 9.525 -10.567 15.600 1.00 85.19 727 ILE A CA 1
ATOM 5515 C C . ILE A 1 727 ? 8.388 -9.552 15.462 1.00 85.19 727 ILE A C 1
ATOM 5517 O O . ILE A 1 727 ? 7.832 -9.094 16.463 1.00 85.19 727 ILE A O 1
ATOM 5521 N N . LEU A 1 728 ? 7.977 -9.247 14.229 1.00 82.88 728 LEU A N 1
ATOM 5522 C CA . LEU A 1 728 ? 6.869 -8.326 13.959 1.00 82.88 728 LEU A CA 1
ATOM 5523 C C . LEU A 1 728 ? 5.520 -8.869 14.450 1.00 82.88 728 LEU A C 1
ATOM 5525 O O . LEU A 1 728 ? 4.676 -8.098 14.903 1.00 82.88 728 LEU A O 1
ATOM 5529 N N . ASN A 1 729 ? 5.353 -10.194 14.498 1.00 78.75 729 ASN A N 1
ATOM 5530 C CA . ASN A 1 729 ? 4.215 -10.828 15.171 1.00 78.75 729 ASN A CA 1
ATOM 5531 C C . ASN A 1 729 ? 4.256 -10.714 16.705 1.00 78.75 729 ASN A C 1
ATOM 5533 O O . ASN A 1 729 ? 3.313 -11.137 17.372 1.00 78.75 729 ASN A O 1
ATOM 5537 N N . GLY A 1 730 ? 5.288 -10.100 17.288 1.00 74.94 730 GLY A N 1
ATOM 5538 C CA . GLY A 1 730 ? 5.354 -9.743 18.705 1.00 74.94 730 GLY A CA 1
ATOM 5539 C C . GLY A 1 730 ? 6.077 -10.750 19.596 1.00 74.94 730 GLY A C 1
ATOM 5540 O O . GLY A 1 730 ? 5.820 -10.759 20.800 1.00 74.94 730 GLY A O 1
ATOM 5541 N N . PHE A 1 731 ? 6.955 -11.581 19.033 1.00 78.88 731 PHE A N 1
ATOM 5542 C CA . PHE A 1 731 ? 7.842 -12.467 19.792 1.00 78.88 731 PHE A CA 1
ATOM 5543 C C . PHE A 1 731 ? 9.271 -11.908 19.833 1.00 78.88 731 PHE A C 1
ATOM 5545 O O . PHE A 1 731 ? 9.813 -11.503 18.810 1.00 78.88 731 PHE A O 1
ATOM 5552 N N . VAL A 1 732 ? 9.897 -11.888 21.009 1.00 74.38 732 VAL A N 1
ATOM 5553 C CA . VAL A 1 732 ? 11.248 -11.336 21.204 1.00 74.38 732 VAL A CA 1
ATOM 5554 C C . VAL A 1 732 ? 12.300 -12.329 20.716 1.00 74.38 732 VAL A C 1
ATOM 5556 O O . VAL A 1 732 ? 12.340 -13.471 21.176 1.00 74.38 732 VAL A O 1
ATOM 5559 N N . MET A 1 733 ? 13.180 -11.883 19.817 1.00 79.75 733 MET A N 1
ATOM 5560 C CA . MET A 1 733 ? 14.347 -12.643 19.347 1.00 79.75 733 MET A CA 1
ATOM 5561 C C . MET A 1 733 ? 15.579 -11.736 19.197 1.00 79.75 733 MET A C 1
ATOM 5563 O O . MET A 1 733 ? 16.172 -11.646 18.124 1.00 79.75 733 MET A O 1
ATOM 5567 N N . ASP A 1 734 ? 15.975 -11.055 20.274 1.00 74.62 734 ASP A N 1
ATOM 5568 C CA . ASP A 1 734 ? 16.993 -9.988 20.238 1.00 74.62 734 ASP A CA 1
ATOM 5569 C C . ASP A 1 734 ? 18.374 -10.432 19.748 1.00 74.62 734 ASP A C 1
ATOM 5571 O O . ASP A 1 734 ? 19.084 -9.658 19.108 1.00 74.62 734 ASP A O 1
ATOM 5575 N N . GLU A 1 735 ? 18.751 -11.688 19.987 1.00 80.56 735 GLU A N 1
ATOM 5576 C CA . GLU A 1 735 ? 20.016 -12.248 19.495 1.00 80.56 735 GLU A CA 1
ATOM 5577 C C . GLU A 1 735 ? 20.086 -12.262 17.957 1.00 80.56 735 GLU A C 1
ATOM 5579 O O . GLU A 1 735 ? 21.174 -12.200 17.378 1.00 80.56 735 GLU A O 1
ATOM 5584 N N . ARG A 1 736 ? 18.923 -12.308 17.286 1.00 84.44 736 ARG A N 1
ATOM 5585 C CA . ARG A 1 736 ? 18.795 -12.395 15.825 1.00 84.44 736 ARG A CA 1
ATOM 5586 C C . ARG A 1 736 ? 18.924 -11.054 15.108 1.00 84.44 736 ARG A C 1
ATOM 5588 O O . ARG A 1 736 ? 19.173 -11.077 13.913 1.00 84.44 736 ARG A O 1
ATOM 5595 N N . LEU A 1 737 ? 18.818 -9.927 15.814 1.00 87.06 737 LEU A N 1
ATOM 5596 C CA . LEU A 1 737 ? 18.968 -8.574 15.251 1.00 87.06 737 LEU A CA 1
ATOM 5597 C C . LEU A 1 737 ? 20.295 -7.899 15.646 1.00 87.06 737 LEU A C 1
ATOM 5599 O O . LEU A 1 737 ? 20.475 -6.699 15.457 1.00 87.06 737 LEU A O 1
ATOM 5603 N N . SER A 1 738 ? 21.236 -8.659 16.212 1.00 86.88 738 SER A N 1
ATOM 5604 C CA . SER A 1 738 ? 22.514 -8.131 16.695 1.00 86.88 738 SER A CA 1
ATOM 5605 C C . SER A 1 738 ? 23.454 -7.671 15.568 1.00 86.88 738 SER A C 1
ATOM 5607 O O . SER A 1 738 ? 23.367 -8.105 14.417 1.00 86.88 738 SER A O 1
ATOM 5609 N N . PHE A 1 739 ? 24.422 -6.816 15.910 1.00 87.00 739 PHE A N 1
ATOM 5610 C CA . PHE A 1 739 ? 25.454 -6.363 14.969 1.00 87.00 739 PHE A CA 1
ATOM 5611 C C . PHE A 1 739 ? 26.305 -7.524 14.418 1.00 87.00 739 PHE A C 1
ATOM 5613 O O . PHE A 1 739 ? 26.694 -7.520 13.250 1.00 87.00 739 PHE A O 1
ATOM 5620 N N . ASP A 1 740 ? 26.525 -8.570 15.219 1.00 87.44 740 ASP A N 1
ATOM 5621 C CA . ASP A 1 740 ? 27.239 -9.772 14.779 1.00 87.44 740 ASP A CA 1
ATOM 5622 C C . ASP A 1 740 ? 26.479 -10.516 13.667 1.00 87.44 740 ASP A C 1
ATOM 5624 O O . ASP A 1 740 ? 27.095 -11.065 12.747 1.00 87.44 740 ASP A O 1
ATOM 5628 N N . VAL A 1 741 ? 25.138 -10.500 13.696 1.00 89.25 741 VAL A N 1
ATOM 5629 C CA . VAL A 1 741 ? 24.293 -11.029 12.610 1.00 89.25 741 VAL A CA 1
ATOM 5630 C C . VAL A 1 741 ? 24.482 -10.208 11.341 1.00 89.25 741 VAL A C 1
ATOM 5632 O O . VAL A 1 741 ? 24.689 -10.784 10.275 1.00 89.25 741 VAL A O 1
ATOM 5635 N N . LEU A 1 742 ? 24.453 -8.876 11.451 1.00 90.25 742 LEU A N 1
ATOM 5636 C CA . LEU A 1 742 ? 24.647 -7.971 10.317 1.00 90.25 742 LEU A CA 1
ATOM 5637 C C . LEU A 1 742 ? 25.983 -8.256 9.609 1.00 90.25 742 LEU A C 1
ATOM 5639 O O . LEU A 1 742 ? 26.016 -8.444 8.390 1.00 90.25 742 LEU A O 1
ATOM 5643 N N . PHE A 1 743 ? 27.075 -8.353 10.373 1.00 89.75 743 PHE A N 1
ATOM 5644 C CA . PHE A 1 743 ? 28.409 -8.623 9.835 1.00 89.75 743 PHE A CA 1
ATOM 5645 C C . PHE A 1 743 ? 28.527 -10.033 9.236 1.00 89.75 743 PHE A C 1
ATOM 5647 O O . PHE A 1 743 ? 28.968 -10.192 8.094 1.00 89.75 743 PHE A O 1
ATOM 5654 N N . SER A 1 744 ? 28.100 -11.062 9.979 1.00 88.75 744 SER A N 1
ATOM 5655 C CA . SER A 1 744 ? 28.201 -12.462 9.539 1.00 88.75 744 SER A CA 1
ATOM 5656 C C . SER A 1 744 ? 27.366 -12.750 8.291 1.00 88.75 744 SER A C 1
ATOM 5658 O O . SER A 1 744 ? 27.867 -13.405 7.376 1.00 88.75 744 SER A O 1
ATOM 5660 N N . ARG A 1 745 ? 26.137 -12.221 8.200 1.00 90.31 745 ARG A N 1
ATOM 5661 C CA . ARG A 1 745 ? 25.277 -12.390 7.018 1.00 90.31 745 ARG A CA 1
ATOM 5662 C C . ARG A 1 745 ? 25.818 -11.659 5.801 1.00 90.31 745 ARG A C 1
ATOM 5664 O O . ARG A 1 745 ? 25.823 -12.251 4.729 1.00 90.31 745 ARG A O 1
ATOM 5671 N N . SER A 1 746 ? 26.298 -10.424 5.960 1.00 89.88 746 SER A N 1
ATOM 5672 C CA . SER A 1 746 ? 26.852 -9.644 4.844 1.00 89.88 746 SER A CA 1
ATOM 5673 C C . SER A 1 746 ? 28.041 -10.365 4.203 1.00 89.88 746 SER A C 1
ATOM 5675 O O . SER A 1 746 ? 28.052 -10.602 2.998 1.00 89.88 746 SER A O 1
ATOM 5677 N N . LEU A 1 747 ? 29.011 -10.802 5.014 1.00 89.12 747 LEU A N 1
ATOM 5678 C CA . LEU A 1 747 ? 30.197 -11.505 4.520 1.00 89.12 747 LEU A CA 1
ATOM 5679 C C . LEU A 1 747 ? 29.877 -12.930 4.036 1.00 89.12 747 LEU A C 1
ATOM 5681 O O . LEU A 1 747 ? 30.370 -13.366 2.996 1.00 89.12 747 LEU A O 1
ATOM 5685 N N . GLY A 1 748 ? 29.028 -13.656 4.770 1.00 89.06 748 GLY A N 1
ATOM 5686 C CA . GLY A 1 748 ? 28.588 -14.999 4.395 1.00 89.06 748 GLY A CA 1
ATOM 5687 C C . GLY A 1 748 ? 27.845 -15.022 3.059 1.00 89.06 748 GLY A C 1
ATOM 5688 O O . GLY A 1 748 ? 27.992 -15.978 2.305 1.00 89.06 748 GLY A O 1
ATOM 5689 N N . LEU A 1 749 ? 27.101 -13.963 2.740 1.00 88.44 749 LEU A N 1
ATOM 5690 C CA . LEU A 1 749 ? 26.373 -13.819 1.484 1.00 88.44 749 LEU A CA 1
ATOM 5691 C C . LEU A 1 749 ? 27.286 -13.508 0.300 1.00 88.44 749 LEU A C 1
ATOM 5693 O O . LEU A 1 749 ? 27.091 -14.087 -0.765 1.00 88.44 749 LEU A O 1
ATOM 5697 N N . VAL A 1 750 ? 28.316 -12.675 0.486 1.00 87.81 750 VAL A N 1
ATOM 5698 C CA . VAL A 1 750 ? 29.353 -12.457 -0.540 1.00 87.81 750 VAL A CA 1
ATOM 5699 C C . VAL A 1 750 ? 30.014 -13.792 -0.898 1.00 87.81 750 VAL A C 1
ATOM 5701 O O . VAL A 1 750 ? 30.109 -14.138 -2.074 1.00 87.81 750 VAL A O 1
ATOM 5704 N N . PHE A 1 751 ? 30.398 -14.594 0.102 1.00 88.62 751 PHE A N 1
ATOM 5705 C CA . PHE A 1 751 ? 30.996 -15.908 -0.147 1.00 88.62 751 PHE A CA 1
ATOM 5706 C C . PHE A 1 751 ? 30.011 -16.932 -0.720 1.00 88.62 751 PHE A C 1
ATOM 5708 O O . PHE A 1 751 ? 30.406 -17.715 -1.579 1.00 88.62 751 PHE A O 1
ATOM 5715 N N . ALA A 1 752 ? 28.746 -16.933 -0.290 1.00 86.12 752 ALA A N 1
ATOM 5716 C CA . ALA A 1 752 ? 27.719 -17.817 -0.844 1.00 86.12 752 ALA A CA 1
ATOM 5717 C C . ALA A 1 752 ? 27.421 -17.501 -2.321 1.00 86.12 752 ALA A C 1
ATOM 5719 O O . ALA A 1 752 ? 27.332 -18.424 -3.130 1.00 86.12 752 ALA A O 1
ATOM 5720 N N . SER A 1 753 ? 27.357 -16.213 -2.672 1.00 81.88 753 SER A N 1
ATOM 5721 C CA . SER A 1 753 ? 27.173 -15.743 -4.053 1.00 81.88 753 SER A CA 1
ATOM 5722 C C . SER A 1 753 ? 28.389 -16.108 -4.915 1.00 81.88 753 SER A C 1
ATOM 5724 O O . SER A 1 753 ? 28.248 -16.672 -5.997 1.00 81.88 753 SER A O 1
ATOM 5726 N N . ALA A 1 754 ? 29.606 -15.908 -4.394 1.00 79.94 754 ALA A N 1
ATOM 5727 C CA . ALA A 1 754 ? 30.842 -16.322 -5.066 1.00 79.94 754 ALA A CA 1
ATOM 5728 C C . ALA A 1 754 ? 30.970 -17.853 -5.221 1.00 79.94 754 ALA A C 1
ATOM 5730 O O . ALA A 1 754 ? 31.591 -18.342 -6.167 1.00 79.94 754 ALA A O 1
ATOM 5731 N N . ALA A 1 755 ? 30.361 -18.624 -4.317 1.00 80.00 755 ALA A N 1
ATOM 5732 C CA . ALA A 1 755 ? 30.334 -20.082 -4.362 1.00 80.00 755 ALA A CA 1
ATOM 5733 C C . ALA A 1 755 ? 29.337 -20.668 -5.381 1.00 80.00 755 ALA A C 1
ATOM 5735 O O . ALA A 1 755 ? 29.273 -21.892 -5.492 1.00 80.00 755 ALA A O 1
ATOM 5736 N N . ARG A 1 756 ? 28.598 -19.830 -6.128 1.00 76.06 756 ARG A N 1
ATOM 5737 C CA . ARG A 1 756 ? 27.578 -20.239 -7.118 1.00 76.06 756 ARG A CA 1
ATOM 5738 C C . ARG A 1 756 ? 26.460 -21.099 -6.551 1.00 76.06 756 ARG A C 1
ATOM 5740 O O . ARG A 1 756 ? 25.975 -22.024 -7.195 1.00 76.06 756 ARG A O 1
ATOM 5747 N N . LEU A 1 757 ? 26.061 -20.822 -5.321 1.00 79.44 757 LEU A N 1
ATOM 5748 C CA . LEU A 1 757 ? 24.810 -21.379 -4.840 1.00 79.44 757 LEU A CA 1
ATOM 5749 C C . LEU A 1 757 ? 23.671 -20.608 -5.512 1.00 79.44 757 LEU A C 1
ATOM 5751 O O . LEU A 1 757 ? 23.730 -19.384 -5.574 1.00 79.44 757 LEU A O 1
ATOM 5755 N N . CYS A 1 758 ? 22.650 -21.322 -5.990 1.00 77.12 758 CYS A N 1
ATOM 5756 C CA . CYS A 1 758 ? 21.385 -20.757 -6.467 1.00 77.12 758 CYS A CA 1
ATOM 5757 C C . CYS A 1 758 ? 20.640 -20.118 -5.277 1.00 77.12 758 CYS A C 1
ATOM 5759 O O . CYS A 1 758 ? 19.794 -20.750 -4.637 1.00 77.12 758 CYS A O 1
ATOM 5761 N N . LEU A 1 759 ? 21.114 -18.935 -4.879 1.00 82.06 759 LEU A N 1
ATOM 5762 C CA . LEU A 1 759 ? 20.754 -18.172 -3.693 1.00 82.06 759 LEU A CA 1
ATOM 5763 C C . LEU A 1 759 ? 20.902 -16.682 -3.997 1.00 82.06 759 LEU A C 1
ATOM 5765 O O . LEU A 1 759 ? 21.919 -16.246 -4.527 1.00 82.06 759 LEU A O 1
ATOM 5769 N N . ASP A 1 760 ? 19.934 -15.898 -3.538 1.00 84.38 760 ASP A N 1
ATOM 5770 C CA . ASP A 1 760 ? 19.838 -14.489 -3.923 1.00 84.38 760 ASP A CA 1
ATOM 5771 C C . ASP A 1 760 ? 20.111 -13.530 -2.753 1.00 84.38 760 ASP A C 1
ATOM 5773 O O . ASP A 1 760 ? 19.869 -13.846 -1.586 1.00 84.38 760 ASP A O 1
ATOM 5777 N N . LEU A 1 761 ? 20.527 -12.298 -3.051 1.00 85.81 761 LEU A N 1
ATOM 5778 C CA . LEU A 1 761 ? 20.724 -11.242 -2.045 1.00 85.81 761 LEU A CA 1
ATOM 5779 C C . LEU A 1 761 ? 19.402 -10.736 -1.436 1.00 85.81 761 LEU A C 1
ATOM 5781 O O . LEU A 1 761 ? 19.348 -10.352 -0.266 1.00 85.81 761 LEU A O 1
ATOM 5785 N N . GLN A 1 762 ? 18.334 -10.752 -2.236 1.00 85.81 762 GLN A N 1
ATOM 5786 C CA . GLN A 1 762 ? 17.095 -9.993 -2.030 1.00 85.81 762 GLN A CA 1
ATOM 5787 C C . GLN A 1 762 ? 16.461 -10.204 -0.643 1.00 85.81 762 GLN A C 1
ATOM 5789 O O . GLN A 1 762 ? 16.268 -9.264 0.128 1.00 85.81 762 GLN A O 1
ATOM 5794 N N . GLY A 1 763 ? 16.211 -11.463 -0.269 1.00 83.81 763 GLY A N 1
ATOM 5795 C CA . GLY A 1 763 ? 15.603 -11.797 1.024 1.00 83.81 763 GLY A CA 1
ATOM 5796 C C . GLY A 1 763 ? 16.518 -11.548 2.229 1.00 83.81 763 GLY A C 1
ATOM 5797 O O . GLY A 1 763 ? 16.022 -11.359 3.336 1.00 83.81 763 GLY A O 1
ATOM 5798 N N . VAL A 1 764 ? 17.841 -11.536 2.027 1.00 91.31 764 VAL A N 1
ATOM 5799 C CA . VAL A 1 764 ? 18.814 -11.246 3.093 1.00 91.31 764 VAL A CA 1
ATOM 5800 C C . VAL A 1 764 ? 18.894 -9.749 3.364 1.00 91.31 764 VAL A C 1
ATOM 5802 O O . VAL A 1 764 ? 19.030 -9.350 4.521 1.00 91.31 764 VAL A O 1
ATOM 5805 N N . MET A 1 765 ? 18.735 -8.924 2.328 1.00 92.75 765 MET A N 1
ATOM 5806 C CA . MET A 1 765 ? 18.753 -7.468 2.448 1.00 92.75 765 MET A CA 1
ATOM 5807 C C . MET A 1 765 ? 17.681 -6.945 3.413 1.00 92.75 765 MET A C 1
ATOM 5809 O O . MET A 1 765 ? 17.956 -6.060 4.222 1.00 92.75 765 MET A O 1
ATOM 5813 N N . LEU A 1 766 ? 16.490 -7.555 3.405 1.00 92.69 766 LEU A N 1
ATOM 5814 C CA . LEU A 1 766 ? 15.423 -7.249 4.362 1.00 92.69 766 LEU A CA 1
ATOM 5815 C C . LEU A 1 766 ? 15.879 -7.442 5.816 1.00 92.69 766 LEU A C 1
ATOM 5817 O O . LEU A 1 766 ? 15.633 -6.590 6.669 1.00 92.69 766 LEU A O 1
ATOM 5821 N N . HIS A 1 767 ? 16.568 -8.548 6.106 1.00 93.06 767 HIS A N 1
ATOM 5822 C CA . HIS A 1 767 ? 17.049 -8.831 7.456 1.00 93.06 767 HIS A CA 1
ATOM 5823 C C . HIS A 1 767 ? 18.195 -7.890 7.857 1.00 93.06 767 HIS A C 1
ATOM 5825 O O . HIS A 1 767 ? 18.222 -7.410 8.987 1.00 93.06 767 HIS A O 1
ATOM 5831 N N . LEU A 1 768 ? 19.106 -7.565 6.933 1.00 94.12 768 LEU A N 1
ATOM 5832 C CA . LEU A 1 768 ? 20.176 -6.594 7.192 1.00 94.12 768 LEU A CA 1
ATOM 5833 C C . LEU A 1 768 ? 19.610 -5.210 7.541 1.00 94.12 768 LEU A C 1
ATOM 5835 O O . LEU A 1 768 ? 20.073 -4.579 8.490 1.00 94.12 768 LEU A O 1
ATOM 5839 N N . ALA A 1 769 ? 18.569 -4.766 6.833 1.00 94.81 769 ALA A N 1
ATOM 5840 C CA . ALA A 1 769 ? 17.880 -3.519 7.149 1.00 94.81 769 ALA A CA 1
ATOM 5841 C C . ALA A 1 769 ? 17.220 -3.562 8.542 1.00 94.81 769 ALA A C 1
ATOM 5843 O O . ALA A 1 769 ? 17.347 -2.611 9.314 1.00 94.81 769 ALA A O 1
ATOM 5844 N N . ALA A 1 770 ? 16.590 -4.683 8.919 1.00 93.75 770 ALA A N 1
ATOM 5845 C CA . ALA A 1 770 ? 16.033 -4.866 10.263 1.00 93.75 770 ALA A CA 1
ATOM 5846 C C . ALA A 1 770 ? 17.103 -4.770 11.371 1.00 93.75 770 ALA A C 1
ATOM 5848 O O . ALA A 1 770 ? 16.850 -4.157 12.410 1.00 93.75 770 ALA A O 1
ATOM 5849 N N . CYS A 1 771 ? 18.310 -5.304 11.146 1.00 93.81 771 CYS A N 1
ATOM 5850 C CA . CYS A 1 771 ? 19.433 -5.148 12.078 1.00 93.81 771 CYS A CA 1
ATOM 5851 C C . CYS A 1 771 ? 19.878 -3.682 12.210 1.00 93.81 771 CYS A C 1
ATOM 5853 O O . CYS A 1 771 ? 20.163 -3.224 13.317 1.00 93.81 771 CYS A O 1
ATOM 5855 N N . TRP A 1 772 ? 19.912 -2.922 11.107 1.00 94.50 772 TRP A N 1
ATOM 5856 C CA . TRP A 1 772 ? 20.198 -1.484 11.162 1.00 94.50 772 TRP A CA 1
ATOM 5857 C C . TRP A 1 772 ? 19.159 -0.723 11.982 1.00 94.50 772 TRP A C 1
ATOM 5859 O O . TRP A 1 772 ? 19.529 0.118 12.797 1.00 94.50 772 TRP A O 1
ATOM 5869 N N . ALA A 1 773 ? 17.875 -1.044 11.822 1.00 92.50 773 ALA A N 1
ATOM 5870 C CA . ALA A 1 773 ? 16.819 -0.425 12.614 1.00 92.50 773 ALA A CA 1
ATOM 5871 C C . ALA A 1 773 ? 16.927 -0.741 14.107 1.00 92.50 773 ALA A C 1
ATOM 5873 O O . ALA A 1 773 ? 16.779 0.171 14.919 1.00 92.50 773 ALA A O 1
ATOM 5874 N N . ASP A 1 774 ? 17.235 -1.989 14.474 1.00 90.88 774 ASP A N 1
ATOM 5875 C CA . ASP A 1 774 ? 17.458 -2.360 15.875 1.00 90.88 774 ASP A CA 1
ATOM 5876 C C . ASP A 1 774 ? 18.653 -1.611 16.476 1.00 90.88 774 ASP A C 1
ATOM 5878 O O . ASP A 1 774 ? 18.576 -1.089 17.589 1.00 90.88 774 ASP A O 1
ATOM 5882 N N . LEU A 1 775 ? 19.746 -1.488 15.718 1.00 91.19 775 LEU A N 1
ATOM 5883 C CA . LEU A 1 775 ? 20.921 -0.734 16.142 1.00 91.19 775 LEU A CA 1
ATOM 5884 C C . LEU A 1 775 ? 20.606 0.759 16.310 1.00 91.19 775 LEU A C 1
ATOM 5886 O O . LEU A 1 775 ? 20.940 1.341 17.341 1.00 91.19 775 LEU A O 1
ATOM 5890 N N . CYS A 1 776 ? 19.932 1.377 15.336 1.00 89.94 776 CYS A N 1
ATOM 5891 C CA . CYS A 1 776 ? 19.494 2.772 15.414 1.00 89.94 776 CYS A CA 1
ATOM 5892 C C . CYS A 1 776 ? 18.553 3.010 16.603 1.00 89.94 776 CYS A C 1
ATOM 5894 O O . CYS A 1 776 ? 18.677 4.030 17.278 1.00 89.94 776 CYS A O 1
ATOM 5896 N N . TYR A 1 777 ? 17.656 2.065 16.891 1.00 88.00 777 TYR A N 1
ATOM 5897 C CA . TYR A 1 777 ? 16.777 2.116 18.056 1.00 88.00 777 TYR A CA 1
ATOM 5898 C C . TYR A 1 777 ? 17.569 2.062 19.367 1.00 88.00 777 TYR A C 1
ATOM 5900 O O . TYR A 1 777 ? 17.393 2.947 20.199 1.00 88.00 777 TYR A O 1
ATOM 5908 N N . ARG A 1 778 ? 18.498 1.109 19.532 1.00 85.69 778 ARG A N 1
ATOM 5909 C CA . ARG A 1 778 ? 19.334 0.995 20.747 1.00 85.69 778 ARG A CA 1
ATOM 5910 C C . ARG A 1 778 ? 20.257 2.194 20.968 1.00 85.69 778 ARG A C 1
ATOM 5912 O O . ARG A 1 778 ? 20.585 2.509 22.107 1.00 85.69 778 ARG A O 1
ATOM 5919 N N . LEU A 1 779 ? 20.709 2.834 19.889 1.00 85.50 779 LEU A N 1
ATOM 5920 C CA . LEU A 1 779 ? 21.498 4.069 19.955 1.00 85.50 779 LEU A CA 1
ATOM 5921 C C . LEU A 1 779 ? 20.634 5.293 20.289 1.00 85.50 779 LEU A C 1
ATOM 5923 O O . LEU A 1 779 ? 21.155 6.307 20.755 1.00 85.50 779 LEU A O 1
ATOM 5927 N N . SER A 1 780 ? 19.325 5.214 20.055 1.00 78.75 780 SER A N 1
ATOM 5928 C CA . SER A 1 780 ? 18.377 6.246 20.454 1.00 78.75 780 SER A CA 1
ATOM 5929 C C . SER A 1 780 ? 18.016 6.102 21.938 1.00 78.75 780 SER A C 1
ATOM 5931 O O . SER A 1 780 ? 17.910 5.002 22.465 1.00 78.75 780 SER A O 1
ATOM 5933 N N . SER A 1 781 ? 17.760 7.216 22.629 1.00 71.00 781 SER A N 1
ATOM 5934 C CA . SER A 1 781 ? 17.298 7.212 24.031 1.00 71.00 781 SER A CA 1
ATOM 5935 C C . SER A 1 781 ? 15.812 6.807 24.185 1.00 71.00 781 SER A C 1
ATOM 5937 O O . SER A 1 781 ? 15.193 7.113 25.207 1.00 71.00 781 SER A O 1
ATOM 5939 N N . ILE A 1 782 ? 15.198 6.209 23.158 1.00 70.19 782 ILE A N 1
ATOM 5940 C CA . ILE A 1 782 ? 13.768 5.891 23.117 1.00 70.19 782 ILE A CA 1
ATOM 5941 C C . ILE A 1 782 ? 13.558 4.487 23.695 1.00 70.19 782 ILE A C 1
ATOM 5943 O O . ILE A 1 782 ? 13.950 3.504 23.080 1.00 70.19 782 ILE A O 1
ATOM 5947 N N . ASN A 1 783 ? 12.874 4.387 24.836 1.00 67.19 783 ASN A N 1
ATOM 5948 C CA . ASN A 1 783 ? 12.512 3.109 25.459 1.00 67.19 783 ASN A CA 1
ATOM 5949 C C . ASN A 1 783 ? 11.049 2.750 25.146 1.00 67.19 783 ASN A C 1
ATOM 5951 O O . ASN A 1 783 ? 10.209 2.724 26.043 1.00 67.19 783 ASN A O 1
ATOM 5955 N N . ASN A 1 784 ? 10.718 2.532 23.868 1.00 73.12 784 ASN A N 1
ATOM 5956 C CA . ASN A 1 784 ? 9.382 2.091 23.457 1.00 73.12 784 ASN A CA 1
ATOM 5957 C C . ASN A 1 784 ? 9.433 0.974 22.403 1.00 73.12 784 ASN A C 1
ATOM 5959 O O . ASN A 1 784 ? 9.735 1.191 21.228 1.00 73.12 784 ASN A O 1
ATOM 5963 N N . GLU A 1 785 ? 9.035 -0.223 22.823 1.00 71.56 785 GLU A N 1
ATOM 5964 C CA . GLU A 1 785 ? 9.053 -1.440 22.011 1.00 71.56 785 GLU A CA 1
ATOM 5965 C C . GLU A 1 785 ? 8.010 -1.443 20.873 1.00 71.56 785 GLU A C 1
ATOM 5967 O O . GLU A 1 785 ? 8.131 -2.179 19.887 1.00 71.56 785 GLU A O 1
ATOM 5972 N N . ALA A 1 786 ? 6.959 -0.622 20.981 1.00 71.94 786 ALA A N 1
ATOM 5973 C CA . ALA A 1 786 ? 6.037 -0.380 19.870 1.00 71.94 786 ALA A CA 1
ATOM 5974 C C . ALA A 1 786 ? 6.762 0.340 18.723 1.00 71.94 786 ALA A C 1
ATOM 5976 O O . ALA A 1 786 ? 6.766 -0.146 17.592 1.00 71.94 786 ALA A O 1
ATOM 5977 N N . THR A 1 787 ? 7.477 1.420 19.049 1.00 78.12 787 THR A N 1
ATOM 5978 C CA . THR A 1 787 ? 8.285 2.193 18.098 1.00 78.12 787 THR A CA 1
ATOM 5979 C C . THR A 1 787 ? 9.413 1.352 17.501 1.00 78.12 787 THR A C 1
ATOM 5981 O O . THR A 1 787 ? 9.654 1.428 16.300 1.00 78.12 787 THR A O 1
ATOM 5984 N N . ARG A 1 788 ? 10.062 0.482 18.290 1.00 84.25 788 ARG A N 1
ATOM 5985 C CA . ARG A 1 788 ? 11.060 -0.474 17.776 1.00 84.25 788 ARG A CA 1
ATOM 5986 C C . ARG A 1 788 ? 10.505 -1.327 16.630 1.00 84.25 788 ARG A C 1
ATOM 5988 O O . ARG A 1 788 ? 11.140 -1.448 15.586 1.00 84.25 788 ARG A O 1
ATOM 5995 N N . ARG A 1 789 ? 9.306 -1.899 16.793 1.00 80.62 789 ARG A N 1
ATOM 5996 C CA . ARG A 1 789 ? 8.663 -2.734 15.758 1.00 80.62 789 ARG A CA 1
ATOM 5997 C C . ARG A 1 789 ? 8.249 -1.938 14.529 1.00 80.62 789 ARG A C 1
ATOM 5999 O O . ARG A 1 789 ? 8.435 -2.421 13.415 1.00 80.62 789 ARG A O 1
ATOM 6006 N N . GLU A 1 790 ? 7.740 -0.725 14.721 1.00 84.31 790 GLU A N 1
ATOM 6007 C CA . GLU A 1 790 ? 7.442 0.181 13.609 1.00 84.31 790 GLU A CA 1
ATOM 6008 C C . GLU A 1 790 ? 8.708 0.463 12.792 1.00 84.31 790 GLU A C 1
ATOM 6010 O O . GLU A 1 790 ? 8.699 0.280 11.577 1.00 84.31 790 GLU A O 1
ATOM 6015 N N . LEU A 1 791 ? 9.832 0.779 13.442 1.00 88.62 791 LEU A N 1
ATOM 6016 C CA . LEU A 1 791 ? 11.118 1.001 12.772 1.00 88.62 791 LEU A CA 1
ATOM 6017 C C . LEU A 1 791 ? 11.625 -0.242 12.033 1.00 88.62 791 LEU A C 1
ATOM 6019 O O . LEU A 1 791 ? 12.105 -0.122 10.909 1.00 88.62 791 LEU A O 1
ATOM 6023 N N . ILE A 1 792 ? 11.485 -1.436 12.618 1.00 90.94 792 ILE A N 1
ATOM 6024 C CA . ILE A 1 792 ? 11.839 -2.694 11.942 1.00 90.94 792 ILE A CA 1
ATOM 6025 C C . ILE A 1 792 ? 10.970 -2.894 10.691 1.00 90.94 792 ILE A C 1
ATOM 6027 O O . ILE A 1 792 ? 11.490 -3.268 9.640 1.00 90.94 792 ILE A O 1
ATOM 6031 N N . SER A 1 793 ? 9.667 -2.604 10.759 1.00 90.69 793 SER A N 1
ATOM 6032 C CA . SER A 1 793 ? 8.778 -2.699 9.591 1.00 90.69 793 SER A CA 1
ATOM 6033 C C . SER A 1 793 ? 9.133 -1.679 8.496 1.00 90.69 793 SER A C 1
ATOM 6035 O O . SER A 1 793 ? 9.164 -2.022 7.313 1.00 90.69 793 SER A O 1
ATOM 6037 N N . VAL A 1 794 ? 9.503 -0.453 8.876 1.00 92.69 794 VAL A N 1
ATOM 6038 C CA . VAL A 1 794 ? 10.014 0.589 7.968 1.00 92.69 794 VAL A CA 1
ATOM 6039 C C . VAL A 1 794 ? 11.308 0.133 7.294 1.00 92.69 794 VAL A C 1
ATOM 6041 O O . VAL A 1 794 ? 11.475 0.287 6.086 1.00 92.69 794 VAL A O 1
ATOM 6044 N N . ALA A 1 795 ? 12.204 -0.498 8.050 1.00 94.06 795 ALA A N 1
ATOM 6045 C CA . ALA A 1 795 ? 13.459 -1.016 7.527 1.00 94.06 795 ALA A CA 1
ATOM 6046 C C . ALA A 1 795 ? 13.260 -2.169 6.546 1.00 94.06 795 ALA A C 1
ATOM 6048 O O . ALA A 1 795 ? 13.961 -2.241 5.544 1.00 94.06 795 ALA A O 1
ATOM 6049 N N . CYS A 1 796 ? 12.275 -3.040 6.782 1.00 93.75 796 CYS A N 1
ATOM 6050 C CA . CYS A 1 796 ? 11.939 -4.102 5.835 1.00 93.75 796 CYS A CA 1
ATOM 6051 C C . CYS A 1 796 ? 11.541 -3.538 4.462 1.00 93.75 796 CYS A C 1
ATOM 6053 O O . CYS A 1 796 ? 11.928 -4.105 3.441 1.00 93.75 796 CYS A O 1
ATOM 6055 N N . ALA A 1 797 ? 10.818 -2.410 4.437 1.00 94.25 797 ALA A N 1
ATOM 6056 C CA . ALA A 1 797 ? 10.468 -1.721 3.196 1.00 94.25 797 ALA A CA 1
ATOM 6057 C C . ALA A 1 797 ? 11.713 -1.170 2.486 1.00 94.25 797 ALA A C 1
ATOM 6059 O O . ALA A 1 797 ? 11.935 -1.478 1.316 1.00 94.25 797 ALA A O 1
ATOM 6060 N N . ALA A 1 798 ? 12.568 -0.444 3.217 1.00 95.25 798 ALA A N 1
ATOM 6061 C CA . ALA A 1 798 ? 13.815 0.104 2.684 1.00 95.25 798 ALA A CA 1
ATOM 6062 C C . ALA A 1 798 ? 14.781 -0.988 2.192 1.00 95.25 798 ALA A C 1
ATOM 6064 O O . ALA A 1 798 ? 15.440 -0.818 1.170 1.00 95.25 798 ALA A O 1
ATOM 6065 N N . GLY A 1 799 ? 14.842 -2.124 2.892 1.00 93.69 799 GLY A N 1
ATOM 6066 C CA . GLY A 1 799 ? 15.662 -3.270 2.518 1.00 93.69 799 GLY A CA 1
ATOM 6067 C C . GLY A 1 799 ? 15.238 -3.872 1.183 1.00 93.69 799 GLY A C 1
ATOM 6068 O O . GLY A 1 799 ? 16.092 -4.081 0.333 1.00 93.69 799 GLY A O 1
ATOM 6069 N N . ILE A 1 800 ? 13.939 -4.101 0.964 1.00 92.44 800 ILE A N 1
ATOM 6070 C CA . ILE A 1 800 ? 13.429 -4.617 -0.321 1.00 92.44 800 ILE A CA 1
ATOM 6071 C C . ILE A 1 800 ? 13.548 -3.574 -1.429 1.00 92.44 800 ILE A C 1
ATOM 6073 O O . ILE A 1 800 ? 13.950 -3.925 -2.535 1.00 92.44 800 ILE A O 1
ATOM 6077 N N . SER A 1 801 ? 13.269 -2.303 -1.122 1.00 92.31 801 SER A N 1
ATOM 6078 C CA . SER A 1 801 ? 13.473 -1.186 -2.049 1.00 92.31 801 SER A CA 1
ATOM 6079 C C . SER A 1 801 ? 14.910 -1.154 -2.559 1.00 92.31 801 SER A C 1
ATOM 6081 O O . SER A 1 801 ? 15.121 -1.217 -3.761 1.00 92.31 801 SER A O 1
ATOM 6083 N N . ALA A 1 802 ? 15.901 -1.151 -1.660 1.00 90.81 802 ALA A N 1
ATOM 6084 C CA . ALA A 1 802 ? 17.315 -1.160 -2.032 1.00 90.81 802 ALA A CA 1
ATOM 6085 C C . ALA A 1 802 ? 17.716 -2.423 -2.808 1.00 90.81 802 ALA A C 1
ATOM 6087 O O . ALA A 1 802 ? 18.646 -2.405 -3.611 1.00 90.81 802 ALA A O 1
ATOM 6088 N N . ALA A 1 803 ? 17.065 -3.551 -2.528 1.00 87.75 803 ALA A N 1
ATOM 6089 C CA . ALA A 1 803 ? 17.447 -4.823 -3.108 1.00 87.75 803 ALA A CA 1
ATOM 6090 C C . ALA A 1 803 ? 16.980 -4.954 -4.572 1.00 87.75 803 ALA A C 1
ATOM 6092 O O . ALA A 1 803 ? 17.778 -5.358 -5.423 1.00 87.75 803 ALA A O 1
ATOM 6093 N N . PHE A 1 804 ? 15.738 -4.559 -4.870 1.00 85.31 804 PHE A N 1
ATOM 6094 C CA . PHE A 1 804 ? 15.140 -4.652 -6.208 1.00 85.31 804 PHE A CA 1
ATOM 6095 C C . PHE A 1 804 ? 15.142 -3.340 -7.008 1.00 85.31 804 PHE A C 1
ATOM 6097 O O . PHE A 1 804 ? 14.864 -3.388 -8.200 1.00 85.31 804 PHE A O 1
ATOM 6104 N N . GLY A 1 805 ? 15.421 -2.185 -6.395 1.00 84.62 805 GLY A N 1
ATOM 6105 C CA . GLY A 1 805 ? 15.194 -0.881 -7.038 1.00 84.62 805 GLY A CA 1
ATOM 6106 C C . GLY A 1 805 ? 13.701 -0.575 -7.211 1.00 84.62 805 GLY A C 1
ATOM 6107 O O . GLY A 1 805 ? 13.277 -0.011 -8.214 1.00 84.62 805 GLY A O 1
ATOM 6108 N N . THR A 1 806 ? 12.873 -1.060 -6.277 1.00 88.44 806 THR A N 1
ATOM 6109 C CA . THR A 1 806 ? 11.405 -0.969 -6.339 1.00 88.44 806 THR A CA 1
ATOM 6110 C C . THR A 1 806 ? 10.859 -0.304 -5.076 1.00 88.44 806 THR A C 1
ATOM 6112 O O . THR A 1 806 ? 10.486 -1.007 -4.121 1.00 88.44 806 THR A O 1
ATOM 6115 N N . PRO A 1 807 ? 10.857 1.037 -4.991 1.00 91.25 807 PRO A N 1
ATOM 6116 C CA . PRO A 1 807 ? 10.485 1.733 -3.768 1.00 91.25 807 PRO A CA 1
ATOM 6117 C C . PRO A 1 807 ? 9.013 1.547 -3.389 1.00 91.25 807 PRO A C 1
ATOM 6119 O O . PRO A 1 807 ? 8.728 1.336 -2.206 1.00 91.25 807 PRO A O 1
ATOM 6122 N N . LEU A 1 808 ? 8.066 1.526 -4.338 1.00 90.62 808 LEU A N 1
ATOM 6123 C CA . LEU A 1 808 ? 6.663 1.242 -3.999 1.00 90.62 808 LEU A CA 1
ATOM 6124 C C . LEU A 1 808 ? 6.465 -0.246 -3.712 1.00 90.62 808 LEU A C 1
ATOM 6126 O O . LEU A 1 808 ? 5.761 -0.596 -2.760 1.00 90.62 808 LEU A O 1
ATOM 6130 N N . GLY A 1 809 ? 7.120 -1.119 -4.487 1.00 90.12 809 GLY A N 1
ATOM 6131 C CA . GLY A 1 809 ? 7.107 -2.564 -4.253 1.00 90.12 809 GLY A CA 1
ATOM 6132 C C . GLY A 1 809 ? 7.571 -2.929 -2.838 1.00 90.12 809 GLY A C 1
ATOM 6133 O O . GLY A 1 809 ? 6.917 -3.725 -2.161 1.00 90.12 809 GLY A O 1
ATOM 6134 N N . GLY A 1 810 ? 8.638 -2.287 -2.347 1.00 91.31 810 GLY A N 1
ATOM 6135 C CA . GLY A 1 810 ? 9.193 -2.497 -1.007 1.00 91.31 810 GLY A CA 1
ATOM 6136 C C . GLY A 1 810 ? 8.254 -2.072 0.123 1.00 91.31 810 GLY A C 1
ATOM 6137 O O . GLY A 1 810 ? 8.017 -2.849 1.055 1.00 91.31 810 GLY A O 1
ATOM 6138 N N . VAL A 1 811 ? 7.656 -0.879 0.026 1.00 91.94 811 VAL A N 1
ATOM 6139 C CA . VAL A 1 811 ? 6.667 -0.396 1.010 1.00 91.94 811 VAL A CA 1
ATOM 6140 C C . VAL A 1 811 ? 5.463 -1.329 1.068 1.00 91.94 811 VAL A C 1
ATOM 6142 O O . VAL A 1 811 ? 5.069 -1.772 2.150 1.00 91.94 811 VAL A O 1
ATOM 6145 N N . LEU A 1 812 ? 4.918 -1.686 -0.096 1.00 90.44 812 LEU A N 1
ATOM 6146 C CA . LEU A 1 812 ? 3.785 -2.598 -0.183 1.00 90.44 812 LEU A CA 1
ATOM 6147 C C . LEU A 1 812 ? 4.146 -4.004 0.286 1.00 90.44 812 LEU A C 1
ATOM 6149 O O . LEU A 1 812 ? 3.278 -4.701 0.801 1.00 90.44 812 LEU A O 1
ATOM 6153 N N . TRP A 1 813 ? 5.387 -4.459 0.123 1.00 91.38 813 TRP A N 1
ATOM 6154 C CA . TRP A 1 813 ? 5.804 -5.773 0.610 1.00 91.38 813 TRP A CA 1
ATOM 6155 C C . TRP A 1 813 ? 5.851 -5.817 2.133 1.00 91.38 813 TRP A C 1
ATOM 6157 O O . TRP A 1 813 ? 5.310 -6.743 2.742 1.00 91.38 813 TRP A O 1
ATOM 6167 N N . SER A 1 814 ? 6.474 -4.814 2.761 1.00 90.19 814 SER A N 1
ATOM 6168 C CA . SER A 1 814 ? 6.492 -4.716 4.225 1.00 90.19 814 SER A CA 1
ATOM 6169 C C . SER A 1 814 ? 5.069 -4.674 4.789 1.00 90.19 814 SER A C 1
ATOM 6171 O O . SER A 1 814 ? 4.750 -5.359 5.765 1.00 90.19 814 SER A O 1
ATOM 6173 N N . TYR A 1 815 ? 4.195 -3.952 4.091 1.00 83.38 815 TYR A N 1
ATOM 6174 C CA . TYR A 1 815 ? 2.785 -3.864 4.414 1.00 83.38 815 TYR A CA 1
ATOM 6175 C C . TYR A 1 815 ? 2.019 -5.193 4.247 1.00 83.38 815 TYR A C 1
ATOM 6177 O O . TYR A 1 815 ? 1.321 -5.622 5.162 1.00 83.38 815 TYR A O 1
ATOM 6185 N N . GLU A 1 816 ? 2.126 -5.864 3.096 1.00 84.44 816 GLU A N 1
ATOM 6186 C CA . GLU A 1 816 ? 1.325 -7.058 2.787 1.00 84.44 816 GLU A CA 1
ATOM 6187 C C . GLU A 1 816 ? 1.817 -8.302 3.555 1.00 84.44 816 GLU A C 1
ATOM 6189 O O . GLU A 1 816 ? 1.009 -9.106 4.045 1.00 84.44 816 GLU A O 1
ATOM 6194 N N . GLN A 1 817 ? 3.142 -8.460 3.684 1.00 83.81 817 GLN A N 1
ATOM 6195 C CA . GLN A 1 817 ? 3.769 -9.697 4.161 1.00 83.81 817 GLN A CA 1
ATOM 6196 C C . GLN A 1 817 ? 4.399 -9.627 5.553 1.00 83.81 817 GLN A C 1
ATOM 6198 O O . GLN A 1 817 ? 4.362 -10.635 6.267 1.00 83.81 817 GLN A O 1
ATOM 6203 N N . MET A 1 818 ? 5.006 -8.500 5.938 1.00 83.00 818 MET A N 1
ATOM 6204 C CA . MET A 1 818 ? 5.868 -8.452 7.128 1.00 83.00 818 MET A CA 1
ATOM 6205 C C . MET A 1 818 ? 5.110 -8.072 8.400 1.00 83.00 818 MET A C 1
ATOM 6207 O O . MET A 1 818 ? 5.252 -8.761 9.412 1.00 83.00 818 MET A O 1
ATOM 6211 N N . SER A 1 819 ? 4.297 -7.012 8.364 1.00 71.25 819 SER A N 1
ATOM 6212 C CA . SER A 1 819 ? 3.539 -6.555 9.535 1.00 71.25 819 SER A CA 1
ATOM 6213 C C . SER A 1 819 ? 2.043 -6.843 9.410 1.00 71.25 819 SER A C 1
ATOM 6215 O O . SER A 1 819 ? 1.441 -6.603 8.371 1.00 71.25 819 SER A O 1
ATOM 6217 N N . SER A 1 820 ? 1.412 -7.315 10.490 1.00 63.66 820 SER A N 1
ATOM 6218 C CA . SER A 1 820 ? -0.053 -7.441 10.567 1.00 63.66 820 SER A CA 1
ATOM 6219 C C . SER A 1 820 ? -0.750 -6.107 10.851 1.00 63.66 820 SER A C 1
ATOM 6221 O O . SER A 1 820 ? -1.936 -5.952 10.558 1.00 63.66 820 SER A O 1
ATOM 6223 N N . LYS A 1 821 ? -0.018 -5.143 11.424 1.00 65.75 821 LYS A N 1
ATOM 6224 C CA . LYS A 1 821 ? -0.493 -3.796 11.745 1.00 65.75 821 LYS A CA 1
ATOM 6225 C C . LYS A 1 821 ? 0.408 -2.765 11.093 1.00 65.75 821 LYS A C 1
ATOM 6227 O O . LYS A 1 821 ? 1.618 -2.759 11.309 1.00 65.75 821 LYS A O 1
ATOM 6232 N N . PHE A 1 822 ? -0.196 -1.871 10.332 1.00 72.19 822 PHE A N 1
ATOM 6233 C CA . PHE A 1 822 ? 0.518 -0.799 9.668 1.00 72.19 822 PHE A CA 1
ATOM 6234 C C . PHE A 1 822 ? -0.327 0.458 9.781 1.00 72.19 822 PHE A C 1
ATOM 6236 O O . PHE A 1 822 ? -1.440 0.509 9.258 1.00 72.19 822 PHE A O 1
ATOM 6243 N N . THR A 1 823 ? 0.152 1.423 10.559 1.00 74.06 823 THR A N 1
ATOM 6244 C CA . THR A 1 823 ? -0.532 2.708 10.712 1.00 74.06 823 THR A CA 1
ATOM 6245 C C . THR A 1 823 ? -0.240 3.583 9.494 1.00 74.06 823 THR A C 1
ATOM 6247 O O . THR A 1 823 ? 0.757 3.375 8.793 1.00 74.06 823 THR A O 1
ATOM 6250 N N . GLN A 1 824 ? -1.080 4.592 9.245 1.00 73.88 824 GLN A N 1
ATOM 6251 C CA . GLN A 1 824 ? -0.810 5.574 8.188 1.00 73.88 824 GLN A CA 1
ATOM 6252 C C . GLN A 1 824 ? 0.524 6.308 8.425 1.00 73.88 824 GLN A C 1
ATOM 6254 O O . GLN A 1 824 ? 1.234 6.629 7.477 1.00 73.88 824 GLN A O 1
ATOM 6259 N N . GLN A 1 825 ? 0.935 6.501 9.682 1.00 76.25 825 GLN A N 1
ATOM 6260 C CA . GLN A 1 825 ? 2.242 7.079 10.016 1.00 76.25 825 GLN A CA 1
ATOM 6261 C C . GLN A 1 825 ? 3.409 6.149 9.650 1.00 76.25 825 GLN A C 1
ATOM 6263 O O . GLN A 1 825 ? 4.365 6.586 9.008 1.00 76.25 825 GLN A O 1
ATOM 6268 N N . THR A 1 826 ? 3.327 4.855 9.986 1.00 82.88 826 THR A N 1
ATOM 6269 C CA . THR A 1 826 ? 4.347 3.867 9.589 1.00 82.88 826 THR A CA 1
ATOM 6270 C C . THR A 1 826 ? 4.474 3.775 8.067 1.00 82.88 826 THR A C 1
ATOM 6272 O O . THR A 1 826 ? 5.585 3.650 7.554 1.00 82.88 826 THR A O 1
ATOM 6275 N N . LEU A 1 827 ? 3.360 3.912 7.341 1.00 85.00 827 LEU A N 1
ATOM 6276 C CA . LEU A 1 827 ? 3.332 3.976 5.878 1.00 85.00 827 LEU A CA 1
ATOM 6277 C C . LEU A 1 827 ? 4.162 5.138 5.335 1.00 85.00 827 LEU A C 1
ATOM 6279 O O . LEU A 1 827 ? 5.009 4.929 4.469 1.00 85.00 827 LEU A O 1
ATOM 6283 N N . ILE A 1 828 ? 3.991 6.331 5.901 1.00 84.81 828 ILE A N 1
ATOM 6284 C CA . ILE A 1 828 ? 4.753 7.526 5.521 1.00 84.81 828 ILE A CA 1
ATOM 6285 C C . ILE A 1 828 ? 6.251 7.341 5.818 1.00 84.81 828 ILE A C 1
ATOM 6287 O O . ILE A 1 828 ? 7.097 7.709 5.002 1.00 84.81 828 ILE A O 1
ATOM 6291 N N . TYR A 1 829 ? 6.604 6.738 6.957 1.00 89.25 829 TYR A N 1
ATOM 6292 C CA . TYR A 1 829 ? 8.005 6.478 7.313 1.00 89.25 829 TYR A CA 1
ATOM 6293 C C . TYR A 1 829 ? 8.660 5.422 6.421 1.00 89.25 829 TYR A C 1
ATOM 6295 O O . TYR A 1 829 ? 9.804 5.602 6.004 1.00 89.25 829 TYR A O 1
ATOM 6303 N N . ALA A 1 830 ? 7.940 4.349 6.089 1.00 91.25 830 ALA A N 1
ATOM 6304 C CA . ALA A 1 830 ? 8.395 3.326 5.151 1.00 91.25 830 ALA A CA 1
ATOM 6305 C C . ALA A 1 830 ? 8.629 3.919 3.759 1.00 91.25 830 ALA A C 1
ATOM 6307 O O . ALA A 1 830 ? 9.628 3.609 3.110 1.00 91.25 830 ALA A O 1
ATOM 6308 N N . PHE A 1 831 ? 7.738 4.815 3.336 1.00 90.25 831 PHE A N 1
ATOM 6309 C CA . PHE A 1 831 ? 7.843 5.544 2.082 1.00 90.25 831 PHE A CA 1
ATOM 6310 C C . PHE A 1 831 ? 9.102 6.417 2.040 1.00 90.25 831 PHE A C 1
ATOM 6312 O O . PHE A 1 831 ? 9.907 6.279 1.124 1.00 90.25 831 PHE A O 1
ATOM 6319 N N . LEU A 1 832 ? 9.340 7.228 3.077 1.00 91.69 832 LEU A N 1
ATOM 6320 C CA . LEU A 1 832 ? 10.554 8.042 3.201 1.00 91.69 832 LEU A CA 1
ATOM 6321 C C . LEU A 1 832 ? 11.837 7.195 3.194 1.00 91.69 832 LEU A C 1
ATOM 6323 O O . LEU A 1 832 ? 12.789 7.519 2.487 1.00 91.69 832 LEU A O 1
ATOM 6327 N N . ALA A 1 833 ? 11.873 6.118 3.982 1.00 94.19 833 ALA A N 1
ATOM 6328 C CA . ALA A 1 833 ? 13.049 5.259 4.080 1.00 94.19 833 ALA A CA 1
ATOM 6329 C C . ALA A 1 833 ? 13.358 4.554 2.748 1.00 94.19 833 ALA A C 1
ATOM 6331 O O . ALA A 1 833 ? 14.526 4.429 2.387 1.00 94.19 833 ALA A O 1
ATOM 6332 N N . SER A 1 834 ? 12.326 4.145 2.002 1.00 94.44 834 SER A N 1
ATOM 6333 C CA . SER A 1 834 ? 12.474 3.512 0.684 1.00 94.44 834 SER A CA 1
ATOM 6334 C C . SER A 1 834 ? 12.990 4.502 -0.364 1.00 94.44 834 SER A C 1
ATOM 6336 O O . SER A 1 834 ? 13.967 4.192 -1.033 1.00 94.44 834 SER A O 1
ATOM 6338 N N . ILE A 1 835 ? 12.444 5.729 -0.419 1.00 92.00 835 ILE A N 1
ATOM 6339 C CA . ILE A 1 835 ? 12.953 6.816 -1.286 1.00 92.00 835 ILE A CA 1
ATOM 6340 C C . ILE A 1 835 ? 14.448 7.041 -1.055 1.00 92.00 835 ILE A C 1
ATOM 6342 O O . ILE A 1 835 ? 15.219 7.149 -2.000 1.00 92.00 835 ILE A O 1
ATOM 6346 N N . LEU A 1 836 ? 14.865 7.145 0.209 1.00 93.38 836 LEU A N 1
ATOM 6347 C CA . LEU A 1 836 ? 16.258 7.442 0.543 1.00 93.38 836 LEU A CA 1
ATOM 6348 C C . LEU A 1 836 ? 17.192 6.270 0.252 1.00 93.38 836 LEU A C 1
ATOM 6350 O O . LEU A 1 836 ? 18.328 6.495 -0.158 1.00 93.38 836 LEU A O 1
ATOM 6354 N N . ALA A 1 837 ? 16.730 5.038 0.460 1.00 93.62 837 ALA A N 1
ATOM 6355 C CA . ALA A 1 837 ? 17.496 3.851 0.115 1.00 93.62 837 ALA A CA 1
ATOM 6356 C C . ALA A 1 837 ? 17.731 3.764 -1.401 1.00 93.62 837 ALA A C 1
ATOM 6358 O O . ALA A 1 837 ? 18.865 3.550 -1.826 1.00 93.62 837 ALA A O 1
ATOM 6359 N N . ASP A 1 838 ? 16.681 3.999 -2.189 1.00 89.56 838 ASP A N 1
ATOM 6360 C CA . ASP A 1 838 ? 16.711 3.986 -3.654 1.00 89.56 838 ASP A CA 1
ATOM 6361 C C . ASP A 1 838 ? 17.566 5.133 -4.214 1.00 89.56 838 ASP A C 1
ATOM 6363 O O . ASP A 1 838 ? 18.475 4.904 -5.001 1.00 89.56 838 ASP A O 1
ATOM 6367 N N . LEU A 1 839 ? 17.410 6.353 -3.686 1.00 89.06 839 LEU A N 1
ATOM 6368 C CA . LEU A 1 839 ? 18.208 7.517 -4.088 1.00 89.06 839 LEU A CA 1
ATOM 6369 C C . LEU A 1 839 ? 19.718 7.306 -3.878 1.00 89.06 839 LEU A C 1
ATOM 6371 O O . LEU A 1 839 ? 20.527 7.777 -4.676 1.00 89.06 839 LEU A O 1
ATOM 6375 N N . VAL A 1 840 ? 20.122 6.621 -2.800 1.00 90.94 840 VAL A N 1
ATOM 6376 C CA . VAL A 1 840 ? 21.538 6.281 -2.553 1.00 90.94 840 VAL A CA 1
ATOM 6377 C C . VAL A 1 840 ? 22.053 5.290 -3.591 1.00 90.94 840 VAL A C 1
ATOM 6379 O O . VAL A 1 840 ? 23.184 5.424 -4.065 1.00 90.94 840 VAL A O 1
ATOM 6382 N N . VAL A 1 841 ? 21.231 4.301 -3.927 1.00 86.50 841 VAL A N 1
ATOM 6383 C CA . VAL A 1 841 ? 21.545 3.271 -4.914 1.00 86.50 841 VAL A CA 1
ATOM 6384 C C . VAL A 1 841 ? 21.642 3.887 -6.317 1.00 86.50 841 VAL A C 1
ATOM 6386 O O . VAL A 1 841 ? 22.655 3.690 -6.990 1.00 86.50 841 VAL A O 1
ATOM 6389 N N . ASP A 1 842 ? 20.696 4.746 -6.694 1.00 81.00 842 ASP A N 1
ATOM 6390 C CA . ASP A 1 842 ? 20.706 5.520 -7.939 1.00 81.00 842 ASP A CA 1
ATOM 6391 C C . ASP A 1 842 ? 21.916 6.449 -8.031 1.00 81.00 842 ASP A C 1
ATOM 6393 O O . ASP A 1 842 ? 22.605 6.495 -9.051 1.00 81.00 842 ASP A O 1
ATOM 6397 N N . ALA A 1 843 ? 22.235 7.176 -6.956 1.00 84.31 843 ALA A N 1
ATOM 6398 C CA . ALA A 1 843 ? 23.396 8.062 -6.937 1.00 84.31 843 ALA A CA 1
ATOM 6399 C C . ALA A 1 843 ? 24.714 7.294 -7.124 1.00 84.31 843 ALA A C 1
ATOM 6401 O O . ALA A 1 843 ? 25.644 7.790 -7.768 1.00 84.31 843 ALA A O 1
ATOM 6402 N N . TYR A 1 844 ? 24.795 6.074 -6.587 1.00 83.38 844 TYR A N 1
ATOM 6403 C CA . TYR A 1 844 ? 25.931 5.185 -6.793 1.00 83.38 844 TYR A CA 1
ATOM 6404 C C . TYR A 1 844 ? 25.988 4.662 -8.238 1.00 83.38 844 TYR A C 1
ATOM 6406 O O . TYR A 1 844 ? 27.041 4.752 -8.874 1.00 83.38 844 TYR A O 1
ATOM 6414 N N . ALA A 1 845 ? 24.858 4.209 -8.791 1.00 76.88 845 ALA A N 1
ATOM 6415 C CA . ALA A 1 845 ? 24.743 3.742 -10.176 1.00 76.88 845 ALA A CA 1
ATOM 6416 C C . ALA A 1 845 ? 25.057 4.847 -11.202 1.00 76.88 845 ALA A C 1
ATOM 6418 O O . ALA A 1 845 ? 25.671 4.598 -12.242 1.00 76.88 845 ALA A O 1
ATOM 6419 N N . GLN A 1 846 ? 24.710 6.103 -10.897 1.00 75.00 846 GLN A N 1
ATOM 6420 C CA . GLN A 1 846 ? 25.049 7.235 -11.756 1.00 75.00 846 GLN A CA 1
ATOM 6421 C C . GLN A 1 846 ? 26.557 7.523 -11.807 1.00 75.00 846 GLN A C 1
ATOM 6423 O O . GLN A 1 846 ? 27.052 8.082 -12.787 1.00 75.00 846 GLN A O 1
ATOM 6428 N N . ARG A 1 847 ? 27.303 7.139 -10.765 1.00 78.19 847 ARG A N 1
ATOM 6429 C CA . ARG A 1 847 ? 28.745 7.385 -10.652 1.00 78.19 847 ARG A CA 1
ATOM 6430 C C . ARG A 1 847 ? 29.605 6.281 -11.275 1.00 78.19 847 ARG A C 1
ATOM 6432 O O . ARG A 1 847 ? 30.725 6.584 -11.688 1.00 78.19 847 ARG A O 1
ATOM 6439 N N . PHE A 1 848 ? 29.110 5.044 -11.319 1.00 73.25 848 PHE A N 1
ATOM 6440 C CA . PHE A 1 848 ? 29.845 3.865 -11.783 1.00 73.25 848 PHE A CA 1
ATOM 6441 C C . PHE A 1 848 ? 29.074 3.138 -12.896 1.00 73.25 848 PHE A C 1
ATOM 6443 O O . PHE A 1 848 ? 28.149 2.380 -12.620 1.00 73.25 848 PHE A O 1
ATOM 6450 N N . ASP A 1 849 ? 29.486 3.329 -14.154 1.00 58.84 849 ASP A N 1
ATOM 6451 C CA . ASP A 1 849 ? 28.766 2.803 -15.328 1.00 58.84 849 ASP A CA 1
ATOM 6452 C C . ASP A 1 849 ? 28.653 1.267 -15.353 1.00 58.84 849 ASP A C 1
ATOM 6454 O O . ASP A 1 849 ? 27.609 0.749 -15.735 1.00 58.84 849 ASP A O 1
ATOM 6458 N N . ALA A 1 850 ? 29.660 0.534 -14.856 1.00 54.03 850 ALA A N 1
ATOM 6459 C CA . ALA A 1 850 ? 29.622 -0.935 -14.759 1.00 54.03 850 ALA A CA 1
ATOM 6460 C C . ALA A 1 850 ? 28.507 -1.457 -13.830 1.00 54.03 850 ALA A C 1
ATOM 6462 O O . ALA A 1 850 ? 28.010 -2.561 -14.005 1.00 54.03 850 ALA A O 1
ATOM 6463 N N . VAL A 1 851 ? 28.095 -0.649 -12.849 1.00 55.28 851 VAL A N 1
ATOM 6464 C CA . VAL A 1 851 ? 27.036 -0.983 -11.886 1.00 55.28 851 VAL A CA 1
ATOM 6465 C C . VAL A 1 851 ? 25.655 -0.595 -12.430 1.00 55.28 851 VAL A C 1
ATOM 6467 O O . VAL A 1 851 ? 24.643 -1.148 -12.011 1.00 55.28 851 VAL A O 1
ATOM 6470 N N . ARG A 1 852 ? 25.597 0.328 -13.399 1.00 55.34 852 ARG A N 1
ATOM 6471 C CA . ARG A 1 852 ? 24.347 0.793 -14.008 1.00 55.34 852 ARG A CA 1
ATOM 6472 C C . ARG A 1 852 ? 23.655 -0.297 -14.831 1.00 55.34 852 ARG A C 1
ATOM 6474 O O . ARG A 1 852 ? 22.433 -0.367 -14.799 1.00 55.34 852 ARG A O 1
ATOM 6481 N N . GLU A 1 853 ? 24.406 -1.160 -15.514 1.00 52.03 853 GLU A N 1
ATOM 6482 C CA . GLU A 1 853 ? 23.842 -2.274 -16.300 1.00 52.03 853 GLU A CA 1
ATOM 6483 C C . GLU A 1 853 ? 23.221 -3.383 -15.418 1.00 52.03 853 GLU A C 1
ATOM 6485 O O . GLU A 1 853 ? 22.213 -3.974 -15.800 1.00 52.03 853 GLU A O 1
ATOM 6490 N N . GLU A 1 854 ? 23.749 -3.613 -14.205 1.00 48.28 854 GLU A N 1
ATOM 6491 C CA . GLU A 1 854 ? 23.167 -4.543 -13.211 1.00 48.28 854 GLU A CA 1
ATOM 6492 C C . GLU A 1 854 ? 21.908 -3.983 -12.519 1.00 48.28 854 GLU A C 1
ATOM 6494 O O . GLU A 1 854 ? 21.082 -4.745 -12.017 1.00 48.28 854 GLU A O 1
ATOM 6499 N N . LEU A 1 855 ? 21.773 -2.655 -12.454 1.00 48.41 855 LEU A N 1
ATOM 6500 C CA . LEU A 1 855 ? 20.709 -1.954 -11.723 1.00 48.41 855 LEU A CA 1
ATOM 6501 C C . LEU A 1 855 ? 19.560 -1.446 -12.590 1.00 48.41 855 LEU A C 1
ATOM 6503 O O . LEU A 1 855 ? 18.514 -1.083 -12.054 1.00 48.41 855 LEU A O 1
ATOM 6507 N N . GLN A 1 856 ? 19.734 -1.405 -13.909 1.00 54.44 856 GLN A N 1
ATOM 6508 C CA . GLN A 1 856 ? 18.669 -0.995 -14.813 1.00 54.44 856 GLN A CA 1
ATOM 6509 C C . GLN A 1 856 ? 17.510 -1.996 -14.801 1.00 54.44 856 GLN A C 1
ATOM 6511 O O . GLN A 1 856 ? 17.698 -3.210 -14.709 1.00 54.44 856 GLN A O 1
ATOM 6516 N N . SER A 1 857 ? 16.294 -1.453 -14.919 1.00 53.75 857 SER A N 1
ATOM 6517 C CA . SER A 1 857 ? 15.052 -2.215 -15.028 1.00 53.75 857 SER A CA 1
ATOM 6518 C C . SER A 1 857 ? 15.221 -3.372 -16.016 1.00 53.75 857 SER A C 1
ATOM 6520 O O . SER A 1 857 ? 15.557 -3.147 -17.179 1.00 53.75 857 SER A O 1
ATOM 6522 N N . LEU A 1 858 ? 14.932 -4.595 -15.569 1.00 55.34 858 LEU A N 1
ATOM 6523 C CA . LEU A 1 858 ? 15.028 -5.854 -16.321 1.00 55.34 858 LEU A CA 1
ATOM 6524 C C . LEU A 1 858 ? 14.147 -5.895 -17.595 1.00 55.34 858 LEU A C 1
ATOM 6526 O O . LEU A 1 858 ? 14.085 -6.917 -18.277 1.00 55.34 858 LEU A O 1
ATOM 6530 N N . GLY A 1 859 ? 13.387 -4.839 -17.892 1.00 52.94 859 GLY A N 1
ATOM 6531 C CA . GLY A 1 859 ? 12.323 -4.840 -18.885 1.00 52.94 859 GLY A CA 1
ATOM 6532 C C . GLY A 1 859 ? 12.698 -4.297 -20.260 1.00 52.94 859 GLY A C 1
ATOM 6533 O O . GLY A 1 859 ? 13.294 -3.234 -20.410 1.00 52.94 859 GLY A O 1
ATOM 6534 N N . ALA A 1 860 ? 12.234 -5.004 -21.289 1.00 55.75 860 ALA A N 1
ATOM 6535 C CA . ALA A 1 860 ? 12.069 -4.457 -22.629 1.00 55.75 860 ALA A CA 1
ATOM 6536 C C . ALA A 1 860 ? 10.733 -3.693 -22.727 1.00 55.75 860 ALA A C 1
ATOM 6538 O O . ALA A 1 860 ? 9.733 -4.109 -22.139 1.00 55.75 860 ALA A O 1
ATOM 6539 N N . ARG A 1 861 ? 10.687 -2.596 -23.497 1.00 58.91 861 ARG A N 1
ATOM 6540 C CA . ARG A 1 861 ? 9.416 -1.931 -23.832 1.00 58.91 861 ARG A CA 1
ATOM 6541 C C . ARG A 1 861 ? 8.606 -2.801 -24.790 1.00 58.91 861 ARG A C 1
ATOM 6543 O O . ARG A 1 861 ? 9.123 -3.260 -25.806 1.00 58.91 861 ARG A O 1
ATOM 6550 N N . TYR A 1 862 ? 7.331 -2.970 -24.462 1.00 65.56 862 TYR A N 1
ATOM 6551 C CA . TYR A 1 862 ? 6.335 -3.616 -25.306 1.00 65.56 862 TYR A CA 1
ATOM 6552 C C . TYR A 1 862 ? 5.232 -2.602 -25.601 1.00 65.56 862 TYR A C 1
ATOM 6554 O O . TYR A 1 862 ? 4.675 -2.015 -24.676 1.00 65.56 862 TYR A O 1
ATOM 6562 N N . ASP A 1 863 ? 4.942 -2.392 -26.885 1.00 57.66 863 ASP A N 1
ATOM 6563 C CA . ASP A 1 863 ? 4.064 -1.304 -27.331 1.00 57.66 863 ASP A CA 1
ATOM 6564 C C . ASP A 1 863 ? 2.592 -1.732 -27.510 1.00 57.66 863 ASP A C 1
ATOM 6566 O O . ASP A 1 863 ? 1.722 -0.875 -27.689 1.00 57.66 863 ASP A O 1
ATOM 6570 N N . HIS A 1 864 ? 2.282 -3.034 -27.447 1.00 65.12 864 HIS A N 1
ATOM 6571 C CA . HIS A 1 864 ? 0.955 -3.579 -27.759 1.00 65.12 864 HIS A CA 1
ATOM 6572 C C . HIS A 1 864 ? 0.288 -4.303 -26.583 1.00 65.12 864 HIS A C 1
ATOM 6574 O O . HIS A 1 864 ? 0.879 -5.197 -25.972 1.00 65.12 864 HIS A O 1
ATOM 6580 N N . LEU A 1 865 ? -0.994 -3.981 -26.343 1.00 69.56 865 LEU A N 1
ATOM 6581 C CA . LEU A 1 865 ? -1.825 -4.706 -25.383 1.00 69.56 865 LEU A CA 1
ATOM 6582 C C . LEU A 1 865 ? -2.005 -6.178 -25.805 1.00 69.56 865 LEU A C 1
ATOM 6584 O O . LEU A 1 865 ? -2.260 -6.447 -26.984 1.00 69.56 865 LEU A O 1
ATOM 6588 N N . PRO A 1 866 ? -1.961 -7.124 -24.850 1.00 75.31 866 PRO A N 1
ATOM 6589 C CA . PRO A 1 866 ? -2.281 -8.524 -25.106 1.00 75.31 866 PRO A CA 1
ATOM 6590 C C . PRO A 1 866 ? -3.698 -8.702 -25.651 1.00 75.31 866 PRO A C 1
ATOM 6592 O O . PRO A 1 866 ? -4.654 -8.089 -25.167 1.00 75.31 866 PRO A O 1
ATOM 6595 N N . ALA A 1 867 ? -3.858 -9.597 -26.625 1.00 78.19 867 ALA A N 1
ATOM 6596 C CA . ALA A 1 867 ? -5.182 -9.970 -27.108 1.00 78.19 867 ALA A CA 1
ATOM 6597 C C . ALA A 1 867 ? -5.970 -10.716 -26.015 1.00 78.19 867 ALA A C 1
ATOM 6599 O O . ALA A 1 867 ? -5.398 -11.440 -25.202 1.00 78.19 867 ALA A O 1
ATOM 6600 N N . PHE A 1 868 ? -7.307 -10.629 -26.030 1.00 78.81 868 PHE A N 1
ATOM 6601 C CA . PHE A 1 868 ? -8.153 -11.302 -25.028 1.00 78.81 868 PHE A CA 1
ATOM 6602 C C . PHE A 1 868 ? -7.888 -12.820 -24.927 1.00 78.81 868 PHE A C 1
ATOM 6604 O O . PHE A 1 868 ? -7.945 -13.396 -23.844 1.00 78.81 868 PHE A O 1
ATOM 6611 N N . VAL A 1 869 ? -7.538 -13.467 -26.046 1.00 80.94 869 VAL A N 1
ATOM 6612 C CA . VAL A 1 869 ? -7.194 -14.900 -26.098 1.00 80.94 869 VAL A CA 1
ATOM 6613 C C . VAL A 1 869 ? -5.931 -15.220 -25.286 1.00 80.94 869 VAL A C 1
ATOM 6615 O O . VAL A 1 869 ? -5.848 -16.282 -24.672 1.00 80.94 869 VAL A O 1
ATOM 6618 N N . GLU A 1 870 ? -4.971 -14.297 -25.211 1.00 85.12 870 GLU A N 1
ATOM 6619 C CA . GLU A 1 870 ? -3.718 -14.490 -24.472 1.00 85.12 870 GLU A CA 1
ATOM 6620 C C . GLU A 1 870 ? -3.939 -14.537 -22.957 1.00 85.12 870 GLU A C 1
ATOM 6622 O O . GLU A 1 870 ? -3.212 -15.237 -22.256 1.00 85.12 870 GLU A O 1
ATOM 6627 N N . TYR A 1 871 ? -5.002 -13.908 -22.441 1.00 88.25 871 TYR A N 1
ATOM 6628 C CA . TYR A 1 871 ? -5.357 -14.013 -21.022 1.00 88.25 871 TYR A CA 1
ATOM 6629 C C . TYR A 1 871 ? -5.681 -15.447 -20.596 1.00 88.25 871 TYR A C 1
ATOM 6631 O O . TYR A 1 871 ? -5.418 -15.807 -19.450 1.00 88.25 871 TYR A O 1
ATOM 6639 N N . VAL A 1 872 ? -6.173 -16.299 -21.503 1.00 89.50 872 VAL A N 1
ATOM 6640 C CA . VAL A 1 872 ? -6.352 -17.736 -21.224 1.00 89.50 872 VAL A CA 1
ATOM 6641 C C . VAL A 1 872 ? -4.996 -18.409 -20.984 1.00 89.50 872 VAL A C 1
ATOM 6643 O O . VAL A 1 872 ? -4.860 -19.223 -20.070 1.00 89.50 872 VAL A O 1
ATOM 6646 N N . VAL A 1 873 ? -3.973 -18.027 -21.755 1.00 90.12 873 VAL A N 1
ATOM 6647 C CA . VAL A 1 873 ? -2.597 -18.514 -21.581 1.00 90.12 873 VAL A CA 1
ATOM 6648 C C . VAL A 1 873 ? -1.990 -17.974 -20.284 1.00 90.12 873 VAL A C 1
ATOM 6650 O O . VAL A 1 873 ? -1.342 -18.726 -19.562 1.00 90.12 873 VAL A O 1
ATOM 6653 N N . PHE A 1 874 ? -2.242 -16.712 -19.927 1.00 92.88 874 PHE A N 1
ATOM 6654 C CA . PHE A 1 874 ? -1.777 -16.148 -18.652 1.00 92.88 874 PHE A CA 1
ATOM 6655 C C . PHE A 1 874 ? -2.417 -16.832 -17.439 1.00 92.88 874 PHE A C 1
ATOM 6657 O O . PHE A 1 874 ? -1.724 -17.103 -16.461 1.00 92.88 874 PHE A O 1
ATOM 6664 N N . VAL A 1 875 ? -3.705 -17.190 -17.511 1.00 94.38 875 VAL A N 1
ATOM 6665 C CA . VAL A 1 875 ? -4.362 -18.023 -16.490 1.00 94.38 875 VAL A CA 1
ATOM 6666 C C . VAL A 1 875 ? -3.693 -19.396 -16.400 1.00 94.38 875 VAL A C 1
ATOM 6668 O O . VAL A 1 875 ? -3.425 -19.870 -15.298 1.00 94.38 875 VAL A O 1
ATOM 6671 N N . PHE A 1 876 ? -3.379 -20.029 -17.535 1.00 94.56 876 PHE A N 1
ATOM 6672 C CA . PHE A 1 876 ? -2.664 -21.308 -17.551 1.00 94.56 876 PHE A CA 1
ATOM 6673 C C . PHE A 1 876 ? -1.269 -21.205 -16.917 1.00 94.56 876 PHE A C 1
ATOM 6675 O O . PHE A 1 876 ? -0.920 -22.035 -16.078 1.00 94.56 876 PHE A O 1
ATOM 6682 N N . LEU A 1 877 ? -0.497 -20.168 -17.256 1.00 94.56 877 LEU A N 1
ATOM 6683 C CA . LEU A 1 877 ? 0.800 -19.886 -16.636 1.00 94.56 877 LEU A CA 1
ATOM 6684 C C . LEU A 1 877 ? 0.678 -19.652 -15.129 1.00 94.56 877 LEU A C 1
ATOM 6686 O O . LEU A 1 877 ? 1.501 -20.154 -14.368 1.00 94.56 877 LEU A O 1
ATOM 6690 N N . GLY A 1 878 ? -0.374 -18.958 -14.693 1.00 96.19 878 GLY A N 1
ATOM 6691 C CA . GLY A 1 878 ? -0.704 -18.794 -13.283 1.00 96.19 878 GLY A CA 1
ATOM 6692 C C . GLY A 1 878 ? -0.950 -20.127 -12.577 1.00 96.19 878 GLY A C 1
ATOM 6693 O O . GLY A 1 878 ? -0.308 -20.424 -11.572 1.00 96.19 878 GLY A O 1
ATOM 6694 N N . VAL A 1 879 ? -1.810 -20.986 -13.134 1.00 96.75 879 VAL A N 1
ATOM 6695 C CA . VAL A 1 879 ? -2.060 -22.337 -12.596 1.00 96.75 879 VAL A CA 1
ATOM 6696 C C . VAL A 1 879 ? -0.761 -23.146 -12.519 1.00 96.75 879 VAL A C 1
ATOM 6698 O O . VAL A 1 879 ? -0.477 -23.750 -11.484 1.00 96.75 879 VAL A O 1
ATOM 6701 N N . LEU A 1 880 ? 0.046 -23.129 -13.584 1.00 95.19 880 LEU A N 1
ATOM 6702 C CA . LEU A 1 880 ? 1.327 -23.831 -13.644 1.00 95.19 880 LEU A CA 1
ATOM 6703 C C . LEU A 1 880 ? 2.299 -23.327 -12.565 1.00 95.19 880 LEU A C 1
ATOM 6705 O O . LEU A 1 880 ? 2.859 -24.139 -11.829 1.00 95.19 880 LEU A O 1
ATOM 6709 N N . GLY A 1 881 ? 2.451 -22.007 -12.423 1.00 94.88 881 GLY A N 1
ATOM 6710 C CA . GLY A 1 881 ? 3.282 -21.383 -11.390 1.00 94.88 881 GLY A CA 1
ATOM 6711 C C . GLY A 1 881 ? 2.811 -21.713 -9.971 1.00 94.88 881 GLY A C 1
ATOM 6712 O O . GLY A 1 881 ? 3.627 -22.027 -9.107 1.00 94.88 881 GLY A O 1
ATOM 6713 N N . GLY A 1 882 ? 1.496 -21.748 -9.737 1.00 95.38 882 GLY A N 1
ATOM 6714 C CA . GLY A 1 882 ? 0.910 -22.150 -8.455 1.00 95.38 882 GLY A CA 1
ATOM 6715 C C . GLY A 1 882 ? 1.218 -23.604 -8.075 1.00 95.38 882 GLY A C 1
ATOM 6716 O O . GLY A 1 882 ? 1.627 -23.870 -6.942 1.00 95.38 882 GLY A O 1
ATOM 6717 N N . VAL A 1 883 ? 1.070 -24.541 -9.022 1.00 95.75 883 VAL A N 1
ATOM 6718 C CA . VAL A 1 883 ? 1.368 -25.972 -8.809 1.00 95.75 883 VAL A CA 1
ATOM 6719 C C . VAL A 1 883 ? 2.866 -26.207 -8.614 1.00 95.75 883 VAL A C 1
ATOM 6721 O O . VAL A 1 883 ? 3.259 -26.884 -7.663 1.00 95.75 883 VAL A O 1
ATOM 6724 N N . LEU A 1 884 ? 3.711 -25.648 -9.486 1.00 94.38 884 LEU A N 1
ATOM 6725 C CA . LEU A 1 884 ? 5.164 -25.830 -9.414 1.00 94.38 884 LEU A CA 1
ATOM 6726 C C . LEU A 1 884 ? 5.778 -25.151 -8.187 1.00 94.38 884 LEU A C 1
ATOM 6728 O O . LEU A 1 884 ? 6.692 -25.715 -7.580 1.00 94.38 884 LEU A O 1
ATOM 6732 N N . GLY A 1 885 ? 5.255 -23.990 -7.786 1.00 93.88 885 GLY A N 1
ATOM 6733 C CA . GLY A 1 885 ? 5.635 -23.319 -6.546 1.00 93.88 885 GLY A CA 1
ATOM 6734 C C . GLY A 1 885 ? 5.291 -24.157 -5.314 1.00 93.88 885 GLY A C 1
ATOM 6735 O O . GLY A 1 885 ? 6.156 -24.403 -4.475 1.00 93.88 885 GLY A O 1
ATOM 6736 N N . ALA A 1 886 ? 4.070 -24.701 -5.241 1.00 91.94 886 ALA A N 1
ATOM 6737 C CA . ALA A 1 886 ? 3.669 -25.601 -4.156 1.00 91.94 886 ALA A CA 1
ATOM 6738 C C . ALA A 1 886 ? 4.518 -26.887 -4.110 1.00 91.94 886 ALA A C 1
ATOM 6740 O O . ALA A 1 886 ? 4.942 -27.323 -3.037 1.00 91.94 886 ALA A O 1
ATOM 6741 N N . ALA A 1 887 ? 4.826 -27.471 -5.273 1.00 93.00 887 ALA A N 1
ATOM 6742 C CA . ALA A 1 887 ? 5.715 -28.624 -5.369 1.00 93.00 887 ALA A CA 1
ATOM 6743 C C . ALA A 1 887 ? 7.144 -28.294 -4.894 1.00 93.00 887 ALA A C 1
ATOM 6745 O O . ALA A 1 887 ? 7.754 -29.106 -4.196 1.00 93.00 887 ALA A O 1
ATOM 6746 N N . CYS A 1 888 ? 7.662 -27.104 -5.230 1.00 92.25 888 CYS A N 1
ATOM 6747 C CA . CYS A 1 888 ? 8.978 -26.628 -4.789 1.00 92.25 888 CYS A CA 1
ATOM 6748 C C . CYS A 1 888 ? 9.049 -26.560 -3.260 1.00 92.25 888 CYS A C 1
ATOM 6750 O O . CYS A 1 888 ? 9.986 -27.077 -2.651 1.00 92.25 888 CYS A O 1
ATOM 6752 N N . ILE A 1 889 ? 8.021 -25.975 -2.635 1.00 90.56 889 ILE A N 1
ATOM 6753 C CA . ILE A 1 889 ? 7.907 -25.876 -1.176 1.00 90.56 889 ILE A CA 1
ATOM 6754 C C . ILE A 1 889 ? 7.860 -27.270 -0.552 1.00 90.56 889 ILE A C 1
ATOM 6756 O O . ILE A 1 889 ? 8.596 -27.551 0.393 1.00 90.56 889 ILE A O 1
ATOM 6760 N N . PHE A 1 890 ? 7.031 -28.169 -1.088 1.00 90.38 890 PHE A N 1
ATOM 6761 C CA . PHE A 1 890 ? 6.920 -29.534 -0.579 1.00 90.38 890 PHE A CA 1
ATOM 6762 C C . PHE A 1 890 ? 8.264 -30.277 -0.611 1.00 90.38 890 PHE A C 1
ATOM 6764 O O . PHE A 1 890 ? 8.656 -30.890 0.386 1.00 90.38 890 PHE A O 1
ATOM 6771 N N . TYR A 1 891 ? 8.992 -30.197 -1.729 1.00 90.50 891 TYR A N 1
ATOM 6772 C CA . TYR A 1 891 ? 10.288 -30.860 -1.863 1.00 90.50 891 TYR A CA 1
ATOM 6773 C C . TYR A 1 891 ? 11.348 -30.230 -0.956 1.00 90.50 891 TYR A C 1
ATOM 6775 O O . TYR A 1 891 ? 12.076 -30.952 -0.274 1.00 90.50 891 TYR A O 1
ATOM 6783 N N . ASN A 1 892 ? 11.401 -28.899 -0.871 1.00 90.88 892 ASN A N 1
ATOM 6784 C CA . ASN A 1 892 ? 12.313 -28.223 0.045 1.00 90.88 892 ASN A CA 1
ATOM 6785 C C . ASN A 1 892 ? 12.048 -28.627 1.507 1.00 90.88 892 ASN A C 1
ATOM 6787 O O . ASN A 1 892 ? 12.971 -28.999 2.230 1.00 90.88 892 ASN A O 1
ATOM 6791 N N . MET A 1 893 ? 10.780 -28.689 1.922 1.00 87.62 893 MET A N 1
ATOM 6792 C CA . MET A 1 893 ? 10.397 -29.150 3.260 1.00 87.62 893 MET A CA 1
ATOM 6793 C C . MET A 1 893 ? 10.801 -30.607 3.521 1.00 87.62 893 MET A C 1
ATOM 6795 O O . MET A 1 893 ? 11.224 -30.938 4.632 1.00 87.62 893 MET A O 1
ATOM 6799 N N . LEU A 1 894 ? 10.708 -31.481 2.514 1.00 88.62 894 LEU A N 1
ATOM 6800 C CA . LEU A 1 894 ? 11.179 -32.864 2.603 1.00 88.62 894 LEU A CA 1
ATOM 6801 C C . LEU A 1 894 ? 12.697 -32.922 2.836 1.00 88.62 894 LEU A C 1
ATOM 6803 O O . LEU A 1 894 ? 13.149 -33.620 3.747 1.00 88.62 894 LEU A O 1
ATOM 6807 N N . VAL A 1 895 ? 13.471 -32.154 2.063 1.00 87.38 895 VAL A N 1
ATOM 6808 C CA . VAL A 1 895 ? 14.934 -32.059 2.195 1.00 87.38 895 VAL A CA 1
ATOM 6809 C C . VAL A 1 895 ? 15.320 -31.521 3.572 1.00 87.38 895 VAL A C 1
ATOM 6811 O O . VAL A 1 895 ? 16.158 -32.110 4.258 1.00 87.38 895 VAL A O 1
ATOM 6814 N N . CYS A 1 896 ? 14.683 -30.444 4.027 1.00 84.94 896 CYS A N 1
ATOM 6815 C CA . CYS A 1 896 ? 14.990 -29.841 5.319 1.00 84.94 896 CYS A CA 1
ATOM 6816 C C . CYS A 1 896 ? 14.638 -30.770 6.495 1.00 84.94 896 CYS A C 1
ATOM 6818 O O . CYS A 1 896 ? 15.423 -30.888 7.440 1.00 84.94 896 CYS A O 1
ATOM 6820 N N . ARG A 1 897 ? 13.521 -31.510 6.427 1.00 85.69 897 ARG A N 1
ATOM 6821 C CA . ARG A 1 897 ? 13.187 -32.546 7.425 1.00 85.69 897 ARG A CA 1
ATOM 6822 C C . ARG A 1 897 ? 14.193 -33.695 7.421 1.00 85.69 897 ARG A C 1
ATOM 6824 O O . ARG A 1 897 ? 14.605 -34.136 8.492 1.00 85.69 897 ARG A O 1
ATOM 6831 N N . ALA A 1 898 ? 14.636 -34.150 6.248 1.00 84.69 898 ALA A N 1
ATOM 6832 C CA . ALA A 1 898 ? 15.676 -35.173 6.147 1.00 84.69 898 ALA A CA 1
ATOM 6833 C C . ALA A 1 898 ? 16.994 -34.703 6.791 1.00 84.69 898 ALA A C 1
ATOM 6835 O O . ALA A 1 898 ? 17.578 -35.429 7.598 1.00 84.69 898 ALA A O 1
ATOM 6836 N N . ARG A 1 899 ? 17.409 -33.453 6.532 1.00 82.88 899 ARG A N 1
ATOM 6837 C CA . ARG A 1 899 ? 18.586 -32.834 7.171 1.00 82.88 899 ARG A CA 1
ATOM 6838 C C . ARG A 1 899 ? 18.461 -32.777 8.693 1.00 82.88 899 ARG A C 1
ATOM 6840 O O . ARG A 1 899 ? 19.441 -33.037 9.391 1.00 82.88 899 ARG A O 1
ATOM 6847 N N . GLN A 1 900 ? 17.278 -32.439 9.213 1.00 79.62 900 GLN A N 1
ATOM 6848 C CA . GLN A 1 900 ? 17.021 -32.410 10.656 1.00 79.62 900 GLN A CA 1
ATOM 6849 C C . GLN A 1 900 ? 17.096 -33.811 11.276 1.00 79.62 900 GLN A C 1
ATOM 6851 O O . GLN A 1 900 ? 17.790 -33.986 12.277 1.00 79.62 900 GLN A O 1
ATOM 6856 N N . ASN A 1 901 ? 16.458 -34.808 10.654 1.00 81.19 901 ASN A N 1
ATOM 6857 C CA . ASN A 1 901 ? 16.425 -36.188 11.148 1.00 81.19 901 ASN A CA 1
ATOM 6858 C C . ASN A 1 901 ? 17.810 -36.849 11.157 1.00 81.19 901 ASN A C 1
ATOM 6860 O O . ASN A 1 901 ? 18.130 -37.604 12.070 1.00 81.19 901 ASN A O 1
ATOM 6864 N N . TRP A 1 902 ? 18.651 -36.562 10.161 1.00 73.69 902 TRP A N 1
ATOM 6865 C CA . TRP A 1 902 ? 20.020 -37.090 10.091 1.00 73.69 902 TRP A CA 1
ATOM 6866 C C . TRP A 1 902 ? 21.032 -36.287 10.920 1.00 73.69 902 TRP A C 1
ATOM 6868 O O . TRP A 1 902 ? 22.217 -36.614 10.936 1.00 73.69 902 TRP A O 1
ATOM 6878 N N . GLY A 1 903 ? 20.595 -35.231 11.615 1.00 66.25 903 GLY A N 1
ATOM 6879 C CA . GLY A 1 903 ? 21.469 -34.385 12.428 1.00 66.25 903 GLY A CA 1
ATOM 6880 C C . GLY A 1 903 ? 22.451 -33.533 11.618 1.00 66.25 903 GLY A C 1
ATOM 6881 O O . GLY A 1 903 ? 23.358 -32.943 12.201 1.00 66.25 903 GLY A O 1
ATOM 6882 N N . TRP A 1 904 ? 22.266 -33.422 10.297 1.00 66.88 904 TRP A N 1
ATOM 6883 C CA . TRP A 1 904 ? 23.097 -32.597 9.408 1.00 66.88 904 TRP A CA 1
ATOM 6884 C C . TRP A 1 904 ? 22.914 -31.097 9.662 1.00 66.88 904 TRP A C 1
ATOM 6886 O O . TRP A 1 904 ? 23.749 -30.289 9.269 1.00 66.88 904 TRP A O 1
ATOM 6896 N N . THR A 1 905 ? 21.849 -30.731 10.376 1.00 57.75 905 THR A N 1
ATOM 6897 C CA . THR A 1 905 ? 21.584 -29.374 10.866 1.00 57.75 905 THR A CA 1
ATOM 6898 C C . THR A 1 905 ? 22.380 -28.998 12.113 1.00 57.75 905 THR A C 1
ATOM 6900 O O . THR A 1 905 ? 22.460 -27.814 12.442 1.00 57.75 905 THR A O 1
ATOM 6903 N N . LYS A 1 906 ? 22.973 -29.962 12.837 1.00 57.38 906 LYS A N 1
ATOM 6904 C CA . LYS A 1 906 ? 23.839 -29.640 13.977 1.00 57.38 906 LYS A CA 1
ATOM 6905 C C . LYS A 1 906 ? 25.162 -29.108 13.439 1.00 57.38 906 LYS A C 1
ATOM 6907 O O . LYS A 1 906 ? 25.939 -29.847 12.836 1.00 57.38 906 LYS A O 1
ATOM 6912 N N . TRP A 1 907 ? 25.388 -27.817 13.677 1.00 60.00 907 TRP A N 1
ATOM 6913 C CA . TRP A 1 907 ? 26.607 -27.086 13.349 1.00 60.00 907 TRP A CA 1
ATOM 6914 C C . TRP A 1 907 ? 27.826 -27.892 13.805 1.00 60.00 907 TRP A C 1
ATOM 6916 O O . TRP A 1 907 ? 28.053 -28.107 14.995 1.00 60.00 907 TRP A O 1
ATOM 6926 N N . GLY A 1 908 ? 28.528 -28.460 12.825 1.00 65.25 908 GLY A N 1
ATOM 6927 C CA . GLY A 1 908 ? 29.517 -29.514 13.019 1.00 65.25 908 GLY A CA 1
ATOM 6928 C C . GLY A 1 908 ? 30.145 -29.946 11.699 1.00 65.25 908 GLY A C 1
ATOM 6929 O O . GLY A 1 908 ? 29.945 -29.321 10.659 1.00 65.25 908 GLY A O 1
ATOM 6930 N N . VAL A 1 909 ? 30.878 -31.058 11.732 1.00 73.00 909 VAL A N 1
ATOM 6931 C CA . VAL A 1 909 ? 31.458 -31.686 10.531 1.00 73.00 909 VAL A CA 1
ATOM 6932 C C . VAL A 1 909 ? 30.363 -32.051 9.518 1.00 73.00 909 VAL A C 1
ATOM 6934 O O . VAL A 1 909 ? 30.534 -31.828 8.324 1.00 73.00 909 VAL A O 1
ATOM 6937 N N . TRP A 1 910 ? 29.202 -32.512 9.993 1.00 76.62 910 TRP A N 1
ATOM 6938 C CA . TRP A 1 910 ? 28.062 -32.895 9.153 1.00 76.62 910 TRP A CA 1
ATOM 6939 C C . TRP A 1 910 ? 27.436 -31.727 8.385 1.00 76.62 910 TRP A C 1
ATOM 6941 O O . TRP A 1 910 ? 27.085 -31.896 7.221 1.00 76.62 910 TRP A O 1
ATOM 6951 N N . GLY A 1 911 ? 27.371 -30.532 8.982 1.00 76.62 911 GLY A N 1
ATOM 6952 C CA . GLY A 1 911 ? 26.929 -29.325 8.276 1.00 76.62 911 GLY A CA 1
ATOM 6953 C C . GLY A 1 911 ? 27.891 -28.932 7.148 1.00 76.62 911 GLY A C 1
ATOM 6954 O O . GLY A 1 911 ? 27.455 -28.643 6.037 1.00 76.62 911 GLY A O 1
ATOM 6955 N N . SER A 1 912 ? 29.207 -29.012 7.393 1.00 81.50 912 SER A N 1
ATOM 6956 C CA . SER A 1 912 ? 30.224 -28.787 6.352 1.00 81.50 912 SER A CA 1
ATOM 6957 C C . SER A 1 912 ? 30.177 -29.842 5.236 1.00 81.50 912 SER A C 1
ATOM 6959 O O . SER A 1 912 ? 30.376 -29.505 4.072 1.00 81.50 912 SER A O 1
ATOM 6961 N N . ILE A 1 913 ? 29.875 -31.104 5.560 1.00 83.81 913 ILE A N 1
ATOM 6962 C CA . ILE A 1 913 ? 29.681 -32.165 4.557 1.00 83.81 913 ILE A CA 1
ATOM 6963 C C . ILE A 1 913 ? 28.430 -31.888 3.719 1.00 83.81 913 ILE A C 1
ATOM 6965 O O . ILE A 1 913 ? 28.490 -31.972 2.495 1.00 83.81 913 ILE A O 1
ATOM 6969 N N . SER A 1 914 ? 27.319 -31.514 4.362 1.00 85.00 914 SER A N 1
ATOM 6970 C CA . SER A 1 914 ? 26.070 -31.187 3.672 1.00 85.00 914 SER A CA 1
ATOM 6971 C C . SER A 1 914 ? 26.280 -30.058 2.666 1.00 85.00 914 SER A C 1
ATOM 6973 O O . SER A 1 914 ? 25.957 -30.236 1.496 1.00 85.00 914 SER A O 1
ATOM 6975 N N . ILE A 1 915 ? 26.868 -28.926 3.078 1.00 86.94 915 ILE A N 1
ATOM 6976 C CA . ILE A 1 915 ? 27.105 -27.809 2.150 1.00 86.94 915 ILE A CA 1
ATOM 6977 C C . ILE A 1 915 ? 28.075 -28.200 1.029 1.00 86.94 915 ILE A C 1
ATOM 6979 O O . ILE A 1 915 ? 27.834 -27.854 -0.117 1.00 86.94 915 ILE A O 1
ATOM 6983 N N . THR A 1 916 ? 29.103 -29.005 1.320 1.00 89.06 916 THR A N 1
ATOM 6984 C CA . THR A 1 916 ? 30.038 -29.502 0.297 1.00 89.06 916 THR A CA 1
ATOM 6985 C C . THR A 1 916 ? 29.315 -30.321 -0.774 1.00 89.06 916 THR A C 1
ATOM 6987 O O . THR A 1 916 ? 29.520 -30.091 -1.962 1.00 89.06 916 THR A O 1
ATOM 6990 N N . LEU A 1 917 ? 28.439 -31.249 -0.373 1.00 88.88 917 LEU A N 1
ATOM 6991 C CA . LEU A 1 917 ? 27.645 -32.051 -1.308 1.00 88.88 917 LEU A CA 1
ATOM 6992 C C . LEU A 1 917 ? 26.695 -31.182 -2.137 1.00 88.88 917 LEU A C 1
ATOM 6994 O O . LEU A 1 917 ? 26.590 -31.386 -3.344 1.00 88.88 917 LEU A O 1
ATOM 6998 N N . VAL A 1 918 ? 26.040 -30.205 -1.504 1.00 89.19 918 VAL A N 1
ATOM 6999 C CA . VAL A 1 918 ? 25.146 -29.259 -2.188 1.00 89.19 918 VAL A CA 1
ATOM 7000 C C . VAL A 1 918 ? 25.917 -28.446 -3.226 1.00 89.19 918 VAL A C 1
ATOM 7002 O O . VAL A 1 918 ? 25.508 -28.410 -4.379 1.00 89.19 918 VAL A O 1
ATOM 7005 N N . THR A 1 919 ? 27.065 -27.871 -2.863 1.00 89.06 919 THR A N 1
ATOM 7006 C CA . THR A 1 919 ? 27.887 -27.072 -3.782 1.00 89.06 919 THR A CA 1
ATOM 7007 C C . THR A 1 919 ? 28.447 -27.901 -4.935 1.00 89.06 919 THR A C 1
ATOM 7009 O O . THR A 1 919 ? 28.471 -27.421 -6.065 1.00 89.06 919 THR A O 1
ATOM 7012 N N . LEU A 1 920 ? 28.857 -29.152 -4.692 1.00 89.25 920 LEU A N 1
ATOM 7013 C CA . LEU A 1 920 ? 29.285 -30.058 -5.764 1.00 89.25 920 LEU A CA 1
ATOM 7014 C C . LEU A 1 920 ? 28.136 -30.377 -6.729 1.00 89.25 920 LEU A C 1
ATOM 7016 O O . LEU A 1 920 ? 28.353 -30.395 -7.939 1.00 89.25 920 LEU A O 1
ATOM 7020 N N . CYS A 1 921 ? 26.920 -30.583 -6.212 1.00 87.50 921 CYS A N 1
ATOM 7021 C CA . CYS A 1 921 ? 25.735 -30.763 -7.050 1.00 87.50 921 CYS A CA 1
ATOM 7022 C C . CYS A 1 921 ? 25.439 -29.501 -7.872 1.00 87.50 921 CYS A C 1
ATOM 7024 O O . CYS A 1 921 ? 25.263 -29.616 -9.079 1.00 87.50 921 CYS A O 1
ATOM 7026 N N . SER A 1 922 ? 25.460 -28.312 -7.261 1.00 85.62 922 SER A N 1
ATOM 7027 C CA . SER A 1 922 ? 25.285 -27.034 -7.970 1.00 85.62 922 SER A CA 1
ATOM 7028 C C . SER A 1 922 ? 26.322 -26.846 -9.079 1.00 85.62 922 SER A C 1
ATOM 7030 O O . SER A 1 922 ? 25.954 -26.588 -10.220 1.00 85.62 922 SER A O 1
ATOM 7032 N N . CYS A 1 923 ? 27.610 -27.083 -8.800 1.00 82.75 923 CYS A N 1
ATOM 7033 C CA . CYS A 1 923 ? 28.667 -26.979 -9.812 1.00 82.75 923 CYS A CA 1
ATOM 7034 C C . CYS A 1 923 ? 28.446 -27.953 -10.979 1.00 82.75 923 CYS A C 1
ATOM 7036 O O . CYS A 1 923 ? 28.630 -27.573 -12.137 1.00 82.75 923 CYS A O 1
ATOM 7038 N N . ALA A 1 924 ? 28.015 -29.185 -10.688 1.00 83.62 924 ALA A N 1
ATOM 7039 C CA . ALA A 1 924 ? 27.694 -30.171 -11.714 1.00 83.62 924 ALA A CA 1
ATOM 7040 C C . ALA A 1 924 ? 26.482 -29.750 -12.561 1.00 83.62 924 ALA A C 1
ATOM 7042 O O . ALA A 1 924 ? 26.496 -29.947 -13.771 1.00 83.62 924 ALA A O 1
ATOM 7043 N N . ILE A 1 925 ? 25.455 -29.143 -11.958 1.00 80.56 925 ILE A N 1
ATOM 7044 C CA . ILE A 1 925 ? 24.271 -28.651 -12.676 1.00 80.56 925 ILE A CA 1
ATOM 7045 C C . ILE A 1 925 ? 24.637 -27.445 -13.559 1.00 80.56 925 ILE A C 1
ATOM 7047 O O . ILE A 1 925 ? 24.280 -27.424 -14.739 1.00 80.56 925 ILE A O 1
ATOM 7051 N N . SER A 1 926 ? 25.405 -26.482 -13.039 1.00 74.44 926 SER A N 1
ATOM 7052 C CA . SER A 1 926 ? 25.867 -25.312 -13.800 1.00 74.44 926 SER A CA 1
ATOM 7053 C C . SER A 1 926 ? 26.754 -25.677 -14.994 1.00 74.44 926 SER A C 1
ATOM 7055 O O . SER A 1 926 ? 26.787 -24.942 -15.975 1.00 74.44 926 SER A O 1
ATOM 7057 N N . TRP A 1 927 ? 27.451 -26.817 -14.953 1.00 74.56 927 TRP A N 1
ATOM 7058 C CA . TRP A 1 927 ? 28.220 -27.314 -16.099 1.00 74.56 927 TRP A CA 1
ATOM 7059 C C . TRP A 1 927 ? 27.339 -27.630 -17.315 1.00 74.56 927 TRP A C 1
ATOM 7061 O O . TRP A 1 927 ? 27.764 -27.435 -18.452 1.00 74.56 927 TRP A O 1
ATOM 7071 N N . PHE A 1 928 ? 26.110 -28.106 -17.091 1.00 71.12 928 PHE A N 1
ATOM 7072 C CA . PHE A 1 928 ? 25.188 -28.471 -18.170 1.00 71.12 928 PHE A CA 1
ATOM 7073 C C . PHE A 1 928 ? 24.408 -27.283 -18.742 1.00 71.12 928 PHE A C 1
ATOM 7075 O O . PHE A 1 928 ? 23.905 -27.388 -19.860 1.00 71.12 928 PHE A O 1
ATOM 7082 N N . SER A 1 929 ? 24.293 -26.170 -18.011 1.00 69.94 929 SER A N 1
ATOM 7083 C CA . SER A 1 929 ? 23.552 -24.992 -18.468 1.00 69.94 929 SER A CA 1
ATOM 7084 C C . SER A 1 929 ? 24.296 -23.690 -18.152 1.00 69.94 929 SER A C 1
ATOM 7086 O O . SER A 1 929 ? 24.335 -23.272 -16.994 1.00 69.94 929 SER A O 1
ATOM 7088 N N . PRO A 1 930 ? 24.819 -22.987 -19.174 1.00 64.00 930 PRO A N 1
ATOM 7089 C CA . PRO A 1 930 ? 25.444 -21.675 -19.005 1.00 64.00 930 PRO A CA 1
ATOM 7090 C C . PRO A 1 930 ? 24.490 -20.605 -18.447 1.00 64.00 930 PRO A C 1
ATOM 7092 O O . PRO A 1 930 ? 24.945 -19.650 -17.826 1.00 64.00 930 PRO A O 1
ATOM 7095 N N . LEU A 1 931 ? 23.171 -20.772 -18.621 1.00 64.69 931 LEU A N 1
ATOM 7096 C CA . LEU A 1 931 ? 22.141 -19.864 -18.087 1.00 64.69 931 LEU A CA 1
ATOM 7097 C C . LEU A 1 931 ? 22.139 -19.819 -16.554 1.00 64.69 931 LEU A C 1
ATOM 7099 O O . LEU A 1 931 ? 21.804 -18.800 -15.962 1.00 64.69 931 LEU A O 1
ATOM 7103 N N . LEU A 1 932 ? 22.550 -20.910 -15.906 1.00 67.00 932 LEU A N 1
ATOM 7104 C CA . LEU A 1 932 ? 22.682 -20.984 -14.451 1.00 67.00 932 LEU A CA 1
ATOM 7105 C C . LEU A 1 932 ? 23.937 -20.272 -13.925 1.00 67.00 932 LEU A C 1
ATOM 7107 O O . LEU A 1 932 ? 24.076 -20.092 -12.719 1.00 67.00 932 LEU A O 1
ATOM 7111 N N . PHE A 1 933 ? 24.854 -19.868 -14.810 1.00 64.31 933 PHE A N 1
ATOM 7112 C CA . PHE A 1 933 ? 26.145 -19.298 -14.430 1.00 64.31 933 PHE A CA 1
ATOM 7113 C C . PHE A 1 933 ? 26.071 -17.806 -14.075 1.00 64.31 933 PHE A C 1
ATOM 7115 O O . PHE A 1 933 ? 26.848 -17.349 -13.237 1.00 64.31 933 PHE A O 1
ATOM 7122 N N . ARG A 1 934 ? 25.144 -17.059 -14.693 1.00 68.69 934 ARG A N 1
ATOM 7123 C CA . ARG A 1 934 ? 24.846 -15.647 -14.403 1.00 68.69 934 ARG A CA 1
ATOM 7124 C C . ARG A 1 934 ? 23.333 -15.434 -14.384 1.00 68.69 934 ARG A C 1
ATOM 7126 O O . ARG A 1 934 ? 22.725 -15.213 -15.425 1.00 68.69 934 ARG A O 1
ATOM 7133 N N . GLN A 1 935 ? 22.732 -15.554 -13.202 1.00 72.31 935 GLN A N 1
ATOM 7134 C CA . GLN A 1 935 ? 21.273 -15.566 -13.053 1.00 72.31 935 GLN A CA 1
ATOM 7135 C C . GLN A 1 935 ? 20.621 -14.223 -13.413 1.00 72.31 935 GLN A C 1
ATOM 7137 O O . GLN A 1 935 ? 19.584 -14.226 -14.074 1.00 72.31 935 GLN A O 1
ATOM 7142 N N . ASP A 1 936 ? 21.243 -13.101 -13.039 1.00 71.44 936 ASP A N 1
ATOM 7143 C CA . ASP A 1 936 ? 20.736 -11.756 -13.339 1.00 71.44 936 ASP A CA 1
ATOM 7144 C C . ASP A 1 936 ? 20.767 -11.472 -14.853 1.00 71.44 936 ASP A C 1
ATOM 7146 O O . ASP A 1 936 ? 19.727 -11.174 -15.448 1.00 71.44 936 ASP A O 1
ATOM 7150 N N . ASP A 1 937 ? 21.913 -11.700 -15.508 1.00 72.06 937 ASP A N 1
ATOM 7151 C CA . ASP A 1 937 ? 22.060 -11.584 -16.969 1.00 72.06 937 ASP A CA 1
ATOM 7152 C C . ASP A 1 937 ? 21.100 -12.527 -17.719 1.00 72.06 937 ASP A C 1
ATOM 7154 O O . ASP A 1 937 ? 20.513 -12.160 -18.742 1.00 72.06 937 ASP A O 1
ATOM 7158 N N . ALA A 1 938 ? 20.915 -13.756 -17.220 1.00 74.50 938 ALA A N 1
ATOM 7159 C CA . ALA A 1 938 ? 19.999 -14.726 -17.813 1.00 74.50 938 ALA A CA 1
ATOM 7160 C C . ALA A 1 938 ? 18.538 -14.266 -17.706 1.00 74.50 938 ALA A C 1
ATOM 7162 O O . ALA A 1 938 ? 17.775 -14.412 -18.664 1.00 74.50 938 ALA A O 1
ATOM 7163 N N . LEU A 1 939 ? 18.143 -13.678 -16.573 1.00 76.69 939 LEU A N 1
ATOM 7164 C CA . LEU A 1 939 ? 16.802 -13.131 -16.382 1.00 76.69 939 LEU A CA 1
ATOM 7165 C C . LEU A 1 939 ? 16.548 -11.942 -17.322 1.00 76.69 939 LEU A C 1
ATOM 7167 O O . LEU A 1 939 ? 15.512 -11.910 -17.991 1.00 76.69 939 LEU A O 1
ATOM 7171 N N . GLN A 1 940 ? 17.514 -11.026 -17.455 1.00 75.00 940 GLN A N 1
ATOM 7172 C CA . GLN A 1 940 ? 17.456 -9.932 -18.434 1.00 75.00 940 GLN A CA 1
ATOM 7173 C C . GLN A 1 940 ? 17.302 -10.465 -19.867 1.00 75.00 940 GLN A C 1
ATOM 7175 O O . GLN A 1 940 ? 16.442 -10.010 -20.628 1.00 75.00 940 GLN A O 1
ATOM 7180 N N . ALA A 1 941 ? 18.079 -11.485 -20.238 1.00 74.38 941 ALA A N 1
ATOM 7181 C CA . ALA A 1 941 ? 18.007 -12.093 -21.563 1.00 74.38 941 ALA A CA 1
ATOM 7182 C C . ALA A 1 941 ? 16.650 -12.778 -21.836 1.00 74.38 941 ALA A C 1
ATOM 7184 O O . ALA A 1 941 ? 16.141 -12.723 -22.959 1.00 74.38 941 ALA A O 1
ATOM 7185 N N . LEU A 1 942 ? 16.023 -13.374 -20.815 1.00 78.00 942 LEU A N 1
ATOM 7186 C CA . LEU A 1 942 ? 14.682 -13.965 -20.910 1.00 78.00 942 LEU A CA 1
ATOM 7187 C C . LEU A 1 942 ? 13.574 -12.922 -21.077 1.00 78.00 942 LEU A C 1
ATOM 7189 O O . LEU A 1 942 ? 12.545 -13.233 -21.682 1.00 78.00 942 LEU A O 1
ATOM 7193 N N . PHE A 1 943 ? 13.754 -11.705 -20.570 1.00 80.31 943 PHE A N 1
ATOM 7194 C CA . PHE A 1 943 ? 12.778 -10.617 -20.704 1.00 80.31 943 PHE A CA 1
ATOM 7195 C C . PHE A 1 943 ? 13.005 -9.755 -21.947 1.00 80.31 943 PHE A C 1
ATOM 7197 O O . PHE A 1 943 ? 12.107 -9.017 -22.353 1.00 80.31 943 PHE A O 1
ATOM 7204 N N . ALA A 1 944 ? 14.162 -9.887 -22.598 1.00 71.94 944 ALA A N 1
ATOM 7205 C CA . ALA A 1 944 ? 14.511 -9.118 -23.782 1.00 71.94 944 ALA A CA 1
ATOM 7206 C C . ALA A 1 944 ? 13.617 -9.431 -24.994 1.00 71.94 944 ALA A C 1
ATOM 7208 O O . ALA A 1 944 ? 13.324 -10.590 -25.315 1.00 71.94 944 ALA A O 1
ATOM 7209 N N . SER A 1 945 ? 13.258 -8.386 -25.734 1.00 68.69 945 SER A N 1
ATOM 7210 C CA . SER A 1 945 ? 12.633 -8.507 -27.048 1.00 68.69 945 SER A CA 1
ATOM 7211 C C . SER A 1 945 ? 13.653 -9.010 -28.080 1.00 68.69 945 SER A C 1
ATOM 7213 O O . SER A 1 945 ? 14.690 -8.384 -28.278 1.00 68.69 945 SER A O 1
ATOM 7215 N N . CYS A 1 946 ? 13.381 -10.119 -28.781 1.00 60.69 946 CYS A N 1
ATOM 7216 C CA . CYS A 1 946 ? 14.306 -10.610 -29.819 1.00 60.69 946 CYS A CA 1
ATOM 7217 C C . CYS A 1 946 ? 14.367 -9.709 -31.066 1.00 60.69 946 CYS A C 1
ATOM 7219 O O . CYS A 1 946 ? 15.226 -9.921 -31.920 1.00 60.69 946 CYS A O 1
ATOM 7221 N N . THR A 1 947 ? 13.484 -8.713 -31.205 1.00 54.66 947 THR A N 1
ATOM 7222 C CA . THR A 1 947 ? 13.478 -7.828 -32.380 1.00 54.66 947 THR A CA 1
ATOM 7223 C C . THR A 1 947 ? 14.593 -6.779 -32.354 1.00 54.66 947 THR A C 1
ATOM 7225 O O . THR A 1 947 ? 14.909 -6.225 -33.402 1.00 54.66 947 THR A O 1
ATOM 7228 N N . SER A 1 948 ? 15.218 -6.516 -31.198 1.00 49.00 948 SER A N 1
ATOM 7229 C CA . SER A 1 948 ? 16.246 -5.474 -31.039 1.00 49.00 948 SER A CA 1
ATOM 7230 C C . SER A 1 948 ? 17.704 -5.962 -31.108 1.00 49.00 948 SER A C 1
ATOM 7232 O O . SER A 1 948 ? 18.594 -5.153 -30.864 1.00 49.00 948 SER A O 1
ATOM 7234 N N . ARG A 1 949 ? 17.977 -7.233 -31.467 1.00 50.31 949 ARG A N 1
ATOM 7235 C CA . ARG A 1 949 ? 19.333 -7.844 -31.445 1.00 50.31 949 ARG A CA 1
ATOM 7236 C C . ARG A 1 949 ? 20.087 -7.543 -30.141 1.00 50.31 949 ARG A C 1
ATOM 7238 O O . ARG A 1 949 ? 21.141 -6.908 -30.147 1.00 50.31 949 ARG A O 1
ATOM 7245 N N . SER A 1 950 ? 19.534 -7.955 -29.000 1.00 56.12 950 SER A N 1
ATOM 7246 C CA . SER A 1 950 ? 20.255 -7.811 -27.735 1.00 56.12 950 SER A CA 1
ATOM 7247 C C . SER A 1 950 ? 21.466 -8.766 -27.706 1.00 56.12 950 SER A C 1
ATOM 7249 O O . SER A 1 950 ? 21.289 -9.982 -27.828 1.00 56.12 950 SER A O 1
ATOM 7251 N N . PRO A 1 951 ? 22.701 -8.258 -27.518 1.00 55.94 951 PRO A N 1
ATOM 7252 C CA . PRO A 1 951 ? 23.919 -9.073 -27.591 1.00 55.94 951 PRO A CA 1
ATOM 7253 C C . PRO A 1 951 ? 23.972 -10.143 -26.491 1.00 55.94 951 PRO A C 1
ATOM 7255 O O . PRO A 1 951 ? 24.508 -11.228 -26.704 1.00 55.94 951 PRO A O 1
ATOM 7258 N N . LEU A 1 952 ? 23.354 -9.876 -25.334 1.00 57.16 952 LEU A N 1
ATOM 7259 C CA . LEU A 1 952 ? 23.214 -10.835 -24.234 1.00 57.16 952 LEU A CA 1
ATOM 7260 C C . LEU A 1 952 ? 22.301 -12.012 -24.610 1.00 57.16 952 LEU A C 1
ATOM 7262 O O . LEU A 1 952 ? 22.677 -13.166 -24.418 1.00 57.16 952 LEU A O 1
ATOM 7266 N N . ALA A 1 953 ? 21.129 -11.756 -25.200 1.00 56.34 953 ALA A N 1
ATOM 7267 C CA . ALA A 1 953 ? 20.221 -12.833 -25.601 1.00 56.34 953 ALA A CA 1
ATOM 7268 C C . ALA A 1 953 ? 20.756 -13.637 -26.797 1.00 56.34 953 ALA A C 1
ATOM 7270 O O . ALA A 1 953 ? 20.446 -14.823 -26.920 1.00 56.34 953 ALA A O 1
ATOM 7271 N N . GLU A 1 954 ? 21.573 -13.022 -27.656 1.00 61.03 954 GLU A N 1
ATOM 7272 C CA . GLU A 1 954 ? 22.332 -13.722 -28.699 1.00 61.03 954 GLU A CA 1
ATOM 7273 C C . GLU A 1 954 ? 23.444 -14.601 -28.100 1.00 61.03 954 GLU A C 1
ATOM 7275 O O . GLU A 1 954 ? 23.560 -15.764 -28.485 1.00 61.03 954 GLU A O 1
ATOM 7280 N N . SER A 1 955 ? 24.196 -14.101 -27.109 1.00 58.50 955 SER A N 1
ATOM 7281 C CA . SER A 1 955 ? 25.245 -14.851 -26.391 1.00 58.50 955 SER A CA 1
ATOM 7282 C C . SER A 1 955 ? 24.704 -16.112 -25.704 1.00 58.50 955 SER A C 1
ATOM 7284 O O . SER A 1 955 ? 25.304 -17.183 -25.784 1.00 58.50 955 SER A O 1
ATOM 7286 N N . PHE A 1 956 ? 23.518 -16.017 -25.095 1.00 57.88 956 PHE A N 1
ATOM 7287 C CA . PHE A 1 956 ? 22.831 -17.160 -24.483 1.00 57.88 956 PHE A CA 1
ATOM 7288 C C . PHE A 1 956 ? 22.045 -18.030 -25.482 1.00 57.88 956 PHE A C 1
ATOM 7290 O O . PHE A 1 956 ? 21.399 -18.993 -25.073 1.00 57.88 956 PHE A O 1
ATOM 7297 N N . GLY A 1 957 ? 22.062 -17.707 -26.781 1.00 55.81 957 GLY A N 1
ATOM 7298 C CA . GLY A 1 957 ? 21.337 -18.456 -27.814 1.00 55.81 957 GLY A CA 1
ATOM 7299 C C . GLY A 1 957 ? 19.805 -18.361 -27.726 1.00 55.81 957 GLY A C 1
ATOM 7300 O O . GLY A 1 957 ? 19.109 -19.133 -28.382 1.00 55.81 957 GLY A O 1
ATOM 7301 N N . ILE A 1 958 ? 19.263 -17.421 -26.942 1.00 62.94 958 ILE A N 1
ATOM 7302 C CA . ILE A 1 958 ? 17.816 -17.204 -26.747 1.00 62.94 958 ILE A CA 1
ATOM 7303 C C . ILE A 1 958 ? 17.193 -16.514 -27.972 1.00 62.94 958 ILE A C 1
ATOM 7305 O O . ILE A 1 958 ? 16.041 -16.781 -28.319 1.00 62.94 958 ILE A O 1
ATOM 7309 N N . CYS A 1 959 ? 17.948 -15.634 -28.636 1.00 56.59 959 CYS A N 1
ATOM 7310 C CA . CYS A 1 959 ? 17.518 -14.887 -29.820 1.00 56.59 959 CYS A CA 1
ATOM 7311 C C . CYS A 1 959 ? 18.473 -15.139 -30.998 1.00 56.59 959 CYS A C 1
ATOM 7313 O O . CYS A 1 959 ? 19.219 -14.252 -31.388 1.00 56.59 959 CYS A O 1
ATOM 7315 N N . SER A 1 960 ? 18.500 -16.347 -31.574 1.00 51.31 960 SER A N 1
ATOM 7316 C CA . SER A 1 960 ? 19.329 -16.594 -32.767 1.00 51.31 960 SER A CA 1
ATOM 7317 C C . SER A 1 960 ? 18.667 -16.005 -34.025 1.00 51.31 960 SER A C 1
ATOM 7319 O O . SER A 1 960 ? 17.506 -16.293 -34.314 1.00 51.31 960 SER A O 1
ATOM 7321 N N . GLY A 1 961 ? 19.401 -15.180 -34.777 1.00 44.72 961 GLY A N 1
ATOM 7322 C CA . GLY A 1 961 ? 18.900 -14.419 -35.929 1.00 44.72 961 GLY A CA 1
ATOM 7323 C C . GLY A 1 961 ? 18.620 -15.205 -37.219 1.00 44.72 961 GLY A C 1
ATOM 7324 O O . GLY A 1 961 ? 18.560 -14.585 -38.279 1.00 44.72 961 GLY A O 1
ATOM 7325 N N . SER A 1 962 ? 18.476 -16.534 -37.193 1.00 36.53 962 SER A N 1
ATOM 7326 C CA . SER A 1 962 ? 18.203 -17.311 -38.410 1.00 36.53 962 SER A CA 1
ATOM 7327 C C . SER A 1 962 ? 17.505 -18.648 -38.131 1.00 36.53 962 SER A C 1
ATOM 7329 O O . SER A 1 962 ? 17.945 -19.423 -37.292 1.00 36.53 962 SER A O 1
ATOM 7331 N N . VAL A 1 963 ? 16.486 -18.930 -38.950 1.00 36.75 963 VAL A N 1
ATOM 7332 C CA . VAL A 1 963 ? 15.769 -20.204 -39.154 1.00 36.75 963 VAL A CA 1
ATOM 7333 C C . VAL A 1 963 ? 14.696 -20.571 -38.116 1.00 36.75 963 VAL A C 1
ATOM 7335 O O . VAL A 1 963 ? 14.956 -21.068 -37.026 1.00 36.75 963 VAL A O 1
ATOM 7338 N N . THR A 1 964 ? 13.446 -20.485 -38.572 1.00 44.53 964 THR A N 1
ATOM 7339 C CA . THR A 1 964 ? 12.192 -20.970 -37.966 1.00 44.53 964 THR A CA 1
ATOM 7340 C C . THR A 1 964 ? 12.146 -22.479 -37.646 1.00 44.53 964 THR A C 1
ATOM 7342 O O . THR A 1 964 ? 11.097 -22.989 -37.273 1.00 44.53 964 THR A O 1
ATOM 7345 N N . ALA A 1 965 ? 13.262 -23.206 -37.772 1.00 38.09 965 ALA A N 1
ATOM 7346 C CA . ALA A 1 965 ? 13.367 -24.650 -37.558 1.00 38.09 965 ALA A CA 1
ATOM 7347 C C . ALA A 1 965 ? 14.056 -25.048 -36.232 1.00 38.09 965 ALA A C 1
ATOM 7349 O O . ALA A 1 965 ? 14.078 -26.233 -35.919 1.00 38.09 965 ALA A O 1
ATOM 7350 N N . MET A 1 966 ? 14.598 -24.099 -35.447 1.00 49.28 966 MET A N 1
ATOM 7351 C CA . MET A 1 966 ? 15.256 -24.373 -34.146 1.00 49.28 966 MET A CA 1
ATOM 7352 C C . MET A 1 966 ? 14.449 -23.923 -32.909 1.00 49.28 966 MET A C 1
ATOM 7354 O O . MET A 1 966 ? 14.880 -24.146 -31.779 1.00 49.28 966 MET A O 1
ATOM 7358 N N . HIS A 1 967 ? 13.275 -23.306 -33.075 1.00 62.09 967 HIS A N 1
ATOM 7359 C CA . HIS A 1 967 ? 12.528 -22.706 -31.959 1.00 62.09 967 HIS A CA 1
ATOM 7360 C C . HIS A 1 967 ? 11.960 -23.732 -30.959 1.00 62.09 967 HIS A C 1
ATOM 7362 O O . HIS A 1 967 ? 12.039 -23.501 -29.749 1.00 62.09 967 HIS A O 1
ATOM 7368 N N . SER A 1 968 ? 11.502 -24.901 -31.420 1.00 63.50 968 SER A N 1
ATOM 7369 C CA . SER A 1 968 ? 11.024 -25.966 -30.530 1.00 63.50 968 SER A CA 1
ATOM 7370 C C . SER A 1 968 ? 12.132 -26.556 -29.650 1.00 63.50 968 SER A C 1
ATOM 7372 O O . SER A 1 968 ? 11.897 -26.849 -28.480 1.00 63.50 968 SER A O 1
ATOM 7374 N N . GLU A 1 969 ? 13.352 -26.716 -30.175 1.00 72.50 969 GLU A N 1
ATOM 7375 C CA . GLU A 1 969 ? 14.489 -27.237 -29.398 1.00 72.50 969 GLU A CA 1
ATOM 7376 C C . GLU A 1 969 ? 14.909 -26.261 -28.292 1.00 72.50 969 GLU A C 1
ATOM 7378 O O . GLU A 1 969 ? 15.193 -26.686 -27.171 1.00 72.50 969 GLU A O 1
ATOM 7383 N N . VAL A 1 970 ? 14.855 -24.954 -28.572 1.00 75.62 970 VAL A N 1
ATOM 7384 C CA . VAL A 1 970 ? 15.094 -23.900 -27.575 1.00 75.62 970 VAL A CA 1
ATOM 7385 C C . VAL A 1 970 ? 14.001 -23.892 -26.499 1.00 75.62 970 VAL A C 1
ATOM 7387 O O . VAL A 1 970 ? 14.296 -23.748 -25.316 1.00 75.62 970 VAL A O 1
ATOM 7390 N N . ALA A 1 971 ? 12.731 -24.102 -26.860 1.00 78.62 971 ALA A N 1
ATOM 7391 C CA . ALA A 1 971 ? 11.655 -24.193 -25.870 1.00 78.62 971 ALA A CA 1
ATOM 7392 C C . ALA A 1 971 ? 11.848 -25.385 -24.910 1.00 78.62 971 ALA A C 1
ATOM 7394 O O . ALA A 1 971 ? 11.686 -25.240 -23.693 1.00 78.62 971 ALA A O 1
ATOM 7395 N N . TRP A 1 972 ? 12.246 -26.552 -25.430 1.00 81.81 972 TRP A N 1
ATOM 7396 C CA . TRP A 1 972 ? 12.534 -27.732 -24.608 1.00 81.81 972 TRP A CA 1
ATOM 7397 C C . TRP A 1 972 ? 13.801 -27.575 -23.763 1.00 81.81 972 TRP A C 1
ATOM 7399 O O . TRP A 1 972 ? 13.808 -28.007 -22.608 1.00 81.81 972 TRP A O 1
ATOM 7409 N N . SER A 1 973 ? 14.847 -26.925 -24.283 1.00 81.56 973 SER A N 1
ATOM 7410 C CA . SER A 1 973 ? 16.066 -26.652 -23.513 1.00 81.56 973 SER A CA 1
ATOM 7411 C C . SER A 1 973 ? 15.802 -25.688 -22.352 1.00 81.56 973 SER A C 1
ATOM 7413 O O . SER A 1 973 ? 16.282 -25.931 -21.244 1.00 81.56 973 SER A O 1
ATOM 7415 N N . LEU A 1 974 ? 14.958 -24.670 -22.551 1.00 84.19 974 LEU A N 1
ATOM 7416 C CA . LEU A 1 974 ? 14.498 -23.771 -21.488 1.00 84.19 974 LEU A CA 1
ATOM 7417 C C . LEU A 1 974 ? 13.673 -24.509 -20.426 1.00 84.19 974 LEU A C 1
ATOM 7419 O O . LEU A 1 974 ? 13.876 -24.283 -19.234 1.00 84.19 974 LEU A O 1
ATOM 7423 N N . CYS A 1 975 ? 12.794 -25.436 -20.822 1.00 85.81 975 CYS A N 1
ATOM 7424 C CA . CYS A 1 975 ? 12.067 -26.282 -19.867 1.00 85.81 975 CYS A CA 1
ATOM 7425 C C . CYS A 1 975 ? 13.017 -27.184 -19.059 1.00 85.81 975 CYS A C 1
ATOM 7427 O O . CYS A 1 975 ? 12.842 -27.340 -17.850 1.00 85.81 975 CYS A O 1
ATOM 7429 N N . GLY A 1 976 ? 14.045 -27.744 -19.705 1.00 85.81 976 GLY A N 1
ATOM 7430 C CA . GLY A 1 976 ? 15.103 -28.505 -19.036 1.00 85.81 976 GLY A CA 1
ATOM 7431 C C . GLY A 1 976 ? 15.897 -27.652 -18.043 1.00 85.81 976 GLY A C 1
ATOM 7432 O O . GLY A 1 976 ? 16.111 -28.074 -16.907 1.00 85.81 976 GLY A O 1
ATOM 7433 N N . CYS A 1 977 ? 16.258 -26.423 -18.425 1.00 84.31 977 CYS A N 1
ATOM 7434 C CA . CYS A 1 977 ? 16.912 -25.465 -17.532 1.00 84.31 977 CYS A CA 1
ATOM 7435 C C . CYS A 1 977 ? 16.022 -25.116 -16.335 1.00 84.31 977 CYS A C 1
ATOM 7437 O O . CYS A 1 977 ? 16.497 -25.154 -15.203 1.00 84.31 977 CYS A O 1
ATOM 7439 N N . ALA A 1 978 ? 14.729 -24.858 -16.557 1.00 88.19 978 ALA A N 1
ATOM 7440 C CA . ALA A 1 978 ? 13.771 -24.582 -15.489 1.00 88.19 978 ALA A CA 1
ATOM 7441 C C . ALA A 1 978 ? 13.678 -25.740 -14.483 1.00 88.19 978 ALA A C 1
ATOM 7443 O O . ALA A 1 978 ? 13.666 -25.502 -13.277 1.00 88.19 978 ALA A O 1
ATOM 7444 N N . LEU A 1 979 ? 13.659 -26.990 -14.961 1.00 89.69 979 LEU A N 1
ATOM 7445 C CA . LEU A 1 979 ? 13.642 -28.179 -14.105 1.00 89.69 979 LEU A CA 1
ATOM 7446 C C . LEU A 1 979 ? 14.920 -28.301 -13.264 1.00 89.69 979 LEU A C 1
ATOM 7448 O O . LEU A 1 979 ? 14.840 -28.596 -12.072 1.00 89.69 979 LEU A O 1
ATOM 7452 N N . LEU A 1 980 ? 16.087 -28.060 -13.867 1.00 87.62 980 LEU A N 1
ATOM 7453 C CA . LEU A 1 980 ? 17.364 -28.077 -13.153 1.00 87.62 980 LEU A CA 1
ATOM 7454 C C . LEU A 1 980 ? 17.428 -26.971 -12.089 1.00 87.62 980 LEU A C 1
ATOM 7456 O O . LEU A 1 980 ? 17.753 -27.268 -10.943 1.00 87.62 980 LEU A O 1
ATOM 7460 N N . CYS A 1 981 ? 17.025 -25.741 -12.431 1.00 87.62 981 CYS A N 1
ATOM 7461 C CA . CYS A 1 981 ? 16.919 -24.623 -11.485 1.00 87.62 981 CYS A CA 1
ATOM 7462 C C . CYS A 1 981 ? 15.975 -24.959 -10.321 1.00 87.62 981 CYS A C 1
ATOM 7464 O O . CYS A 1 981 ? 16.276 -24.677 -9.165 1.00 87.62 981 CYS A O 1
ATOM 7466 N N . TRP A 1 982 ? 14.825 -25.572 -10.623 1.00 90.69 982 TRP A N 1
ATOM 7467 C CA . TRP A 1 982 ? 13.821 -25.959 -9.632 1.00 90.69 982 TRP A CA 1
ATOM 7468 C C . TRP A 1 982 ? 14.356 -27.005 -8.647 1.00 90.69 982 TRP A C 1
ATOM 7470 O O . TRP A 1 982 ? 14.177 -26.861 -7.436 1.00 90.69 982 TRP A O 1
ATOM 7480 N N . LEU A 1 983 ? 15.060 -28.028 -9.147 1.00 88.12 983 LEU A N 1
ATOM 7481 C CA . LEU A 1 983 ? 15.717 -29.035 -8.308 1.00 88.12 983 LEU A CA 1
ATOM 7482 C C . LEU A 1 983 ? 16.825 -28.416 -7.454 1.00 88.12 983 LEU A C 1
ATOM 7484 O O . LEU A 1 983 ? 16.950 -28.747 -6.274 1.00 88.12 983 LEU A O 1
ATOM 7488 N N . GLU A 1 984 ? 17.613 -27.521 -8.046 1.00 87.06 984 GLU A N 1
ATOM 7489 C CA . GLU A 1 984 ? 18.712 -26.850 -7.368 1.00 87.06 984 GLU A CA 1
ATOM 7490 C C . GLU A 1 984 ? 18.207 -25.970 -6.221 1.00 87.06 984 GLU A C 1
ATOM 7492 O O . GLU A 1 984 ? 18.638 -26.163 -5.085 1.00 87.06 984 GLU A O 1
ATOM 7497 N N . LEU A 1 985 ? 17.227 -25.097 -6.481 1.00 88.06 985 LEU A N 1
ATOM 7498 C CA . LEU A 1 985 ? 16.631 -24.204 -5.482 1.00 88.06 985 LEU A CA 1
ATOM 7499 C C . LEU A 1 985 ? 16.125 -24.970 -4.254 1.00 88.06 985 LEU A C 1
ATOM 7501 O O . LEU A 1 985 ? 16.326 -24.566 -3.105 1.00 88.06 985 LEU A O 1
ATOM 7505 N N . ALA A 1 986 ? 15.477 -26.109 -4.489 1.00 85.31 986 ALA A N 1
ATOM 7506 C CA . ALA A 1 986 ? 14.895 -26.892 -3.416 1.00 85.31 986 ALA A CA 1
ATOM 7507 C C . ALA A 1 986 ? 15.958 -27.559 -2.516 1.00 85.31 986 ALA A C 1
ATOM 7509 O O . ALA A 1 986 ? 15.666 -27.872 -1.358 1.00 85.31 986 ALA A O 1
ATOM 7510 N N . ILE A 1 987 ? 17.190 -27.733 -3.012 1.00 86.88 987 ILE A N 1
ATOM 7511 C CA . ILE A 1 987 ? 18.333 -28.275 -2.267 1.00 86.88 987 ILE A CA 1
ATOM 7512 C C . ILE A 1 987 ? 19.194 -27.147 -1.667 1.00 86.88 987 ILE A C 1
ATOM 7514 O O . ILE A 1 987 ? 19.684 -27.298 -0.546 1.00 86.88 987 ILE A O 1
ATOM 7518 N N . THR A 1 988 ? 19.403 -26.027 -2.357 1.00 87.50 988 THR A N 1
ATOM 7519 C CA . THR A 1 988 ? 20.282 -24.938 -1.892 1.00 87.50 988 THR A CA 1
ATOM 7520 C C . THR A 1 988 ? 19.678 -24.148 -0.735 1.00 87.50 988 THR A C 1
ATOM 7522 O O . THR A 1 988 ? 20.404 -23.758 0.186 1.00 87.50 988 THR A O 1
ATOM 7525 N N . TYR A 1 989 ? 18.357 -23.954 -0.721 1.00 87.81 989 TYR A N 1
ATOM 7526 C CA . TYR A 1 989 ? 17.706 -23.193 0.340 1.00 87.81 989 TYR A CA 1
ATOM 7527 C C . TYR A 1 989 ? 17.834 -23.887 1.712 1.00 87.81 989 TYR A C 1
ATOM 7529 O O . TYR A 1 989 ? 17.655 -25.100 1.846 1.00 87.81 989 TYR A O 1
ATOM 7537 N N . ASP A 1 990 ? 18.185 -23.106 2.743 1.00 84.31 990 ASP A N 1
ATOM 7538 C CA . ASP A 1 990 ? 18.468 -23.557 4.121 1.00 84.31 990 ASP A CA 1
ATOM 7539 C C . ASP A 1 990 ? 19.590 -24.625 4.228 1.00 84.31 990 ASP A C 1
ATOM 7541 O O . ASP A 1 990 ? 19.598 -25.465 5.129 1.00 84.31 990 ASP A O 1
ATOM 7545 N N . ALA A 1 991 ? 20.575 -24.603 3.316 1.00 82.62 991 ALA A N 1
ATOM 7546 C CA . ALA A 1 991 ? 21.735 -25.512 3.327 1.00 82.62 991 ALA A CA 1
ATOM 7547 C C . ALA A 1 991 ? 22.869 -25.125 4.305 1.00 82.62 991 ALA A C 1
ATOM 7549 O O . ALA A 1 991 ? 23.903 -25.792 4.331 1.00 82.62 991 ALA A O 1
ATOM 7550 N N . GLY A 1 992 ? 22.694 -24.079 5.123 1.00 79.62 992 GLY A N 1
ATOM 7551 C CA . GLY A 1 992 ? 23.709 -23.604 6.081 1.00 79.62 992 GLY A CA 1
ATOM 7552 C C . GLY A 1 992 ? 24.359 -22.257 5.732 1.00 79.62 992 GLY A C 1
ATOM 7553 O O . GLY A 1 992 ? 25.166 -21.743 6.508 1.00 79.62 992 GLY A O 1
ATOM 7554 N N . THR A 1 993 ? 23.996 -21.664 4.595 1.00 85.38 993 THR A N 1
ATOM 7555 C CA . THR A 1 993 ? 24.459 -20.351 4.115 1.00 85.38 993 THR A CA 1
ATOM 7556 C C . THR A 1 993 ? 23.310 -19.328 4.100 1.00 85.38 993 THR A C 1
ATOM 7558 O O . THR A 1 993 ? 22.140 -19.731 4.052 1.00 85.38 993 THR A O 1
ATOM 7561 N N . PRO A 1 994 ? 23.594 -18.012 4.184 1.00 87.38 994 PRO A N 1
ATOM 7562 C CA . PRO A 1 994 ? 22.588 -16.984 3.951 1.00 87.38 994 PRO A CA 1
ATOM 7563 C C . PRO A 1 994 ? 22.264 -16.907 2.455 1.00 87.38 994 PRO A C 1
ATOM 7565 O O . PRO A 1 994 ? 23.159 -17.017 1.618 1.00 87.38 994 PRO A O 1
ATOM 7568 N N . GLY A 1 995 ? 20.991 -16.711 2.127 1.00 85.81 995 GLY A N 1
ATOM 7569 C CA . GLY A 1 995 ? 20.529 -16.600 0.746 1.00 85.81 995 GLY A CA 1
ATOM 7570 C C . GLY A 1 995 ? 19.006 -16.589 0.618 1.00 85.81 995 GLY A C 1
ATOM 7571 O O . GLY A 1 995 ? 18.296 -17.201 1.418 1.00 85.81 995 GLY A O 1
ATOM 7572 N N . GLY A 1 996 ? 18.507 -15.856 -0.370 1.00 87.69 996 GLY A N 1
ATOM 7573 C CA . GLY A 1 996 ? 17.104 -15.771 -0.770 1.00 87.69 996 GLY A CA 1
ATOM 7574 C C . GLY A 1 996 ? 16.768 -16.690 -1.947 1.00 87.69 996 GLY A C 1
ATOM 7575 O O . GLY A 1 996 ? 17.633 -17.400 -2.443 1.00 87.69 996 GLY A O 1
ATOM 7576 N N . TYR A 1 997 ? 15.503 -16.668 -2.370 1.00 90.00 997 TYR A N 1
ATOM 7577 C CA . TYR A 1 997 ? 14.958 -17.514 -3.447 1.00 90.00 997 TYR A CA 1
ATOM 7578 C C . TYR A 1 997 ? 14.243 -16.718 -4.561 1.00 90.00 997 TYR A C 1
ATOM 7580 O O . TYR A 1 997 ? 13.613 -17.297 -5.449 1.00 90.00 997 TYR A O 1
ATOM 7588 N N . PHE A 1 998 ? 14.249 -15.388 -4.478 1.00 89.88 998 PHE A N 1
ATOM 7589 C CA . PHE A 1 998 ? 13.471 -14.507 -5.346 1.00 89.88 998 PHE A CA 1
ATOM 7590 C C . PHE A 1 998 ? 13.884 -14.570 -6.823 1.00 89.88 998 PHE A C 1
ATOM 7592 O O . PHE A 1 998 ? 13.061 -14.927 -7.658 1.00 89.88 998 PHE A O 1
ATOM 7599 N N . ILE A 1 999 ? 15.134 -14.252 -7.157 1.00 86.44 999 ILE A N 1
ATOM 7600 C CA . ILE A 1 999 ? 15.639 -14.253 -8.539 1.00 86.44 999 ILE A CA 1
ATOM 7601 C C . ILE A 1 999 ? 15.631 -15.678 -9.088 1.00 86.44 999 ILE A C 1
ATOM 7603 O O . ILE A 1 999 ? 15.171 -15.905 -10.204 1.00 86.44 999 ILE A O 1
ATOM 7607 N N . SER A 1 1000 ? 16.011 -16.657 -8.268 1.00 88.19 1000 SER A N 1
ATOM 7608 C CA . SER A 1 1000 ? 15.973 -18.072 -8.644 1.00 88.19 1000 SER A CA 1
ATOM 7609 C C . SER A 1 1000 ? 14.560 -18.534 -9.048 1.00 88.19 1000 SER A C 1
ATOM 7611 O O . SER A 1 1000 ? 14.381 -19.233 -10.047 1.00 88.19 1000 SER A O 1
ATOM 7613 N N . SER A 1 1001 ? 13.521 -18.105 -8.324 1.00 91.44 1001 SER A N 1
ATOM 7614 C CA . SER A 1 1001 ? 12.127 -18.410 -8.685 1.00 91.44 1001 SER A CA 1
ATOM 7615 C C . SER A 1 1001 ? 11.613 -17.616 -9.891 1.00 91.44 1001 SER A C 1
ATOM 7617 O O . SER A 1 1001 ? 10.884 -18.183 -10.712 1.00 91.44 1001 SER A O 1
ATOM 7619 N N . LEU A 1 1002 ? 12.036 -16.356 -10.059 1.00 90.69 1002 LEU A N 1
ATOM 7620 C CA . LEU A 1 1002 ? 11.770 -15.575 -11.272 1.00 90.69 1002 LEU A CA 1
ATOM 7621 C C . LEU A 1 1002 ? 12.404 -16.225 -12.506 1.00 90.69 1002 LEU A C 1
ATOM 7623 O O . LEU A 1 1002 ? 11.756 -16.293 -13.545 1.00 90.69 1002 LEU A O 1
ATOM 7627 N N . LEU A 1 1003 ? 13.618 -16.767 -12.388 1.00 88.31 1003 LEU A N 1
ATOM 7628 C CA . LEU A 1 1003 ? 14.327 -17.455 -13.468 1.00 88.31 1003 LEU A CA 1
ATOM 7629 C C . LEU A 1 1003 ? 13.599 -18.733 -13.907 1.00 88.31 1003 LEU A C 1
ATOM 7631 O O . LEU A 1 1003 ? 13.422 -18.958 -15.107 1.00 88.31 1003 LEU A O 1
ATOM 7635 N N . ILE A 1 1004 ? 13.119 -19.542 -12.953 1.00 91.62 1004 ILE A N 1
ATOM 7636 C CA . ILE A 1 1004 ? 12.326 -20.749 -13.245 1.00 91.62 1004 ILE A CA 1
ATOM 7637 C C . ILE A 1 1004 ? 11.056 -20.372 -14.014 1.00 91.62 1004 ILE A C 1
ATOM 7639 O O . ILE A 1 1004 ? 10.769 -20.938 -15.072 1.00 91.62 1004 ILE A O 1
ATOM 7643 N N . GLY A 1 1005 ? 10.305 -19.394 -13.502 1.00 92.88 1005 GLY A N 1
ATOM 7644 C CA . GLY A 1 1005 ? 9.084 -18.925 -14.151 1.00 92.88 1005 GLY A CA 1
ATOM 7645 C C . GLY A 1 1005 ? 9.346 -18.247 -15.498 1.00 92.88 1005 GLY A C 1
ATOM 7646 O O . GLY A 1 1005 ? 8.575 -18.443 -16.434 1.00 92.88 1005 GLY A O 1
ATOM 7647 N N . GLY A 1 1006 ? 10.456 -17.518 -15.627 1.00 89.38 1006 GLY A N 1
ATOM 7648 C CA . GLY A 1 1006 ? 10.905 -16.864 -16.854 1.00 89.38 1006 GLY A CA 1
ATOM 7649 C C . GLY A 1 1006 ? 11.230 -17.858 -17.961 1.00 89.38 1006 GLY A C 1
ATOM 7650 O O . GLY A 1 1006 ? 10.754 -17.697 -19.083 1.00 89.38 1006 GLY A O 1
ATOM 7651 N N . CYS A 1 1007 ? 11.960 -18.931 -17.642 1.00 89.50 1007 CYS A N 1
ATOM 7652 C CA . CYS A 1 1007 ? 12.250 -20.016 -18.581 1.00 89.50 1007 CYS A CA 1
ATOM 7653 C C . CYS A 1 1007 ? 10.963 -20.694 -19.079 1.00 89.50 1007 CYS A C 1
ATOM 7655 O O . CYS A 1 1007 ? 10.778 -20.865 -20.285 1.00 89.50 1007 CYS A O 1
ATOM 7657 N N . LEU A 1 1008 ? 10.050 -21.043 -18.162 1.00 91.44 1008 LEU A N 1
ATOM 7658 C CA . LEU A 1 1008 ? 8.767 -21.668 -18.507 1.00 91.44 1008 LEU A CA 1
ATOM 7659 C C . LEU A 1 1008 ? 7.880 -20.723 -19.323 1.00 91.44 1008 LEU A C 1
ATOM 7661 O O . LEU A 1 1008 ? 7.309 -21.118 -20.338 1.00 91.44 1008 LEU A O 1
ATOM 7665 N N . GLY A 1 1009 ? 7.804 -19.458 -18.919 1.00 91.25 1009 GLY A N 1
ATOM 7666 C CA . GLY A 1 1009 ? 7.060 -18.421 -19.618 1.00 91.25 1009 GLY A CA 1
ATOM 7667 C C . GLY A 1 1009 ? 7.591 -18.192 -21.032 1.00 91.25 1009 GLY A C 1
ATOM 7668 O O . GLY A 1 1009 ? 6.826 -18.264 -21.989 1.00 91.25 1009 GLY A O 1
ATOM 7669 N N . ARG A 1 1010 ? 8.907 -18.027 -21.205 1.00 86.69 1010 ARG A N 1
ATOM 7670 C CA . ARG A 1 1010 ? 9.537 -17.867 -22.525 1.00 86.69 1010 ARG A CA 1
ATOM 7671 C C . ARG A 1 1010 ? 9.296 -19.090 -23.410 1.00 86.69 1010 ARG A C 1
ATOM 7673 O O . ARG A 1 1010 ? 8.911 -18.929 -24.566 1.00 86.69 1010 ARG A O 1
ATOM 7680 N N . GLY A 1 1011 ? 9.468 -20.296 -22.863 1.00 87.50 1011 GLY A N 1
ATOM 7681 C CA . GLY A 1 1011 ? 9.212 -21.553 -23.570 1.00 87.50 1011 GLY A CA 1
ATOM 7682 C C . GLY A 1 1011 ? 7.762 -21.668 -24.046 1.00 87.50 1011 GLY A C 1
ATOM 7683 O O . GLY A 1 1011 ? 7.520 -21.950 -25.217 1.00 87.50 1011 GLY A O 1
ATOM 7684 N N . THR A 1 1012 ? 6.789 -21.367 -23.178 1.00 87.94 1012 THR A N 1
ATOM 7685 C CA . THR A 1 1012 ? 5.369 -21.341 -23.575 1.00 87.94 1012 THR A CA 1
ATOM 7686 C C . THR A 1 1012 ? 5.072 -20.263 -24.616 1.00 87.94 1012 THR A C 1
ATOM 7688 O O . THR A 1 1012 ? 4.352 -20.544 -25.569 1.00 87.94 1012 THR A O 1
ATOM 7691 N N . GLY A 1 1013 ? 5.660 -19.070 -24.498 1.00 85.88 1013 GLY A N 1
ATOM 7692 C CA . GLY A 1 1013 ? 5.501 -17.992 -25.474 1.00 85.88 1013 GLY A CA 1
ATOM 7693 C C . GLY A 1 1013 ? 6.008 -18.368 -26.868 1.00 85.88 1013 GLY A C 1
ATOM 7694 O O . GLY A 1 1013 ? 5.349 -18.064 -27.858 1.00 85.88 1013 GLY A O 1
ATOM 7695 N N . ILE A 1 1014 ? 7.134 -19.087 -26.957 1.00 82.75 1014 ILE A N 1
ATOM 7696 C CA . ILE A 1 1014 ? 7.658 -19.614 -28.229 1.00 82.75 1014 ILE A CA 1
ATOM 7697 C C . ILE A 1 1014 ? 6.667 -20.615 -28.844 1.00 82.75 1014 ILE A C 1
ATOM 7699 O O . ILE A 1 1014 ? 6.303 -20.470 -30.009 1.00 82.75 1014 ILE A O 1
ATOM 7703 N N . LEU A 1 1015 ? 6.169 -21.573 -28.054 1.00 83.25 1015 LEU A N 1
ATOM 7704 C CA . LEU A 1 1015 ? 5.195 -22.570 -28.522 1.00 83.25 1015 LEU A CA 1
ATOM 7705 C C . LEU A 1 1015 ? 3.873 -21.933 -28.977 1.00 83.25 1015 LEU A C 1
ATOM 7707 O O . LEU A 1 1015 ? 3.282 -22.347 -29.973 1.00 83.25 1015 LEU A O 1
ATOM 7711 N N . VAL A 1 1016 ? 3.404 -20.912 -28.258 1.00 82.06 1016 VAL A N 1
ATOM 7712 C CA . VAL A 1 1016 ? 2.192 -20.159 -28.606 1.00 82.06 1016 VAL A CA 1
ATOM 7713 C C . VAL A 1 1016 ? 2.390 -19.381 -29.907 1.00 82.06 1016 VAL A C 1
ATOM 7715 O O . VAL A 1 1016 ? 1.496 -19.378 -30.752 1.00 82.06 1016 VAL A O 1
ATOM 7718 N N . HIS A 1 1017 ? 3.565 -18.779 -30.109 1.00 78.81 1017 HIS A N 1
ATOM 7719 C CA . HIS A 1 1017 ? 3.895 -18.086 -31.351 1.00 78.81 1017 HIS A CA 1
ATOM 7720 C C . HIS A 1 1017 ? 3.941 -19.049 -32.552 1.00 78.81 1017 HIS A C 1
ATOM 7722 O O . HIS A 1 1017 ? 3.365 -18.748 -33.598 1.00 78.81 1017 HIS A O 1
ATOM 7728 N N . GLU A 1 1018 ? 4.537 -20.237 -32.392 1.00 76.88 1018 GLU A N 1
ATOM 7729 C CA . GLU A 1 1018 ? 4.523 -21.296 -33.415 1.00 76.88 1018 GLU A CA 1
ATOM 7730 C C . GLU A 1 1018 ? 3.093 -21.758 -33.744 1.00 76.88 1018 GLU A C 1
ATOM 7732 O O . GLU A 1 1018 ? 2.712 -21.859 -34.913 1.00 76.88 1018 GLU A O 1
ATOM 7737 N N . PHE A 1 1019 ? 2.263 -21.984 -32.721 1.00 78.25 1019 PHE A N 1
ATOM 7738 C CA . PHE A 1 1019 ? 0.866 -22.378 -32.909 1.00 78.25 1019 PHE A CA 1
ATOM 7739 C C . PHE A 1 1019 ? 0.028 -21.282 -33.589 1.00 78.25 1019 PHE A C 1
ATOM 7741 O O . PHE A 1 1019 ? -0.828 -21.580 -34.426 1.00 78.25 1019 PHE A O 1
ATOM 7748 N N . GLY A 1 1020 ? 0.277 -20.009 -33.268 1.00 74.06 1020 GLY A N 1
ATOM 7749 C CA . GLY A 1 1020 ? -0.359 -18.857 -33.914 1.00 74.06 1020 GLY A CA 1
ATOM 7750 C C . GLY A 1 1020 ? -0.068 -18.794 -35.411 1.00 74.06 1020 GLY A C 1
ATOM 7751 O O . GLY A 1 1020 ? -0.988 -18.655 -36.218 1.00 74.06 1020 GLY A O 1
ATOM 7752 N N . GLN A 1 1021 ? 1.197 -18.998 -35.797 1.00 73.25 1021 GLN A N 1
ATOM 7753 C CA . GLN A 1 1021 ? 1.594 -19.076 -37.206 1.00 73.25 1021 GLN A CA 1
ATOM 7754 C C . GLN A 1 1021 ? 0.918 -20.251 -37.928 1.00 73.25 1021 GLN A C 1
ATOM 7756 O O . GLN A 1 1021 ? 0.431 -20.085 -39.047 1.00 73.25 1021 GLN A O 1
ATOM 7761 N N . TRP A 1 1022 ? 0.827 -21.420 -37.282 1.00 72.19 1022 TRP A N 1
ATOM 7762 C CA . TRP A 1 1022 ? 0.150 -22.597 -37.840 1.00 72.19 1022 TRP A CA 1
ATOM 7763 C C . TRP A 1 1022 ? -1.365 -22.397 -38.012 1.00 72.19 1022 TRP A C 1
ATOM 7765 O O . TRP A 1 1022 ? -1.937 -22.812 -39.019 1.00 72.19 1022 TRP A O 1
ATOM 7775 N N . SER A 1 1023 ? -2.014 -21.733 -37.053 1.00 71.69 1023 SER A N 1
ATOM 7776 C CA . SER A 1 1023 ? -3.466 -21.492 -37.039 1.00 71.69 1023 SER A CA 1
ATOM 7777 C C . SER A 1 1023 ? -3.913 -20.240 -37.809 1.00 71.69 1023 SER A C 1
ATOM 7779 O O . SER A 1 1023 ? -5.112 -19.976 -37.881 1.00 71.69 1023 SER A O 1
ATOM 7781 N N . GLN A 1 1024 ? -2.977 -19.478 -38.393 1.00 70.12 1024 GLN A N 1
ATOM 7782 C CA . GLN A 1 1024 ? -3.212 -18.178 -39.046 1.00 70.12 1024 GLN A CA 1
ATOM 7783 C C . GLN A 1 1024 ? -3.908 -17.132 -38.154 1.00 70.12 1024 GLN A C 1
ATOM 7785 O O . GLN A 1 1024 ? -4.457 -16.150 -38.657 1.00 70.12 1024 GLN A O 1
ATOM 7790 N N . VAL A 1 1025 ? -3.874 -17.309 -36.830 1.00 66.38 1025 VAL A N 1
ATOM 7791 C CA . VAL A 1 1025 ? -4.350 -16.302 -35.878 1.00 66.38 1025 VAL A CA 1
ATOM 7792 C C . VAL A 1 1025 ? -3.173 -15.374 -35.569 1.00 66.38 1025 VAL A C 1
ATOM 7794 O O . VAL A 1 1025 ? -2.182 -15.839 -35.003 1.00 66.38 1025 VAL A O 1
ATOM 7797 N N . PRO A 1 1026 ? -3.234 -14.078 -35.923 1.00 58.91 1026 PRO A N 1
ATOM 7798 C CA . PRO A 1 1026 ? -2.172 -13.140 -35.588 1.00 58.91 1026 PRO A CA 1
ATOM 7799 C C . PRO A 1 1026 ? -2.158 -12.936 -34.069 1.00 58.91 1026 PRO A C 1
ATOM 7801 O O . PRO A 1 1026 ? -2.987 -12.208 -33.527 1.00 58.91 1026 PRO A O 1
ATOM 7804 N N . LEU A 1 1027 ? -1.240 -13.614 -33.380 1.00 64.12 1027 LEU A N 1
ATOM 7805 C CA . LEU A 1 1027 ? -0.949 -13.369 -31.970 1.00 64.12 1027 LEU A CA 1
ATOM 7806 C C . LEU A 1 1027 ? 0.120 -12.269 -31.885 1.00 64.12 1027 LEU A C 1
ATOM 7808 O O . LEU A 1 1027 ? 1.229 -12.474 -32.389 1.00 64.12 1027 LEU A O 1
ATOM 7812 N N . PRO A 1 1028 ? -0.209 -11.089 -31.329 1.00 59.97 1028 PRO A N 1
ATOM 7813 C CA . PRO A 1 1028 ? 0.670 -9.925 -31.366 1.00 59.97 1028 PRO A CA 1
ATOM 7814 C C . PRO A 1 1028 ? 1.793 -9.951 -30.321 1.00 59.97 1028 PRO A C 1
ATOM 7816 O O . PRO A 1 1028 ? 2.798 -9.268 -30.528 1.00 59.97 1028 PRO A O 1
ATOM 7819 N N . SER A 1 1029 ? 1.663 -10.680 -29.203 1.00 65.56 1029 SER A N 1
ATOM 7820 C CA . SER A 1 1029 ? 2.632 -10.542 -28.110 1.00 65.56 1029 SER A CA 1
ATOM 7821 C C . SER A 1 1029 ? 3.905 -11.371 -28.299 1.00 65.56 1029 SER A C 1
ATOM 7823 O O . SER A 1 1029 ? 3.925 -12.500 -28.794 1.00 65.56 1029 SER A O 1
ATOM 7825 N N . GLN A 1 1030 ? 5.022 -10.760 -27.909 1.00 76.06 1030 GLN A N 1
ATOM 7826 C CA . GLN A 1 1030 ? 6.348 -11.347 -28.032 1.00 76.06 1030 GLN A CA 1
ATOM 7827 C C . GLN A 1 1030 ? 6.611 -12.361 -26.901 1.00 76.06 1030 GLN A C 1
ATOM 7829 O O . GLN A 1 1030 ? 6.144 -12.154 -25.778 1.00 76.06 1030 GLN A O 1
ATOM 7834 N N . PRO A 1 1031 ? 7.440 -13.402 -27.122 1.00 80.12 1031 PRO A N 1
ATOM 7835 C CA . PRO A 1 1031 ? 7.747 -14.417 -26.106 1.00 80.12 1031 PRO A CA 1
ATOM 7836 C C . PRO A 1 1031 ? 8.272 -13.875 -24.765 1.00 80.12 1031 PRO A C 1
ATOM 7838 O O . PRO A 1 1031 ? 8.088 -14.517 -23.732 1.00 80.12 1031 PRO A O 1
ATOM 7841 N N . GLY A 1 1032 ? 8.912 -12.701 -24.757 1.00 79.88 1032 GLY A N 1
ATOM 7842 C CA . GLY A 1 1032 ? 9.387 -12.064 -23.526 1.00 79.88 1032 GLY A CA 1
ATOM 7843 C C . GLY A 1 1032 ? 8.261 -11.621 -22.583 1.00 79.88 1032 GLY A C 1
ATOM 7844 O O . GLY A 1 1032 ? 8.426 -11.722 -21.371 1.00 79.88 1032 GLY A O 1
ATOM 7845 N N . VAL A 1 1033 ? 7.077 -11.270 -23.104 1.00 85.50 1033 VAL A N 1
ATOM 7846 C CA . VAL A 1 1033 ? 5.891 -10.967 -22.279 1.00 85.50 1033 VAL A CA 1
ATOM 7847 C C . VAL A 1 1033 ? 5.479 -12.190 -21.459 1.00 85.50 1033 VAL A C 1
ATOM 7849 O O . VAL A 1 1033 ? 5.276 -12.102 -20.247 1.00 85.50 1033 VAL A O 1
ATOM 7852 N N . TYR A 1 1034 ? 5.417 -13.357 -22.101 1.00 88.69 1034 TYR A N 1
ATOM 7853 C CA . TYR A 1 1034 ? 5.097 -14.616 -21.428 1.00 88.69 1034 TYR A CA 1
ATOM 7854 C C . TYR A 1 1034 ? 6.154 -14.996 -20.389 1.00 88.69 1034 TYR A C 1
ATOM 7856 O O . TYR A 1 1034 ? 5.797 -15.511 -19.332 1.00 88.69 1034 TYR A O 1
ATOM 7864 N N . ALA A 1 1035 ? 7.436 -14.708 -20.650 1.00 88.44 1035 ALA A N 1
ATOM 7865 C CA . ALA A 1 1035 ? 8.519 -14.908 -19.687 1.00 88.44 1035 ALA A CA 1
ATOM 7866 C C . ALA A 1 1035 ? 8.290 -14.101 -18.402 1.00 88.44 1035 ALA A C 1
ATOM 7868 O O . ALA A 1 1035 ? 8.342 -14.656 -17.307 1.00 88.44 1035 ALA A O 1
ATOM 7869 N N . MET A 1 1036 ? 7.955 -12.818 -18.524 1.00 88.88 1036 MET A N 1
ATOM 7870 C CA . MET A 1 1036 ? 7.706 -11.946 -17.371 1.00 88.88 1036 MET A CA 1
ATOM 7871 C C . MET A 1 1036 ? 6.472 -12.401 -16.584 1.00 88.88 1036 MET A C 1
ATOM 7873 O O . MET A 1 1036 ? 6.506 -12.478 -15.356 1.00 88.88 1036 MET A O 1
ATOM 7877 N N . VAL A 1 1037 ? 5.384 -12.755 -17.279 1.00 92.19 1037 VAL A N 1
ATOM 7878 C CA . VAL A 1 1037 ? 4.155 -13.251 -16.634 1.00 92.19 1037 VAL A CA 1
ATOM 7879 C C . VAL A 1 1037 ? 4.398 -14.593 -15.934 1.00 92.19 1037 VAL A C 1
ATOM 7881 O O . VAL A 1 1037 ? 3.934 -14.795 -14.812 1.00 92.19 1037 VAL A O 1
ATOM 7884 N N . GLY A 1 1038 ? 5.165 -15.495 -16.554 1.00 93.75 1038 GLY A N 1
ATOM 7885 C CA . GLY A 1 1038 ? 5.572 -16.767 -15.956 1.00 93.75 1038 GLY A CA 1
ATOM 7886 C C . GLY A 1 1038 ? 6.464 -16.588 -14.725 1.00 93.75 1038 GLY A C 1
ATOM 7887 O O . GLY A 1 1038 ? 6.251 -17.260 -13.714 1.00 93.75 1038 GLY A O 1
ATOM 7888 N N . ALA A 1 1039 ? 7.413 -15.647 -14.770 1.00 92.88 1039 ALA A N 1
ATOM 7889 C CA . ALA A 1 1039 ? 8.262 -15.282 -13.635 1.00 92.88 1039 ALA A CA 1
ATOM 7890 C C . ALA A 1 1039 ? 7.419 -14.799 -12.445 1.00 92.88 1039 ALA A C 1
ATOM 7892 O O . ALA A 1 1039 ? 7.535 -15.335 -11.339 1.00 92.88 1039 ALA A O 1
ATOM 7893 N N . ALA A 1 1040 ? 6.497 -13.864 -12.694 1.00 94.19 1040 ALA A N 1
ATOM 7894 C CA . ALA A 1 1040 ? 5.567 -13.355 -11.691 1.00 94.19 1040 ALA A CA 1
ATOM 7895 C C . ALA A 1 1040 ? 4.688 -14.470 -11.090 1.00 94.19 1040 ALA A C 1
ATOM 7897 O O . ALA A 1 1040 ? 4.546 -14.561 -9.870 1.00 94.19 1040 ALA A O 1
ATOM 7898 N N . ALA A 1 1041 ? 4.137 -15.355 -11.929 1.00 96.19 1041 ALA A N 1
ATOM 7899 C CA . ALA A 1 1041 ? 3.306 -16.478 -11.498 1.00 96.19 1041 ALA A CA 1
ATOM 7900 C C . ALA A 1 1041 ? 4.062 -17.477 -10.607 1.00 96.19 1041 ALA A C 1
ATOM 7902 O O . ALA A 1 1041 ? 3.521 -17.939 -9.601 1.00 96.19 1041 ALA A O 1
ATOM 7903 N N . MET A 1 1042 ? 5.311 -17.806 -10.945 1.00 95.31 1042 MET A N 1
ATOM 7904 C CA . MET A 1 1042 ? 6.133 -18.724 -10.152 1.00 95.31 1042 MET A CA 1
ATOM 7905 C C . MET A 1 1042 ? 6.484 -18.129 -8.782 1.00 95.31 1042 MET A C 1
ATOM 7907 O O . MET A 1 1042 ? 6.330 -18.799 -7.757 1.00 95.31 1042 MET A O 1
ATOM 7911 N N . LEU A 1 1043 ? 6.894 -16.856 -8.741 1.00 94.06 1043 LEU A N 1
ATOM 7912 C CA . LEU A 1 1043 ? 7.209 -16.174 -7.485 1.00 94.06 1043 LEU A CA 1
ATOM 7913 C C . LEU A 1 1043 ? 5.962 -16.030 -6.593 1.00 94.06 1043 LEU A C 1
ATOM 7915 O O . LEU A 1 1043 ? 6.044 -16.276 -5.387 1.00 94.06 1043 LEU A O 1
ATOM 7919 N N . ALA A 1 1044 ? 4.795 -15.721 -7.170 1.00 94.06 1044 ALA A N 1
ATOM 7920 C CA . ALA A 1 1044 ? 3.506 -15.730 -6.468 1.00 94.06 1044 ALA A CA 1
ATOM 7921 C C . ALA A 1 1044 ? 3.196 -17.124 -5.892 1.00 94.06 1044 ALA A C 1
ATOM 7923 O O . ALA A 1 1044 ? 2.878 -17.279 -4.711 1.00 94.06 1044 ALA A O 1
ATOM 7924 N N . GLY A 1 1045 ? 3.411 -18.164 -6.703 1.00 93.50 1045 GLY A N 1
ATOM 7925 C CA . GLY A 1 1045 ? 3.246 -19.565 -6.329 1.00 93.50 1045 GLY A CA 1
ATOM 7926 C C . GLY A 1 1045 ? 4.064 -20.006 -5.108 1.00 93.50 1045 GLY A C 1
ATOM 7927 O O . GLY A 1 1045 ? 3.636 -20.931 -4.417 1.00 93.50 1045 GLY A O 1
ATOM 7928 N N . ILE A 1 1046 ? 5.192 -19.349 -4.815 1.00 93.00 1046 ILE A N 1
ATOM 7929 C CA . ILE A 1 1046 ? 6.042 -19.627 -3.644 1.00 93.00 1046 ILE A CA 1
ATOM 7930 C C . ILE A 1 1046 ? 5.727 -18.691 -2.465 1.00 93.00 1046 ILE A C 1
ATOM 7932 O O . ILE A 1 1046 ? 5.633 -19.127 -1.314 1.00 93.00 1046 ILE A O 1
ATOM 7936 N N . THR A 1 1047 ? 5.582 -17.394 -2.741 1.00 90.50 1047 THR A N 1
ATOM 7937 C CA . THR A 1 1047 ? 5.513 -16.341 -1.713 1.00 90.50 1047 THR A CA 1
ATOM 7938 C C . THR A 1 1047 ? 4.108 -16.060 -1.196 1.00 90.50 1047 THR A C 1
ATOM 7940 O O . THR A 1 1047 ? 3.970 -15.615 -0.061 1.00 90.50 1047 THR A O 1
ATOM 7943 N N . ARG A 1 1048 ? 3.065 -16.329 -1.995 1.00 88.88 1048 ARG A N 1
ATOM 7944 C CA . ARG A 1 1048 ? 1.660 -15.992 -1.699 1.00 88.88 1048 ARG A CA 1
ATOM 7945 C C . ARG A 1 1048 ? 1.381 -14.479 -1.580 1.00 88.88 1048 ARG A C 1
ATOM 7947 O O . ARG A 1 1048 ? 0.475 -14.082 -0.847 1.00 88.88 1048 ARG A O 1
ATOM 7954 N N . VAL A 1 1049 ? 2.132 -13.632 -2.295 1.00 89.06 1049 VAL A N 1
ATOM 7955 C CA . VAL A 1 1049 ? 1.935 -12.160 -2.345 1.00 89.06 1049 VAL A CA 1
ATOM 7956 C C . VAL A 1 1049 ? 1.137 -11.745 -3.585 1.00 89.06 1049 VAL A C 1
ATOM 7958 O O . VAL A 1 1049 ? 1.259 -12.379 -4.631 1.00 89.06 1049 VAL A O 1
ATOM 7961 N N . HIS A 1 1050 ? 0.337 -10.681 -3.486 1.00 88.62 1050 HIS A N 1
ATOM 7962 C CA . HIS A 1 1050 ? -0.577 -10.191 -4.519 1.00 88.62 1050 HIS A CA 1
ATOM 7963 C C . HIS A 1 1050 ? -0.161 -8.814 -5.047 1.00 88.62 1050 HIS A C 1
ATOM 7965 O O . HIS A 1 1050 ? 0.394 -8.719 -6.138 1.00 88.62 1050 HIS A O 1
ATOM 7971 N N . ILE A 1 1051 ? -0.439 -7.740 -4.299 1.00 88.19 1051 ILE A N 1
ATOM 7972 C CA . ILE A 1 1051 ? -0.334 -6.361 -4.795 1.00 88.19 1051 ILE A CA 1
ATOM 7973 C C . ILE A 1 1051 ? 1.126 -5.941 -4.845 1.00 88.19 1051 ILE A C 1
ATOM 7975 O O . ILE A 1 1051 ? 1.565 -5.399 -5.859 1.00 88.19 1051 ILE A O 1
ATOM 7979 N N . SER A 1 1052 ? 1.892 -6.234 -3.791 1.00 90.56 1052 SER A N 1
ATOM 7980 C CA . SER A 1 1052 ? 3.310 -5.868 -3.742 1.00 90.56 1052 SER A CA 1
ATOM 7981 C C . SER A 1 1052 ? 4.081 -6.517 -4.883 1.00 90.56 1052 SER A C 1
ATOM 7983 O O . SER A 1 1052 ? 4.948 -5.885 -5.471 1.00 90.56 1052 SER A O 1
ATOM 7985 N N . LEU A 1 1053 ? 3.730 -7.757 -5.239 1.00 91.88 1053 LEU A N 1
ATOM 7986 C CA . LEU A 1 1053 ? 4.380 -8.475 -6.328 1.00 91.88 1053 LEU A CA 1
ATOM 7987 C C . LEU A 1 1053 ? 4.014 -7.905 -7.704 1.00 91.88 1053 LEU A C 1
ATOM 7989 O O . LEU A 1 1053 ? 4.891 -7.802 -8.555 1.00 91.88 1053 LEU A O 1
ATOM 7993 N N . VAL A 1 1054 ? 2.762 -7.491 -7.922 1.00 91.19 1054 VAL A N 1
ATOM 7994 C CA . VAL A 1 1054 ? 2.368 -6.806 -9.167 1.00 91.19 1054 VAL A CA 1
ATOM 7995 C C . VAL A 1 1054 ? 3.156 -5.518 -9.320 1.00 91.19 1054 VAL A C 1
ATOM 7997 O O . VAL A 1 1054 ? 3.748 -5.315 -10.371 1.00 91.19 1054 VAL A O 1
ATOM 8000 N N . VAL A 1 1055 ? 3.194 -4.683 -8.276 1.00 89.81 1055 VAL A N 1
ATOM 8001 C CA . VAL A 1 1055 ? 3.919 -3.406 -8.300 1.00 89.81 1055 VAL A CA 1
ATOM 8002 C C . VAL A 1 1055 ? 5.416 -3.634 -8.469 1.00 89.81 1055 VAL A C 1
ATOM 8004 O O . VAL A 1 1055 ? 6.020 -2.971 -9.294 1.00 89.81 1055 VAL A O 1
ATOM 8007 N N . MET A 1 1056 ? 6.005 -4.611 -7.781 1.00 88.94 1056 MET A N 1
ATOM 8008 C CA . MET A 1 1056 ? 7.429 -4.930 -7.908 1.00 88.94 1056 MET A CA 1
ATOM 8009 C C . MET A 1 1056 ? 7.785 -5.438 -9.311 1.00 88.94 1056 MET A C 1
ATOM 8011 O O . MET A 1 1056 ? 8.728 -4.945 -9.915 1.00 88.94 1056 MET A O 1
ATOM 8015 N N . MET A 1 1057 ? 7.023 -6.391 -9.865 1.00 87.00 1057 MET A N 1
ATOM 8016 C CA . MET A 1 1057 ? 7.231 -6.865 -11.243 1.00 87.00 1057 MET A CA 1
ATOM 8017 C C . MET A 1 1057 ? 7.041 -5.737 -12.242 1.00 87.00 1057 MET A C 1
ATOM 8019 O O . MET A 1 1057 ? 7.779 -5.621 -13.214 1.00 87.00 1057 MET A O 1
ATOM 8023 N N . PHE A 1 1058 ? 6.053 -4.893 -11.995 1.00 82.81 1058 PHE A N 1
ATOM 8024 C CA . PHE A 1 1058 ? 5.787 -3.739 -12.814 1.00 82.81 1058 PHE A CA 1
ATOM 8025 C C . PHE A 1 1058 ? 6.952 -2.718 -12.765 1.00 82.81 1058 PHE A C 1
ATOM 8027 O O . PHE A 1 1058 ? 7.456 -2.343 -13.819 1.00 82.81 1058 PHE A O 1
ATOM 8034 N N . GLU A 1 1059 ? 7.442 -2.322 -11.586 1.00 84.12 1059 GLU A N 1
ATOM 8035 C CA . GLU A 1 1059 ? 8.562 -1.380 -11.418 1.00 84.12 1059 GLU A CA 1
ATOM 8036 C C . GLU A 1 1059 ? 9.861 -1.926 -12.024 1.00 84.12 1059 GLU A C 1
ATOM 8038 O O . GLU A 1 1059 ? 10.541 -1.214 -12.759 1.00 84.12 1059 GLU A O 1
ATOM 8043 N N . LEU A 1 1060 ? 10.146 -3.217 -11.813 1.00 80.25 1060 LEU A N 1
ATOM 8044 C CA . LEU A 1 1060 ? 11.308 -3.897 -12.396 1.00 80.25 1060 LEU A CA 1
ATOM 8045 C C . LEU A 1 1060 ? 11.282 -3.928 -13.923 1.00 80.25 1060 LEU A C 1
ATOM 8047 O O . LEU A 1 1060 ? 12.333 -3.992 -14.553 1.00 80.25 1060 LEU A O 1
ATOM 8051 N N . THR A 1 1061 ? 10.098 -3.952 -14.528 1.00 78.94 1061 THR A N 1
ATOM 8052 C CA . THR A 1 1061 ? 9.950 -4.174 -15.971 1.00 78.94 1061 THR A CA 1
ATOM 8053 C C . THR A 1 1061 ? 9.578 -2.923 -16.754 1.00 78.94 1061 THR A C 1
ATOM 8055 O O . THR A 1 1061 ? 9.748 -2.870 -17.967 1.00 78.94 1061 THR A O 1
ATOM 8058 N N . GLY A 1 1062 ? 9.010 -1.930 -16.082 1.00 75.56 1062 GLY A N 1
ATOM 8059 C CA . GLY A 1 1062 ? 8.481 -0.710 -16.670 1.00 75.56 1062 GLY A CA 1
ATOM 8060 C C . GLY A 1 1062 ? 7.425 -0.867 -17.759 1.00 75.56 1062 GLY A C 1
ATOM 8061 O O . GLY A 1 1062 ? 7.154 0.082 -18.493 1.00 75.56 1062 GLY A O 1
ATOM 8062 N N . ALA A 1 1063 ? 6.783 -2.033 -17.852 1.00 73.00 1063 ALA A N 1
ATOM 8063 C CA . ALA A 1 1063 ? 5.784 -2.335 -18.870 1.00 73.00 1063 ALA A CA 1
ATOM 8064 C C . ALA A 1 1063 ? 4.354 -2.223 -18.309 1.00 73.00 1063 ALA A C 1
ATOM 8066 O O . ALA A 1 1063 ? 3.780 -3.193 -17.814 1.00 73.00 1063 ALA A O 1
ATOM 8067 N N . LEU A 1 1064 ? 3.747 -1.032 -18.400 1.00 73.38 1064 LEU A N 1
ATOM 8068 C CA . LEU A 1 1064 ? 2.427 -0.750 -17.798 1.00 73.38 1064 LEU A CA 1
ATOM 8069 C C . LEU A 1 1064 ? 1.295 -1.583 -18.385 1.00 73.38 1064 LEU A C 1
ATOM 8071 O O . LEU A 1 1064 ? 0.348 -1.958 -17.698 1.00 73.38 1064 LEU A O 1
ATOM 8075 N N . GLN A 1 1065 ? 1.425 -1.927 -19.660 1.00 76.94 1065 GLN A N 1
ATOM 8076 C CA . GLN A 1 1065 ? 0.463 -2.766 -20.362 1.00 76.94 1065 GLN A CA 1
ATOM 8077 C C . GLN A 1 1065 ? 0.388 -4.185 -19.764 1.00 76.94 1065 GLN A C 1
ATOM 8079 O O . GLN A 1 1065 ? -0.615 -4.876 -19.941 1.00 76.94 1065 GLN A O 1
ATOM 8084 N N . LEU A 1 1066 ? 1.417 -4.608 -19.014 1.00 82.12 1066 LEU A N 1
ATOM 8085 C CA . LEU A 1 1066 ? 1.485 -5.918 -18.369 1.00 82.12 1066 LEU A CA 1
ATOM 8086 C C . LEU A 1 1066 ? 0.914 -5.944 -16.950 1.00 82.12 1066 LEU A C 1
ATOM 8088 O O . LEU A 1 1066 ? 0.785 -7.033 -16.396 1.00 82.12 1066 LEU A O 1
ATOM 8092 N N . VAL A 1 1067 ? 0.485 -4.805 -16.389 1.00 86.31 1067 VAL A N 1
ATOM 8093 C CA . VAL A 1 1067 ? -0.131 -4.764 -15.052 1.00 86.31 1067 VAL A CA 1
ATOM 8094 C C . VAL A 1 1067 ? -1.306 -5.739 -14.976 1.00 86.31 1067 VAL A C 1
ATOM 8096 O O . VAL A 1 1067 ? -1.288 -6.655 -14.161 1.00 86.31 1067 VAL A O 1
ATOM 8099 N N . VAL A 1 1068 ? -2.292 -5.629 -15.871 1.00 87.75 1068 VAL A N 1
ATOM 8100 C CA . VAL A 1 1068 ? -3.477 -6.506 -15.846 1.00 87.75 1068 VAL A CA 1
ATOM 8101 C C . VAL A 1 1068 ? -3.122 -7.992 -16.083 1.00 87.75 1068 VAL A C 1
ATOM 8103 O O . VAL A 1 1068 ? -3.611 -8.836 -15.328 1.00 87.75 1068 VAL A O 1
ATOM 8106 N N . PRO A 1 1069 ? -2.262 -8.362 -17.057 1.00 89.50 1069 PRO A N 1
ATOM 8107 C CA . PRO A 1 1069 ? -1.720 -9.721 -17.172 1.00 89.50 1069 PRO A CA 1
ATOM 8108 C C . PRO A 1 1069 ? -1.049 -10.259 -15.901 1.00 89.50 1069 PRO A C 1
ATOM 8110 O O . PRO A 1 1069 ? -1.366 -11.375 -15.480 1.00 89.50 1069 PRO A O 1
ATOM 8113 N N . PHE A 1 1070 ? -0.174 -9.474 -15.258 1.00 91.50 1070 PHE A N 1
ATOM 8114 C CA . PHE A 1 1070 ? 0.453 -9.853 -13.990 1.00 91.50 1070 PHE A CA 1
ATOM 8115 C C . PHE A 1 1070 ? -0.602 -10.093 -12.919 1.00 91.50 1070 PHE A C 1
ATOM 8117 O O . PHE A 1 1070 ? -0.570 -11.126 -12.254 1.00 91.50 1070 PHE A O 1
ATOM 8124 N N . MET A 1 1071 ? -1.578 -9.190 -12.798 1.00 92.06 1071 MET A N 1
ATOM 8125 C CA . MET A 1 1071 ? -2.672 -9.330 -11.844 1.00 92.06 1071 MET A CA 1
ATOM 8126 C C . MET A 1 1071 ? -3.415 -10.666 -12.030 1.00 92.06 1071 MET A C 1
ATOM 8128 O O . MET A 1 1071 ? -3.614 -11.396 -11.060 1.00 92.06 1071 MET A O 1
ATOM 8132 N N . VAL A 1 1072 ? -3.767 -11.038 -13.266 1.00 92.00 1072 VAL A N 1
ATOM 8133 C CA . VAL A 1 1072 ? -4.474 -12.299 -13.563 1.00 92.00 1072 VAL A CA 1
ATOM 8134 C C . VAL A 1 1072 ? -3.621 -13.532 -13.235 1.00 92.00 1072 VAL A C 1
ATOM 8136 O O . VAL A 1 1072 ? -4.105 -14.463 -12.580 1.00 92.00 1072 VAL A O 1
ATOM 8139 N N . ALA A 1 1073 ? -2.357 -13.555 -13.657 1.00 94.06 1073 ALA A N 1
ATOM 8140 C CA . ALA A 1 1073 ? -1.477 -14.705 -13.450 1.00 94.06 1073 ALA A CA 1
ATOM 8141 C C . ALA A 1 1073 ? -1.096 -14.900 -11.970 1.00 94.06 1073 ALA A C 1
ATOM 8143 O O . ALA A 1 1073 ? -1.143 -16.018 -11.461 1.00 94.06 1073 ALA A O 1
ATOM 8144 N N . ILE A 1 1074 ? -0.796 -13.817 -11.246 1.00 94.69 1074 ILE A N 1
ATOM 8145 C CA . ILE A 1 1074 ? -0.469 -13.846 -9.810 1.00 94.69 1074 ILE A CA 1
ATOM 8146 C C . ILE A 1 1074 ? -1.679 -14.313 -8.995 1.00 94.69 1074 ILE A C 1
ATOM 8148 O O . ILE A 1 1074 ? -1.544 -15.179 -8.133 1.00 94.69 1074 ILE A O 1
ATOM 8152 N N . MET A 1 1075 ? -2.881 -13.798 -9.282 1.00 91.75 1075 MET A N 1
ATOM 8153 C CA . MET A 1 1075 ? -4.098 -14.238 -8.588 1.00 91.75 1075 MET A CA 1
ATOM 8154 C C . MET A 1 1075 ? -4.363 -15.726 -8.759 1.00 91.75 1075 MET A C 1
ATOM 8156 O O . MET A 1 1075 ? -4.703 -16.411 -7.797 1.00 91.75 1075 MET A O 1
ATOM 8160 N N . THR A 1 1076 ? -4.243 -16.219 -9.989 1.00 93.44 1076 THR A N 1
ATOM 8161 C CA . THR A 1 1076 ? -4.500 -17.628 -10.295 1.00 93.44 1076 THR A CA 1
ATOM 8162 C C . THR A 1 1076 ? -3.427 -18.527 -9.686 1.00 93.44 1076 THR A C 1
ATOM 8164 O O . THR A 1 1076 ? -3.777 -19.549 -9.097 1.00 93.44 1076 THR A O 1
ATOM 8167 N N . ALA A 1 1077 ? -2.156 -18.116 -9.704 1.00 95.50 1077 ALA A N 1
ATOM 8168 C CA . ALA A 1 1077 ? -1.071 -18.815 -9.017 1.00 95.50 1077 ALA A CA 1
ATOM 8169 C C . ALA A 1 1077 ? -1.271 -18.881 -7.497 1.00 95.50 1077 ALA A C 1
ATOM 8171 O O . ALA A 1 1077 ? -1.127 -19.952 -6.900 1.00 95.50 1077 ALA A O 1
ATOM 8172 N N . ASN A 1 1078 ? -1.652 -17.764 -6.871 1.00 91.50 1078 ASN A N 1
ATOM 8173 C CA . ASN A 1 1078 ? -1.927 -17.712 -5.437 1.00 91.50 1078 ASN A CA 1
ATOM 8174 C C . ASN A 1 1078 ? -3.136 -18.558 -5.061 1.00 91.50 1078 ASN A C 1
ATOM 8176 O O . ASN A 1 1078 ? -3.057 -19.305 -4.092 1.00 91.50 1078 ASN A O 1
ATOM 8180 N N . TRP A 1 1079 ? -4.221 -18.477 -5.835 1.00 89.88 1079 TRP A N 1
ATOM 8181 C CA . TRP A 1 1079 ? -5.421 -19.274 -5.599 1.00 89.88 1079 TRP A CA 1
ATOM 8182 C C . TRP A 1 1079 ? -5.143 -20.772 -5.717 1.00 89.88 1079 TRP A C 1
ATOM 8184 O O . TRP A 1 1079 ? -5.542 -21.540 -4.850 1.00 89.88 1079 TRP A O 1
ATOM 8194 N N . VAL A 1 1080 ? -4.430 -21.202 -6.760 1.00 92.75 1080 VAL A N 1
ATOM 8195 C CA . VAL A 1 1080 ? -4.104 -22.620 -6.950 1.00 92.75 1080 VAL A CA 1
ATOM 8196 C C . VAL A 1 1080 ? -3.148 -23.114 -5.880 1.00 92.75 1080 VAL A C 1
ATOM 8198 O O . VAL A 1 1080 ? -3.358 -24.183 -5.314 1.00 92.75 1080 VAL A O 1
ATOM 8201 N N . GLY A 1 1081 ? -2.089 -22.367 -5.591 1.00 88.69 1081 GLY A N 1
ATOM 8202 C CA . GLY A 1 1081 ? -1.112 -22.859 -4.643 1.00 88.69 1081 GLY A CA 1
ATOM 8203 C C . GLY A 1 1081 ? -1.576 -22.760 -3.185 1.00 88.69 1081 GLY A C 1
ATOM 8204 O O . GLY A 1 1081 ? -1.180 -23.618 -2.400 1.00 88.69 1081 GLY A O 1
ATOM 8205 N N . SER A 1 1082 ? -2.453 -21.817 -2.808 1.00 85.06 1082 SER A N 1
ATOM 8206 C CA . SER A 1 1082 ? -3.037 -21.792 -1.454 1.00 85.06 1082 SER A CA 1
ATOM 8207 C C . SER A 1 1082 ? -3.918 -23.013 -1.170 1.00 85.06 1082 SER A C 1
ATOM 8209 O O . SER A 1 1082 ? -4.010 -23.444 -0.025 1.00 85.06 1082 SER A O 1
ATOM 8211 N N . LEU A 1 1083 ? -4.492 -23.639 -2.207 1.00 86.31 1083 LEU A N 1
ATOM 8212 C CA . LEU A 1 1083 ? -5.187 -24.926 -2.086 1.00 86.31 1083 LEU A CA 1
ATOM 8213 C C . LEU A 1 1083 ? -4.236 -26.107 -1.813 1.00 86.31 1083 LEU A C 1
ATOM 8215 O O . LEU A 1 1083 ? -4.700 -27.168 -1.397 1.00 86.31 1083 LEU A O 1
ATOM 8219 N N . LEU A 1 1084 ? -2.933 -25.957 -2.082 1.00 86.75 1084 LEU A N 1
ATOM 8220 C CA . LEU A 1 1084 ? -1.941 -27.034 -2.008 1.00 86.75 1084 LEU A CA 1
ATOM 8221 C C . LEU A 1 1084 ? -1.013 -26.909 -0.789 1.00 86.75 1084 LEU A C 1
ATOM 8223 O O . LEU A 1 1084 ? -0.822 -27.894 -0.077 1.00 86.75 1084 LEU A O 1
ATOM 8227 N N . THR A 1 1085 ? -0.409 -25.737 -0.556 1.00 84.94 1085 THR A N 1
ATOM 8228 C CA . THR A 1 1085 ? 0.592 -25.517 0.509 1.00 84.94 1085 THR A CA 1
ATOM 8229 C C . THR A 1 1085 ? 0.581 -24.088 1.070 1.00 84.94 1085 THR A C 1
ATOM 8231 O O . THR A 1 1085 ? 0.235 -23.134 0.366 1.00 84.94 1085 THR A O 1
ATOM 8234 N N . CYS A 1 1086 ? 1.090 -23.934 2.304 1.00 84.56 1086 CYS A N 1
ATOM 8235 C CA . CYS A 1 1086 ? 1.490 -22.641 2.882 1.00 84.56 1086 CYS A CA 1
ATOM 8236 C C . CYS A 1 1086 ? 2.554 -21.923 2.036 1.00 84.56 1086 CYS A C 1
ATOM 8238 O O . CYS A 1 1086 ? 3.159 -22.523 1.141 1.00 84.56 1086 CYS A O 1
ATOM 8240 N N . SER A 1 1087 ? 2.780 -20.636 2.325 1.00 87.81 1087 SER A N 1
ATOM 8241 C CA . SER A 1 1087 ? 3.933 -19.897 1.794 1.00 87.81 1087 SER A CA 1
ATOM 8242 C C . SER A 1 1087 ? 5.251 -20.486 2.305 1.00 87.81 1087 SER A C 1
ATOM 8244 O O . SER A 1 1087 ? 5.306 -21.061 3.395 1.00 87.81 1087 SER A O 1
ATOM 8246 N N . MET A 1 1088 ? 6.330 -20.313 1.540 1.00 87.69 1088 MET A N 1
ATOM 8247 C CA . MET A 1 1088 ? 7.652 -20.838 1.903 1.00 87.69 1088 MET A CA 1
ATOM 8248 C C . MET A 1 1088 ? 8.110 -20.377 3.296 1.00 87.69 1088 MET A C 1
ATOM 8250 O O . MET A 1 1088 ? 8.532 -21.201 4.107 1.00 87.69 1088 MET A O 1
ATOM 8254 N N . ASP A 1 1089 ? 7.941 -19.092 3.616 1.00 86.56 1089 ASP A N 1
ATOM 8255 C CA . ASP A 1 1089 ? 8.316 -18.543 4.923 1.00 86.56 1089 ASP A CA 1
ATOM 8256 C C . ASP A 1 1089 ? 7.496 -19.142 6.073 1.00 86.56 1089 ASP A C 1
ATOM 8258 O O . ASP A 1 1089 ? 8.060 -19.503 7.103 1.00 86.56 1089 ASP A O 1
ATOM 8262 N N . GLU A 1 1090 ? 6.178 -19.301 5.913 1.00 83.94 1090 GLU A N 1
ATOM 8263 C CA . GLU A 1 1090 ? 5.318 -19.909 6.942 1.00 83.94 1090 GLU A CA 1
ATOM 8264 C C . GLU A 1 1090 ? 5.663 -21.378 7.176 1.00 83.94 1090 GLU A C 1
ATOM 8266 O O . GLU A 1 1090 ? 5.730 -21.833 8.322 1.00 83.94 1090 GLU A O 1
ATOM 8271 N N . CYS A 1 1091 ? 5.950 -22.116 6.104 1.00 85.56 1091 CYS A N 1
ATOM 8272 C CA . CYS A 1 1091 ? 6.380 -23.496 6.232 1.00 85.56 1091 CYS A CA 1
ATOM 8273 C C . CYS A 1 1091 ? 7.747 -23.585 6.963 1.00 85.56 1091 CYS A C 1
ATOM 8275 O O . CYS A 1 1091 ? 7.931 -24.478 7.793 1.00 85.56 1091 CYS A O 1
ATOM 8277 N N . HIS A 1 1092 ? 8.671 -22.632 6.758 1.00 84.81 1092 HIS A N 1
ATOM 8278 C CA . HIS A 1 1092 ? 9.943 -22.551 7.497 1.00 84.81 1092 HIS A CA 1
ATOM 8279 C C . HIS A 1 1092 ? 9.792 -22.118 8.963 1.00 84.81 1092 HIS A C 1
ATOM 8281 O O . HIS A 1 1092 ? 10.492 -22.654 9.827 1.00 84.81 1092 HIS A O 1
ATOM 8287 N N . ILE A 1 1093 ? 8.870 -21.201 9.268 1.00 83.56 1093 ILE A N 1
ATOM 8288 C CA . ILE A 1 1093 ? 8.486 -20.844 10.646 1.00 83.56 1093 ILE A CA 1
ATOM 8289 C C . ILE A 1 1093 ? 8.021 -22.107 11.384 1.00 83.56 1093 ILE A C 1
ATOM 8291 O O . ILE A 1 1093 ? 8.540 -22.428 12.457 1.00 83.56 1093 ILE A O 1
ATOM 8295 N N . SER A 1 1094 ? 7.126 -22.883 10.760 1.00 81.56 1094 SER A N 1
ATOM 8296 C CA . SER A 1 1094 ? 6.638 -24.155 11.302 1.00 81.56 1094 SER A CA 1
ATOM 8297 C C . SER A 1 1094 ? 7.757 -25.196 11.448 1.00 81.56 1094 SER A C 1
ATOM 8299 O O . SER A 1 1094 ? 7.873 -25.847 12.486 1.00 81.56 1094 SER A O 1
ATOM 8301 N N . LEU A 1 1095 ? 8.644 -25.319 10.452 1.00 80.88 1095 LEU A N 1
ATOM 8302 C CA . LEU A 1 1095 ? 9.786 -26.240 10.482 1.00 80.88 1095 LEU A CA 1
ATOM 8303 C C . LEU A 1 1095 ? 10.757 -25.944 11.637 1.00 80.88 1095 LEU A C 1
ATOM 8305 O O . LEU A 1 1095 ? 11.335 -26.867 12.219 1.00 80.88 1095 LEU A O 1
ATOM 8309 N N . ARG A 1 1096 ? 10.973 -24.661 11.942 1.00 79.69 1096 ARG A N 1
ATOM 8310 C CA . ARG A 1 1096 ? 11.860 -24.210 13.023 1.00 79.69 1096 ARG A CA 1
ATOM 8311 C C . ARG A 1 1096 ? 11.176 -24.231 14.395 1.00 79.69 1096 ARG A C 1
ATOM 8313 O O . ARG A 1 1096 ? 11.877 -24.154 15.403 1.00 79.69 1096 ARG A O 1
ATOM 8320 N N . GLY A 1 1097 ? 9.852 -24.399 14.437 1.00 74.75 1097 GLY A N 1
ATOM 8321 C CA . GLY A 1 1097 ? 9.054 -24.360 15.663 1.00 74.75 1097 GLY A CA 1
ATOM 8322 C C . GLY A 1 1097 ? 8.972 -22.953 16.254 1.00 74.75 1097 GLY A C 1
ATOM 8323 O O . GLY A 1 1097 ? 8.989 -22.795 17.473 1.00 74.75 1097 GLY A O 1
ATOM 8324 N N . TYR A 1 1098 ? 8.971 -21.923 15.407 1.00 80.12 1098 TYR A N 1
ATOM 8325 C CA . TYR A 1 1098 ? 8.781 -20.554 15.870 1.00 80.12 1098 TYR A CA 1
ATOM 8326 C C . TYR A 1 1098 ? 7.297 -20.291 16.128 1.00 80.12 1098 TYR A C 1
ATOM 8328 O O . TYR A 1 1098 ? 6.480 -20.602 15.261 1.00 80.12 1098 TYR A O 1
ATOM 8336 N N . PRO A 1 1099 ? 6.938 -19.711 17.287 1.00 74.19 1099 PRO A N 1
ATOM 8337 C CA . PRO A 1 1099 ? 5.547 -19.426 17.591 1.00 74.19 1099 PRO A CA 1
ATOM 8338 C C . PRO A 1 1099 ? 5.024 -18.356 16.626 1.00 74.19 1099 PRO A C 1
ATOM 8340 O O . PRO A 1 1099 ? 5.593 -17.269 16.519 1.00 74.19 1099 PRO A O 1
ATOM 8343 N N . HIS A 1 1100 ? 3.942 -18.655 15.911 1.00 73.75 1100 HIS A N 1
ATOM 8344 C CA . HIS A 1 1100 ? 3.369 -17.745 14.924 1.00 73.75 1100 HIS A CA 1
ATOM 8345 C C . HIS A 1 1100 ? 1.844 -17.848 14.904 1.00 73.75 1100 HIS A C 1
ATOM 8347 O O . HIS A 1 1100 ? 1.281 -18.928 14.752 1.00 73.75 1100 HIS A O 1
ATOM 8353 N N . LEU A 1 1101 ? 1.175 -16.703 15.054 1.00 71.12 1101 LEU A N 1
ATOM 8354 C CA . LEU A 1 1101 ? -0.271 -16.593 14.881 1.00 71.12 1101 LEU A CA 1
ATOM 8355 C C . LEU A 1 1101 ? -0.566 -16.384 13.389 1.00 71.12 1101 LEU A C 1
ATOM 8357 O O . LEU A 1 1101 ? -0.163 -15.369 12.822 1.00 71.12 1101 LEU A O 1
ATOM 8361 N N . MET A 1 1102 ? -1.253 -17.336 12.755 1.00 63.66 1102 MET A N 1
ATOM 8362 C CA . MET A 1 1102 ? -1.614 -17.235 11.338 1.00 63.66 1102 MET A CA 1
ATOM 8363 C C . MET A 1 1102 ? -2.748 -16.229 11.130 1.00 63.66 1102 MET A C 1
ATOM 8365 O O . MET A 1 1102 ? -3.728 -16.235 11.857 1.00 63.66 1102 MET A O 1
ATOM 8369 N N . SER A 1 1103 ? -2.656 -15.387 10.100 1.00 54.66 1103 SER A N 1
ATOM 8370 C CA . SER A 1 1103 ? -3.655 -14.337 9.830 1.00 54.66 1103 SER A CA 1
ATOM 8371 C C . SER A 1 1103 ? -4.995 -14.854 9.279 1.00 54.66 1103 SER A C 1
ATOM 8373 O O . SER A 1 1103 ? -5.932 -14.063 9.157 1.00 54.66 1103 SER A O 1
ATOM 8375 N N . GLU A 1 1104 ? -5.098 -16.124 8.883 1.00 54.53 1104 GLU A N 1
ATOM 8376 C CA . GLU A 1 1104 ? -6.320 -16.657 8.276 1.00 54.53 1104 GLU A CA 1
ATOM 8377 C C . GLU A 1 1104 ? -7.402 -16.953 9.319 1.00 54.53 1104 GLU A C 1
ATOM 8379 O O . GLU A 1 1104 ? -7.124 -17.338 10.453 1.00 54.53 1104 GLU A O 1
ATOM 8384 N N . SER A 1 1105 ? -8.663 -16.761 8.922 1.00 48.16 1105 SER A N 1
ATOM 8385 C CA . SER A 1 1105 ? -9.829 -17.060 9.750 1.00 48.16 1105 SER A CA 1
ATOM 8386 C C . SER A 1 1105 ? -10.000 -18.572 9.871 1.00 48.16 1105 SER A C 1
ATOM 8388 O O . SER A 1 1105 ? -10.778 -19.182 9.134 1.00 48.16 1105 SER A O 1
ATOM 8390 N N . VAL A 1 1106 ? -9.249 -19.183 10.777 1.00 52.69 1106 VAL A N 1
ATOM 8391 C CA . VAL A 1 1106 ? -9.519 -20.547 11.215 1.00 52.69 1106 VAL A CA 1
ATOM 8392 C C . VAL A 1 1106 ? -10.862 -20.513 11.943 1.00 52.69 1106 VAL A C 1
ATOM 8394 O O . VAL A 1 1106 ? -11.052 -19.728 12.872 1.00 52.69 1106 VAL A O 1
ATOM 8397 N N . VAL A 1 1107 ? -11.824 -21.303 11.465 1.00 55.06 1107 VAL A N 1
ATOM 8398 C CA . VAL A 1 1107 ? -13.127 -21.426 12.123 1.00 55.06 1107 VAL A CA 1
ATOM 8399 C C . VAL A 1 1107 ? -12.936 -22.318 13.336 1.00 55.06 1107 VAL A C 1
ATOM 8401 O O . VAL A 1 1107 ? -12.864 -23.541 13.215 1.00 55.06 1107 VAL A O 1
ATOM 8404 N N . PHE A 1 1108 ? -12.812 -21.694 14.499 1.00 63.84 1108 PHE A N 1
ATOM 8405 C CA . PHE A 1 1108 ? -12.638 -22.404 15.755 1.00 63.84 1108 PHE A CA 1
ATOM 8406 C C . PHE A 1 1108 ? -13.998 -22.852 16.288 1.00 63.84 1108 PHE A C 1
ATOM 8408 O O . PHE A 1 1108 ? -14.926 -22.049 16.415 1.00 63.84 1108 PHE A O 1
ATOM 8415 N N . LYS A 1 1109 ? -14.124 -24.141 16.620 1.00 66.56 1109 LYS A N 1
ATOM 8416 C CA . LYS A 1 1109 ? -15.315 -24.664 17.318 1.00 66.56 1109 LYS A CA 1
ATOM 8417 C C . LYS A 1 1109 ? -15.216 -24.478 18.834 1.00 66.56 1109 LYS A C 1
ATOM 8419 O O . LYS A 1 1109 ? -16.243 -24.403 19.506 1.00 66.56 1109 LYS A O 1
ATOM 8424 N N . SER A 1 1110 ? -13.991 -24.411 19.336 1.00 77.62 1110 SER A N 1
ATOM 8425 C CA . SER A 1 1110 ? -13.615 -24.258 20.738 1.00 77.62 1110 SER A CA 1
ATOM 8426 C C . SER A 1 1110 ? -13.862 -22.830 21.254 1.00 77.62 1110 SER A C 1
ATOM 8428 O O . SER A 1 1110 ? -13.992 -21.860 20.493 1.00 77.62 1110 SER A O 1
ATOM 8430 N N . ARG A 1 1111 ? -13.996 -22.706 22.574 1.00 83.25 1111 ARG A N 1
ATOM 8431 C CA . ARG A 1 1111 ? -14.256 -21.453 23.298 1.00 83.25 1111 ARG A CA 1
ATOM 8432 C C . ARG A 1 1111 ? -13.039 -21.057 24.132 1.00 83.25 1111 ARG A C 1
ATOM 8434 O O . ARG A 1 1111 ? -12.134 -21.857 24.336 1.00 83.25 1111 ARG A O 1
ATOM 8441 N N . ALA A 1 1112 ? -13.016 -19.822 24.629 1.00 84.19 1112 ALA A N 1
ATOM 8442 C CA . ALA A 1 1112 ? -11.925 -19.326 25.471 1.00 84.19 1112 ALA A CA 1
ATOM 8443 C C . ALA A 1 1112 ? -11.707 -20.195 26.725 1.00 84.19 1112 ALA A C 1
ATOM 8445 O O . ALA A 1 1112 ? -10.563 -20.443 27.097 1.00 84.19 1112 ALA A O 1
ATOM 8446 N N . GLY A 1 1113 ? -12.791 -20.705 27.321 1.00 82.69 1113 GLY A N 1
ATOM 8447 C CA . GLY A 1 1113 ? -12.734 -21.611 28.470 1.00 82.69 1113 GLY A CA 1
ATOM 8448 C C . GLY A 1 1113 ? -12.011 -22.934 28.203 1.00 82.69 1113 GLY A C 1
ATOM 8449 O O . GLY A 1 1113 ? -11.445 -23.497 29.126 1.00 82.69 1113 GLY A O 1
ATOM 8450 N N . ASP A 1 1114 ? -11.948 -23.397 26.952 1.00 82.56 1114 ASP A N 1
ATOM 8451 C CA . ASP A 1 1114 ? -11.263 -24.653 26.606 1.00 82.56 1114 ASP A CA 1
ATOM 8452 C C . ASP A 1 1114 ? -9.732 -24.489 26.512 1.00 82.56 1114 ASP A C 1
ATOM 8454 O O . ASP A 1 1114 ? -9.007 -25.476 26.383 1.00 82.56 1114 ASP A O 1
ATOM 8458 N N . VAL A 1 1115 ? -9.246 -23.242 26.491 1.00 83.12 1115 VAL A N 1
ATOM 8459 C CA . VAL A 1 1115 ? -7.840 -22.886 26.213 1.00 83.12 1115 VAL A CA 1
ATOM 8460 C C . VAL A 1 1115 ? -7.178 -22.160 27.380 1.00 83.12 1115 VAL A C 1
ATOM 8462 O O . VAL A 1 1115 ? -5.954 -22.076 27.429 1.00 83.12 1115 VAL A O 1
ATOM 8465 N N . MET A 1 1116 ? -7.968 -21.592 28.289 1.00 85.56 1116 MET A N 1
ATOM 8466 C CA . MET A 1 1116 ? -7.449 -20.853 29.433 1.00 85.56 1116 MET A CA 1
ATOM 8467 C C . MET A 1 1116 ? -6.698 -21.757 30.406 1.00 85.56 1116 MET A C 1
ATOM 8469 O O . MET A 1 1116 ? -7.098 -22.893 30.651 1.00 85.56 1116 MET A O 1
ATOM 8473 N N . ASP A 1 1117 ? -5.644 -21.210 31.005 1.00 81.62 1117 ASP A N 1
ATOM 8474 C CA . ASP A 1 1117 ? -5.002 -21.835 32.153 1.00 81.62 1117 ASP A CA 1
ATOM 8475 C C . ASP A 1 1117 ? -5.899 -21.593 33.383 1.00 81.62 1117 ASP A C 1
ATOM 8477 O O . ASP A 1 1117 ? -6.075 -20.446 33.810 1.00 81.62 1117 ASP A O 1
ATOM 8481 N N . GLU A 1 1118 ? -6.526 -22.659 33.898 1.00 75.12 1118 GLU A N 1
ATOM 8482 C CA . GLU A 1 1118 ? -7.438 -22.622 35.060 1.00 75.12 1118 GLU A CA 1
ATOM 8483 C C . GLU A 1 1118 ? -6.683 -22.598 36.404 1.00 75.12 1118 GLU A C 1
ATOM 8485 O O . GLU A 1 1118 ? -7.135 -21.997 37.383 1.00 75.12 1118 GLU A O 1
ATOM 8490 N N . GLU A 1 1119 ? -5.508 -23.233 36.454 1.00 66.31 1119 GLU A N 1
ATOM 8491 C CA . GLU A 1 1119 ? -4.630 -23.276 37.626 1.00 66.31 1119 GLU A CA 1
ATOM 8492 C C . GLU A 1 1119 ? -3.641 -22.103 37.577 1.00 66.31 1119 GLU A C 1
ATOM 8494 O O . GLU A 1 1119 ? -2.545 -22.176 37.026 1.00 66.31 1119 GLU A O 1
ATOM 8499 N N . LEU A 1 1120 ? -4.065 -20.972 38.138 1.00 68.25 1120 LEU A N 1
ATOM 8500 C CA . LEU A 1 1120 ? -3.206 -19.812 38.360 1.00 68.25 1120 LEU A CA 1
ATOM 8501 C C . LEU A 1 1120 ? -2.482 -19.980 39.697 1.00 68.25 1120 LEU A C 1
ATOM 8503 O O . LEU A 1 1120 ? -2.974 -19.512 40.724 1.00 68.25 1120 LEU A O 1
ATOM 8507 N N . ASP A 1 1121 ? -1.327 -20.649 39.673 1.00 56.91 1121 ASP A N 1
ATOM 8508 C CA . ASP A 1 1121 ? -0.563 -21.015 40.877 1.00 56.91 1121 ASP A CA 1
ATOM 8509 C C . ASP A 1 1121 ? -0.167 -19.814 41.766 1.00 56.91 1121 ASP A C 1
ATOM 8511 O O . ASP A 1 1121 ? 0.104 -19.995 42.952 1.00 56.91 1121 ASP A O 1
ATOM 8515 N N . GLU A 1 1122 ? -0.167 -18.577 41.245 1.00 66.31 1122 GLU A N 1
ATOM 8516 C CA . GLU A 1 1122 ? 0.245 -17.379 41.989 1.00 66.31 1122 GLU A CA 1
ATOM 8517 C C . GLU A 1 1122 ? -0.562 -16.122 41.574 1.00 66.31 1122 GLU A C 1
ATOM 8519 O O . GLU A 1 1122 ? -0.221 -15.427 40.616 1.00 66.31 1122 GLU A O 1
ATOM 8524 N N . CYS A 1 1123 ? -1.642 -15.792 42.297 1.00 72.75 1123 CYS A N 1
ATOM 8525 C CA . CYS A 1 1123 ? -2.352 -14.505 42.177 1.00 72.75 1123 CYS A CA 1
ATOM 8526 C C . CYS A 1 1123 ? -1.898 -13.533 43.279 1.00 72.75 1123 CYS A C 1
ATOM 8528 O O . CYS A 1 1123 ? -1.686 -13.938 44.420 1.00 72.75 1123 CYS A O 1
ATOM 8530 N N . LEU A 1 1124 ? -1.789 -12.234 42.979 1.00 76.44 1124 LEU A N 1
ATOM 8531 C CA . LEU A 1 1124 ? -1.481 -11.222 43.996 1.00 76.44 1124 LEU A CA 1
ATOM 8532 C C . LEU A 1 1124 ? -2.771 -10.729 44.660 1.00 76.44 1124 LEU A C 1
ATOM 8534 O O . LEU A 1 1124 ? -3.710 -10.330 43.978 1.00 76.44 1124 LEU A O 1
ATOM 8538 N N . THR A 1 1125 ? -2.824 -10.696 45.990 1.00 73.62 1125 THR A N 1
ATOM 8539 C CA . THR A 1 1125 ? -3.957 -10.104 46.718 1.00 73.62 1125 THR A CA 1
ATOM 8540 C C . THR A 1 1125 ? -3.756 -8.604 46.919 1.00 73.62 1125 THR A C 1
ATOM 8542 O O . THR A 1 1125 ? -2.649 -8.162 47.231 1.00 73.62 1125 THR A O 1
ATOM 8545 N N . CYS A 1 1126 ? -4.822 -7.805 46.815 1.00 64.25 1126 CYS A N 1
ATOM 8546 C CA . CYS A 1 1126 ? -4.751 -6.354 47.046 1.00 64.25 1126 CYS A CA 1
ATOM 8547 C C . CYS A 1 1126 ? -4.366 -5.981 48.490 1.00 64.25 1126 CYS A C 1
ATOM 8549 O O . CYS A 1 1126 ? -3.869 -4.883 48.740 1.00 64.25 1126 CYS A O 1
ATOM 8551 N N . ASN A 1 1127 ? -4.557 -6.900 49.438 1.00 59.31 1127 ASN A N 1
ATOM 8552 C CA . ASN A 1 1127 ? -4.184 -6.714 50.831 1.00 59.31 1127 ASN A CA 1
ATOM 8553 C C . ASN A 1 1127 ? -2.694 -7.038 51.015 1.00 59.31 1127 ASN A C 1
ATOM 8555 O O . ASN A 1 1127 ? -2.324 -8.194 51.189 1.00 59.31 1127 ASN A O 1
ATOM 8559 N N . ALA A 1 1128 ? -1.849 -6.003 51.002 1.00 55.69 1128 ALA A N 1
ATOM 8560 C CA . ALA A 1 1128 ? -0.586 -5.974 51.739 1.00 55.69 1128 ALA A CA 1
ATOM 8561 C C . ALA A 1 1128 ? 0.334 -7.216 51.563 1.00 55.69 1128 ALA A C 1
ATOM 8563 O O . ALA A 1 1128 ? 0.513 -8.018 52.482 1.00 55.69 1128 ALA A O 1
ATOM 8564 N N . CYS A 1 1129 ? 0.990 -7.360 50.404 1.00 62.75 1129 CYS A N 1
ATOM 8565 C CA . CYS A 1 1129 ? 1.971 -8.433 50.193 1.00 62.75 1129 CYS A CA 1
ATOM 8566 C C . CYS A 1 1129 ? 3.292 -8.174 50.938 1.00 62.75 1129 CYS A C 1
ATOM 8568 O O . CYS A 1 1129 ? 3.848 -7.072 50.901 1.00 62.75 1129 CYS A O 1
ATOM 8570 N N . GLN A 1 1130 ? 3.842 -9.226 51.559 1.00 70.12 1130 GLN A N 1
ATOM 8571 C CA . GLN A 1 1130 ? 5.180 -9.178 52.149 1.00 70.12 1130 GLN A CA 1
ATOM 8572 C C . GLN A 1 1130 ? 6.266 -9.103 51.073 1.00 70.12 1130 GLN A C 1
ATOM 8574 O O . GLN A 1 1130 ? 6.257 -9.879 50.118 1.00 70.12 1130 GLN A O 1
ATOM 8579 N N . ILE A 1 1131 ? 7.266 -8.242 51.286 1.00 71.56 1131 ILE A N 1
ATOM 8580 C CA . ILE A 1 1131 ? 8.416 -8.062 50.376 1.00 71.56 1131 ILE A CA 1
ATOM 8581 C C . ILE A 1 1131 ? 9.131 -9.395 50.102 1.00 71.56 1131 ILE A C 1
ATOM 8583 O O . ILE A 1 1131 ? 9.543 -9.670 48.977 1.00 71.56 1131 ILE A O 1
ATOM 8587 N N . SER A 1 1132 ? 9.250 -10.255 51.119 1.00 69.88 1132 SER A N 1
ATOM 8588 C CA . SER A 1 1132 ? 9.885 -11.575 51.016 1.00 69.88 1132 SER A CA 1
ATOM 8589 C C . SER A 1 1132 ? 9.117 -12.542 50.113 1.00 69.88 1132 SER A C 1
ATOM 8591 O O . SER A 1 1132 ? 9.741 -13.323 49.399 1.00 69.88 1132 SER A O 1
ATOM 8593 N N . VAL A 1 1133 ? 7.784 -12.490 50.138 1.00 74.38 1133 VAL A N 1
ATOM 8594 C CA . VAL A 1 1133 ? 6.912 -13.289 49.271 1.00 74.38 1133 VAL A CA 1
ATOM 8595 C C . VAL A 1 1133 ? 6.988 -12.736 47.854 1.00 74.38 1133 VAL A C 1
ATOM 8597 O O . VAL A 1 1133 ? 7.318 -13.475 46.939 1.00 74.38 1133 VAL A O 1
ATOM 8600 N N . LEU A 1 1134 ? 6.844 -11.420 47.687 1.00 75.69 1134 LEU A N 1
ATOM 8601 C CA . LEU A 1 1134 ? 6.912 -10.756 46.384 1.00 75.69 1134 LEU A CA 1
ATOM 8602 C C . LEU A 1 1134 ? 8.258 -10.979 45.674 1.00 75.69 1134 LEU A C 1
ATOM 8604 O O . LEU A 1 1134 ? 8.293 -11.251 44.481 1.00 75.69 1134 LEU A O 1
ATOM 8608 N N . THR A 1 1135 ? 9.373 -10.939 46.411 1.00 74.56 1135 THR A N 1
ATOM 8609 C CA . THR A 1 1135 ? 10.710 -11.211 45.853 1.00 74.56 1135 THR A CA 1
ATOM 8610 C C . THR A 1 1135 ? 10.870 -12.677 45.440 1.00 74.56 1135 THR A C 1
ATOM 8612 O O . THR A 1 1135 ? 11.550 -12.962 44.458 1.00 74.56 1135 THR A O 1
ATOM 8615 N N . LYS A 1 1136 ? 10.250 -13.620 46.166 1.00 77.44 1136 LYS A N 1
ATOM 8616 C CA . LYS A 1 1136 ? 10.229 -15.035 45.763 1.00 77.44 1136 LYS A CA 1
ATOM 8617 C C . LYS A 1 1136 ? 9.401 -15.229 44.495 1.00 77.44 1136 LYS A C 1
ATOM 8619 O O . LYS A 1 1136 ? 9.939 -15.784 43.545 1.00 77.44 1136 LYS A O 1
ATOM 8624 N N . LEU A 1 1137 ? 8.188 -14.673 44.457 1.00 76.38 1137 LEU A N 1
ATOM 8625 C CA . LEU A 1 1137 ? 7.295 -14.707 43.295 1.00 76.38 1137 LEU A CA 1
ATOM 8626 C C . LEU A 1 1137 ? 7.987 -14.125 42.054 1.00 76.38 1137 LEU A C 1
ATOM 8628 O O . LEU A 1 1137 ? 8.094 -14.791 41.038 1.00 76.38 1137 LEU A O 1
ATOM 8632 N N . VAL A 1 1138 ? 8.588 -12.932 42.140 1.00 76.50 1138 VAL A N 1
ATOM 8633 C CA . VAL A 1 1138 ? 9.287 -12.301 40.997 1.00 76.50 1138 VAL A CA 1
ATOM 8634 C C . VAL A 1 1138 ? 10.503 -13.106 40.509 1.00 76.50 1138 VAL A C 1
ATOM 8636 O O . VAL A 1 1138 ? 10.851 -13.032 39.329 1.00 76.50 1138 VAL A O 1
ATOM 8639 N N . ASN A 1 1139 ? 11.165 -13.863 41.390 1.00 76.81 1139 ASN A N 1
ATOM 8640 C CA . ASN A 1 1139 ? 12.304 -14.710 41.022 1.00 76.81 1139 ASN A CA 1
ATOM 8641 C C . ASN A 1 1139 ? 11.885 -16.090 40.488 1.00 76.81 1139 ASN A C 1
ATOM 8643 O O . ASN A 1 1139 ? 12.671 -16.713 39.776 1.00 76.81 1139 ASN A O 1
ATOM 8647 N N . GLN A 1 1140 ? 10.690 -16.567 40.846 1.00 73.81 1140 GLN A N 1
ATOM 8648 C CA . GLN A 1 1140 ? 10.130 -17.858 40.428 1.00 73.81 1140 GLN A CA 1
ATOM 8649 C C . GLN A 1 1140 ? 9.086 -17.726 39.308 1.00 73.81 1140 GLN A C 1
ATOM 8651 O O . GLN A 1 1140 ? 8.664 -18.739 38.763 1.00 73.81 1140 GLN A O 1
ATOM 8656 N N . ALA A 1 1141 ? 8.722 -16.496 38.934 1.00 66.19 1141 ALA A N 1
ATOM 8657 C CA . ALA A 1 1141 ? 7.691 -16.191 37.953 1.00 66.19 1141 ALA A CA 1
ATOM 8658 C C . ALA A 1 1141 ? 7.946 -16.880 36.604 1.00 66.19 1141 ALA A C 1
ATOM 8660 O O . ALA A 1 1141 ? 8.900 -16.551 35.892 1.00 66.19 1141 ALA A O 1
ATOM 8661 N N . GLU A 1 1142 ? 7.049 -17.787 36.217 1.00 64.44 1142 GLU A N 1
ATOM 8662 C CA . GLU A 1 1142 ? 7.001 -18.324 34.851 1.00 64.44 1142 GLU A CA 1
ATOM 8663 C C . GLU A 1 1142 ? 6.308 -17.355 33.879 1.00 64.44 1142 GLU A C 1
ATOM 8665 O O . GLU A 1 1142 ? 6.638 -17.301 32.689 1.00 64.44 1142 GLU A O 1
ATOM 8670 N N . TYR A 1 1143 ? 5.371 -16.551 34.391 1.00 70.00 1143 TYR A N 1
ATOM 8671 C CA . TYR A 1 1143 ? 4.608 -15.565 33.631 1.00 70.00 1143 TYR A CA 1
ATOM 8672 C C . TYR A 1 1143 ? 5.232 -14.167 33.716 1.00 70.00 1143 TYR A C 1
ATOM 8674 O O . TYR A 1 1143 ? 5.866 -13.800 34.700 1.00 70.00 1143 TYR A O 1
ATOM 8682 N N . GLY A 1 1144 ? 5.003 -13.339 32.690 1.00 71.62 1144 GLY A N 1
ATOM 8683 C CA . GLY A 1 1144 ? 5.509 -11.956 32.618 1.00 71.62 1144 GLY A CA 1
ATOM 8684 C C . GLY A 1 1144 ? 4.825 -10.952 33.561 1.00 71.62 1144 GLY A C 1
ATOM 8685 O O . GLY A 1 1144 ? 4.942 -9.742 33.358 1.00 71.62 1144 GLY A O 1
ATOM 8686 N N . GLY A 1 1145 ? 4.078 -11.437 34.550 1.00 78.88 1145 GLY A N 1
ATOM 8687 C CA . GLY A 1 1145 ? 3.281 -10.650 35.482 1.00 78.88 1145 GLY A CA 1
ATOM 8688 C C . GLY A 1 1145 ? 2.132 -11.458 36.070 1.00 78.88 1145 GLY A C 1
ATOM 8689 O O . GLY A 1 1145 ? 1.856 -12.572 35.620 1.00 78.88 1145 GLY A O 1
ATOM 8690 N N . PHE A 1 1146 ? 1.451 -10.864 37.043 1.00 83.69 1146 PHE A N 1
ATOM 8691 C CA . PHE A 1 1146 ? 0.484 -11.533 37.904 1.00 83.69 1146 PHE A CA 1
ATOM 8692 C C . PHE A 1 1146 ? -0.864 -10.800 37.907 1.00 83.69 1146 PHE A C 1
ATOM 8694 O O . PHE A 1 1146 ? -0.890 -9.564 37.980 1.00 83.69 1146 PHE A O 1
ATOM 8701 N N . PRO A 1 1147 ? -1.994 -11.528 37.853 1.00 85.12 1147 PRO A N 1
ATOM 8702 C CA . PRO A 1 1147 ? -3.299 -10.937 38.096 1.00 85.12 1147 PRO A CA 1
ATOM 8703 C C . PRO A 1 1147 ? -3.436 -10.549 39.573 1.00 85.12 1147 PRO A C 1
ATOM 8705 O O . PRO A 1 1147 ? -2.941 -11.237 40.470 1.00 85.12 1147 PRO A O 1
ATOM 8708 N N . VAL A 1 1148 ? -4.122 -9.437 39.818 1.00 83.06 1148 VAL A N 1
ATOM 8709 C CA . VAL A 1 1148 ? -4.397 -8.915 41.156 1.00 83.06 1148 VAL A CA 1
ATOM 8710 C C . VAL A 1 1148 ? -5.862 -9.147 41.490 1.00 83.06 1148 VAL A C 1
ATOM 8712 O O . VAL A 1 1148 ? -6.738 -8.672 40.765 1.00 83.06 1148 VAL A O 1
ATOM 8715 N N . ILE A 1 1149 ? -6.124 -9.841 42.592 1.00 83.81 1149 ILE A N 1
ATOM 8716 C CA . ILE A 1 1149 ? -7.462 -10.176 43.090 1.00 83.81 1149 ILE A CA 1
ATOM 8717 C C . ILE A 1 1149 ? -7.723 -9.544 44.462 1.00 83.81 1149 ILE A C 1
ATOM 8719 O O . ILE A 1 1149 ? -6.792 -9.188 45.185 1.00 83.81 1149 ILE A O 1
ATOM 8723 N N . VAL A 1 1150 ? -8.997 -9.388 44.828 1.00 80.19 1150 VAL A N 1
ATOM 8724 C CA . VAL A 1 1150 ? -9.382 -8.805 46.127 1.00 80.19 1150 VAL A CA 1
ATOM 8725 C C . VAL A 1 1150 ? -9.014 -9.731 47.295 1.00 80.19 1150 VAL A C 1
ATOM 8727 O O . VAL A 1 1150 ? -8.336 -9.332 48.239 1.00 80.19 1150 VAL A O 1
ATOM 8730 N N . SER A 1 1151 ? -9.444 -10.987 47.215 1.00 76.62 1151 SER A N 1
ATOM 8731 C CA . SER A 1 1151 ? -9.216 -12.041 48.206 1.00 76.62 1151 SER A CA 1
ATOM 8732 C C . SER A 1 1151 ? -9.177 -13.389 47.487 1.00 76.62 1151 SER A C 1
ATOM 8734 O O . SER A 1 1151 ? -9.770 -13.521 46.412 1.00 76.62 1151 SER A O 1
ATOM 8736 N N . GLU A 1 1152 ? -8.510 -14.390 48.064 1.00 76.50 1152 GLU A N 1
ATOM 8737 C CA . GLU A 1 1152 ? -8.496 -15.748 47.500 1.00 76.50 1152 GLU A CA 1
ATOM 8738 C C . GLU A 1 1152 ? -9.880 -16.411 47.500 1.00 76.50 1152 GLU A C 1
ATOM 8740 O O . GLU A 1 1152 ? -10.145 -17.249 46.641 1.00 76.50 1152 GLU A O 1
ATOM 8745 N N . GLU A 1 1153 ? -10.768 -16.011 48.416 1.00 77.19 1153 GLU A N 1
ATOM 8746 C CA . GLU A 1 1153 ? -12.132 -16.549 48.510 1.00 77.19 1153 GLU A CA 1
ATOM 8747 C C . GLU A 1 1153 ? -13.051 -15.980 47.418 1.00 77.19 1153 GLU A C 1
ATOM 8749 O O . GLU A 1 1153 ? -13.740 -16.732 46.732 1.00 77.19 1153 GLU A O 1
ATOM 8754 N N . ASP A 1 1154 ? -13.020 -14.660 47.206 1.00 73.62 1154 ASP A N 1
ATOM 8755 C CA . ASP A 1 1154 ? -13.903 -13.988 46.244 1.00 73.62 1154 ASP A CA 1
ATOM 8756 C C . ASP A 1 1154 ? -13.385 -14.058 44.801 1.00 73.62 1154 ASP A C 1
ATOM 8758 O O . ASP A 1 1154 ? -14.169 -13.909 43.860 1.00 73.62 1154 ASP A O 1
ATOM 8762 N N . ARG A 1 1155 ? -12.061 -14.209 44.619 1.00 81.44 1155 ARG A N 1
ATOM 8763 C CA . ARG A 1 1155 ? -11.336 -14.153 43.330 1.00 81.44 1155 ARG A CA 1
ATOM 8764 C C . ARG A 1 1155 ? -11.740 -12.988 42.413 1.00 81.44 1155 ARG A C 1
ATOM 8766 O O . ARG A 1 1155 ? -11.536 -13.045 41.200 1.00 81.44 1155 ARG A O 1
ATOM 8773 N N . ALA A 1 1156 ? -12.298 -11.914 42.968 1.00 81.56 1156 ALA A N 1
ATOM 8774 C CA . ALA A 1 1156 ? -12.725 -10.750 42.203 1.00 81.56 1156 ALA A CA 1
ATOM 8775 C C . ALA A 1 1156 ? -11.503 -10.038 41.608 1.00 81.56 1156 ALA A C 1
ATOM 8777 O O . ALA A 1 1156 ? -10.572 -9.686 42.338 1.00 81.56 1156 ALA A O 1
ATOM 8778 N N . LEU A 1 1157 ? -11.497 -9.838 40.288 1.00 81.81 1157 LEU A N 1
ATOM 8779 C CA . LEU A 1 1157 ? -10.358 -9.260 39.577 1.00 81.81 1157 LEU A CA 1
ATOM 8780 C C . LEU A 1 1157 ? -10.274 -7.741 39.797 1.00 81.81 1157 LEU A C 1
ATOM 8782 O O . LEU A 1 1157 ? -11.228 -7.006 39.540 1.00 81.81 1157 LEU A O 1
ATOM 8786 N N . VAL A 1 1158 ? -9.096 -7.266 40.204 1.00 78.94 1158 VAL A N 1
ATOM 8787 C CA . VAL A 1 1158 ? -8.773 -5.839 40.376 1.00 78.94 1158 VAL A CA 1
ATOM 8788 C C . VAL A 1 1158 ? -7.951 -5.306 39.201 1.00 78.94 1158 VAL A C 1
ATOM 8790 O O . VAL A 1 1158 ? -8.184 -4.189 38.741 1.00 78.94 1158 VAL A O 1
ATOM 8793 N N . GLY A 1 1159 ? -6.987 -6.087 38.711 1.00 78.81 1159 GLY A N 1
ATOM 8794 C CA . GLY A 1 1159 ? -6.123 -5.686 37.602 1.00 78.81 1159 GLY A CA 1
ATOM 8795 C C . GLY A 1 1159 ? -4.958 -6.643 37.380 1.00 78.81 1159 GLY A C 1
ATOM 8796 O O . GLY A 1 1159 ? -5.033 -7.815 37.738 1.00 78.81 1159 GLY A O 1
ATOM 8797 N N . TYR A 1 1160 ? -3.879 -6.146 36.789 1.00 82.69 1160 TYR A N 1
ATOM 8798 C CA . TYR A 1 1160 ? -2.677 -6.912 36.469 1.00 82.69 1160 TYR A CA 1
ATOM 8799 C C . TYR A 1 1160 ? -1.425 -6.102 36.794 1.00 82.69 1160 TYR A C 1
ATOM 8801 O O . TYR A 1 1160 ? -1.428 -4.878 36.674 1.00 82.69 1160 TYR A O 1
ATOM 8809 N N . VAL A 1 1161 ? -0.346 -6.775 37.185 1.00 81.38 1161 VAL A N 1
ATOM 8810 C CA . VAL A 1 1161 ? 0.957 -6.140 37.412 1.00 81.38 1161 VAL A CA 1
ATOM 8811 C C . VAL A 1 1161 ? 2.031 -6.929 36.678 1.00 81.38 1161 VAL A C 1
ATOM 8813 O O . VAL A 1 1161 ? 2.155 -8.138 36.872 1.00 81.38 1161 VAL A O 1
ATOM 8816 N N . SER A 1 1162 ? 2.834 -6.257 35.854 1.00 77.94 1162 SER A N 1
ATOM 8817 C CA . SER A 1 1162 ? 3.953 -6.894 35.161 1.00 77.94 1162 SER A CA 1
ATOM 8818 C C . SER A 1 1162 ? 5.131 -7.169 36.100 1.00 77.94 1162 SER A C 1
ATOM 8820 O O . SER A 1 1162 ? 5.417 -6.416 37.035 1.00 77.94 1162 SER A O 1
ATOM 8822 N N . THR A 1 1163 ? 5.860 -8.258 35.843 1.00 78.00 1163 THR A N 1
ATOM 8823 C CA . THR A 1 1163 ? 7.069 -8.602 36.612 1.00 78.00 1163 THR A CA 1
ATOM 8824 C C . THR A 1 1163 ? 8.182 -7.567 36.458 1.00 78.00 1163 THR A C 1
ATOM 8826 O O . THR A 1 1163 ? 8.997 -7.424 37.365 1.00 78.00 1163 THR A O 1
ATOM 8829 N N . GLU A 1 1164 ? 8.238 -6.856 35.327 1.00 73.06 1164 GLU A N 1
ATOM 8830 C CA . GLU A 1 1164 ? 9.227 -5.799 35.065 1.00 73.06 1164 GLU A CA 1
ATOM 8831 C C . GLU A 1 1164 ? 8.973 -4.583 35.954 1.00 73.06 1164 GLU A C 1
ATOM 8833 O O . GLU A 1 1164 ? 9.857 -4.212 36.724 1.00 73.06 1164 GLU A O 1
ATOM 8838 N N . SER A 1 1165 ? 7.748 -4.052 35.950 1.00 73.88 1165 SER A N 1
ATOM 8839 C CA . SER A 1 1165 ? 7.349 -2.926 36.800 1.00 73.88 1165 SER A CA 1
ATOM 8840 C C . SER A 1 1165 ? 7.498 -3.260 38.288 1.00 73.88 1165 SER A C 1
ATOM 8842 O O . SER A 1 1165 ? 7.989 -2.446 39.069 1.00 73.88 1165 SER A O 1
ATOM 8844 N N . LEU A 1 1166 ? 7.192 -4.502 38.686 1.00 77.12 1166 LEU A N 1
ATOM 8845 C CA . LEU A 1 1166 ? 7.482 -5.008 40.033 1.00 77.12 1166 LEU A CA 1
ATOM 8846 C C . LEU A 1 1166 ? 8.979 -5.034 40.351 1.00 77.12 1166 LEU A C 1
ATOM 8848 O O . LEU A 1 1166 ? 9.382 -4.645 41.445 1.00 77.12 1166 LEU A O 1
ATOM 8852 N N . ARG A 1 1167 ? 9.816 -5.497 39.418 1.00 79.31 1167 ARG A N 1
ATOM 8853 C CA . ARG A 1 1167 ? 11.269 -5.586 39.605 1.00 79.31 1167 ARG A CA 1
ATOM 8854 C C . ARG A 1 1167 ? 11.907 -4.203 39.694 1.00 79.31 1167 ARG A C 1
ATOM 8856 O O . ARG A 1 1167 ? 12.745 -4.000 40.568 1.00 79.31 1167 ARG A O 1
ATOM 8863 N N . GLU A 1 1168 ? 11.500 -3.263 38.846 1.00 76.56 1168 GLU A N 1
ATOM 8864 C CA . GLU A 1 1168 ? 11.943 -1.868 38.911 1.00 76.56 1168 GLU A CA 1
ATOM 8865 C C . GLU A 1 1168 ? 11.538 -1.223 40.234 1.00 76.56 1168 GLU A C 1
ATOM 8867 O O . GLU A 1 1168 ? 12.369 -0.616 40.909 1.00 76.56 1168 GLU A O 1
ATOM 8872 N N . TYR A 1 1169 ? 10.288 -1.419 40.656 1.00 75.50 1169 TYR A N 1
ATOM 8873 C CA . TYR A 1 1169 ? 9.805 -0.903 41.929 1.00 75.50 1169 TYR A CA 1
ATOM 8874 C C . TYR A 1 1169 ? 10.579 -1.487 43.121 1.00 75.50 1169 TYR A C 1
ATOM 8876 O O . TYR A 1 1169 ? 11.024 -0.745 43.995 1.00 75.50 1169 TYR A O 1
ATOM 8884 N N . LEU A 1 1170 ? 10.836 -2.801 43.125 1.00 76.62 1170 LEU A N 1
ATOM 8885 C CA . LEU A 1 1170 ? 11.654 -3.461 44.147 1.00 76.62 1170 LEU A CA 1
ATOM 8886 C C . LEU A 1 1170 ? 13.111 -2.965 44.161 1.00 76.62 1170 LEU A C 1
ATOM 8888 O O . LEU A 1 1170 ? 13.715 -2.902 45.229 1.00 76.62 1170 LEU A O 1
ATOM 8892 N N . GLN A 1 1171 ? 13.676 -2.599 43.005 1.00 74.62 1171 GLN A N 1
ATOM 8893 C CA . GLN A 1 1171 ? 15.023 -2.020 42.899 1.00 74.62 1171 GLN A CA 1
ATOM 8894 C C . GLN A 1 1171 ? 15.090 -0.563 43.379 1.00 74.62 1171 GLN A C 1
ATOM 8896 O O . GLN A 1 1171 ? 16.139 -0.127 43.853 1.00 74.62 1171 GLN A O 1
ATOM 8901 N N . GLN A 1 1172 ? 13.990 0.186 43.266 1.00 71.69 1172 GLN A N 1
ATOM 8902 C CA . GLN A 1 1172 ? 13.879 1.569 43.739 1.00 71.69 1172 GLN A CA 1
ATOM 8903 C C . GLN A 1 1172 ? 13.657 1.668 45.257 1.00 71.69 1172 GLN A C 1
ATOM 8905 O O . GLN A 1 1172 ? 13.899 2.727 45.843 1.00 71.69 1172 GLN A O 1
ATOM 8910 N N . LEU A 1 1173 ? 13.232 0.583 45.916 1.00 68.94 1173 LEU A N 1
ATOM 8911 C CA . LEU A 1 1173 ? 13.120 0.540 47.373 1.00 68.94 1173 LEU A CA 1
ATOM 8912 C C . LEU A 1 1173 ? 14.516 0.641 48.024 1.00 68.94 1173 LEU A C 1
ATOM 8914 O O . LEU A 1 1173 ? 15.452 -0.051 47.614 1.00 68.94 1173 LEU A O 1
ATOM 8918 N N . PRO A 1 1174 ? 14.695 1.475 49.064 1.00 51.31 1174 PRO A N 1
ATOM 8919 C CA . PRO A 1 1174 ? 15.994 1.680 49.694 1.00 51.31 1174 PRO A CA 1
ATOM 8920 C C . PRO A 1 1174 ? 16.452 0.421 50.448 1.00 51.31 1174 PRO A C 1
ATOM 8922 O O . PRO A 1 1174 ? 16.080 0.189 51.597 1.00 51.31 1174 PRO A O 1
ATOM 8925 N N . VAL A 1 1175 ? 17.319 -0.389 49.839 1.00 44.47 1175 VAL A N 1
ATOM 8926 C CA . VAL A 1 1175 ? 17.980 -1.509 50.527 1.00 44.47 1175 VAL A CA 1
ATOM 8927 C C . VAL A 1 1175 ? 19.099 -0.964 51.425 1.00 44.47 1175 VAL A C 1
ATOM 8929 O O . VAL A 1 1175 ? 20.214 -0.710 50.973 1.00 44.47 1175 VAL A O 1
ATOM 8932 N N . ARG A 1 1176 ? 18.837 -0.809 52.730 1.00 33.47 1176 ARG A N 1
ATOM 8933 C CA . ARG A 1 1176 ? 19.888 -0.679 53.758 1.00 33.47 1176 ARG A CA 1
ATOM 8934 C C . ARG A 1 1176 ? 19.809 -1.835 54.755 1.00 33.47 1176 ARG A C 1
ATOM 8936 O O . ARG A 1 1176 ? 19.282 -1.700 55.850 1.00 33.47 1176 ARG A O 1
ATOM 8943 N N . VAL A 1 1177 ? 20.430 -2.959 54.400 1.00 35.12 1177 VAL A N 1
ATOM 8944 C CA . VAL A 1 1177 ? 20.957 -3.915 55.386 1.00 35.12 1177 VAL A CA 1
ATOM 8945 C C . VAL A 1 1177 ? 22.423 -4.176 55.055 1.00 35.12 1177 VAL A C 1
ATOM 8947 O O . VAL A 1 1177 ? 22.789 -5.161 54.429 1.00 35.12 1177 VAL A O 1
ATOM 8950 N N . THR A 1 1178 ? 23.285 -3.267 55.496 1.00 29.05 1178 THR A N 1
ATOM 8951 C CA . THR A 1 1178 ? 24.694 -3.576 55.752 1.00 29.05 1178 THR A CA 1
ATOM 8952 C C . THR A 1 1178 ? 25.021 -3.048 57.133 1.00 29.05 1178 THR A C 1
ATOM 8954 O O . THR A 1 1178 ? 24.921 -1.844 57.377 1.00 29.05 1178 THR A O 1
ATOM 8957 N N . MET A 1 1179 ? 25.384 -3.959 58.036 1.00 34.72 1179 MET A N 1
ATOM 8958 C CA . MET A 1 1179 ? 25.884 -3.636 59.366 1.00 34.72 1179 MET A CA 1
ATOM 8959 C C . MET A 1 1179 ? 26.998 -2.589 59.274 1.00 34.72 1179 MET A C 1
ATOM 8961 O O . MET A 1 1179 ? 28.066 -2.868 58.734 1.00 34.72 1179 MET A O 1
ATOM 8965 N N . LYS A 1 1180 ? 26.762 -1.404 59.838 1.00 25.88 1180 LYS A N 1
ATOM 8966 C CA . LYS A 1 1180 ? 27.795 -0.569 60.456 1.00 25.88 1180 LYS A CA 1
ATOM 8967 C C . LYS A 1 1180 ? 27.133 0.388 61.442 1.00 25.88 1180 LYS A C 1
ATOM 8969 O O . LYS A 1 1180 ? 26.207 1.121 61.116 1.00 25.88 1180 LYS A O 1
ATOM 8974 N N . THR A 1 1181 ? 27.617 0.302 62.668 1.00 35.94 1181 THR A N 1
ATOM 8975 C CA . THR A 1 1181 ? 27.253 1.070 63.854 1.00 35.94 1181 THR A CA 1
ATOM 8976 C C . THR A 1 1181 ? 27.374 2.580 63.633 1.00 35.94 1181 THR A C 1
ATOM 8978 O O . THR A 1 1181 ? 28.478 3.068 63.400 1.00 35.94 1181 THR A O 1
ATOM 8981 N N . ASN A 1 1182 ? 26.271 3.320 63.774 1.00 28.33 1182 ASN A N 1
ATOM 8982 C CA . ASN A 1 1182 ? 26.216 4.502 64.643 1.00 28.33 1182 ASN A CA 1
ATOM 8983 C C . ASN A 1 1182 ? 24.765 4.977 64.859 1.00 28.33 1182 ASN A C 1
ATOM 8985 O O . ASN A 1 1182 ? 23.978 4.958 63.912 1.00 28.33 1182 ASN A O 1
ATOM 8989 N N . PRO A 1 1183 ? 24.401 5.396 66.085 1.00 38.28 1183 PRO A N 1
ATOM 8990 C CA . PRO A 1 1183 ? 23.063 5.860 66.420 1.00 38.28 1183 PRO A CA 1
ATOM 8991 C C . PRO A 1 1183 ? 22.952 7.364 66.147 1.00 38.28 1183 PRO A C 1
ATOM 8993 O O . PRO A 1 1183 ? 23.874 8.102 66.471 1.00 38.28 1183 PRO A O 1
ATOM 8996 N N . MET A 1 1184 ? 21.836 7.804 65.564 1.00 32.59 1184 MET A N 1
ATOM 8997 C CA . MET A 1 1184 ? 21.146 9.087 65.809 1.00 32.59 1184 MET A CA 1
ATOM 8998 C C . MET A 1 1184 ? 20.333 9.478 64.573 1.00 32.59 1184 MET A C 1
ATOM 9000 O O . MET A 1 1184 ? 20.869 10.025 63.617 1.00 32.59 1184 MET A O 1
ATOM 9004 N N . ALA A 1 1185 ? 19.040 9.160 64.635 1.00 29.03 1185 ALA A N 1
ATOM 9005 C CA . ALA A 1 1185 ? 17.891 9.850 64.037 1.00 29.03 1185 ALA A CA 1
ATOM 9006 C C . ALA A 1 1185 ? 16.777 8.806 63.887 1.00 29.03 1185 ALA A C 1
ATOM 9008 O O . ALA A 1 1185 ? 16.672 8.111 62.879 1.00 29.03 1185 ALA A O 1
ATOM 9009 N N . SER A 1 1186 ? 15.991 8.641 64.948 1.00 25.52 1186 SER A N 1
ATOM 9010 C CA . SER A 1 1186 ? 14.796 7.805 64.950 1.00 25.52 1186 SER A CA 1
ATOM 9011 C C . SER A 1 1186 ? 13.681 8.514 64.178 1.00 25.52 1186 SER A C 1
ATOM 9013 O O . SER A 1 1186 ? 13.009 9.385 64.727 1.00 25.52 1186 SER A O 1
ATOM 9015 N N . PHE A 1 1187 ? 13.476 8.129 62.923 1.00 30.83 1187 PHE A N 1
ATOM 9016 C CA . PHE A 1 1187 ? 12.154 8.194 62.307 1.00 30.83 1187 PHE A CA 1
ATOM 9017 C C . PHE A 1 1187 ? 11.506 6.825 62.525 1.00 30.83 1187 PHE A C 1
ATOM 9019 O O . PHE A 1 1187 ? 12.081 5.805 62.152 1.00 30.83 1187 PHE A O 1
ATOM 9026 N N . GLN A 1 1188 ? 10.366 6.796 63.215 1.00 25.86 1188 GLN A N 1
ATOM 9027 C CA . GLN A 1 1188 ? 9.575 5.577 63.380 1.00 25.86 1188 GLN A CA 1
ATOM 9028 C C . GLN A 1 1188 ? 9.043 5.127 62.009 1.00 25.86 1188 GLN A C 1
ATOM 9030 O O . GLN A 1 1188 ? 8.436 5.951 61.320 1.00 25.86 1188 GLN A O 1
ATOM 9035 N N . PRO A 1 1189 ? 9.233 3.859 61.611 1.00 31.70 1189 PRO A N 1
ATOM 9036 C CA . PRO A 1 1189 ? 8.542 3.299 60.462 1.00 31.70 1189 PRO A CA 1
ATOM 9037 C C . PRO A 1 1189 ? 7.091 2.986 60.851 1.00 31.70 1189 PRO A C 1
ATOM 9039 O O . PRO A 1 1189 ? 6.837 2.423 61.917 1.00 31.70 1189 PRO A O 1
ATOM 9042 N N . LEU A 1 1190 ? 6.135 3.362 59.998 1.00 36.41 1190 LEU A N 1
ATOM 9043 C CA . LEU A 1 1190 ? 4.810 2.745 60.014 1.00 36.41 1190 LEU A CA 1
ATOM 9044 C C . LEU A 1 1190 ? 4.974 1.306 59.496 1.00 36.41 1190 LEU A C 1
ATOM 9046 O O . LEU A 1 1190 ? 5.417 1.130 58.369 1.00 36.41 1190 LEU A O 1
ATOM 9050 N N . ASP A 1 1191 ? 4.674 0.315 60.340 1.00 40.81 1191 ASP A N 1
ATOM 9051 C CA . ASP A 1 1191 ? 4.533 -1.127 60.064 1.00 40.81 1191 ASP A CA 1
ATOM 9052 C C . ASP A 1 1191 ? 5.272 -1.693 58.818 1.00 40.81 1191 ASP A C 1
ATOM 9054 O O . ASP A 1 1191 ? 4.754 -1.821 57.711 1.00 40.81 1191 ASP A O 1
ATOM 9058 N N . ASP A 1 1192 ? 6.513 -2.121 59.057 1.00 48.84 1192 ASP A N 1
ATOM 9059 C CA . ASP A 1 1192 ? 7.608 -2.413 58.111 1.00 48.84 1192 ASP A CA 1
ATOM 9060 C C . ASP A 1 1192 ? 7.491 -3.656 57.180 1.00 48.84 1192 ASP A C 1
ATOM 9062 O O . ASP A 1 1192 ? 8.513 -4.236 56.798 1.00 48.84 1192 ASP A O 1
ATOM 9066 N N . LYS A 1 1193 ? 6.302 -4.155 56.799 1.00 57.12 1193 LYS A N 1
ATOM 9067 C CA . LYS A 1 1193 ? 6.232 -5.414 56.002 1.00 57.12 1193 LYS A CA 1
ATOM 9068 C C . LYS A 1 1193 ? 5.304 -5.457 54.801 1.00 57.12 1193 LYS A C 1
ATOM 9070 O O . LYS A 1 1193 ? 5.365 -6.447 54.077 1.00 57.12 1193 LYS A O 1
ATOM 9075 N N . THR A 1 1194 ? 4.484 -4.447 54.558 1.00 57.41 1194 THR A N 1
ATOM 9076 C CA . THR A 1 1194 ? 3.413 -4.532 53.557 1.00 57.41 1194 THR A CA 1
ATOM 9077 C C . THR A 1 1194 ? 3.536 -3.408 52.542 1.00 57.41 1194 THR A C 1
ATOM 9079 O O . THR A 1 1194 ? 3.489 -2.239 52.914 1.00 57.41 1194 THR A O 1
ATOM 9082 N N . LEU A 1 1195 ? 3.722 -3.758 51.268 1.00 65.00 1195 LEU A N 1
ATOM 9083 C CA . LEU A 1 1195 ? 3.829 -2.788 50.174 1.00 65.00 1195 LEU A CA 1
ATOM 9084 C C . LEU A 1 1195 ? 2.445 -2.486 49.592 1.00 65.00 1195 LEU A C 1
ATOM 9086 O O . LEU A 1 1195 ? 1.677 -3.409 49.319 1.00 65.00 1195 LEU A O 1
ATOM 9090 N N . ASP A 1 1196 ? 2.156 -1.205 49.359 1.00 66.06 1196 ASP A N 1
ATOM 9091 C CA . ASP A 1 1196 ? 0.994 -0.797 48.571 1.00 66.06 1196 ASP A CA 1
ATOM 9092 C C . ASP A 1 1196 ? 1.335 -0.874 47.078 1.00 66.06 1196 ASP A C 1
ATOM 9094 O O . ASP A 1 1196 ? 2.115 -0.079 46.553 1.00 66.06 1196 ASP A O 1
ATOM 9098 N N . LEU A 1 1197 ? 0.751 -1.859 46.395 1.00 69.75 1197 LEU A N 1
ATOM 9099 C CA . LEU A 1 1197 ? 0.935 -2.077 44.961 1.00 69.75 1197 LEU A CA 1
ATOM 9100 C C . LEU A 1 1197 ? -0.111 -1.335 44.117 1.00 69.75 1197 LEU A C 1
ATOM 9102 O O . LEU A 1 1197 ? -0.040 -1.390 42.892 1.00 69.75 1197 LEU A O 1
ATOM 9106 N N . SER A 1 1198 ? -1.063 -0.619 44.730 1.00 68.12 1198 SER A N 1
ATOM 9107 C CA . SER A 1 1198 ? -2.208 -0.001 44.042 1.00 68.12 1198 SER A CA 1
ATOM 9108 C C . SER A 1 1198 ? -1.820 0.958 42.913 1.00 68.12 1198 SER A C 1
ATOM 9110 O O . SER A 1 1198 ? -2.590 1.130 41.967 1.00 68.12 1198 SER A O 1
ATOM 9112 N N . SER A 1 1199 ? -0.643 1.583 43.003 1.00 67.44 1199 SER A N 1
ATOM 9113 C CA . SER A 1 1199 ? -0.091 2.485 41.985 1.00 67.44 1199 SER A CA 1
ATOM 9114 C C . SER A 1 1199 ? 0.502 1.757 40.773 1.00 67.44 1199 SER A C 1
ATOM 9116 O O . SER A 1 1199 ? 0.527 2.333 39.687 1.00 67.44 1199 SER A O 1
ATOM 9118 N N . LEU A 1 1200 ? 0.942 0.508 40.956 1.00 71.81 1200 LEU A N 1
ATOM 9119 C CA . LEU A 1 1200 ? 1.535 -0.360 39.932 1.00 71.81 1200 LEU A CA 1
ATOM 9120 C C . LEU A 1 1200 ? 0.490 -1.227 39.222 1.00 71.81 1200 LEU A C 1
ATOM 9122 O O . LEU A 1 1200 ? 0.771 -1.754 38.150 1.00 71.81 1200 LEU A O 1
ATOM 9126 N N . VAL A 1 1201 ? -0.697 -1.403 39.818 1.00 74.94 1201 VAL A N 1
ATOM 9127 C CA . VAL A 1 1201 ? -1.774 -2.197 39.214 1.00 74.94 1201 VAL A CA 1
ATOM 9128 C C . VAL A 1 1201 ? -2.326 -1.493 37.985 1.00 74.94 1201 VAL A C 1
ATOM 9130 O O . VAL A 1 1201 ? -2.990 -0.454 38.079 1.00 74.94 1201 VAL A O 1
ATOM 9133 N N . ASP A 1 1202 ? -2.137 -2.129 36.834 1.00 72.81 1202 ASP A N 1
ATOM 9134 C CA . ASP A 1 1202 ? -2.874 -1.797 35.632 1.00 72.81 1202 ASP A CA 1
ATOM 9135 C C . ASP A 1 1202 ? -4.297 -2.359 35.743 1.00 72.81 1202 ASP A C 1
ATOM 9137 O O . ASP A 1 1202 ? -4.539 -3.567 35.710 1.00 72.81 1202 ASP A O 1
ATOM 9141 N N . ARG A 1 1203 ? -5.261 -1.453 35.903 1.00 72.31 1203 ARG A N 1
ATOM 9142 C CA . ARG A 1 1203 ? -6.694 -1.776 35.988 1.00 72.31 1203 ARG A CA 1
ATOM 9143 C C . ARG A 1 1203 ? -7.365 -1.830 34.616 1.00 72.31 1203 ARG A C 1
ATOM 9145 O O . ARG A 1 1203 ? -8.554 -2.111 34.531 1.00 72.31 1203 ARG A O 1
ATOM 9152 N N . THR A 1 1204 ? -6.635 -1.522 33.546 1.00 67.38 1204 THR A N 1
ATOM 9153 C CA . THR A 1 1204 ? -7.182 -1.336 32.194 1.00 67.38 1204 THR A CA 1
ATOM 9154 C C . THR A 1 1204 ? -7.089 -2.589 31.319 1.00 67.38 1204 THR A C 1
ATOM 9156 O O . THR A 1 1204 ? -7.358 -2.541 30.115 1.00 67.38 1204 THR A O 1
ATOM 9159 N N . VAL A 1 1205 ? -6.743 -3.730 31.922 1.00 73.75 1205 VAL A N 1
ATOM 9160 C CA . VAL A 1 1205 ? -6.611 -5.011 31.223 1.00 73.75 1205 VAL A CA 1
ATOM 9161 C C . VAL A 1 1205 ? -7.952 -5.482 30.676 1.00 73.75 1205 VAL A C 1
ATOM 9163 O O . VAL A 1 1205 ? -8.983 -5.415 31.343 1.00 73.75 1205 VAL A O 1
ATOM 9166 N N . ILE A 1 1206 ? -7.922 -5.978 29.440 1.00 76.06 1206 ILE A N 1
ATOM 9167 C CA . ILE A 1 1206 ? -9.113 -6.465 28.748 1.00 76.06 1206 ILE A CA 1
ATOM 9168 C C . ILE A 1 1206 ? -9.545 -7.806 29.327 1.00 76.06 1206 ILE A C 1
ATOM 9170 O O . ILE A 1 1206 ? -8.734 -8.723 29.490 1.00 76.06 1206 ILE A O 1
ATOM 9174 N N . GLN A 1 1207 ? -10.844 -7.898 29.589 1.00 80.94 1207 GLN A N 1
ATOM 9175 C CA . GLN A 1 1207 ? -11.506 -9.064 30.151 1.00 80.94 1207 GLN A CA 1
ATOM 9176 C C . GLN A 1 1207 ? -12.404 -9.695 29.087 1.00 80.94 1207 GLN A C 1
ATOM 9178 O O . GLN A 1 1207 ? -13.070 -8.989 28.324 1.00 80.94 1207 GLN A O 1
ATOM 9183 N N . ILE A 1 1208 ? -12.417 -11.024 29.035 1.00 82.19 1208 ILE A N 1
ATOM 9184 C CA . ILE A 1 1208 ? -13.341 -11.802 28.203 1.00 82.19 1208 ILE A CA 1
ATOM 9185 C C . ILE A 1 1208 ? -14.053 -12.847 29.053 1.00 82.19 1208 ILE A C 1
ATOM 9187 O O . ILE A 1 1208 ? -13.544 -13.258 30.093 1.00 82.19 1208 ILE A O 1
ATOM 9191 N N . VAL A 1 1209 ? -15.206 -13.315 28.583 1.00 82.50 1209 VAL A N 1
ATOM 9192 C CA . VAL A 1 1209 ? -15.931 -14.418 29.227 1.00 82.50 1209 VAL A CA 1
ATOM 9193 C C . VAL A 1 1209 ? -15.472 -15.780 28.687 1.00 82.50 1209 VAL A C 1
ATOM 9195 O O . VAL A 1 1209 ? -15.062 -15.850 27.521 1.00 82.50 1209 VAL A O 1
ATOM 9198 N N . PRO A 1 1210 ? -15.558 -16.874 29.467 1.00 84.25 1210 PRO A N 1
ATOM 9199 C CA . PRO A 1 1210 ? -15.183 -18.220 29.015 1.00 84.25 1210 PRO A CA 1
ATOM 9200 C C . PRO A 1 1210 ? -15.910 -18.670 27.738 1.00 84.25 1210 PRO A C 1
ATOM 9202 O O . PRO A 1 1210 ? -15.357 -19.409 26.926 1.00 84.25 1210 PRO A O 1
ATOM 9205 N N . GLU A 1 1211 ? -17.140 -18.200 27.518 1.00 80.44 1211 GLU A N 1
ATOM 9206 C CA . GLU A 1 1211 ? -17.968 -18.549 26.362 1.00 80.44 1211 GLU A CA 1
ATOM 9207 C C . GLU A 1 1211 ? -17.557 -17.841 25.061 1.00 80.44 1211 GLU A C 1
ATOM 9209 O O . GLU A 1 1211 ? -18.089 -18.160 23.993 1.00 80.44 1211 GLU A O 1
ATOM 9214 N N . THR A 1 1212 ? -16.617 -16.893 25.135 1.00 80.06 1212 THR A N 1
ATOM 9215 C CA . THR A 1 1212 ? -16.107 -16.141 23.983 1.00 80.06 1212 THR A CA 1
ATOM 9216 C C . THR A 1 1212 ? -15.560 -17.108 22.937 1.00 80.06 1212 THR A C 1
ATOM 9218 O O . THR A 1 1212 ? -14.795 -18.022 23.252 1.00 80.06 1212 THR A O 1
ATOM 9221 N N . ARG A 1 1213 ? -15.937 -16.914 21.668 1.00 80.31 1213 ARG A N 1
ATOM 9222 C CA . ARG A 1 1213 ? -15.446 -17.771 20.579 1.00 80.31 1213 ARG A CA 1
ATOM 9223 C C . ARG A 1 1213 ? -13.951 -17.564 20.400 1.00 80.31 1213 ARG A C 1
ATOM 9225 O O . ARG A 1 1213 ? -13.487 -16.423 20.396 1.00 80.31 1213 ARG A O 1
ATOM 9232 N N . LEU A 1 1214 ? -13.211 -18.642 20.155 1.00 80.31 1214 LEU A N 1
ATOM 9233 C CA . LEU A 1 1214 ? -11.763 -18.546 19.980 1.00 80.31 1214 LEU A CA 1
ATOM 9234 C C . LEU A 1 1214 ? -11.364 -17.658 18.791 1.00 80.31 1214 LEU A C 1
ATOM 9236 O O . LEU A 1 1214 ? -10.312 -17.032 18.816 1.00 80.31 1214 LEU A O 1
ATOM 9240 N N . GLU A 1 1215 ? -12.243 -17.515 17.793 1.00 75.94 1215 GLU A N 1
ATOM 9241 C CA . GLU A 1 1215 ? -12.089 -16.553 16.694 1.00 75.94 1215 GLU A CA 1
ATOM 9242 C C . GLU A 1 1215 ? -11.934 -15.113 17.200 1.00 75.94 1215 GLU A C 1
ATOM 9244 O O . GLU A 1 1215 ? -11.074 -14.376 16.725 1.00 75.94 1215 GLU A O 1
ATOM 9249 N N . GLN A 1 1216 ? -12.733 -14.703 18.189 1.00 76.00 1216 GLN A N 1
ATOM 9250 C CA . GLN A 1 1216 ? -12.649 -13.365 18.777 1.00 76.00 1216 GLN A CA 1
ATOM 9251 C C . GLN A 1 1216 ? -11.358 -13.214 19.592 1.00 76.00 1216 GLN A C 1
ATOM 9253 O O . GLN A 1 1216 ? -10.680 -12.196 19.475 1.00 76.00 1216 GLN A O 1
ATOM 9258 N N . VAL A 1 1217 ? -10.967 -14.245 20.349 1.00 79.69 1217 VAL A N 1
ATOM 9259 C CA . VAL A 1 1217 ? -9.698 -14.275 21.105 1.00 79.69 1217 VAL A CA 1
ATOM 9260 C C . VAL A 1 1217 ? -8.495 -14.151 20.164 1.00 79.69 1217 VAL A C 1
ATOM 9262 O O . VAL A 1 1217 ? -7.594 -13.342 20.387 1.00 79.69 1217 VAL A O 1
ATOM 9265 N N . HIS A 1 1218 ? -8.524 -14.879 19.050 1.00 78.50 1218 HIS A N 1
ATOM 9266 C CA . HIS A 1 1218 ? -7.536 -14.789 17.984 1.00 78.50 1218 HIS A CA 1
ATOM 9267 C C . HIS A 1 1218 ? -7.459 -13.368 17.399 1.00 78.50 1218 HIS A C 1
ATOM 9269 O O . HIS A 1 1218 ? -6.368 -12.817 17.268 1.00 78.50 1218 HIS A O 1
ATOM 9275 N N . GLN A 1 1219 ? -8.599 -12.721 17.122 1.00 72.19 1219 GLN A N 1
ATOM 9276 C CA . GLN A 1 1219 ? -8.639 -11.332 16.635 1.00 72.19 1219 GLN A CA 1
ATOM 9277 C C . GLN A 1 1219 ? -8.089 -10.314 17.647 1.00 72.19 1219 GLN A C 1
ATOM 9279 O O . GLN A 1 1219 ? -7.466 -9.323 17.242 1.00 72.19 1219 GLN A O 1
ATOM 9284 N N . ILE A 1 1220 ? -8.293 -10.547 18.948 1.00 75.56 1220 ILE A N 1
ATOM 9285 C CA . ILE A 1 1220 ? -7.744 -9.716 20.029 1.00 75.56 1220 ILE A CA 1
ATOM 9286 C C . ILE A 1 1220 ? -6.207 -9.790 20.034 1.00 75.56 1220 ILE A C 1
ATOM 9288 O O . ILE A 1 1220 ? -5.534 -8.750 20.071 1.00 75.56 1220 ILE A O 1
ATOM 9292 N N . PHE A 1 1221 ? -5.644 -11.000 19.916 1.00 76.00 1221 PHE A N 1
ATOM 9293 C CA . PHE A 1 1221 ? -4.193 -11.218 19.884 1.00 76.00 1221 PHE A CA 1
ATOM 9294 C C . PHE A 1 1221 ? -3.516 -10.809 18.568 1.00 76.00 1221 PHE A C 1
ATOM 9296 O O . PHE A 1 1221 ? -2.373 -10.339 18.602 1.00 76.00 1221 PHE A O 1
ATOM 9303 N N . LEU A 1 1222 ? -4.179 -11.003 17.424 1.00 65.12 1222 LEU A N 1
ATOM 9304 C CA . LEU A 1 1222 ? -3.576 -10.859 16.094 1.00 65.12 1222 LEU A CA 1
ATOM 9305 C C . LEU A 1 1222 ? -3.787 -9.470 15.481 1.00 65.12 1222 LEU A C 1
ATOM 9307 O O . LEU A 1 1222 ? -2.831 -8.861 15.003 1.00 65.12 1222 LEU A O 1
ATOM 9311 N N . GLU A 1 1223 ? -5.020 -8.956 15.494 1.00 54.78 1223 GLU A N 1
ATOM 9312 C CA . GLU A 1 1223 ? -5.421 -7.869 14.585 1.00 54.78 1223 GLU A CA 1
ATOM 9313 C C . GLU A 1 1223 ? -5.729 -6.542 15.283 1.00 54.78 1223 GLU A C 1
ATOM 9315 O O . GLU A 1 1223 ? -5.499 -5.481 14.710 1.00 54.78 1223 GLU A O 1
ATOM 9320 N N . THR A 1 1224 ? -6.250 -6.553 16.512 1.00 52.81 1224 THR A N 1
ATOM 9321 C CA . THR A 1 1224 ? -6.860 -5.339 17.090 1.00 52.81 1224 THR A CA 1
ATOM 9322 C C . THR A 1 1224 ? -5.998 -4.656 18.132 1.00 52.81 1224 THR A C 1
ATOM 9324 O O . THR A 1 1224 ? -5.704 -3.471 17.993 1.00 52.81 1224 THR A O 1
ATOM 9327 N N . LEU A 1 1225 ? -5.485 -5.378 19.127 1.00 58.50 1225 LEU A N 1
ATOM 9328 C CA . LEU A 1 1225 ? -4.772 -4.754 20.251 1.00 58.50 1225 LEU A CA 1
ATOM 9329 C C . LEU A 1 1225 ? -3.327 -5.233 20.381 1.00 58.50 1225 LEU A C 1
ATOM 9331 O O . LEU A 1 1225 ? -2.479 -4.425 20.720 1.00 58.50 1225 LEU A O 1
ATOM 9335 N N . GLY A 1 1226 ? -2.997 -6.452 19.937 1.00 59.44 1226 GLY A N 1
ATOM 9336 C CA . GLY A 1 1226 ? -1.619 -6.963 20.000 1.00 59.44 1226 GLY A CA 1
ATOM 9337 C C . GLY A 1 1226 ? -1.166 -7.256 21.435 1.00 59.44 1226 GLY A C 1
ATOM 9338 O O . GLY A 1 1226 ? 0.015 -7.126 21.755 1.00 59.44 1226 GLY A O 1
ATOM 9339 N N . LEU A 1 1227 ? -2.120 -7.620 22.294 1.00 69.38 1227 LEU A N 1
ATOM 9340 C CA . LEU A 1 1227 ? -1.905 -7.860 23.719 1.00 69.38 1227 LEU A CA 1
ATOM 9341 C C . LEU A 1 1227 ? -0.970 -9.061 23.956 1.00 69.38 1227 LEU A C 1
ATOM 9343 O O . LEU A 1 1227 ? -0.946 -10.009 23.166 1.00 69.38 1227 LEU A O 1
ATOM 9347 N N . LYS A 1 1228 ? -0.248 -9.052 25.089 1.00 69.75 1228 LYS A N 1
ATOM 9348 C CA . LYS A 1 1228 ? 0.498 -10.228 25.596 1.00 69.75 1228 LYS A CA 1
ATOM 9349 C C . LYS A 1 1228 ? -0.445 -11.314 26.110 1.00 69.75 1228 LYS A C 1
ATOM 9351 O O . LYS A 1 1228 ? -0.157 -12.502 25.970 1.00 69.75 1228 LYS A O 1
ATOM 9356 N N . LEU A 1 1229 ? -1.534 -10.893 26.744 1.00 81.00 1229 LEU A N 1
ATOM 9357 C CA . LEU A 1 1229 ? -2.457 -11.749 27.474 1.00 81.00 1229 LEU A CA 1
ATOM 9358 C C . LEU A 1 1229 ? -3.864 -11.163 27.458 1.00 81.00 1229 LEU A C 1
ATOM 9360 O O . LEU A 1 1229 ? -4.045 -9.964 27.238 1.00 81.00 1229 LEU A O 1
ATOM 9364 N N . VAL A 1 1230 ? -4.835 -12.022 27.732 1.00 82.81 1230 VAL A N 1
ATOM 9365 C CA . VAL A 1 1230 ? -6.219 -11.653 28.010 1.00 82.81 1230 VAL A CA 1
ATOM 9366 C C . VAL A 1 1230 ? -6.651 -12.405 29.265 1.00 82.81 1230 VAL A C 1
ATOM 9368 O O . VAL A 1 1230 ? -6.349 -13.591 29.409 1.00 82.81 1230 VAL A O 1
ATOM 9371 N N . LEU A 1 1231 ? -7.327 -11.714 30.182 1.00 85.81 1231 LEU A N 1
ATOM 9372 C CA . LEU A 1 1231 ? -7.854 -12.327 31.399 1.00 85.81 1231 LEU A CA 1
ATOM 9373 C C . LEU A 1 1231 ? -9.263 -12.858 31.133 1.00 85.81 1231 LEU A C 1
ATOM 9375 O O . LEU A 1 1231 ? -10.081 -12.176 30.510 1.00 85.81 1231 LEU A O 1
ATOM 9379 N N . VAL A 1 1232 ? -9.534 -14.078 31.592 1.00 87.00 1232 VAL A N 1
ATOM 9380 C CA . VAL A 1 1232 ? -10.836 -14.725 31.444 1.00 87.00 1232 VAL A CA 1
ATOM 9381 C C . VAL A 1 1232 ? -11.580 -14.614 32.766 1.00 87.00 1232 VAL A C 1
ATOM 9383 O O . VAL A 1 1232 ? -11.146 -15.138 33.797 1.00 87.00 1232 VAL A O 1
ATOM 9386 N N . CYS A 1 1233 ? -12.705 -13.908 32.739 1.00 82.56 1233 CYS A N 1
ATOM 9387 C CA . CYS A 1 1233 ? -13.508 -13.640 33.919 1.00 82.56 1233 CYS A CA 1
ATOM 9388 C C . CYS A 1 1233 ? -14.943 -14.114 33.720 1.00 82.56 1233 CYS A C 1
ATOM 9390 O O . CYS A 1 1233 ? -15.553 -13.875 32.681 1.00 82.56 1233 CYS A O 1
ATOM 9392 N N . SER A 1 1234 ? -15.500 -14.736 34.753 1.00 80.94 1234 SER A N 1
ATOM 9393 C CA . SER A 1 1234 ? -16.917 -15.082 34.825 1.00 80.94 1234 SER A CA 1
ATOM 9394 C C . SER A 1 1234 ? -17.529 -14.296 35.974 1.00 80.94 1234 SER A C 1
ATOM 9396 O O . SER A 1 1234 ? -17.054 -14.386 37.102 1.00 80.94 1234 SER A O 1
ATOM 9398 N N . PHE A 1 1235 ? -18.525 -13.456 35.684 1.00 74.19 1235 PHE A N 1
ATOM 9399 C CA . PHE A 1 1235 ? -19.173 -12.586 36.678 1.00 74.19 1235 PHE A CA 1
ATOM 9400 C C . PHE A 1 1235 ? -18.194 -11.714 37.496 1.00 74.19 1235 PHE A C 1
ATOM 9402 O O . PHE A 1 1235 ? -18.388 -11.495 38.685 1.00 74.19 1235 PHE A O 1
ATOM 9409 N N . GLY A 1 1236 ? -17.111 -11.232 36.874 1.00 71.56 1236 GLY A N 1
ATOM 9410 C CA . GLY A 1 1236 ? -16.079 -10.424 37.548 1.00 71.56 1236 GLY A CA 1
ATOM 9411 C C . GLY A 1 1236 ? -15.076 -11.209 38.397 1.00 71.56 1236 GLY A C 1
ATOM 9412 O O . GLY A 1 1236 ? -14.109 -10.622 38.887 1.00 71.56 1236 GLY A O 1
ATOM 9413 N N . GLN A 1 1237 ? -15.261 -12.522 38.534 1.00 83.38 1237 GLN A N 1
ATOM 9414 C CA . GLN A 1 1237 ? -14.297 -13.415 39.165 1.00 83.38 1237 GLN A CA 1
ATOM 9415 C C . GLN A 1 1237 ? -13.295 -13.916 38.131 1.00 83.38 1237 GLN A C 1
ATOM 9417 O O . GLN A 1 1237 ? -13.662 -14.265 37.006 1.00 83.38 1237 GLN A O 1
ATOM 9422 N N . LEU A 1 1238 ? -12.022 -13.952 38.512 1.00 85.62 1238 LEU A N 1
ATOM 9423 C CA . LEU A 1 1238 ? -10.959 -14.503 37.688 1.00 85.62 1238 LEU A CA 1
ATOM 9424 C C . LEU A 1 1238 ? -11.091 -16.029 37.631 1.00 85.62 1238 LEU A C 1
ATOM 9426 O O . LEU A 1 1238 ? -10.995 -16.702 38.658 1.00 85.62 1238 LEU A O 1
ATOM 9430 N N . VAL A 1 1239 ? -11.307 -16.557 36.426 1.00 86.81 1239 VAL A N 1
ATOM 9431 C CA . VAL A 1 1239 ? -11.421 -18.004 36.178 1.00 86.81 1239 VAL A CA 1
ATOM 9432 C C . VAL A 1 1239 ? -10.135 -18.551 35.573 1.00 86.81 1239 VAL A C 1
ATOM 9434 O O . VAL A 1 1239 ? -9.718 -19.647 35.920 1.00 86.81 1239 VAL A O 1
ATOM 9437 N N . GLY A 1 1240 ? -9.485 -17.771 34.712 1.00 87.69 1240 GLY A N 1
ATOM 9438 C CA . GLY A 1 1240 ? -8.226 -18.167 34.101 1.00 87.69 1240 GLY A CA 1
ATOM 9439 C C . GLY A 1 1240 ? -7.576 -17.030 33.331 1.00 87.69 1240 GLY A C 1
ATOM 9440 O O . GLY A 1 1240 ? -8.090 -15.907 33.260 1.00 87.69 1240 GLY A O 1
ATOM 9441 N N . MET A 1 1241 ? -6.433 -17.319 32.722 1.00 86.31 1241 MET A N 1
ATOM 9442 C CA . MET A 1 1241 ? -5.764 -16.389 31.816 1.00 86.31 1241 MET A CA 1
ATOM 9443 C C . MET A 1 1241 ? -5.354 -17.084 30.526 1.00 86.31 1241 MET A C 1
ATOM 9445 O O . MET A 1 1241 ? -5.060 -18.274 30.509 1.00 86.31 1241 MET A O 1
ATOM 9449 N N . ILE A 1 1242 ? -5.318 -16.324 29.433 1.00 86.25 1242 ILE A N 1
ATOM 9450 C CA . ILE A 1 1242 ? -4.804 -16.799 28.150 1.00 86.25 1242 ILE A CA 1
ATOM 9451 C C . ILE A 1 1242 ? -3.610 -15.926 27.790 1.00 86.25 1242 ILE A C 1
ATOM 9453 O O . ILE A 1 1242 ? -3.749 -14.721 27.570 1.00 86.25 1242 ILE A O 1
ATOM 9457 N N . THR A 1 1243 ? -2.423 -16.522 27.710 1.00 83.00 1243 THR A N 1
ATOM 9458 C CA . THR A 1 1243 ? -1.244 -15.840 27.160 1.00 83.00 1243 THR A CA 1
ATOM 9459 C C . THR A 1 1243 ? -1.148 -16.083 25.661 1.00 83.00 1243 THR A C 1
ATOM 9461 O O . THR A 1 1243 ? -1.479 -17.162 25.173 1.00 83.00 1243 THR A O 1
ATOM 9464 N N . LYS A 1 1244 ? -0.619 -15.112 24.908 1.00 79.25 1244 LYS A N 1
ATOM 9465 C CA . LYS A 1 1244 ? -0.379 -15.263 23.463 1.00 79.25 1244 LYS A CA 1
ATOM 9466 C C . LYS A 1 1244 ? 0.465 -16.503 23.152 1.00 79.25 1244 LYS A C 1
ATOM 9468 O O . LYS A 1 1244 ? 0.238 -17.182 22.157 1.00 79.25 1244 LYS A O 1
ATOM 9473 N N . LYS A 1 1245 ? 1.436 -16.805 24.016 1.00 76.06 1245 LYS A N 1
ATOM 9474 C CA . LYS A 1 1245 ? 2.320 -17.965 23.894 1.00 76.06 1245 LYS A CA 1
ATOM 9475 C C . LYS A 1 1245 ? 1.575 -19.287 24.098 1.00 76.06 1245 LYS A C 1
ATOM 9477 O O . LYS A 1 1245 ? 1.686 -20.153 23.234 1.00 76.06 1245 LYS A O 1
ATOM 9482 N N . ALA A 1 1246 ? 0.822 -19.426 25.191 1.00 78.19 1246 ALA A N 1
ATOM 9483 C CA . ALA A 1 1246 ? 0.015 -20.620 25.457 1.00 78.19 1246 ALA A CA 1
ATOM 9484 C C . ALA A 1 1246 ? -1.038 -20.826 24.361 1.00 78.19 1246 ALA A C 1
ATOM 9486 O O . ALA A 1 1246 ? -1.205 -21.928 23.851 1.00 78.19 1246 ALA A O 1
ATOM 9487 N N . PHE A 1 1247 ? -1.651 -19.734 23.902 1.00 82.44 1247 PHE A N 1
ATOM 9488 C CA . PHE A 1 1247 ? -2.621 -19.748 22.818 1.00 82.44 1247 PHE A CA 1
ATOM 9489 C C . PHE A 1 1247 ? -2.045 -20.309 21.509 1.00 82.44 1247 PHE A C 1
ATOM 9491 O O . PHE A 1 1247 ? -2.633 -21.204 20.910 1.00 82.44 1247 PHE A O 1
ATOM 9498 N N . VAL A 1 1248 ? -0.863 -19.850 21.080 1.00 77.44 1248 VAL A N 1
ATOM 9499 C CA . VAL A 1 1248 ? -0.192 -20.414 19.891 1.00 77.44 1248 VAL A CA 1
ATOM 9500 C C . VAL A 1 1248 ? 0.134 -21.890 20.081 1.00 77.44 1248 VAL A C 1
ATOM 9502 O O . VAL A 1 1248 ? -0.097 -22.688 19.177 1.00 77.44 1248 VAL A O 1
ATOM 9505 N N . GLN A 1 1249 ? 0.634 -22.272 21.257 1.00 74.31 1249 GLN A N 1
ATOM 9506 C CA . GLN A 1 1249 ? 0.944 -23.672 21.546 1.00 74.31 1249 GLN A CA 1
ATOM 9507 C C . GLN A 1 1249 ? -0.305 -24.556 21.484 1.00 74.31 1249 GLN A C 1
ATOM 9509 O O . GLN A 1 1249 ? -0.238 -25.656 20.941 1.00 74.31 1249 GLN A O 1
ATOM 9514 N N . TYR A 1 1250 ? -1.440 -24.069 21.986 1.00 77.38 1250 TYR A N 1
ATOM 9515 C CA . TYR A 1 1250 ? -2.723 -24.754 21.877 1.00 77.38 1250 TYR A CA 1
ATOM 9516 C C . TYR A 1 1250 ? -3.131 -24.944 20.413 1.00 77.38 1250 TYR A C 1
ATOM 9518 O O . TYR A 1 1250 ? -3.475 -26.055 20.007 1.00 77.38 1250 TYR A O 1
ATOM 9526 N N . LEU A 1 1251 ? -3.025 -23.893 19.593 1.00 73.12 1251 LEU A N 1
ATOM 9527 C CA . LEU A 1 1251 ? -3.334 -23.967 18.162 1.00 73.12 1251 LEU A CA 1
ATOM 9528 C C . LEU A 1 1251 ? -2.468 -25.008 17.440 1.00 73.12 1251 LEU A C 1
ATOM 9530 O O . LEU A 1 1251 ? -2.979 -25.799 16.644 1.00 73.12 1251 LEU A O 1
ATOM 9534 N N . GLU A 1 1252 ? -1.173 -25.047 17.753 1.00 66.31 1252 GLU A N 1
ATOM 9535 C CA . GLU A 1 1252 ? -0.223 -26.009 17.189 1.00 66.31 1252 GLU A CA 1
ATOM 9536 C C . GLU A 1 1252 ? -0.501 -27.457 17.639 1.00 66.31 1252 GLU A C 1
ATOM 9538 O O . GLU A 1 1252 ? -0.329 -28.388 16.848 1.00 66.31 1252 GLU A O 1
ATOM 9543 N N . GLN A 1 1253 ? -0.936 -27.663 18.888 1.00 63.38 1253 GLN A N 1
ATOM 9544 C CA . GLN A 1 1253 ? -1.128 -28.990 19.491 1.00 63.38 1253 GLN A CA 1
ATOM 9545 C C . GLN A 1 1253 ? -2.529 -29.587 19.270 1.00 63.38 1253 GLN A C 1
ATOM 9547 O O . GLN A 1 1253 ? -2.640 -30.806 19.138 1.00 63.38 1253 GLN A O 1
ATOM 9552 N N . GLY A 1 1254 ? -3.585 -28.766 19.240 1.00 53.62 1254 GLY A N 1
ATOM 9553 C CA . GLY A 1 1254 ? -4.983 -29.213 19.305 1.00 53.62 1254 GLY A CA 1
ATOM 9554 C C . GLY A 1 1254 ? -5.695 -29.347 17.955 1.00 53.62 1254 GLY A C 1
ATOM 9555 O O . GLY A 1 1254 ? -6.238 -30.407 17.643 1.00 53.62 1254 GLY A O 1
ATOM 9556 N N . GLU A 1 1255 ? -5.699 -28.294 17.131 1.00 47.50 1255 GLU A N 1
ATOM 9557 C CA . GLU A 1 1255 ? -6.561 -28.234 15.933 1.00 47.50 1255 GLU A CA 1
ATOM 9558 C C . GLU A 1 1255 ? -5.775 -28.220 14.609 1.00 47.50 1255 GLU A C 1
ATOM 9560 O O . GLU A 1 1255 ? -6.150 -28.919 13.662 1.00 47.50 1255 GLU A O 1
ATOM 9565 N N . ILE A 1 1256 ? -4.619 -27.547 14.543 1.00 44.06 1256 ILE A N 1
ATOM 9566 C CA . ILE A 1 1256 ? -3.786 -27.504 13.324 1.00 44.06 1256 ILE A CA 1
ATOM 9567 C C . ILE A 1 1256 ? -3.098 -28.861 13.075 1.00 44.06 1256 ILE A C 1
ATOM 9569 O O . ILE A 1 1256 ? -2.945 -29.296 11.929 1.00 44.06 1256 ILE A O 1
ATOM 9573 N N . GLY A 1 1257 ? -2.764 -29.599 14.140 1.00 37.09 1257 GLY A N 1
ATOM 9574 C CA . GLY A 1 1257 ? -2.255 -30.974 14.057 1.00 37.09 1257 GLY A CA 1
ATOM 9575 C C . GLY A 1 1257 ? -3.251 -31.981 13.458 1.00 37.09 1257 GLY A C 1
ATOM 9576 O O . GLY A 1 1257 ? -2.831 -33.000 12.907 1.00 37.09 1257 GLY A O 1
ATOM 9577 N N . ASN A 1 1258 ? -4.556 -31.684 13.512 1.00 33.28 1258 ASN A N 1
ATOM 9578 C CA . ASN A 1 1258 ? -5.607 -32.481 12.873 1.00 33.28 1258 ASN A CA 1
ATOM 9579 C C . ASN A 1 1258 ? -5.938 -31.979 11.455 1.00 33.28 1258 ASN A C 1
ATOM 9581 O O . ASN A 1 1258 ? -6.144 -32.804 10.566 1.00 33.28 1258 ASN A O 1
ATOM 9585 N N . MET A 1 1259 ? -5.896 -30.665 11.188 1.00 35.59 1259 MET A N 1
ATOM 9586 C CA . MET A 1 1259 ? -6.056 -30.119 9.824 1.00 35.59 1259 MET A CA 1
ATOM 9587 C C . MET A 1 1259 ? -4.915 -30.519 8.878 1.00 35.59 1259 MET A C 1
ATOM 9589 O O . MET A 1 1259 ? -5.137 -30.752 7.693 1.00 35.59 1259 MET A O 1
ATOM 9593 N N . THR A 1 1260 ? -3.696 -30.676 9.397 1.00 36.12 1260 THR A N 1
ATOM 9594 C CA . THR A 1 1260 ? -2.535 -31.150 8.620 1.00 36.12 1260 THR A CA 1
ATOM 9595 C C . THR A 1 1260 ? -2.551 -32.658 8.336 1.00 36.12 1260 THR A C 1
ATOM 9597 O O . THR A 1 1260 ? -1.653 -33.155 7.653 1.00 36.12 1260 THR A O 1
ATOM 9600 N N . ARG A 1 1261 ? -3.561 -33.399 8.821 1.00 31.62 1261 ARG A N 1
ATOM 9601 C CA . ARG A 1 1261 ? -3.686 -34.852 8.618 1.00 31.62 1261 ARG A CA 1
ATOM 9602 C C . ARG A 1 1261 ? -4.702 -35.276 7.561 1.00 31.62 1261 ARG A C 1
ATOM 9604 O O . ARG A 1 1261 ? -4.546 -36.384 7.061 1.00 31.62 1261 ARG A O 1
ATOM 9611 N N . ASP A 1 1262 ? -5.654 -34.433 7.154 1.00 29.09 1262 ASP A N 1
ATOM 9612 C CA . ASP A 1 1262 ? -6.613 -34.817 6.107 1.00 29.09 1262 ASP A CA 1
ATOM 9613 C C . ASP A 1 1262 ? -7.090 -33.639 5.228 1.00 29.09 1262 ASP A C 1
ATOM 9615 O O . ASP A 1 1262 ? -7.987 -32.887 5.621 1.00 29.09 1262 ASP A O 1
ATOM 9619 N N . PRO A 1 1263 ? -6.606 -33.513 3.973 1.00 32.22 1263 PRO A N 1
ATOM 9620 C CA . PRO A 1 1263 ? -7.140 -32.549 2.999 1.00 32.22 1263 PRO A CA 1
ATOM 9621 C C . PRO A 1 1263 ? -8.600 -32.834 2.581 1.00 32.22 1263 PRO A C 1
ATOM 9623 O O . PRO A 1 1263 ? -9.204 -32.055 1.845 1.00 32.22 1263 PRO A O 1
ATOM 9626 N N . ALA A 1 1264 ? -9.195 -33.940 3.046 1.00 31.61 1264 ALA A N 1
ATOM 9627 C CA . ALA A 1 1264 ? -10.601 -34.274 2.832 1.00 31.61 1264 ALA A CA 1
ATOM 9628 C C . ALA A 1 1264 ? -11.567 -33.436 3.696 1.00 31.61 1264 ALA A C 1
ATOM 9630 O O . ALA A 1 1264 ? -12.687 -33.174 3.259 1.00 31.61 1264 ALA A O 1
ATOM 9631 N N . VAL A 1 1265 ? -11.141 -32.962 4.876 1.00 33.75 1265 VAL A N 1
ATOM 9632 C CA . VAL A 1 1265 ? -12.020 -32.240 5.820 1.00 33.75 1265 VAL A CA 1
ATOM 9633 C C . VAL A 1 1265 ? -12.366 -30.833 5.314 1.00 33.75 1265 VAL A C 1
ATOM 9635 O O . VAL A 1 1265 ? -13.516 -30.413 5.403 1.00 33.75 1265 VAL A O 1
ATOM 9638 N N . ILE A 1 1266 ? -11.421 -30.155 4.651 1.00 36.06 1266 ILE A N 1
ATOM 9639 C CA . ILE A 1 1266 ? -11.634 -28.833 4.028 1.00 36.06 1266 ILE A CA 1
ATOM 9640 C C . ILE A 1 1266 ? -12.683 -28.907 2.896 1.00 36.06 1266 ILE A C 1
ATOM 9642 O O . ILE A 1 1266 ? -13.446 -27.969 2.666 1.00 36.06 1266 ILE A O 1
ATOM 9646 N N . LEU A 1 1267 ? -12.767 -30.046 2.199 1.00 33.09 1267 LEU A N 1
ATOM 9647 C CA . LEU A 1 1267 ? -13.748 -30.290 1.134 1.00 33.09 1267 LEU A CA 1
ATOM 9648 C C . LEU A 1 1267 ? -15.107 -30.778 1.659 1.00 33.09 1267 LEU A C 1
ATOM 9650 O O . LEU A 1 1267 ? -16.125 -30.508 1.020 1.00 33.09 1267 LEU A O 1
ATOM 9654 N N . GLU A 1 1268 ? -15.149 -31.467 2.803 1.00 31.50 1268 GLU A N 1
ATOM 9655 C CA . GLU A 1 1268 ? -16.412 -31.834 3.454 1.00 31.50 1268 GLU A CA 1
ATOM 9656 C C . GLU A 1 1268 ? -17.130 -30.626 4.057 1.00 31.50 1268 GLU A C 1
ATOM 9658 O O . GLU A 1 1268 ? -18.345 -30.528 3.896 1.00 31.50 1268 GLU A O 1
ATOM 9663 N N . ASP A 1 1269 ? -16.415 -29.680 4.670 1.00 34.94 1269 ASP A N 1
ATOM 9664 C CA . ASP A 1 1269 ? -17.035 -28.454 5.198 1.00 34.94 1269 ASP A CA 1
ATOM 9665 C C . ASP A 1 1269 ? -17.556 -27.546 4.067 1.00 34.94 1269 ASP A C 1
ATOM 9667 O O . ASP A 1 1269 ? -18.604 -26.909 4.202 1.00 34.94 1269 ASP A O 1
ATOM 9671 N N . HIS A 1 1270 ? -16.916 -27.572 2.890 1.00 35.09 1270 HIS A N 1
ATOM 9672 C CA . HIS A 1 1270 ? -17.431 -26.899 1.695 1.00 35.09 1270 HIS A CA 1
ATOM 9673 C C . HIS A 1 1270 ? -18.662 -27.581 1.073 1.00 35.09 1270 HIS A C 1
ATOM 9675 O O . HIS A 1 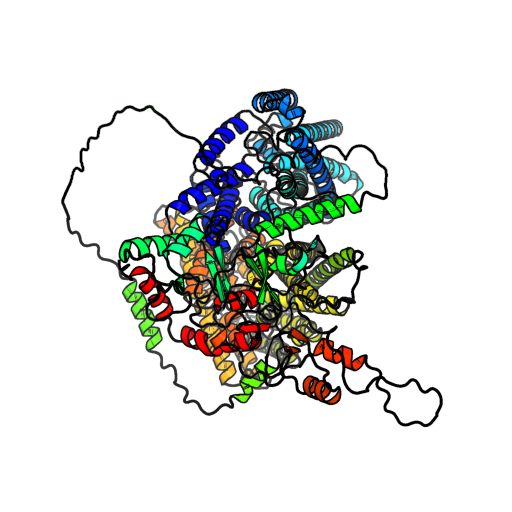1270 ? -19.481 -26.890 0.465 1.00 35.09 1270 HIS A O 1
ATOM 9681 N N . LYS A 1 1271 ? -18.823 -28.904 1.233 1.00 28.50 1271 LYS A N 1
ATOM 9682 C CA . LYS A 1 1271 ? -20.018 -29.649 0.790 1.00 28.50 1271 LYS A CA 1
ATOM 9683 C C . LYS A 1 1271 ? -21.174 -29.572 1.790 1.00 28.50 1271 LYS A C 1
ATOM 9685 O O . LYS A 1 1271 ? -22.315 -29.399 1.376 1.00 28.50 1271 LYS A O 1
ATOM 9690 N N . LYS A 1 1272 ? -20.904 -29.618 3.098 1.00 31.48 1272 LYS A N 1
ATOM 9691 C CA . LYS A 1 1272 ? -21.943 -29.538 4.144 1.00 31.48 1272 LYS A CA 1
ATOM 9692 C C . LYS A 1 1272 ? -22.660 -28.183 4.166 1.00 31.48 1272 LYS A C 1
ATOM 9694 O O . LYS A 1 1272 ? -23.838 -28.133 4.486 1.00 31.48 1272 LYS A O 1
ATOM 9699 N N . GLY A 1 1273 ? -22.007 -27.107 3.715 1.00 31.58 1273 GLY A N 1
ATOM 9700 C CA . GLY A 1 1273 ? -22.651 -25.801 3.516 1.00 31.58 1273 GLY A CA 1
ATOM 9701 C C . GLY A 1 1273 ? -23.574 -25.688 2.288 1.00 31.58 1273 GLY A C 1
ATOM 9702 O O . GLY A 1 1273 ? -24.208 -24.647 2.116 1.00 31.58 1273 GLY A O 1
ATOM 9703 N N . LEU A 1 1274 ? -23.630 -26.709 1.424 1.00 32.09 1274 LEU A N 1
ATOM 9704 C CA . LEU A 1 1274 ? -24.484 -26.756 0.228 1.00 32.09 1274 LEU A CA 1
ATOM 9705 C C . LEU A 1 1274 ? -25.652 -27.747 0.355 1.00 32.09 1274 LEU A C 1
ATOM 9707 O O . LEU A 1 1274 ? -26.652 -27.560 -0.333 1.00 32.09 1274 LEU A O 1
ATOM 9711 N N . ASP A 1 1275 ? -25.552 -28.729 1.256 1.00 24.03 1275 ASP A N 1
ATOM 9712 C CA . ASP A 1 1275 ? -26.491 -29.856 1.345 1.00 24.03 1275 ASP A CA 1
ATOM 9713 C C . ASP A 1 1275 ? -27.301 -29.923 2.655 1.00 24.03 1275 ASP A C 1
ATOM 9715 O O . ASP A 1 1275 ? -27.987 -30.917 2.883 1.00 24.03 1275 ASP A O 1
ATOM 9719 N N . GLU A 1 1276 ? -27.285 -28.902 3.523 1.00 25.64 1276 GLU A N 1
ATOM 9720 C CA . GLU A 1 1276 ? -28.243 -28.870 4.639 1.00 25.64 1276 GLU A CA 1
ATOM 9721 C C . GLU A 1 1276 ? -29.655 -28.526 4.127 1.00 25.64 1276 GLU A C 1
ATOM 9723 O O . GLU A 1 1276 ? -29.886 -27.406 3.651 1.00 25.64 1276 GLU A O 1
ATOM 9728 N N . PRO A 1 1277 ? -30.636 -29.446 4.231 1.00 29.61 1277 PRO A N 1
ATOM 9729 C CA . PRO A 1 1277 ? -32.024 -29.078 4.054 1.00 29.61 1277 PRO A CA 1
ATOM 9730 C C . PRO A 1 1277 ? -32.408 -28.169 5.223 1.00 29.61 1277 PRO A C 1
ATOM 9732 O O . PRO A 1 1277 ? -32.458 -28.593 6.376 1.00 29.61 1277 PRO A O 1
ATOM 9735 N N . LEU A 1 1278 ? -32.682 -26.907 4.898 1.00 30.00 1278 LEU A N 1
ATOM 9736 C CA . LEU A 1 1278 ? -33.404 -25.974 5.757 1.00 30.00 1278 LEU A CA 1
ATOM 9737 C C . LEU A 1 1278 ? -34.740 -26.626 6.163 1.00 30.00 1278 LEU A C 1
ATOM 9739 O O . LEU A 1 1278 ? -35.678 -26.682 5.367 1.00 30.00 1278 LEU A O 1
ATOM 9743 N N . LEU A 1 1279 ? -34.780 -27.181 7.373 1.00 23.58 1279 LEU A N 1
ATOM 9744 C CA . LEU A 1 1279 ? -35.969 -27.695 8.060 1.00 23.58 1279 LEU A CA 1
ATOM 9745 C C . LEU A 1 1279 ? -36.694 -26.530 8.778 1.00 23.58 1279 LEU A C 1
ATOM 9747 O O . LEU A 1 1279 ? -36.055 -25.512 9.042 1.00 23.58 1279 LEU A O 1
ATOM 9751 N N . PRO A 1 1280 ? -38.015 -26.657 9.016 1.00 31.28 1280 PRO A N 1
ATOM 9752 C CA . PRO A 1 1280 ? -39.059 -25.736 8.544 1.00 31.28 1280 PRO A CA 1
ATOM 9753 C C . PRO A 1 1280 ? -39.114 -24.365 9.215 1.00 31.28 1280 PRO A C 1
ATOM 9755 O O . PRO A 1 1280 ? -38.862 -24.293 10.438 1.00 31.28 1280 PRO A O 1
#

pLDDT: mean 73.95, std 20.58, range [21.0, 96.94]

Organism: NCBI:txid2562239